Protein AF-0000000077838970 (afdb_homodimer)

Radius of gyration: 33.84 Å; Cα contacts (8 Å, |Δi|>4): 1106; chains: 2; bounding box: 132×100×91 Å

Foldseek 3Di:
DDDDDDDDDDDDDDYDDDDDDDDDDDDDDDDDDDDPVDPCPDPPPPVPCPVPPPVPVLVVVVVVVVVVLVVLVVLLVQCQPPDLVSVLVSLVVLLQVLLADQCLVSCVVVVVSSLVSLQCQLVPNADSSLLSSLLSLLSSLLNPWAFPSLQVSCVVCLVSLLVQLVDPPGHLSNNLSSLLSLLSSCLTHPQADVSLVVNLVSLCVLLVLCLDPPPVSPLQPDDPSSLSSSLSSLLSNLLSLLQAAQVVLVVCCVPPLVRLLSQCPYPDLSSNLSSLLSNLSSLLSQCVLPVPDDDPCLVVSLVSLVCQLPPPPVVDDPVSSVVRNVSSVQSSCCSVPVFHDWDWADAPPDIAIDGGSNSVSNLVSSCVSSPPNSSVCCQAPLNNCVVRVVPQHDPDDPSVQVPDPDHSVRNNCRNVVSCRSRVCSVVVSVPPSVVVD/DDDDDDDDDDDDYDDDDDDDDDDDDDDDDDDDDDDDPDPPPPPPPPPCCVVVPPVPVLVVVVVVVVVVLVVLVVLLVQCQPPDLVSVLVSLVVLLQVLLADQCLQSCVVVVVSSLVSLQCQLVPNADSSLLSSLLSLLSSLLNLWQFPSLQVSCVVCLVSLLVLLPDPPGHLSNNLSSLLSLLSSCLTHPQAVVSLVVNLVSLCVLLVLCLDPPPVSPLQPDDPSSLSSNLSSLLSNLLSVLLAAQVVLVVCCVPPLVRLLSQCPYPDLSSNLSSLLSNLSSLLSQCVLPVPDDDPCLVVSLVSLVCQLVPPPVVDDPVSSVVRNVSSVQSSCCSVPVFHDWDWADAPPDIAIDGGSNSVSNLVSSCVSSPPNSSVCCQAPLNNCVVRVVPQHDPDDPSVQVPDPDHSVNNNVRNVVSCNSSVCSVVRNVPPVVVVD

Structure (mmCIF, N/CA/C/O backbone):
data_AF-0000000077838970-model_v1
#
loop_
_entity.id
_entity.type
_entity.pdbx_description
1 polymer 'Interferon related developmental regulator 2'
#
loop_
_atom_site.group_PDB
_atom_site.id
_atom_site.type_symbol
_atom_site.label_atom_id
_atom_site.label_alt_id
_atom_site.label_comp_id
_atom_site.label_asym_id
_atom_site.label_entity_id
_atom_site.label_seq_id
_atom_site.pdbx_PDB_ins_code
_atom_site.Cartn_x
_atom_site.Cartn_y
_atom_site.Cartn_z
_atom_site.occupancy
_atom_site.B_iso_or_equiv
_atom_site.auth_seq_id
_atom_site.auth_comp_id
_atom_site.auth_asym_id
_atom_site.auth_atom_id
_atom_site.pdbx_PDB_model_num
ATOM 1 N N . MET A 1 1 ? 61.812 -18.062 9.789 1 17.62 1 MET A N 1
ATOM 2 C CA . MET A 1 1 ? 62.719 -16.938 10.016 1 17.62 1 MET A CA 1
ATOM 3 C C . MET A 1 1 ? 62.406 -15.781 9.078 1 17.62 1 MET A C 1
ATOM 5 O O . MET A 1 1 ? 62.219 -14.641 9.523 1 17.62 1 MET A O 1
ATOM 9 N N . PRO A 1 2 ? 63.125 -15.555 7.836 1 15.19 2 PRO A N 1
ATOM 10 C CA . PRO A 1 2 ? 63.844 -14.344 7.469 1 15.19 2 PRO A CA 1
ATOM 11 C C . PRO A 1 2 ? 62.969 -13.273 6.859 1 15.19 2 PRO A C 1
ATOM 13 O O . PRO A 1 2 ? 61.812 -13.562 6.477 1 15.19 2 PRO A O 1
ATOM 16 N N . ARG A 1 3 ? 63.594 -12.359 5.82 1 13.84 3 ARG A N 1
ATOM 17 C CA . ARG A 1 3 ? 64.312 -11.086 5.613 1 13.84 3 ARG A CA 1
ATOM 18 C C . ARG A 1 3 ? 63.531 -10.203 4.633 1 13.84 3 ARG A C 1
ATOM 20 O O . ARG A 1 3 ? 63.531 -8.977 4.762 1 13.84 3 ARG A O 1
ATOM 27 N N . SER A 1 4 ? 63.312 -10.523 3.301 1 14.97 4 SER A N 1
ATOM 28 C CA . SER A 1 4 ? 64.062 -9.711 2.367 1 14.97 4 SER A CA 1
ATOM 29 C C . SER A 1 4 ? 63.438 -8.344 2.154 1 14.97 4 SER A C 1
ATOM 31 O O . SER A 1 4 ? 62.219 -8.266 1.868 1 14.97 4 SER A O 1
ATOM 33 N N . ARG A 1 5 ? 64 -7.125 2.445 1 16.55 5 ARG A N 1
ATOM 34 C CA . ARG A 1 5 ? 64.188 -5.727 2.816 1 16.55 5 ARG A CA 1
ATOM 35 C C . ARG A 1 5 ? 63.781 -4.801 1.679 1 16.55 5 ARG A C 1
ATOM 37 O O . ARG A 1 5 ? 62.969 -3.873 1.88 1 16.55 5 ARG A O 1
ATOM 44 N N . ARG A 1 6 ? 64.875 -4.129 0.902 1 14.97 6 ARG A N 1
ATOM 45 C CA . ARG A 1 6 ? 65.375 -2.777 1.004 1 14.97 6 ARG A CA 1
ATOM 46 C C . ARG A 1 6 ? 64.875 -1.892 -0.119 1 14.97 6 ARG A C 1
ATOM 48 O O . ARG A 1 6 ? 64.562 -0.707 0.092 1 14.97 6 ARG A O 1
ATOM 55 N N . GLY A 1 7 ? 65.062 -2.24 -1.476 1 14.51 7 GLY A N 1
ATOM 56 C CA . GLY A 1 7 ? 65.938 -1.365 -2.25 1 14.51 7 GLY A CA 1
ATOM 57 C C . GLY A 1 7 ? 65.312 -0.044 -2.607 1 14.51 7 GLY A C 1
ATOM 58 O O . GLY A 1 7 ? 64.062 0.081 -2.555 1 14.51 7 GLY A O 1
ATOM 59 N N . ASP A 1 8 ? 65.875 0.835 -3.525 1 14.63 8 ASP A N 1
ATOM 60 C CA . ASP A 1 8 ? 66.688 2.045 -3.773 1 14.63 8 ASP A CA 1
ATOM 61 C C . ASP A 1 8 ? 65.875 3.078 -4.543 1 14.63 8 ASP A C 1
ATOM 63 O O . ASP A 1 8 ? 65.875 4.262 -4.199 1 14.63 8 ASP A O 1
ATOM 67 N N . GLY A 1 9 ? 65.438 2.854 -5.828 1 14.23 9 GLY A N 1
ATOM 68 C CA . GLY A 1 9 ? 66.125 3.719 -6.781 1 14.23 9 GLY A CA 1
ATOM 69 C C . GLY A 1 9 ? 65.562 5.125 -6.824 1 14.23 9 GLY A C 1
ATOM 70 O O . GLY A 1 9 ? 64.438 5.367 -6.316 1 14.23 9 GLY A O 1
ATOM 71 N N . ALA A 1 10 ? 66.062 5.809 -7.82 1 14.46 10 ALA A N 1
ATOM 72 C CA . ALA A 1 10 ? 66.688 7.031 -8.289 1 14.46 10 ALA A CA 1
ATOM 73 C C . ALA A 1 10 ? 65.625 8.109 -8.625 1 14.46 10 ALA A C 1
ATOM 75 O O . ALA A 1 10 ? 64.5 7.805 -8.828 1 14.46 10 ALA A O 1
ATOM 76 N N . ARG A 1 11 ? 66.062 8.836 -9.648 1 14.09 11 ARG A N 1
ATOM 77 C CA . ARG A 1 11 ? 66.562 10.195 -9.797 1 14.09 11 ARG A CA 1
ATOM 78 C C . ARG A 1 11 ? 65.438 11.141 -10.25 1 14.09 11 ARG A C 1
ATOM 80 O O . ARG A 1 11 ? 65.25 12.188 -9.633 1 14.09 11 ARG A O 1
ATOM 87 N N . ARG A 1 12 ? 65.312 11.266 -11.695 1 14.39 12 ARG A N 1
ATOM 88 C CA . ARG A 1 12 ? 65.938 12.414 -12.312 1 14.39 12 ARG A CA 1
ATOM 89 C C . ARG A 1 12 ? 65 13.594 -12.422 1 14.39 12 ARG A C 1
ATOM 91 O O . ARG A 1 12 ? 63.781 13.43 -12.242 1 14.39 12 ARG A O 1
ATOM 98 N N . GLY A 1 13 ? 64.875 14.094 -13.711 1 13.45 13 GLY A N 1
ATOM 99 C CA . GLY A 1 13 ? 65.375 15.336 -14.289 1 13.45 13 GLY A CA 1
ATOM 100 C C . GLY A 1 13 ? 64.312 16.406 -14.391 1 13.45 13 GLY A C 1
ATOM 101 O O . GLY A 1 13 ? 64.5 17.516 -13.891 1 13.45 13 GLY A O 1
ATOM 102 N N . GLY A 1 14 ? 63.5 16.297 -15.461 1 13.62 14 GLY A N 1
ATOM 103 C CA . GLY A 1 14 ? 63.688 17.297 -16.5 1 13.62 14 GLY A CA 1
ATOM 104 C C . GLY A 1 14 ? 62.969 18.609 -16.203 1 13.62 14 GLY A C 1
ATOM 105 O O . GLY A 1 14 ? 62.094 18.656 -15.328 1 13.62 14 GLY A O 1
ATOM 106 N N . ARG A 1 15 ? 62.719 19.188 -17.406 1 15.02 15 ARG A N 1
ATOM 107 C CA . ARG A 1 15 ? 63.094 20.469 -17.984 1 15.02 15 ARG A CA 1
ATOM 108 C C . ARG A 1 15 ? 62.094 21.562 -17.562 1 15.02 15 ARG A C 1
ATOM 110 O O . ARG A 1 15 ? 61.031 21.281 -17.062 1 15.02 15 ARG A O 1
ATOM 117 N N . GLY A 1 16 ? 61.875 22.328 -18.578 1 14.4 16 GLY A N 1
ATOM 118 C CA . GLY A 1 16 ? 62.219 23.688 -18.953 1 14.4 16 GLY A CA 1
ATOM 119 C C . GLY A 1 16 ? 61.156 24.703 -18.594 1 14.4 16 GLY A C 1
ATOM 120 O O . GLY A 1 16 ? 60.062 24.328 -18.219 1 14.4 16 GLY A O 1
ATOM 121 N N . ALA A 1 17 ? 61.156 25.562 -19.547 1 14.02 17 ALA A N 1
ATOM 122 C CA . ALA A 1 17 ? 61.469 27 -19.594 1 14.02 17 ALA A CA 1
ATOM 123 C C . ALA A 1 17 ? 60.188 27.828 -19.406 1 14.02 17 ALA A C 1
ATOM 125 O O . ALA A 1 17 ? 60.125 28.703 -18.547 1 14.02 17 ALA A O 1
ATOM 126 N N . HIS A 1 18 ? 59.562 28.109 -20.625 1 14.56 18 HIS A N 1
ATOM 127 C CA . HIS A 1 18 ? 59.594 29.484 -21.156 1 14.56 18 HIS A CA 1
ATOM 128 C C . HIS A 1 18 ? 58.469 30.312 -20.594 1 14.56 18 HIS A C 1
ATOM 130 O O . HIS A 1 18 ? 57.438 29.766 -20.141 1 14.56 18 HIS A O 1
ATOM 136 N N . ARG A 1 19 ? 58.594 31.531 -21.062 1 13.83 19 ARG A N 1
ATOM 137 C CA . ARG A 1 19 ? 58.594 32.938 -20.672 1 13.83 19 ARG A CA 1
ATOM 138 C C . ARG A 1 19 ? 57.156 33.5 -20.641 1 13.83 19 ARG A C 1
ATOM 140 O O . ARG A 1 19 ? 56.781 34.188 -19.672 1 13.83 19 ARG A O 1
ATOM 147 N N . ILE A 1 20 ? 56.5 33.438 -21.922 1 14.44 20 ILE A N 1
ATOM 148 C CA . ILE A 1 20 ? 56.344 34.719 -22.562 1 14.44 20 ILE A CA 1
ATOM 149 C C . ILE A 1 20 ? 55.25 35.531 -21.828 1 14.44 20 ILE A C 1
ATOM 151 O O . ILE A 1 20 ? 54.344 34.938 -21.219 1 14.44 20 ILE A O 1
ATOM 155 N N . ALA A 1 21 ? 55 36.594 -22.641 1 15.22 21 ALA A N 1
ATOM 156 C CA . ALA A 1 21 ? 54.938 38.031 -22.578 1 15.22 21 ALA A CA 1
ATOM 157 C C . ALA A 1 21 ? 53.625 38.531 -22.016 1 15.22 21 ALA A C 1
ATOM 159 O O . ALA A 1 21 ? 52.656 37.75 -21.906 1 15.22 21 ALA A O 1
ATOM 160 N N . LYS A 1 22 ? 53.188 39.5 -22.859 1 15 22 LYS A N 1
ATOM 161 C CA . LYS A 1 22 ? 53.156 40.938 -22.578 1 15 22 LYS A CA 1
ATOM 162 C C . LYS A 1 22 ? 51.781 41.344 -22.047 1 15 22 LYS A C 1
ATOM 164 O O . LYS A 1 22 ? 51.688 42.031 -21.016 1 15 22 LYS A O 1
ATOM 169 N N . MET A 1 23 ? 50.938 41.625 -23.078 1 14.93 23 MET A N 1
ATOM 170 C CA . MET A 1 23 ? 50.625 43 -23.359 1 14.93 23 MET A CA 1
ATOM 171 C C . MET A 1 23 ? 49.469 43.5 -22.516 1 14.93 23 MET A C 1
ATOM 173 O O . MET A 1 23 ? 48.781 42.719 -21.875 1 14.93 23 MET A O 1
ATOM 177 N N . GLU A 1 24 ? 48.531 43.938 -23.281 1 15.07 24 GLU A N 1
ATOM 178 C CA . GLU A 1 24 ? 48.094 45.312 -23.562 1 15.07 24 GLU A CA 1
ATOM 179 C C . GLU A 1 24 ? 46.938 45.719 -22.656 1 15.07 24 GLU A C 1
ATOM 181 O O . GLU A 1 24 ? 47.062 46.688 -21.875 1 15.07 24 GLU A O 1
ATOM 186 N N . SER A 1 25 ? 45.844 45.812 -23.25 1 15.88 25 SER A N 1
ATOM 187 C CA . SER A 1 25 ? 45.125 47.062 -23.562 1 15.88 25 SER A CA 1
ATOM 188 C C . SER A 1 25 ? 44.156 47.438 -22.453 1 15.88 25 SER A C 1
ATOM 190 O O . SER A 1 25 ? 43.719 46.562 -21.703 1 15.88 25 SER A O 1
ATOM 192 N N . GLN A 1 26 ? 43.844 48.719 -22.5 1 15.16 26 GLN A N 1
ATOM 193 C CA . GLN A 1 26 ? 43.562 49.906 -21.688 1 15.16 26 GLN A CA 1
ATOM 194 C C . GLN A 1 26 ? 42.188 49.812 -21.031 1 15.16 26 GLN A C 1
ATOM 196 O O . GLN A 1 26 ? 42.062 50 -19.812 1 15.16 26 GLN A O 1
ATOM 201 N N . ALA A 1 27 ? 41.312 50.25 -21.891 1 16.23 27 ALA A N 1
ATOM 202 C CA . ALA A 1 27 ? 40.656 51.531 -21.766 1 16.23 27 ALA A CA 1
ATOM 203 C C . ALA A 1 27 ? 39.562 51.469 -20.719 1 16.23 27 ALA A C 1
ATOM 205 O O . ALA A 1 27 ? 39.094 50.406 -20.344 1 16.23 27 ALA A O 1
ATOM 206 N N . SER A 1 28 ? 38.594 52.25 -20.969 1 16.34 28 SER A N 1
ATOM 207 C CA . SER A 1 28 ? 38 53.406 -20.281 1 16.34 28 SER A CA 1
ATOM 208 C C . SER A 1 28 ? 36.844 52.969 -19.391 1 16.34 28 SER A C 1
ATOM 210 O O . SER A 1 28 ? 36.875 53.219 -18.172 1 16.34 28 SER A O 1
ATOM 212 N N . ASP A 1 29 ? 35.812 53.688 -19.656 1 16.33 29 ASP A N 1
ATOM 213 C CA . ASP A 1 29 ? 35.031 54.75 -18.969 1 16.33 29 ASP A CA 1
ATOM 214 C C . ASP A 1 29 ? 33.906 54.125 -18.141 1 16.33 29 ASP A C 1
ATOM 216 O O . ASP A 1 29 ? 33.781 54.406 -16.953 1 16.33 29 ASP A O 1
ATOM 220 N N . ASP A 1 30 ? 32.781 54.156 -18.781 1 17 30 ASP A N 1
ATOM 221 C CA . ASP A 1 30 ? 31.516 54.875 -18.594 1 17 30 ASP A CA 1
ATOM 222 C C . ASP A 1 30 ? 30.516 54.031 -17.797 1 17 30 ASP A C 1
ATOM 224 O O . ASP A 1 30 ? 30.141 52.938 -18.234 1 17 30 ASP A O 1
ATOM 228 N N . ASP A 1 31 ? 30.625 54.125 -16.562 1 16.3 31 ASP A N 1
ATOM 229 C CA . ASP A 1 31 ? 30.078 53.25 -15.547 1 16.3 31 ASP A CA 1
ATOM 230 C C . ASP A 1 31 ? 28.625 52.906 -15.852 1 16.3 31 ASP A C 1
ATOM 232 O O . ASP A 1 31 ? 28.25 51.719 -15.898 1 16.3 31 ASP A O 1
ATOM 236 N N . ALA A 1 32 ? 27.828 53.75 -15.102 1 15.88 32 ALA A N 1
ATOM 237 C CA . ALA A 1 32 ? 26.953 53.312 -14.016 1 15.88 32 ALA A CA 1
ATOM 238 C C . ALA A 1 32 ? 25.609 52.844 -14.547 1 15.88 32 ALA A C 1
ATOM 240 O O . ALA A 1 32 ? 24.797 52.281 -13.805 1 15.88 32 ALA A O 1
ATOM 241 N N . ALA A 1 33 ? 25.109 53.531 -15.641 1 17.48 33 ALA A N 1
ATOM 242 C CA . ALA A 1 33 ? 23.734 54 -15.57 1 17.48 33 ALA A CA 1
ATOM 243 C C . ALA A 1 33 ? 22.75 52.875 -15.367 1 17.48 33 ALA A C 1
ATOM 245 O O . ALA A 1 33 ? 22.953 51.75 -15.875 1 17.48 33 ALA A O 1
ATOM 246 N N . SER A 1 34 ? 21.812 53.031 -14.484 1 17.2 34 SER A N 1
ATOM 247 C CA . SER A 1 34 ? 20.922 52.344 -13.578 1 17.2 34 SER A CA 1
ATOM 248 C C . SER A 1 34 ? 20 51.375 -14.328 1 17.2 34 SER A C 1
ATOM 250 O O . SER A 1 34 ? 19.906 50.188 -13.992 1 17.2 34 SER A O 1
ATOM 252 N N . GLU A 1 35 ? 18.875 51.938 -14.828 1 19.94 35 GLU A N 1
ATOM 253 C CA . GLU A 1 35 ? 17.484 51.688 -14.461 1 19.94 35 GLU A CA 1
ATOM 254 C C . GLU A 1 35 ? 16.875 50.625 -15.367 1 19.94 35 GLU A C 1
ATOM 256 O O . GLU A 1 35 ? 16.469 50.938 -16.5 1 19.94 35 GLU A O 1
ATOM 261 N N . VAL A 1 36 ? 17.312 49.5 -15.438 1 18.88 36 VAL A N 1
ATOM 262 C CA . VAL A 1 36 ? 17.031 48.688 -16.625 1 18.88 36 VAL A CA 1
ATOM 263 C C . VAL A 1 36 ? 15.547 48.312 -16.641 1 18.88 36 VAL A C 1
ATOM 265 O O . VAL A 1 36 ? 15.117 47.438 -15.883 1 18.88 36 VAL A O 1
ATOM 268 N N . LEU A 1 37 ? 14.672 49.188 -16.484 1 18.61 37 LEU A N 1
ATOM 269 C CA . LEU A 1 37 ? 13.305 48.719 -16.266 1 18.61 37 LEU A CA 1
ATOM 270 C C . LEU A 1 37 ? 12.828 47.844 -17.422 1 18.61 37 LEU A C 1
ATOM 272 O O . LEU A 1 37 ? 11.641 47.531 -17.5 1 18.61 37 LEU A O 1
ATOM 276 N N . SER A 1 38 ? 13.664 47.25 -18.125 1 17.42 38 SER A N 1
ATOM 277 C CA . SER A 1 38 ? 13.055 47.031 -19.438 1 17.42 38 SER A CA 1
ATOM 278 C C . SER A 1 38 ? 11.805 46.156 -19.344 1 17.42 38 SER A C 1
ATOM 280 O O . SER A 1 38 ? 11.781 45.188 -18.594 1 17.42 38 SER A O 1
ATOM 282 N N . HIS A 1 39 ? 10.734 46.688 -19.688 1 18.95 39 HIS A N 1
ATOM 283 C CA . HIS A 1 39 ? 9.352 46.281 -19.922 1 18.95 39 HIS A CA 1
ATOM 284 C C . HIS A 1 39 ? 9.273 45.156 -20.938 1 18.95 39 HIS A C 1
ATOM 286 O O . HIS A 1 39 ? 8.188 44.812 -21.422 1 18.95 39 HIS A O 1
ATOM 292 N N . TYR A 1 40 ? 10.188 44.281 -21.016 1 17.38 40 TYR A N 1
ATOM 293 C CA . TYR A 1 40 ? 10.133 43.625 -22.328 1 17.38 40 TYR A CA 1
ATOM 294 C C . TYR A 1 40 ? 8.859 42.781 -22.469 1 17.38 40 TYR A C 1
ATOM 296 O O . TYR A 1 40 ? 8.617 41.875 -21.688 1 17.38 40 TYR A O 1
ATOM 304 N N . SER A 1 41 ? 7.922 43.375 -22.922 1 20 41 SER A N 1
ATOM 305 C CA . SER A 1 41 ? 6.688 42.781 -23.422 1 20 41 SER A CA 1
ATOM 306 C C . SER A 1 41 ? 6.98 41.625 -24.391 1 20 41 SER A C 1
ATOM 308 O O . SER A 1 41 ? 6.094 41.188 -25.109 1 20 41 SER A O 1
ATOM 310 N N . SER A 1 42 ? 8.125 41.094 -24.484 1 18.62 42 SER A N 1
ATOM 311 C CA . SER A 1 42 ? 8.258 40.469 -25.797 1 18.62 42 SER A CA 1
ATOM 312 C C . SER A 1 42 ? 7.258 39.344 -25.984 1 18.62 42 SER A C 1
ATOM 314 O O . SER A 1 42 ? 7 38.562 -25.047 1 18.62 42 SER A O 1
ATOM 316 N N . ALA A 1 43 ? 6.301 39.469 -26.891 1 21.61 43 ALA A N 1
ATOM 317 C CA . ALA A 1 43 ? 5.438 38.656 -27.75 1 21.61 43 ALA A CA 1
ATOM 318 C C . ALA A 1 43 ? 6.191 37.438 -28.297 1 21.61 43 ALA A C 1
ATOM 320 O O . ALA A 1 43 ? 6.848 37.531 -29.328 1 21.61 43 ALA A O 1
ATOM 321 N N . SER A 1 44 ? 7.059 36.969 -27.469 1 21.25 44 SER A N 1
ATOM 322 C CA . SER A 1 44 ? 7.773 35.969 -28.234 1 21.25 44 SER A CA 1
ATOM 323 C C . SER A 1 44 ? 6.805 35 -28.906 1 21.25 44 SER A C 1
ATOM 325 O O . SER A 1 44 ? 5.895 34.469 -28.266 1 21.25 44 SER A O 1
ATOM 327 N N . GLU A 1 45 ? 6.531 35.219 -30.094 1 23.97 45 GLU A N 1
ATOM 328 C CA . GLU A 1 45 ? 5.961 34.375 -31.125 1 23.97 45 GLU A CA 1
ATOM 329 C C . GLU A 1 45 ? 6.562 32.969 -31.078 1 23.97 45 GLU A C 1
ATOM 331 O O . GLU A 1 45 ? 7.656 32.75 -31.578 1 23.97 45 GLU A O 1
ATOM 336 N N . THR A 1 46 ? 6.66 32.531 -29.938 1 23.08 46 THR A N 1
ATOM 337 C CA . THR A 1 46 ? 7.273 31.203 -30.031 1 23.08 46 THR A CA 1
ATOM 338 C C . THR A 1 46 ? 6.609 30.375 -31.125 1 23.08 46 THR A C 1
ATOM 340 O O . THR A 1 46 ? 5.414 30.094 -31.047 1 23.08 46 THR A O 1
ATOM 343 N N . THR A 1 47 ? 6.957 30.703 -32.219 1 27.2 47 THR A N 1
ATOM 344 C CA . THR A 1 47 ? 6.668 29.797 -33.344 1 27.2 47 THR A CA 1
ATOM 345 C C . THR A 1 47 ? 6.793 28.344 -32.906 1 27.2 47 THR A C 1
ATOM 347 O O . THR A 1 47 ? 7.867 27.906 -32.5 1 27.2 47 THR A O 1
ATOM 350 N N . SER A 1 48 ? 5.852 28 -32.188 1 26.23 48 SER A N 1
ATOM 351 C CA . SER A 1 48 ? 5.664 26.578 -31.938 1 26.23 48 SER A CA 1
ATOM 352 C C . SER A 1 48 ? 6.184 25.75 -33.094 1 26.23 48 SER A C 1
ATOM 354 O O . SER A 1 48 ? 5.621 25.781 -34.188 1 26.23 48 SER A O 1
ATOM 356 N N . VAL A 1 49 ? 7.426 25.859 -33.25 1 28.53 49 VAL A N 1
ATOM 357 C CA . VAL A 1 49 ? 7.891 24.922 -34.281 1 28.53 49 VAL A CA 1
ATOM 358 C C . VAL A 1 49 ? 7.254 23.547 -34.031 1 28.53 49 VAL A C 1
ATOM 360 O O . VAL A 1 49 ? 7.508 22.906 -33 1 28.53 49 VAL A O 1
ATOM 363 N N . THR A 1 50 ? 5.977 23.375 -34.125 1 30.73 50 THR A N 1
ATOM 364 C CA . THR A 1 50 ? 5.41 22.062 -34.406 1 30.73 50 THR A CA 1
ATOM 365 C C . THR A 1 50 ? 6.449 21.156 -35.031 1 30.73 50 THR A C 1
ATOM 367 O O . THR A 1 50 ? 6.816 21.344 -36.219 1 30.73 50 THR A O 1
ATOM 370 N N . GLU A 1 51 ? 7.477 21.031 -34.25 1 31.69 51 GLU A N 1
ATOM 371 C CA . GLU A 1 51 ? 8.297 20.031 -34.938 1 31.69 51 GLU A CA 1
ATOM 372 C C . GLU A 1 51 ? 7.43 18.953 -35.594 1 31.69 51 GLU A C 1
ATOM 374 O O . GLU A 1 51 ? 6.641 18.297 -34.938 1 31.69 51 GLU A O 1
ATOM 379 N N . GLU A 1 52 ? 6.941 19.125 -36.594 1 33.19 52 GLU A N 1
ATOM 380 C CA . GLU A 1 52 ? 6.363 18.188 -37.562 1 33.19 52 GLU A CA 1
ATOM 381 C C . GLU A 1 52 ? 6.973 16.797 -37.375 1 33.19 52 GLU A C 1
ATOM 383 O O . GLU A 1 52 ? 8.141 16.578 -37.719 1 33.19 52 GLU A O 1
ATOM 388 N N . VAL A 1 53 ? 6.84 16.188 -36.094 1 39.62 53 VAL A N 1
ATOM 389 C CA . VAL A 1 53 ? 7.117 14.773 -36.281 1 39.62 53 VAL A CA 1
ATOM 390 C C . VAL A 1 53 ? 6.973 14.406 -37.781 1 39.62 53 VAL A C 1
ATOM 392 O O . VAL A 1 53 ? 5.898 14.562 -38.344 1 39.62 53 VAL A O 1
ATOM 395 N N . THR A 1 54 ? 7.879 14.641 -38.375 1 38.72 54 THR A N 1
ATOM 396 C CA . THR A 1 54 ? 7.797 14.438 -39.812 1 38.72 54 THR A CA 1
ATOM 397 C C . THR A 1 54 ? 6.863 13.273 -40.125 1 38.72 54 THR A C 1
ATOM 399 O O . THR A 1 54 ? 6.871 12.25 -39.438 1 38.72 54 THR A O 1
ATOM 402 N N . GLY A 1 55 ? 5.598 13.453 -40.5 1 42.22 55 GLY A N 1
ATOM 403 C CA . GLY A 1 55 ? 4.582 12.57 -41.031 1 42.22 55 GLY A CA 1
ATOM 404 C C . GLY A 1 55 ? 5.098 11.164 -41.312 1 42.22 55 GLY A C 1
ATOM 405 O O . GLY A 1 55 ? 4.312 10.219 -41.406 1 42.22 55 GLY A O 1
ATOM 406 N N . GLY A 1 56 ? 6.207 11.109 -41.375 1 44.94 56 GLY A N 1
ATOM 407 C CA . GLY A 1 56 ? 6.801 9.844 -41.781 1 44.94 56 GLY A CA 1
ATOM 408 C C . GLY A 1 56 ? 7.078 8.922 -40.594 1 44.94 56 GLY A C 1
ATOM 409 O O . GLY A 1 56 ? 6.832 7.715 -40.688 1 44.94 56 GLY A O 1
ATOM 410 N N . GLU A 1 57 ? 7.523 9.469 -39.562 1 52.16 57 GLU A N 1
ATOM 411 C CA . GLU A 1 57 ? 7.91 8.602 -38.438 1 52.16 57 GLU A CA 1
ATOM 412 C C . GLU A 1 57 ? 6.688 8.094 -37.688 1 52.16 57 GLU A C 1
ATOM 414 O O . GLU A 1 57 ? 6.629 6.918 -37.312 1 52.16 57 GLU A O 1
ATOM 419 N N . ALA A 1 58 ? 5.754 8.875 -37.375 1 53.56 58 ALA A N 1
ATOM 420 C CA . ALA A 1 58 ? 4.492 8.438 -36.781 1 53.56 58 ALA A CA 1
ATOM 421 C C . ALA A 1 58 ? 3.781 7.43 -37.688 1 53.56 58 ALA A C 1
ATOM 423 O O . ALA A 1 58 ? 3.184 6.469 -37.188 1 53.56 58 ALA A O 1
ATOM 424 N N . VAL A 1 59 ? 3.848 7.711 -39 1 59.75 59 VAL A N 1
ATOM 425 C CA . VAL A 1 59 ? 3.271 6.801 -39.969 1 59.75 59 VAL A CA 1
ATOM 426 C C . VAL A 1 59 ? 4.016 5.465 -39.938 1 59.75 59 VAL A C 1
ATOM 428 O O . VAL A 1 59 ? 3.4 4.402 -40.031 1 59.75 59 VAL A O 1
ATOM 431 N N . ASP A 1 60 ? 5.234 5.629 -39.594 1 63.94 60 ASP A N 1
ATOM 432 C CA . ASP A 1 60 ? 6.027 4.402 -39.562 1 63.94 60 ASP A CA 1
ATOM 433 C C . ASP A 1 60 ? 5.746 3.588 -38.312 1 63.94 60 ASP A C 1
ATOM 435 O O . ASP A 1 60 ? 5.629 2.363 -38.375 1 63.94 60 ASP A O 1
ATOM 439 N N . GLU A 1 61 ? 5.484 4.367 -37.312 1 70 61 GLU A N 1
ATOM 440 C CA . GLU A 1 61 ? 5.184 3.662 -36.062 1 70 61 GLU A CA 1
ATOM 441 C C . GLU A 1 61 ? 3.795 3.031 -36.125 1 70 61 GLU A C 1
ATOM 443 O O . GLU A 1 61 ? 3.598 1.917 -35.625 1 70 61 GLU A O 1
ATOM 448 N N . GLN A 1 62 ? 2.918 3.719 -36.781 1 71.56 62 GLN A N 1
ATOM 449 C CA . GLN A 1 62 ? 1.57 3.186 -36.938 1 71.56 62 GLN A CA 1
ATOM 450 C C . GLN A 1 62 ? 1.574 1.976 -37.875 1 71.56 62 GLN A C 1
ATOM 452 O O . GLN A 1 62 ? 0.849 1.006 -37.625 1 71.56 62 GLN A O 1
ATOM 457 N N . ALA A 1 63 ? 2.389 2.057 -38.875 1 74.25 63 ALA A N 1
ATOM 458 C CA . ALA A 1 63 ? 2.484 0.945 -39.812 1 74.25 63 ALA A CA 1
ATOM 459 C C . ALA A 1 63 ? 3.098 -0.285 -39.156 1 74.25 63 ALA A C 1
ATOM 461 O O . ALA A 1 63 ? 2.66 -1.412 -39.375 1 74.25 63 ALA A O 1
ATOM 462 N N . GLN A 1 64 ? 3.988 -0.01 -38.469 1 79.69 64 GLN A N 1
ATOM 463 C CA . GLN A 1 64 ? 4.617 -1.117 -37.75 1 79.69 64 GLN A CA 1
ATOM 464 C C . GLN A 1 64 ? 3.652 -1.748 -36.75 1 79.69 64 GLN A C 1
ATOM 466 O O . GLN A 1 64 ? 3.598 -2.973 -36.625 1 79.69 64 GLN A O 1
ATOM 471 N N . GLN A 1 65 ? 2.898 -0.917 -36.125 1 81.12 65 GLN A N 1
ATOM 472 C CA . GLN A 1 65 ? 1.897 -1.41 -35.188 1 81.12 65 GLN A CA 1
ATOM 473 C C . GLN A 1 65 ? 0.828 -2.23 -35.906 1 81.12 65 GLN A C 1
ATOM 475 O O . GLN A 1 65 ? 0.396 -3.27 -35.406 1 81.12 65 GLN A O 1
ATOM 480 N N . GLU A 1 66 ? 0.513 -1.8 -37.125 1 82.5 66 GLU A N 1
ATOM 481 C CA . GLU A 1 66 ? -0.49 -2.514 -37.906 1 82.5 66 GLU A CA 1
ATOM 482 C C . GLU A 1 66 ? 0.033 -3.871 -38.375 1 82.5 66 GLU A C 1
ATOM 484 O O . GLU A 1 66 ? -0.718 -4.848 -38.406 1 82.5 66 GLU A O 1
ATOM 489 N N . GLU A 1 67 ? 1.187 -3.881 -38.688 1 87.19 67 GLU A N 1
ATOM 490 C CA . GLU A 1 67 ? 1.781 -5.145 -39.094 1 87.19 67 GLU A CA 1
ATOM 491 C C . GLU A 1 67 ? 1.829 -6.145 -37.969 1 87.19 67 GLU A C 1
ATOM 493 O O . GLU A 1 67 ? 1.539 -7.328 -38.156 1 87.19 67 GLU A O 1
ATOM 498 N N . VAL A 1 68 ? 2.221 -5.719 -36.875 1 87.5 68 VAL A N 1
ATOM 499 C CA . VAL A 1 68 ? 2.266 -6.559 -35.688 1 87.5 68 VAL A CA 1
ATOM 500 C C . VAL A 1 68 ? 0.863 -7.066 -35.375 1 87.5 68 VAL A C 1
ATOM 502 O O . VAL A 1 68 ? 0.681 -8.242 -35.031 1 87.5 68 VAL A O 1
ATOM 505 N N . GLU A 1 69 ? -0.077 -6.203 -35.562 1 90.19 69 GLU A N 1
ATOM 506 C CA . GLU A 1 69 ? -1.459 -6.578 -35.281 1 90.19 69 GLU A CA 1
ATOM 507 C C . GLU A 1 69 ? -1.963 -7.621 -36.281 1 90.19 69 GLU A C 1
ATOM 509 O O . GLU A 1 69 ? -2.693 -8.539 -35.906 1 90.19 69 GLU A O 1
ATOM 514 N N . ASP A 1 70 ? -1.584 -7.488 -37.469 1 92.62 70 ASP A N 1
ATOM 515 C CA . ASP A 1 70 ? -1.992 -8.453 -38.469 1 92.62 70 ASP A CA 1
ATOM 516 C C . ASP A 1 70 ? -1.399 -9.828 -38.188 1 92.62 70 ASP A C 1
ATOM 518 O O . ASP A 1 70 ? -2.074 -10.852 -38.344 1 92.62 70 ASP A O 1
ATOM 522 N N . LYS A 1 71 ? -0.26 -9.734 -37.875 1 94.31 71 LYS A N 1
ATOM 523 C CA . LYS A 1 71 ? 0.379 -11 -37.531 1 94.31 71 LYS A CA 1
ATOM 524 C C . LYS A 1 71 ? -0.308 -11.648 -36.312 1 94.31 71 LYS A C 1
ATOM 526 O O . LYS A 1 71 ? -0.486 -12.867 -36.281 1 94.31 71 LYS A O 1
ATOM 531 N N . LEU A 1 72 ? -0.665 -10.883 -35.344 1 96.06 72 LEU A N 1
ATOM 532 C CA . LEU A 1 72 ? -1.352 -11.375 -34.156 1 96.06 72 LEU A CA 1
ATOM 533 C C . LEU A 1 72 ? -2.719 -11.945 -34.531 1 96.06 72 LEU A C 1
ATOM 535 O O . LEU A 1 72 ? -3.125 -12.984 -34 1 96.06 72 LEU A O 1
ATOM 539 N N . LYS A 1 73 ? -3.35 -11.289 -35.5 1 95.75 73 LYS A N 1
ATOM 540 C CA . LYS A 1 73 ? -4.629 -11.797 -35.969 1 95.75 73 LYS A CA 1
ATOM 541 C C . LYS A 1 73 ? -4.469 -13.188 -36.594 1 95.75 73 LYS A C 1
ATOM 543 O O . LYS A 1 73 ? -5.285 -14.078 -36.344 1 95.75 73 LYS A O 1
ATOM 548 N N . GLU A 1 74 ? -3.512 -13.273 -37.312 1 95.88 74 GLU A N 1
ATOM 549 C CA . GLU A 1 74 ? -3.234 -14.555 -37.938 1 95.88 74 GLU A CA 1
ATOM 550 C C . GLU A 1 74 ? -2.941 -15.641 -36.906 1 95.88 74 GLU A C 1
ATOM 552 O O . GLU A 1 74 ? -3.395 -16.781 -37.031 1 95.88 74 GLU A O 1
ATOM 557 N N . CYS A 1 75 ? -2.109 -15.305 -36 1 96.62 75 CYS A N 1
ATOM 558 C CA . CYS A 1 75 ? -1.804 -16.25 -34.938 1 96.62 75 CYS A CA 1
ATOM 559 C C . CYS A 1 75 ? -3.072 -16.672 -34.188 1 96.62 75 CYS A C 1
ATOM 561 O O . CYS A 1 75 ? -3.248 -17.844 -33.875 1 96.62 75 CYS A O 1
ATOM 563 N N . ILE A 1 76 ? -3.979 -15.75 -33.906 1 96.94 76 ILE A N 1
ATOM 564 C CA . ILE A 1 76 ? -5.23 -16.047 -33.219 1 96.94 76 ILE A CA 1
ATOM 565 C C . ILE A 1 76 ? -6.066 -17 -34.062 1 96.94 76 ILE A C 1
ATOM 567 O O . ILE A 1 76 ? -6.629 -17.969 -33.531 1 96.94 76 ILE A O 1
ATOM 571 N N . ASP A 1 77 ? -6.074 -16.812 -35.312 1 96 77 ASP A N 1
ATOM 572 C CA . ASP A 1 77 ? -6.801 -17.703 -36.219 1 96 77 ASP A CA 1
ATOM 573 C C . ASP A 1 77 ? -6.172 -19.094 -36.25 1 96 77 ASP A C 1
ATOM 575 O O . ASP A 1 77 ? -6.879 -20.109 -36.281 1 96 77 ASP A O 1
ATOM 579 N N . ASN A 1 78 ? -4.941 -19.047 -36.219 1 96.44 78 ASN A N 1
ATOM 580 C CA . ASN A 1 78 ? -4.211 -20.297 -36.312 1 96.44 78 ASN A CA 1
ATOM 581 C C . ASN A 1 78 ? -4.363 -21.156 -35.062 1 96.44 78 ASN A C 1
ATOM 583 O O . ASN A 1 78 ? -4.062 -22.359 -35.094 1 96.44 78 ASN A O 1
ATOM 587 N N . VAL A 1 79 ? -4.758 -20.609 -33.969 1 96.56 79 VAL A N 1
ATOM 588 C CA . VAL A 1 79 ? -5.008 -21.359 -32.75 1 96.56 79 VAL A CA 1
ATOM 589 C C . VAL A 1 79 ? -6.188 -22.312 -32.969 1 96.56 79 VAL A C 1
ATOM 591 O O . VAL A 1 79 ? -6.348 -23.281 -32.25 1 96.56 79 VAL A O 1
ATOM 594 N N . MET A 1 80 ? -6.961 -22.062 -33.969 1 94.81 80 MET A N 1
ATOM 595 C CA . MET A 1 80 ? -8.125 -22.906 -34.281 1 94.81 80 MET A CA 1
ATOM 596 C C . MET A 1 80 ? -7.836 -23.844 -35.438 1 94.81 80 MET A C 1
ATOM 598 O O . MET A 1 80 ? -8.742 -24.516 -35.938 1 94.81 80 MET A O 1
ATOM 602 N N . ASP A 1 81 ? -6.637 -23.922 -35.844 1 95 81 ASP A N 1
ATOM 603 C CA . ASP A 1 81 ? -6.281 -24.75 -36.969 1 95 81 ASP A CA 1
ATOM 604 C C . ASP A 1 81 ? -6.508 -26.234 -36.656 1 95 81 ASP A C 1
ATOM 606 O O . ASP A 1 81 ? -6.48 -26.641 -35.5 1 95 81 ASP A O 1
ATOM 610 N N . LYS A 1 82 ? -6.566 -27.031 -37.719 1 95.06 82 LYS A N 1
ATOM 611 C CA . LYS A 1 82 ? -6.793 -28.469 -37.562 1 95.06 82 LYS A CA 1
ATOM 612 C C . LYS A 1 82 ? -5.516 -29.172 -37.094 1 95.06 82 LYS A C 1
ATOM 614 O O . LYS A 1 82 ? -5.574 -30.156 -36.375 1 95.06 82 LYS A O 1
ATOM 619 N N . SER A 1 83 ? -4.492 -28.656 -37.5 1 94.44 83 SER A N 1
ATOM 620 C CA . SER A 1 83 ? -3.199 -29.25 -37.188 1 94.44 83 SER A CA 1
ATOM 621 C C . SER A 1 83 ? -2.74 -28.828 -35.781 1 94.44 83 SER A C 1
ATOM 623 O O . SER A 1 83 ? -2.619 -27.641 -35.5 1 94.44 83 SER A O 1
ATOM 625 N N . ALA A 1 84 ? -2.373 -29.828 -34.969 1 94.38 84 ALA A N 1
ATOM 626 C CA . ALA A 1 84 ? -1.912 -29.562 -33.594 1 94.38 84 ALA A CA 1
ATOM 627 C C . ALA A 1 84 ? -0.602 -28.781 -33.625 1 94.38 84 ALA A C 1
ATOM 629 O O . ALA A 1 84 ? -0.385 -27.906 -32.75 1 94.38 84 ALA A O 1
ATOM 630 N N . LYS A 1 85 ? 0.232 -29.094 -34.562 1 95.25 85 LYS A N 1
ATOM 631 C CA . LYS A 1 85 ? 1.519 -28.422 -34.656 1 95.25 85 LYS A CA 1
ATOM 632 C C . LYS A 1 85 ? 1.333 -26.938 -34.969 1 95.25 85 LYS A C 1
ATOM 634 O O . LYS A 1 85 ? 2.012 -26.094 -34.375 1 95.25 85 LYS A O 1
ATOM 639 N N . THR A 1 86 ? 0.424 -26.672 -35.875 1 96.19 86 THR A N 1
ATOM 640 C CA . THR A 1 86 ? 0.134 -25.281 -36.219 1 96.19 86 THR A CA 1
ATOM 641 C C . THR A 1 86 ? -0.435 -24.531 -35 1 96.19 86 THR A C 1
ATOM 643 O O . THR A 1 86 ? -0.065 -23.391 -34.75 1 96.19 86 THR A O 1
ATOM 646 N N . ARG A 1 87 ? -1.366 -25.156 -34.312 1 97.44 87 ARG A N 1
ATOM 647 C CA . ARG A 1 87 ? -1.937 -24.547 -33.125 1 97.44 87 ARG A CA 1
ATOM 648 C C . ARG A 1 87 ? -0.857 -24.266 -32.094 1 97.44 87 ARG A C 1
ATOM 650 O O . ARG A 1 87 ? -0.827 -23.188 -31.5 1 97.44 87 ARG A O 1
ATOM 657 N N . GLN A 1 88 ? 0.074 -25.234 -31.859 1 97.19 88 GLN A N 1
ATOM 658 C CA . GLN A 1 88 ? 1.135 -25.062 -30.875 1 97.19 88 GLN A CA 1
ATOM 659 C C . GLN A 1 88 ? 2.057 -23.906 -31.25 1 97.19 88 GLN A C 1
ATOM 661 O O . GLN A 1 88 ? 2.449 -23.125 -30.391 1 97.19 88 GLN A O 1
ATOM 666 N N . VAL A 1 89 ? 2.387 -23.828 -32.562 1 97.56 89 VAL A N 1
ATOM 667 C CA . VAL A 1 89 ? 3.244 -22.75 -33.031 1 97.56 89 VAL A CA 1
ATOM 668 C C . VAL A 1 89 ? 2.547 -21.406 -32.812 1 97.56 89 VAL A C 1
ATOM 670 O O . VAL A 1 89 ? 3.178 -20.422 -32.406 1 97.56 89 VAL A O 1
ATOM 673 N N . ALA A 1 90 ? 1.223 -21.359 -33.125 1 97.81 90 ALA A N 1
ATOM 674 C CA . ALA A 1 90 ? 0.43 -20.156 -32.938 1 97.81 90 ALA A CA 1
ATOM 675 C C . ALA A 1 90 ? 0.391 -19.75 -31.453 1 97.81 90 ALA A C 1
ATOM 677 O O . ALA A 1 90 ? 0.562 -18.578 -31.125 1 97.81 90 ALA A O 1
ATOM 678 N N . LEU A 1 91 ? 0.216 -20.703 -30.609 1 98.44 91 LEU A N 1
ATOM 679 C CA . LEU A 1 91 ? 0.178 -20.438 -29.172 1 98.44 91 LEU A CA 1
ATOM 680 C C . LEU A 1 91 ? 1.521 -19.922 -28.688 1 98.44 91 LEU A C 1
ATOM 682 O O . LEU A 1 91 ? 1.568 -18.984 -27.875 1 98.44 91 LEU A O 1
ATOM 686 N N . GLU A 1 92 ? 2.572 -20.484 -29.172 1 97.94 92 GLU A N 1
ATOM 687 C CA . GLU A 1 92 ? 3.902 -20.016 -28.797 1 97.94 92 GLU A CA 1
ATOM 688 C C . GLU A 1 92 ? 4.129 -18.578 -29.25 1 97.94 92 GLU A C 1
ATOM 690 O O . GLU A 1 92 ? 4.75 -17.797 -28.531 1 97.94 92 GLU A O 1
ATOM 695 N N . SER A 1 93 ? 3.658 -18.312 -30.391 1 97.62 93 SER A N 1
ATOM 696 C CA . SER A 1 93 ? 3.779 -16.953 -30.906 1 97.62 93 SER A CA 1
ATOM 697 C C . SER A 1 93 ? 2.98 -15.961 -30.062 1 97.62 93 SER A C 1
ATOM 699 O O . SER A 1 93 ? 3.445 -14.859 -29.781 1 97.62 93 SER A O 1
ATOM 701 N N . LEU A 1 94 ? 1.768 -16.359 -29.703 1 98.06 94 LEU A N 1
ATOM 702 C CA . LEU A 1 94 ? 0.941 -15.508 -28.859 1 98.06 94 LEU A CA 1
ATOM 703 C C . LEU A 1 94 ? 1.586 -15.32 -27.484 1 98.06 94 LEU A C 1
ATOM 705 O O . LEU A 1 94 ? 1.559 -14.219 -26.938 1 98.06 94 LEU A O 1
ATOM 709 N N . ARG A 1 95 ? 2.131 -16.422 -26.906 1 98.31 95 ARG A N 1
ATOM 710 C CA . ARG A 1 95 ? 2.832 -16.328 -25.625 1 98.31 95 ARG A CA 1
ATOM 711 C C . ARG A 1 95 ? 3.926 -15.266 -25.688 1 98.31 95 ARG A C 1
ATOM 713 O O . ARG A 1 95 ? 4.02 -14.414 -24.797 1 98.31 95 ARG A O 1
ATOM 720 N N . LEU A 1 96 ? 4.672 -15.273 -26.75 1 97.38 96 LEU A N 1
ATOM 721 C CA . LEU A 1 96 ? 5.781 -14.344 -26.906 1 97.38 96 LEU A CA 1
ATOM 722 C C . LEU A 1 96 ? 5.273 -12.914 -27.062 1 97.38 96 LEU A C 1
ATOM 724 O O . LEU A 1 96 ? 5.793 -11.992 -26.438 1 97.38 96 LEU A O 1
ATOM 728 N N . ALA A 1 97 ? 4.262 -12.75 -27.812 1 97 97 ALA A N 1
ATOM 729 C CA . ALA A 1 97 ? 3.711 -11.422 -28.062 1 97 97 ALA A CA 1
ATOM 730 C C . ALA A 1 97 ? 3.104 -10.828 -26.797 1 97 97 ALA A C 1
ATOM 732 O O . ALA A 1 97 ? 3.383 -9.68 -26.438 1 97 97 ALA A O 1
ATOM 733 N N . PHE A 1 98 ? 2.268 -11.641 -26.109 1 97.88 98 PHE A N 1
ATOM 734 C CA . PHE A 1 98 ? 1.557 -11.172 -24.922 1 97.88 98 PHE A CA 1
ATOM 735 C C . PHE A 1 98 ? 2.531 -10.859 -23.797 1 97.88 98 PHE A C 1
ATOM 737 O O . PHE A 1 98 ? 2.262 -10 -22.953 1 97.88 98 PHE A O 1
ATOM 744 N N . SER A 1 99 ? 3.676 -11.508 -23.703 1 97.69 99 SER A N 1
ATOM 745 C CA . SER A 1 99 ? 4.641 -11.289 -22.641 1 97.69 99 SER A CA 1
ATOM 746 C C . SER A 1 99 ? 5.531 -10.086 -22.938 1 97.69 99 SER A C 1
ATOM 748 O O . SER A 1 99 ? 6.051 -9.445 -22.016 1 97.69 99 SER A O 1
ATOM 750 N N . SER A 1 100 ? 5.633 -9.703 -24.188 1 96.06 100 SER A N 1
ATOM 751 C CA . SER A 1 100 ? 6.633 -8.711 -24.562 1 96.06 100 SER A CA 1
ATOM 752 C C . SER A 1 100 ? 6.008 -7.332 -24.75 1 96.06 100 SER A C 1
ATOM 754 O O . SER A 1 100 ? 6.703 -6.316 -24.688 1 96.06 100 SER A O 1
ATOM 756 N N . LYS A 1 101 ? 4.648 -7.285 -25.016 1 94.19 101 LYS A N 1
ATOM 757 C CA . LYS A 1 101 ? 3.986 -6.02 -25.312 1 94.19 101 LYS A CA 1
ATOM 758 C C . LYS A 1 101 ? 2.684 -5.879 -24.531 1 94.19 101 LYS A C 1
ATOM 760 O O . LYS A 1 101 ? 2.094 -6.879 -24.125 1 94.19 101 LYS A O 1
ATOM 765 N N . THR A 1 102 ? 2.342 -4.641 -24.328 1 93.12 102 THR A N 1
ATOM 766 C CA . THR A 1 102 ? 1.009 -4.355 -23.812 1 93.12 102 THR A CA 1
ATOM 767 C C . THR A 1 102 ? 0.006 -4.203 -24.953 1 93.12 102 THR A C 1
ATOM 769 O O . THR A 1 102 ? 0.089 -3.254 -25.734 1 93.12 102 THR A O 1
ATOM 772 N N . LEU A 1 103 ? -0.974 -5.094 -25.047 1 92.56 103 LEU A N 1
ATOM 773 C CA . LEU A 1 103 ? -1.871 -5.184 -26.188 1 92.56 103 LEU A CA 1
ATOM 774 C C . LEU A 1 103 ? -3.324 -5.027 -25.766 1 92.56 103 LEU A C 1
ATOM 776 O O . LEU A 1 103 ? -4.223 -5.641 -26.344 1 92.56 103 LEU A O 1
ATOM 780 N N . PHE A 1 104 ? -3.506 -4.258 -24.781 1 90.25 104 PHE A N 1
ATOM 781 C CA . PHE A 1 104 ? -4.828 -4.164 -24.172 1 90.25 104 PHE A CA 1
ATOM 782 C C . PHE A 1 104 ? -5.867 -3.732 -25.188 1 90.25 104 PHE A C 1
ATOM 784 O O . PHE A 1 104 ? -6.895 -4.395 -25.359 1 90.25 104 PHE A O 1
ATOM 791 N N . ASP A 1 105 ? -5.676 -2.674 -25.938 1 87.12 105 ASP A N 1
ATOM 792 C CA . ASP A 1 105 ? -6.633 -2.123 -26.891 1 87.12 105 ASP A CA 1
ATOM 793 C C . ASP A 1 105 ? -6.977 -3.141 -27.969 1 87.12 105 ASP A C 1
ATOM 795 O O . ASP A 1 105 ? -8.141 -3.307 -28.328 1 87.12 105 ASP A O 1
ATOM 799 N N . PHE A 1 106 ? -5.945 -3.717 -28.438 1 92.38 106 PHE A N 1
ATOM 800 C CA . PHE A 1 106 ? -6.109 -4.711 -29.5 1 92.38 106 PHE A CA 1
ATOM 801 C C . PHE A 1 106 ? -6.926 -5.898 -29 1 92.38 106 PHE A C 1
ATOM 803 O O . PHE A 1 106 ? -7.848 -6.352 -29.672 1 92.38 106 PHE A O 1
ATOM 810 N N . LEU A 1 107 ? -6.633 -6.328 -27.844 1 94.5 107 LEU A N 1
ATOM 811 C CA . LEU A 1 107 ? -7.234 -7.551 -27.312 1 94.5 107 LEU A CA 1
ATOM 812 C C . LEU A 1 107 ? -8.633 -7.273 -26.766 1 94.5 107 LEU A C 1
ATOM 814 O O . LEU A 1 107 ? -9.453 -8.188 -26.672 1 94.5 107 LEU A O 1
ATOM 818 N N . LEU A 1 108 ? -8.828 -6.07 -26.297 1 91.19 108 LEU A N 1
ATOM 819 C CA . LEU A 1 108 ? -10.141 -5.711 -25.75 1 91.19 108 LEU A CA 1
ATOM 820 C C . LEU A 1 108 ? -11.25 -6.047 -26.734 1 91.19 108 LEU A C 1
ATOM 822 O O . LEU A 1 108 ? -12.281 -6.594 -26.359 1 91.19 108 LEU A O 1
ATOM 826 N N . GLU A 1 109 ? -11 -5.848 -27.969 1 90.62 109 GLU A N 1
ATOM 827 C CA . GLU A 1 109 ? -11.992 -6.074 -29.016 1 90.62 109 GLU A CA 1
ATOM 828 C C . GLU A 1 109 ? -12.062 -7.551 -29.391 1 90.62 109 GLU A C 1
ATOM 830 O O . GLU A 1 109 ? -13.031 -7.992 -30.016 1 90.62 109 GLU A O 1
ATOM 835 N N . ARG A 1 110 ? -11.117 -8.281 -29.016 1 94.38 110 ARG A N 1
ATOM 836 C CA . ARG A 1 110 ? -11.016 -9.656 -29.484 1 94.38 110 ARG A CA 1
ATOM 837 C C . ARG A 1 110 ? -10.977 -10.633 -28.312 1 94.38 110 ARG A C 1
ATOM 839 O O . ARG A 1 110 ? -10.719 -11.828 -28.5 1 94.38 110 ARG A O 1
ATOM 846 N N . ARG A 1 111 ? -11.133 -10.172 -27.156 1 93.19 111 ARG A N 1
ATOM 847 C CA . ARG A 1 111 ? -10.945 -10.961 -25.953 1 93.19 111 ARG A CA 1
ATOM 848 C C . ARG A 1 111 ? -11.836 -12.195 -25.953 1 93.19 111 ARG A C 1
ATOM 850 O O . ARG A 1 111 ? -11.414 -13.273 -25.516 1 93.19 111 ARG A O 1
ATOM 857 N N . LEU A 1 112 ? -13.031 -12.133 -26.531 1 94.81 112 LEU A N 1
ATOM 858 C CA . LEU A 1 112 ? -13.953 -13.258 -26.547 1 94.81 112 LEU A CA 1
ATOM 859 C C . LEU A 1 112 ? -13.469 -14.344 -27.5 1 94.81 112 LEU A C 1
ATOM 861 O O . LEU A 1 112 ? -13.516 -15.531 -27.188 1 94.81 112 LEU A O 1
ATOM 865 N N . THR A 1 113 ? -13.023 -13.836 -28.688 1 96 113 THR A N 1
ATOM 866 C CA . THR A 1 113 ? -12.523 -14.773 -29.688 1 96 113 THR A CA 1
ATOM 867 C C . THR A 1 113 ? -11.305 -15.531 -29.156 1 96 113 THR A C 1
ATOM 869 O O . THR A 1 113 ? -11.227 -16.75 -29.281 1 96 113 THR A O 1
ATOM 872 N N . VAL A 1 114 ? -10.43 -14.797 -28.578 1 97.5 114 VAL A N 1
ATOM 873 C CA . VAL A 1 114 ? -9.219 -15.414 -28.047 1 97.5 114 VAL A CA 1
ATOM 874 C C . VAL A 1 114 ? -9.586 -16.375 -26.922 1 97.5 114 VAL A C 1
ATOM 876 O O . VAL A 1 114 ? -9.07 -17.5 -26.859 1 97.5 114 VAL A O 1
ATOM 879 N N . THR A 1 115 ? -10.477 -15.992 -26.047 1 97.38 115 THR A N 1
ATOM 880 C CA . THR A 1 115 ? -10.906 -16.812 -24.922 1 97.38 115 THR A CA 1
ATOM 881 C C . THR A 1 115 ? -11.539 -18.109 -25.422 1 97.38 115 THR A C 1
ATOM 883 O O . THR A 1 115 ? -11.25 -19.188 -24.906 1 97.38 115 THR A O 1
ATOM 886 N N . ASP A 1 116 ? -12.305 -18 -26.438 1 97.19 116 ASP A N 1
ATOM 887 C CA . ASP A 1 116 ? -12.953 -19.172 -27.016 1 97.19 116 ASP A CA 1
ATOM 888 C C . ASP A 1 116 ? -11.922 -20.125 -27.609 1 97.19 116 ASP A C 1
ATOM 890 O O . ASP A 1 116 ? -12.047 -21.344 -27.469 1 97.19 116 ASP A O 1
ATOM 894 N N . SER A 1 117 ? -11.039 -19.609 -28.359 1 96.81 117 SER A N 1
ATOM 895 C CA . SER A 1 117 ? -9.984 -20.422 -28.969 1 96.81 117 SER A CA 1
ATOM 896 C C . SER A 1 117 ? -9.172 -21.141 -27.891 1 96.81 117 SER A C 1
ATOM 898 O O . SER A 1 117 ? -8.859 -22.328 -28.047 1 96.81 117 SER A O 1
ATOM 900 N N . LEU A 1 118 ? -8.828 -20.422 -26.844 1 97.75 118 LEU A N 1
ATOM 901 C CA . LEU A 1 118 ? -8.07 -21.031 -25.75 1 97.75 118 LEU A CA 1
ATOM 902 C C . LEU A 1 118 ? -8.898 -22.109 -25.047 1 97.75 118 LEU A C 1
ATOM 904 O O . LEU A 1 118 ? -8.367 -23.141 -24.625 1 97.75 118 LEU A O 1
ATOM 908 N N . GLU A 1 119 ? -10.172 -21.828 -24.922 1 97.5 119 GLU A N 1
ATOM 909 C CA . GLU A 1 119 ? -11.07 -22.812 -24.312 1 97.5 119 GLU A CA 1
ATOM 910 C C . GLU A 1 119 ? -11.055 -24.125 -25.094 1 97.5 119 GLU A C 1
ATOM 912 O O . GLU A 1 119 ? -11.008 -25.203 -24.5 1 97.5 119 GLU A O 1
ATOM 917 N N . LYS A 1 120 ? -11.086 -24.031 -26.375 1 96.94 120 LYS A N 1
ATOM 918 C CA . LYS A 1 120 ? -11.062 -25.219 -27.234 1 96.94 120 LYS A CA 1
ATOM 919 C C . LYS A 1 120 ? -9.742 -25.969 -27.094 1 96.94 120 LYS A C 1
ATOM 921 O O . LYS A 1 120 ? -9.734 -27.203 -27.031 1 96.94 120 LYS A O 1
ATOM 926 N N . CYS A 1 121 ? -8.688 -25.266 -27.047 1 97 121 CYS A N 1
ATOM 927 C CA . CYS A 1 121 ? -7.379 -25.891 -26.875 1 97 121 CYS A CA 1
ATOM 928 C C . CYS A 1 121 ? -7.289 -26.594 -25.531 1 97 121 CYS A C 1
ATOM 930 O O . CYS A 1 121 ? -6.691 -27.672 -25.422 1 97 121 CYS A O 1
ATOM 932 N N . LEU A 1 122 ? -7.852 -26.047 -24.531 1 97.19 122 LEU A N 1
ATOM 933 C CA . LEU A 1 122 ? -7.816 -26.641 -23.188 1 97.19 122 LEU A CA 1
ATOM 934 C C . LEU A 1 122 ? -8.734 -27.844 -23.109 1 97.19 122 LEU A C 1
ATOM 936 O O . LEU A 1 122 ? -8.414 -28.828 -22.438 1 97.19 122 LEU A O 1
ATOM 940 N N . LYS A 1 123 ? -9.82 -27.828 -23.781 1 95.75 123 LYS A N 1
ATOM 941 C CA . LYS A 1 123 ? -10.805 -28.891 -23.719 1 95.75 123 LYS A CA 1
ATOM 942 C C . LYS A 1 123 ? -10.367 -30.094 -24.547 1 95.75 123 LYS A C 1
ATOM 944 O O . LYS A 1 123 ? -10.43 -31.234 -24.094 1 95.75 123 LYS A O 1
ATOM 949 N N . LYS A 1 124 ? -9.867 -29.766 -25.812 1 94.75 124 LYS A N 1
ATOM 950 C CA . LYS A 1 124 ? -9.633 -30.828 -26.781 1 94.75 124 LYS A CA 1
ATOM 951 C C . LYS A 1 124 ? -8.148 -31.125 -26.922 1 94.75 124 LYS A C 1
ATOM 953 O O . LYS A 1 124 ? -7.762 -32.188 -27.406 1 94.75 124 LYS A O 1
ATOM 958 N N . GLY A 1 125 ? -7.352 -30.219 -26.531 1 91.44 125 GLY A N 1
ATOM 959 C CA . GLY A 1 125 ? -5.918 -30.406 -26.672 1 91.44 125 GLY A CA 1
ATOM 960 C C . GLY A 1 125 ? -5.348 -31.391 -25.672 1 91.44 125 GLY A C 1
ATOM 961 O O . GLY A 1 125 ? -6.059 -31.859 -24.781 1 91.44 125 GLY A O 1
ATOM 962 N N . LYS A 1 126 ? -4.055 -31.734 -26.016 1 90 126 LYS A N 1
ATOM 963 C CA . LYS A 1 126 ? -3.383 -32.625 -25.094 1 90 126 LYS A CA 1
ATOM 964 C C . LYS A 1 126 ? -1.949 -32.188 -24.828 1 90 126 LYS A C 1
ATOM 966 O O . LYS A 1 126 ? -1.306 -31.594 -25.703 1 90 126 LYS A O 1
ATOM 971 N N . GLY A 1 127 ? -1.5 -32.531 -23.609 1 92.5 127 GLY A N 1
ATOM 972 C CA . GLY A 1 127 ? -0.104 -32.344 -23.234 1 92.5 127 GLY A CA 1
ATOM 973 C C . GLY A 1 127 ? 0.383 -30.922 -23.422 1 92.5 127 GLY A C 1
ATOM 974 O O . GLY A 1 127 ? -0.097 -30 -22.75 1 92.5 127 GLY A O 1
ATOM 975 N N . GLU A 1 128 ? 1.188 -30.75 -24.391 1 95 128 GLU A N 1
ATOM 976 C CA . GLU A 1 128 ? 1.897 -29.5 -24.609 1 95 128 GLU A CA 1
ATOM 977 C C . GLU A 1 128 ? 0.945 -28.406 -25.078 1 95 128 GLU A C 1
ATOM 979 O O . GLU A 1 128 ? 1.107 -27.234 -24.719 1 95 128 GLU A O 1
ATOM 984 N N . GLU A 1 129 ? -0.062 -28.812 -25.859 1 96.44 129 GLU A N 1
ATOM 985 C CA . GLU A 1 129 ? -1.034 -27.828 -26.344 1 96.44 129 GLU A CA 1
ATOM 986 C C . GLU A 1 129 ? -1.828 -27.234 -25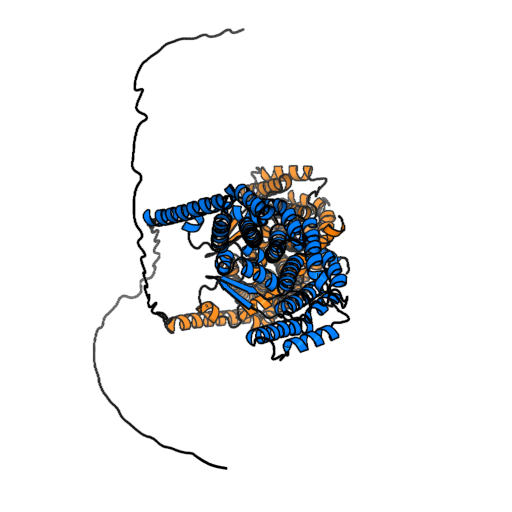.188 1 96.44 129 GLU A C 1
ATOM 988 O O . GLU A 1 129 ? -2.018 -26.016 -25.125 1 96.44 129 GLU A O 1
ATOM 993 N N . GLN A 1 130 ? -2.295 -28.062 -24.297 1 97.12 130 GLN A N 1
ATOM 994 C CA . GLN A 1 130 ? -3.02 -27.594 -23.125 1 97.12 130 GLN A CA 1
ATOM 995 C C . GLN A 1 130 ? -2.131 -26.703 -22.25 1 97.12 130 GLN A C 1
ATOM 997 O O . GLN A 1 130 ? -2.576 -25.672 -21.75 1 97.12 130 GLN A O 1
ATOM 1002 N N . SER A 1 131 ? -0.878 -27.141 -22.078 1 97.94 131 SER A N 1
ATOM 1003 C CA . SER A 1 131 ? 0.078 -26.375 -21.281 1 97.94 131 SER A CA 1
ATOM 1004 C C . SER A 1 131 ? 0.287 -24.984 -21.844 1 97.94 131 SER A C 1
ATOM 1006 O O . SER A 1 131 ? 0.209 -23.984 -21.109 1 97.94 131 SER A O 1
ATOM 1008 N N . LEU A 1 132 ? 0.452 -24.891 -23.125 1 98.25 132 LEU A N 1
ATOM 1009 C CA . LEU A 1 132 ? 0.664 -23.609 -23.797 1 98.25 132 LEU A CA 1
ATOM 1010 C C . LEU A 1 132 ? -0.583 -22.734 -23.703 1 98.25 132 LEU A C 1
ATOM 1012 O O . LEU A 1 132 ? -0.486 -21.516 -23.469 1 98.25 132 LEU A O 1
ATOM 1016 N N . ALA A 1 133 ? -1.724 -23.359 -23.906 1 98.38 133 ALA A N 1
ATOM 1017 C CA . ALA A 1 133 ? -2.982 -22.625 -23.844 1 98.38 133 ALA A CA 1
ATOM 1018 C C . ALA A 1 133 ? -3.178 -22 -22.469 1 98.38 133 ALA A C 1
ATOM 1020 O O . ALA A 1 133 ? -3.607 -20.844 -22.359 1 98.38 133 ALA A O 1
ATOM 1021 N N . ALA A 1 134 ? -2.875 -22.719 -21.406 1 98.56 134 ALA A N 1
ATOM 1022 C CA . ALA A 1 134 ? -2.992 -22.203 -20.047 1 98.56 134 ALA A CA 1
ATOM 1023 C C . ALA A 1 134 ? -2.057 -21.016 -19.828 1 98.56 134 ALA A C 1
ATOM 1025 O O . ALA A 1 134 ? -2.426 -20.031 -19.172 1 98.56 134 ALA A O 1
ATOM 1026 N N . THR A 1 135 ? -0.856 -21.125 -20.375 1 98.56 135 THR A N 1
ATOM 1027 C CA . THR A 1 135 ? 0.116 -20.047 -20.25 1 98.56 135 THR A CA 1
ATOM 1028 C C . THR A 1 135 ? -0.373 -18.797 -20.984 1 98.56 135 THR A C 1
ATOM 1030 O O . THR A 1 135 ? -0.291 -17.688 -20.438 1 98.56 135 THR A O 1
ATOM 1033 N N . VAL A 1 136 ? -0.899 -19 -22.172 1 98.69 136 VAL A N 1
ATOM 1034 C CA . VAL A 1 136 ? -1.404 -17.859 -22.953 1 98.69 136 VAL A CA 1
ATOM 1035 C C . VAL A 1 136 ? -2.615 -17.25 -22.25 1 98.69 136 VAL A C 1
ATOM 1037 O O . VAL A 1 136 ? -2.807 -16.031 -22.281 1 98.69 136 VAL A O 1
ATOM 1040 N N . LEU A 1 137 ? -3.426 -18.078 -21.641 1 98.31 137 LEU A N 1
ATOM 1041 C CA . LEU A 1 137 ? -4.562 -17.594 -20.859 1 98.31 137 LEU A CA 1
ATOM 1042 C C . LEU A 1 137 ? -4.102 -16.672 -19.734 1 98.31 137 LEU A C 1
ATOM 1044 O O . LEU A 1 137 ? -4.695 -15.617 -19.516 1 98.31 137 LEU A O 1
ATOM 1048 N N . THR A 1 138 ? -3.07 -17.094 -18.984 1 98.56 138 THR A N 1
ATOM 1049 C CA . THR A 1 138 ? -2.5 -16.266 -17.922 1 98.56 138 THR A CA 1
ATOM 1050 C C . THR A 1 138 ? -2.092 -14.891 -18.469 1 98.56 138 THR A C 1
ATOM 1052 O O . THR A 1 138 ? -2.404 -13.859 -17.859 1 98.56 138 THR A O 1
ATOM 1055 N N . LEU A 1 139 ? -1.502 -14.891 -19.625 1 98.56 139 LEU A N 1
ATOM 1056 C CA . LEU A 1 139 ? -1.021 -13.656 -20.234 1 98.56 139 LEU A CA 1
ATOM 1057 C C . LEU A 1 139 ? -2.186 -12.797 -20.719 1 98.56 139 LEU A C 1
ATOM 1059 O O . LEU A 1 139 ? -2.131 -11.57 -20.656 1 98.56 139 LEU A O 1
ATOM 1063 N N . LEU A 1 140 ? -3.219 -13.484 -21.203 1 98.12 140 LEU A N 1
ATOM 1064 C CA . LEU A 1 140 ? -4.414 -12.75 -21.609 1 98.12 140 LEU A CA 1
ATOM 1065 C C . LEU A 1 140 ? -5.051 -12.055 -20.406 1 98.12 140 LEU A C 1
ATOM 1067 O O . LEU A 1 140 ? -5.441 -10.891 -20.5 1 98.12 140 LEU A O 1
ATOM 1071 N N . CYS A 1 141 ? -5.133 -12.766 -19.344 1 96.81 141 CYS A N 1
ATOM 1072 C CA . CYS A 1 141 ? -5.676 -12.188 -18.109 1 96.81 141 CYS A CA 1
ATOM 1073 C C . CYS A 1 141 ? -4.848 -10.992 -17.656 1 96.81 141 CYS A C 1
ATOM 1075 O O . CYS A 1 141 ? -5.402 -9.984 -17.219 1 96.81 141 CYS A O 1
ATOM 1077 N N . LEU A 1 142 ? -3.57 -11.102 -17.75 1 96.88 142 LEU A N 1
ATOM 1078 C CA . LEU A 1 142 ? -2.656 -10.023 -17.391 1 96.88 142 LEU A CA 1
ATOM 1079 C C . LEU A 1 142 ? -2.889 -8.797 -18.25 1 96.88 142 LEU A C 1
ATOM 1081 O O . LEU A 1 142 ? -2.803 -7.664 -17.781 1 96.88 142 LEU A O 1
ATOM 1085 N N . GLN A 1 143 ? -3.227 -9.031 -19.562 1 95.75 143 GLN A N 1
ATOM 1086 C CA . GLN A 1 143 ? -3.518 -7.953 -20.5 1 95.75 143 GLN A CA 1
ATOM 1087 C C . GLN A 1 143 ? -4.848 -7.281 -20.156 1 95.75 143 GLN A C 1
ATOM 1089 O O . GLN A 1 143 ? -4.965 -6.055 -20.234 1 95.75 143 GLN A O 1
ATOM 1094 N N . MET A 1 144 ? -5.824 -8.047 -19.75 1 92.88 144 MET A N 1
ATOM 1095 C CA . MET A 1 144 ? -7.164 -7.527 -19.484 1 92.88 144 MET A CA 1
ATOM 1096 C C . MET A 1 144 ? -7.223 -6.812 -18.141 1 92.88 144 MET A C 1
ATOM 1098 O O . MET A 1 144 ? -7.953 -5.832 -17.984 1 92.88 144 MET A O 1
ATOM 1102 N N . GLY A 1 145 ? -6.426 -7.328 -17.203 1 92.44 145 GLY A N 1
ATOM 1103 C CA . GLY A 1 145 ? -6.359 -6.672 -15.914 1 92.44 145 GLY A CA 1
ATOM 1104 C C . GLY A 1 145 ? -7.469 -7.098 -14.969 1 92.44 145 GLY A C 1
ATOM 1105 O O . GLY A 1 145 ? -8.078 -8.156 -15.156 1 92.44 145 GLY A O 1
ATOM 1106 N N . SER A 1 146 ? -7.688 -6.312 -13.945 1 90.5 146 SER A N 1
ATOM 1107 C CA . SER A 1 146 ? -8.586 -6.668 -12.852 1 90.5 146 SER A CA 1
ATOM 1108 C C . SER A 1 146 ? -9.984 -6.105 -13.078 1 90.5 146 SER A C 1
ATOM 1110 O O . SER A 1 146 ? -10.867 -6.25 -12.227 1 90.5 146 SER A O 1
ATOM 1112 N N . GLY A 1 147 ? -10.273 -5.531 -14.188 1 86.31 147 GLY A N 1
ATOM 1113 C CA . GLY A 1 147 ? -11.578 -4.984 -14.516 1 86.31 147 GLY A CA 1
ATOM 1114 C C . GLY A 1 147 ? -12.586 -6.043 -14.922 1 86.31 147 GLY A C 1
ATOM 1115 O O . GLY A 1 147 ? -12.32 -7.238 -14.797 1 86.31 147 GLY A O 1
ATOM 1116 N N . PRO A 1 148 ? -13.727 -5.59 -15.352 1 87.94 148 PRO A N 1
ATOM 1117 C CA . PRO A 1 148 ? -14.781 -6.531 -15.758 1 87.94 148 PRO A CA 1
ATOM 1118 C C . PRO A 1 148 ? -14.328 -7.484 -16.859 1 87.94 148 PRO A C 1
ATOM 1120 O O . PRO A 1 148 ? -14.742 -8.648 -16.875 1 87.94 148 PRO A O 1
ATOM 1123 N N . GLU A 1 149 ? -13.461 -7.027 -17.75 1 90.31 149 GLU A N 1
ATOM 1124 C CA . GLU A 1 149 ? -12.977 -7.859 -18.844 1 90.31 149 GLU A CA 1
ATOM 1125 C C . GLU A 1 149 ? -12.125 -9.016 -18.328 1 90.31 149 GLU A C 1
ATOM 1127 O O . GLU A 1 149 ? -12.281 -10.156 -18.781 1 90.31 149 GLU A O 1
ATOM 1132 N N . GLY A 1 150 ? -11.234 -8.672 -17.453 1 91.88 150 GLY A N 1
ATOM 1133 C CA . GLY A 1 150 ? -10.438 -9.727 -16.859 1 91.88 150 GLY A CA 1
ATOM 1134 C C . GLY A 1 150 ? -11.25 -10.703 -16.031 1 91.88 150 GLY A C 1
ATOM 1135 O O . GLY A 1 150 ? -11.016 -11.906 -16.078 1 91.88 150 GLY A O 1
ATOM 1136 N N . GLU A 1 151 ? -12.242 -10.234 -15.344 1 92.69 151 GLU A N 1
ATOM 1137 C CA . GLU A 1 151 ? -13.133 -11.062 -14.539 1 92.69 151 GLU A CA 1
ATOM 1138 C C . GLU A 1 151 ? -13.906 -12.047 -15.414 1 92.69 151 GLU A C 1
ATOM 1140 O O . GLU A 1 151 ? -14.086 -13.203 -15.047 1 92.69 151 GLU A O 1
ATOM 1145 N N . GLU A 1 152 ? -14.289 -11.539 -16.531 1 93.69 152 GLU A N 1
ATOM 1146 C CA . GLU A 1 152 ? -15.047 -12.375 -17.453 1 93.69 152 GLU A CA 1
ATOM 1147 C C . GLU A 1 152 ? -14.188 -13.508 -18.016 1 93.69 152 GLU A C 1
ATOM 1149 O O . GLU A 1 152 ? -14.633 -14.648 -18.094 1 93.69 152 GLU A O 1
ATOM 1154 N N . VAL A 1 153 ? -13.016 -13.148 -18.391 1 95.31 153 VAL A N 1
ATOM 1155 C CA . VAL A 1 153 ? -12.094 -14.148 -18.906 1 95.31 153 VAL A CA 1
ATOM 1156 C C . VAL A 1 153 ? -11.867 -15.234 -17.859 1 95.31 153 VAL A C 1
ATOM 1158 O O . VAL A 1 153 ? -11.969 -16.422 -18.172 1 95.31 153 VAL A O 1
ATOM 1161 N N . PHE A 1 154 ? -11.594 -14.875 -16.625 1 95.88 154 PHE A N 1
ATOM 1162 C CA . PHE A 1 154 ? -11.305 -15.836 -15.57 1 95.88 154 PHE A CA 1
ATOM 1163 C C . PHE A 1 154 ? -12.539 -16.656 -15.234 1 95.88 154 PHE A C 1
ATOM 1165 O O . PHE A 1 154 ? -12.461 -17.875 -15.086 1 95.88 154 PHE A O 1
ATOM 1172 N N . ARG A 1 155 ? -13.641 -16.016 -15.148 1 94.62 155 ARG A N 1
ATOM 1173 C CA . ARG A 1 155 ? -14.883 -16.719 -14.836 1 94.62 155 ARG A CA 1
ATOM 1174 C C . ARG A 1 155 ? -15.18 -17.797 -15.867 1 94.62 155 ARG A C 1
ATOM 1176 O O . ARG A 1 155 ? -15.625 -18.891 -15.516 1 94.62 155 ARG A O 1
ATOM 1183 N N . SER A 1 156 ? -14.922 -17.531 -17.094 1 95.31 156 SER A N 1
ATOM 1184 C CA . SER A 1 156 ? -15.227 -18.453 -18.188 1 95.31 156 SER A CA 1
ATOM 1185 C C . SER A 1 156 ? -14.312 -19.656 -18.172 1 95.31 156 SER A C 1
ATOM 1187 O O . SER A 1 156 ? -14.734 -20.766 -18.5 1 95.31 156 SER A O 1
ATOM 1189 N N . LEU A 1 157 ? -13.109 -19.484 -17.734 1 96.06 157 LEU A N 1
ATOM 1190 C CA . LEU A 1 157 ? -12.156 -20.562 -17.969 1 96.06 157 LEU A CA 1
ATOM 1191 C C . LEU A 1 157 ? -11.742 -21.219 -16.656 1 96.06 157 LEU A C 1
ATOM 1193 O O . LEU A 1 157 ? -11.109 -22.266 -16.656 1 96.06 157 LEU A O 1
ATOM 1197 N N . LYS A 1 158 ? -12.102 -20.641 -15.516 1 97 158 LYS A N 1
ATOM 1198 C CA . LYS A 1 158 ? -11.766 -21.172 -14.203 1 97 158 LYS A CA 1
ATOM 1199 C C . LYS A 1 158 ? -12.227 -22.625 -14.07 1 97 158 LYS A C 1
ATOM 1201 O O . LYS A 1 158 ? -11.453 -23.5 -13.664 1 97 158 LYS A O 1
ATOM 1206 N N . PRO A 1 159 ? -13.445 -22.953 -14.523 1 97.5 159 PRO A N 1
ATOM 1207 C CA . PRO A 1 159 ? -13.883 -24.344 -14.367 1 97.5 159 PRO A CA 1
ATOM 1208 C C . PRO A 1 159 ? -13.023 -25.328 -15.156 1 97.5 159 PRO A C 1
ATOM 1210 O O . PRO A 1 159 ? -12.727 -26.422 -14.664 1 97.5 159 PRO A O 1
ATOM 1213 N N . LEU A 1 160 ? -12.664 -24.953 -16.344 1 97.5 160 LEU A N 1
ATOM 1214 C CA . LEU A 1 160 ? -11.844 -25.828 -17.172 1 97.5 160 LEU A CA 1
ATOM 1215 C C . LEU A 1 160 ? -10.453 -26.016 -16.562 1 97.5 160 LEU A C 1
ATOM 1217 O O . LEU A 1 160 ? -9.922 -27.125 -16.562 1 97.5 160 LEU A O 1
ATOM 1221 N N . LEU A 1 161 ? -9.836 -24.922 -16.094 1 98.19 161 LEU A N 1
ATOM 1222 C CA . LEU A 1 161 ? -8.547 -25.016 -15.422 1 98.19 161 LEU A CA 1
ATOM 1223 C C . LEU A 1 161 ? -8.625 -25.969 -14.234 1 98.19 161 LEU A C 1
ATOM 1225 O O . LEU A 1 161 ? -7.758 -26.828 -14.062 1 98.19 161 LEU A O 1
ATOM 1229 N N . THR A 1 162 ? -9.695 -25.875 -13.469 1 98.06 162 THR A N 1
ATOM 1230 C CA . THR A 1 162 ? -9.883 -26.703 -12.281 1 98.06 162 THR A CA 1
ATOM 1231 C C . THR A 1 162 ? -10.07 -28.156 -12.672 1 98.06 162 THR A C 1
ATOM 1233 O O . THR A 1 162 ? -9.5 -29.062 -12.039 1 98.06 162 THR A O 1
ATOM 1236 N N . THR A 1 163 ? -10.797 -28.375 -13.758 1 98.06 163 THR A N 1
ATOM 1237 C CA . THR A 1 163 ? -11.062 -29.734 -14.227 1 98.06 163 THR A CA 1
ATOM 1238 C C . THR A 1 163 ? -9.766 -30.406 -14.664 1 98.06 163 THR A C 1
ATOM 1240 O O . THR A 1 163 ? -9.484 -31.531 -14.25 1 98.06 163 THR A O 1
ATOM 1243 N N . ILE A 1 164 ? -8.984 -29.75 -15.43 1 97.81 164 ILE A N 1
ATOM 1244 C CA . ILE A 1 164 ? -7.73 -30.328 -15.914 1 97.81 164 ILE A CA 1
ATOM 1245 C C . ILE A 1 164 ? -6.781 -30.547 -14.742 1 97.81 164 ILE A C 1
ATOM 1247 O O . ILE A 1 164 ? -6.125 -31.594 -14.656 1 97.81 164 ILE A O 1
ATOM 1251 N N . LEU A 1 165 ? -6.719 -29.625 -13.875 1 97.62 165 LEU A N 1
ATOM 1252 C CA . LEU A 1 165 ? -5.801 -29.656 -12.734 1 97.62 165 LEU A CA 1
ATOM 1253 C C . LEU A 1 165 ? -6.133 -30.828 -11.82 1 97.62 165 LEU A C 1
ATOM 1255 O O . LEU A 1 165 ? -5.227 -31.484 -11.297 1 97.62 165 LEU A O 1
ATOM 1259 N N . THR A 1 166 ? -7.379 -31.125 -11.664 1 96.75 166 THR A N 1
ATOM 1260 C CA . THR A 1 166 ? -7.789 -32.125 -10.695 1 96.75 166 THR A CA 1
ATOM 1261 C C . THR A 1 166 ? -7.91 -33.5 -11.359 1 96.75 166 THR A C 1
ATOM 1263 O O . THR A 1 166 ? -8.078 -34.531 -10.672 1 96.75 166 THR A O 1
ATOM 1266 N N . ASP A 1 167 ? -7.797 -33.531 -12.711 1 95.81 167 ASP A N 1
ATOM 1267 C CA . ASP A 1 167 ? -7.84 -34.812 -13.445 1 95.81 167 ASP A CA 1
ATOM 1268 C C . ASP A 1 167 ? -6.48 -35.5 -13.422 1 95.81 167 ASP A C 1
ATOM 1270 O O . ASP A 1 167 ? -5.562 -35.094 -14.141 1 95.81 167 ASP A O 1
ATOM 1274 N N . SER A 1 168 ? -6.371 -36.594 -12.734 1 91.44 168 SER A N 1
ATOM 1275 C CA . SER A 1 168 ? -5.105 -37.312 -12.578 1 91.44 168 SER A CA 1
ATOM 1276 C C . SER A 1 168 ? -4.68 -37.969 -13.891 1 91.44 168 SER A C 1
ATOM 1278 O O . SER A 1 168 ? -3.514 -38.312 -14.055 1 91.44 168 SER A O 1
ATOM 1280 N N . SER A 1 169 ? -5.617 -38.031 -14.82 1 93.75 169 SER A N 1
ATOM 1281 C CA . SER A 1 169 ? -5.301 -38.656 -16.094 1 93.75 169 SER A CA 1
ATOM 1282 C C . SER A 1 169 ? -4.766 -37.656 -17.094 1 93.75 169 SER A C 1
ATOM 1284 O O . SER A 1 169 ? -4.211 -38 -18.125 1 93.75 169 SER A O 1
ATOM 1286 N N . ALA A 1 170 ? -4.855 -36.438 -16.781 1 94.56 170 ALA A N 1
ATOM 1287 C CA . ALA A 1 170 ? -4.344 -35.406 -17.672 1 94.56 170 ALA A CA 1
ATOM 1288 C C . ALA A 1 170 ? -2.82 -35.344 -17.625 1 94.56 170 ALA A C 1
ATOM 1290 O O . ALA A 1 170 ? -2.199 -35.812 -16.672 1 94.56 170 ALA A O 1
ATOM 1291 N N . SER A 1 171 ? -2.281 -34.906 -18.719 1 95.94 171 SER A N 1
ATOM 1292 C CA . SER A 1 171 ? -0.831 -34.781 -18.812 1 95.94 171 SER A CA 1
ATOM 1293 C C . SER A 1 171 ? -0.285 -33.906 -17.672 1 95.94 171 SER A C 1
ATOM 1295 O O . SER A 1 171 ? -0.889 -32.906 -17.297 1 95.94 171 SER A O 1
ATOM 1297 N N . GLN A 1 172 ? 0.814 -34.312 -17.109 1 95 172 GLN A N 1
ATOM 1298 C CA . GLN A 1 172 ? 1.424 -33.594 -15.992 1 95 172 GLN A CA 1
ATOM 1299 C C . GLN A 1 172 ? 1.795 -32.156 -16.391 1 95 172 GLN A C 1
ATOM 1301 O O . GLN A 1 172 ? 1.642 -31.234 -15.602 1 95 172 GLN A O 1
ATOM 1306 N N . VAL A 1 173 ? 2.328 -32.031 -17.641 1 96.5 173 VAL A N 1
ATOM 1307 C CA . VAL A 1 173 ? 2.756 -30.703 -18.094 1 96.5 173 VAL A CA 1
ATOM 1308 C C . VAL A 1 173 ? 1.548 -29.781 -18.203 1 96.5 173 VAL A C 1
ATOM 1310 O O . VAL A 1 173 ? 1.641 -28.594 -17.891 1 96.5 173 VAL A O 1
ATOM 1313 N N . ALA A 1 174 ? 0.41 -30.312 -18.609 1 97.62 174 ALA A N 1
ATOM 1314 C CA . ALA A 1 174 ? -0.822 -29.531 -18.672 1 97.62 174 ALA A CA 1
ATOM 1315 C C . ALA A 1 174 ? -1.292 -29.125 -17.281 1 97.62 174 ALA A C 1
ATOM 1317 O O . ALA A 1 174 ? -1.68 -27.984 -17.047 1 97.62 174 ALA A O 1
ATOM 1318 N N . ARG A 1 175 ? -1.276 -30.031 -16.344 1 98 175 ARG A N 1
ATOM 1319 C CA . ARG A 1 175 ? -1.695 -29.766 -14.977 1 98 175 ARG A CA 1
ATOM 1320 C C . ARG A 1 175 ? -0.81 -28.703 -14.328 1 98 175 ARG A C 1
ATOM 1322 O O . ARG A 1 175 ? -1.296 -27.859 -13.586 1 98 175 ARG A O 1
ATOM 1329 N N . GLN A 1 176 ? 0.489 -28.781 -14.641 1 98 176 GLN A N 1
ATOM 1330 C CA . GLN A 1 176 ? 1.438 -27.812 -14.109 1 98 176 GLN A CA 1
ATOM 1331 C C . GLN A 1 176 ? 1.082 -26.391 -14.562 1 98 176 GLN A C 1
ATOM 1333 O O . GLN A 1 176 ? 0.98 -25.484 -13.742 1 98 176 GLN A O 1
ATOM 1338 N N . SER A 1 177 ? 0.828 -26.188 -15.859 1 98.5 177 SER A N 1
ATOM 1339 C CA . SER A 1 177 ? 0.489 -24.891 -16.406 1 98.5 177 SER A CA 1
ATOM 1340 C C . SER A 1 177 ? -0.873 -24.406 -15.906 1 98.5 177 SER A C 1
ATOM 1342 O O . SER A 1 177 ? -1.078 -23.219 -15.672 1 98.5 177 SER A O 1
ATOM 1344 N N . CYS A 1 178 ? -1.784 -25.359 -15.711 1 98.62 178 CYS A N 1
ATOM 1345 C CA . CYS A 1 178 ? -3.113 -25.016 -15.227 1 98.62 178 CYS A CA 1
ATOM 1346 C C . CYS A 1 178 ? -3.062 -24.562 -13.773 1 98.62 178 CYS A C 1
ATOM 1348 O O . CYS A 1 178 ? -3.82 -23.688 -13.359 1 98.62 178 CYS A O 1
ATOM 1350 N N . ALA A 1 179 ? -2.16 -25.156 -12.938 1 98.69 179 ALA A N 1
ATOM 1351 C CA . ALA A 1 179 ? -1.98 -24.719 -11.555 1 98.69 179 ALA A CA 1
ATOM 1352 C C . ALA A 1 179 ? -1.518 -23.266 -11.5 1 98.69 179 ALA A C 1
ATOM 1354 O O . ALA A 1 179 ? -2.053 -22.469 -10.727 1 98.69 179 ALA A O 1
ATOM 1355 N N . THR A 1 180 ? -0.551 -22.938 -12.375 1 98.75 180 THR A N 1
ATOM 1356 C CA . THR A 1 180 ? -0.023 -21.578 -12.43 1 98.75 180 THR A CA 1
ATOM 1357 C C . THR A 1 180 ? -1.082 -20.594 -12.938 1 98.75 180 THR A C 1
ATOM 1359 O O . THR A 1 180 ? -1.273 -19.531 -12.367 1 98.75 180 THR A O 1
ATOM 1362 N N . ALA A 1 181 ? -1.795 -21.062 -13.914 1 98.81 181 ALA A N 1
ATOM 1363 C CA . ALA A 1 181 ? -2.824 -20.203 -14.508 1 98.81 181 ALA A CA 1
ATOM 1364 C C . ALA A 1 181 ? -3.939 -19.922 -13.5 1 98.81 181 ALA A C 1
ATOM 1366 O O . ALA A 1 181 ? -4.418 -18.781 -13.398 1 98.81 181 ALA A O 1
ATOM 1367 N N . LEU A 1 182 ? -4.344 -20.938 -12.805 1 98.62 182 LEU A N 1
ATOM 1368 C CA . LEU A 1 182 ? -5.414 -20.781 -11.828 1 98.62 182 LEU A CA 1
ATOM 1369 C C . LEU A 1 182 ? -5.027 -19.766 -10.766 1 98.62 182 LEU A C 1
ATOM 1371 O O . LEU A 1 182 ? -5.809 -18.859 -10.445 1 98.62 182 LEU A O 1
ATOM 1375 N N . GLY A 1 183 ? -3.818 -19.906 -10.25 1 98.44 183 GLY A N 1
ATOM 1376 C CA . GLY A 1 183 ? -3.348 -18.969 -9.242 1 98.44 183 GLY A CA 1
ATOM 1377 C C . GLY A 1 183 ? -3.215 -17.547 -9.766 1 98.44 183 GLY A C 1
ATOM 1378 O O . GLY A 1 183 ? -3.697 -16.594 -9.141 1 98.44 183 GLY A O 1
ATOM 1379 N N . MET A 1 184 ? -2.594 -17.375 -10.922 1 98.44 184 MET A N 1
ATOM 1380 C CA . MET A 1 184 ? -2.324 -16.062 -11.508 1 98.44 184 MET A CA 1
ATOM 1381 C C . MET A 1 184 ? -3.623 -15.367 -11.891 1 98.44 184 MET A C 1
ATOM 1383 O O . MET A 1 184 ? -3.82 -14.195 -11.555 1 98.44 184 MET A O 1
ATOM 1387 N N . CYS A 1 185 ? -4.504 -16.094 -12.562 1 97.81 185 CYS A N 1
ATOM 1388 C CA . CYS A 1 185 ? -5.75 -15.484 -13.008 1 97.81 185 CYS A CA 1
ATOM 1389 C C . CYS A 1 185 ? -6.645 -15.141 -11.828 1 97.81 185 CYS A C 1
ATOM 1391 O O . CYS A 1 185 ? -7.305 -14.102 -11.828 1 97.81 185 CYS A O 1
ATOM 1393 N N . CYS A 1 186 ? -6.637 -15.977 -10.812 1 97 186 CYS A N 1
ATOM 1394 C CA . CYS A 1 186 ? -7.402 -15.672 -9.609 1 97 186 CYS A CA 1
ATOM 1395 C C . CYS A 1 186 ? -6.859 -14.422 -8.922 1 97 186 CYS A C 1
ATOM 1397 O O . CYS A 1 186 ? -7.629 -13.555 -8.508 1 97 186 CYS A O 1
ATOM 1399 N N . TYR A 1 187 ? -5.547 -14.336 -8.805 1 96.94 187 TYR A N 1
ATOM 1400 C CA . TYR A 1 187 ? -4.902 -13.18 -8.195 1 96.94 187 TYR A CA 1
ATOM 1401 C C . TYR A 1 187 ? -5.277 -11.898 -8.922 1 96.94 187 TYR A C 1
ATOM 1403 O O . TYR A 1 187 ? -5.523 -10.867 -8.297 1 96.94 187 TYR A O 1
ATOM 1411 N N . ILE A 1 188 ? -5.359 -11.961 -10.25 1 95.12 188 ILE A N 1
ATOM 1412 C CA . ILE A 1 188 ? -5.555 -10.789 -11.094 1 95.12 188 ILE A CA 1
ATOM 1413 C C . ILE A 1 188 ? -7.035 -10.414 -11.125 1 95.12 188 ILE A C 1
ATOM 1415 O O . ILE A 1 188 ? -7.387 -9.242 -10.992 1 95.12 188 ILE A O 1
ATOM 1419 N N . ALA A 1 189 ? -7.91 -11.477 -11.227 1 92.56 189 ALA A N 1
ATOM 1420 C CA . ALA A 1 189 ? -9.227 -11.125 -11.758 1 92.56 189 ALA A CA 1
ATOM 1421 C C . ALA A 1 189 ? -10.336 -11.742 -10.922 1 92.56 189 ALA A C 1
ATOM 1423 O O . ALA A 1 189 ? -11.508 -11.68 -11.289 1 92.56 189 ALA A O 1
ATOM 1424 N N . ALA A 1 190 ? -10.039 -12.383 -9.797 1 90.25 190 ALA A N 1
ATOM 1425 C CA . ALA A 1 190 ? -11.125 -12.938 -9 1 90.25 190 ALA A CA 1
ATOM 1426 C C . ALA A 1 190 ? -12.109 -11.844 -8.57 1 90.25 190 ALA A C 1
ATOM 1428 O O . ALA A 1 190 ? -11.695 -10.797 -8.078 1 90.25 190 ALA A O 1
ATOM 1429 N N . ALA A 1 191 ? -13.32 -12.086 -8.75 1 79.44 191 ALA A N 1
ATOM 1430 C CA . ALA A 1 191 ? -14.352 -11.078 -8.516 1 79.44 191 ALA A CA 1
ATOM 1431 C C . ALA A 1 191 ? -14.789 -11.078 -7.055 1 79.44 191 ALA A C 1
ATOM 1433 O O . ALA A 1 191 ? -15.273 -10.062 -6.551 1 79.44 191 ALA A O 1
ATOM 1434 N N . ASP A 1 192 ? -14.703 -12.227 -6.426 1 81.31 192 ASP A N 1
ATOM 1435 C CA . ASP A 1 192 ? -15.203 -12.305 -5.055 1 81.31 192 ASP A CA 1
ATOM 1436 C C . ASP A 1 192 ? -14.375 -13.273 -4.223 1 81.31 192 ASP A C 1
ATOM 1438 O O . ASP A 1 192 ? -13.461 -13.93 -4.742 1 81.31 192 ASP A O 1
ATOM 1442 N N . MET A 1 193 ? -14.727 -13.32 -3.098 1 84.88 193 MET A N 1
ATOM 1443 C CA . MET A 1 193 ? -13.992 -14.125 -2.123 1 84.88 193 MET A CA 1
ATOM 1444 C C . MET A 1 193 ? -14.219 -15.609 -2.365 1 84.88 193 MET A C 1
ATOM 1446 O O . MET A 1 193 ? -13.344 -16.438 -2.08 1 84.88 193 MET A O 1
ATOM 1450 N N . GLU A 1 194 ? -15.305 -15.914 -2.871 1 89.88 194 GLU A N 1
ATOM 1451 C CA . GLU A 1 194 ? -15.625 -17.312 -3.129 1 89.88 194 GLU A CA 1
ATOM 1452 C C . GLU A 1 194 ? -14.688 -17.906 -4.168 1 89.88 194 GLU A C 1
ATOM 1454 O O . GLU A 1 194 ? -14.25 -19.062 -4.035 1 89.88 194 GLU A O 1
ATOM 1459 N N . ASP A 1 195 ? -14.438 -17.094 -5.148 1 91.69 195 ASP A N 1
ATOM 1460 C CA . ASP A 1 195 ? -13.477 -17.531 -6.156 1 91.69 195 ASP A CA 1
ATOM 1461 C C . ASP A 1 195 ? -12.102 -17.766 -5.539 1 91.69 195 ASP A C 1
ATOM 1463 O O . ASP A 1 195 ? -11.453 -18.766 -5.832 1 91.69 195 ASP A O 1
ATOM 1467 N N . LEU A 1 196 ? -11.703 -16.891 -4.715 1 93 196 LEU A N 1
ATOM 1468 C CA . LEU A 1 196 ? -10.406 -17 -4.059 1 93 196 LEU A CA 1
ATOM 1469 C C . LEU A 1 196 ? -10.328 -18.266 -3.207 1 93 196 LEU A C 1
ATOM 1471 O O . LEU A 1 196 ? -9.391 -19.047 -3.336 1 93 196 LEU A O 1
ATOM 1475 N N . VAL A 1 197 ? -11.344 -18.516 -2.42 1 94.44 197 VAL A N 1
ATOM 1476 C CA . VAL A 1 197 ? -11.359 -19.641 -1.495 1 94.44 197 VAL A CA 1
ATOM 1477 C C . VAL A 1 197 ? -11.406 -20.953 -2.279 1 94.44 197 VAL A C 1
ATOM 1479 O O . VAL A 1 197 ? -10.719 -21.922 -1.935 1 94.44 197 VAL A O 1
ATOM 1482 N N . SER A 1 198 ? -12.18 -20.969 -3.328 1 96.12 198 SER A N 1
ATOM 1483 C CA . SER A 1 198 ? -12.281 -22.172 -4.148 1 96.12 198 SER A CA 1
ATOM 1484 C C . SER A 1 198 ? -10.961 -22.5 -4.824 1 96.12 198 SER A C 1
ATOM 1486 O O . SER A 1 198 ? -10.562 -23.656 -4.898 1 96.12 198 SER A O 1
ATOM 1488 N N . CYS A 1 199 ? -10.305 -21.484 -5.348 1 97.5 199 CYS A N 1
ATOM 1489 C CA . CYS A 1 199 ? -9.008 -21.688 -5.98 1 97.5 199 CYS A CA 1
ATOM 1490 C C . CYS A 1 199 ? -7.973 -22.156 -4.961 1 97.5 199 CYS A C 1
ATOM 1492 O O . CYS A 1 199 ? -7.18 -23.062 -5.246 1 97.5 199 CYS A O 1
ATOM 1494 N N . LEU A 1 200 ? -7.977 -21.562 -3.77 1 97.12 200 LEU A N 1
ATOM 1495 C CA . LEU A 1 200 ? -7.074 -21.984 -2.703 1 97.12 200 LEU A CA 1
ATOM 1496 C C . LEU A 1 200 ? -7.285 -23.453 -2.361 1 97.12 200 LEU A C 1
ATOM 1498 O O . LEU A 1 200 ? -6.324 -24.219 -2.266 1 97.12 200 LEU A O 1
ATOM 1502 N N . ALA A 1 201 ? -8.508 -23.781 -2.244 1 96.69 201 ALA A N 1
ATOM 1503 C CA . ALA A 1 201 ? -8.836 -25.172 -1.893 1 96.69 201 ALA A CA 1
ATOM 1504 C C . ALA A 1 201 ? -8.375 -26.141 -2.98 1 96.69 201 ALA A C 1
ATOM 1506 O O . ALA A 1 201 ? -7.848 -27.203 -2.684 1 96.69 201 ALA A O 1
ATOM 1507 N N . CYS A 1 202 ? -8.609 -25.781 -4.191 1 97.56 202 CYS A N 1
ATOM 1508 C CA . CYS A 1 202 ? -8.195 -26.609 -5.32 1 97.56 202 CYS A CA 1
ATOM 1509 C C . CYS A 1 202 ? -6.688 -26.812 -5.324 1 97.56 202 CYS A C 1
ATOM 1511 O O . CYS A 1 202 ? -6.215 -27.938 -5.453 1 97.56 202 CYS A O 1
ATOM 1513 N N . LEU A 1 203 ? -5.926 -25.734 -5.18 1 98.06 203 LEU A N 1
ATOM 1514 C CA . LEU A 1 203 ? -4.469 -25.812 -5.176 1 98.06 203 LEU A CA 1
ATOM 1515 C C . LEU A 1 203 ? -3.967 -26.609 -3.975 1 98.06 203 LEU A C 1
ATOM 1517 O O . LEU A 1 203 ? -3.035 -27.406 -4.098 1 98.06 203 LEU A O 1
ATOM 1521 N N . GLU A 1 204 ? -4.613 -26.438 -2.85 1 96.12 204 GLU A N 1
ATOM 1522 C CA . GLU A 1 204 ? -4.273 -27.188 -1.646 1 96.12 204 GLU A CA 1
ATOM 1523 C C . GLU A 1 204 ? -4.453 -28.688 -1.867 1 96.12 204 GLU A C 1
ATOM 1525 O O . GLU A 1 204 ? -3.66 -29.5 -1.371 1 96.12 204 GLU A O 1
ATOM 1530 N N . GLY A 1 205 ? -5.492 -28.969 -2.547 1 94.62 205 GLY A N 1
ATOM 1531 C CA . GLY A 1 205 ? -5.754 -30.375 -2.84 1 94.62 205 GLY A CA 1
ATOM 1532 C C . GLY A 1 205 ? -4.668 -31.016 -3.682 1 94.62 205 GLY A C 1
ATOM 1533 O O . GLY A 1 205 ? -4.449 -32.219 -3.6 1 94.62 205 GLY A O 1
ATOM 1534 N N . ILE A 1 206 ? -4.008 -30.266 -4.438 1 95.69 206 ILE A N 1
ATOM 1535 C CA . ILE A 1 206 ? -2.969 -30.781 -5.328 1 95.69 206 ILE A CA 1
ATOM 1536 C C . ILE A 1 206 ? -1.681 -31.016 -4.539 1 95.69 206 ILE A C 1
ATOM 1538 O O . ILE A 1 206 ? -1.164 -32.125 -4.492 1 95.69 206 ILE A O 1
ATOM 1542 N N . PHE A 1 207 ? -1.16 -30.016 -3.803 1 93.19 207 PHE A N 1
ATOM 1543 C CA . PHE A 1 207 ? 0.131 -30.172 -3.146 1 93.19 207 PHE A CA 1
ATOM 1544 C C . PHE A 1 207 ? -0.033 -30.875 -1.801 1 93.19 207 PHE A C 1
ATOM 1546 O O . PHE A 1 207 ? 0.946 -31.344 -1.215 1 93.19 207 PHE A O 1
ATOM 1553 N N . GLY A 1 208 ? -1.287 -30.875 -1.251 1 88.44 208 GLY A N 1
ATOM 1554 C CA . GLY A 1 208 ? -1.53 -31.531 0.022 1 88.44 208 GLY A CA 1
ATOM 1555 C C . GLY A 1 208 ? -1.136 -33 0.019 1 88.44 208 GLY A C 1
ATOM 1556 O O . GLY A 1 208 ? -0.811 -33.562 1.066 1 88.44 208 GLY A O 1
ATOM 1557 N N . SER A 1 209 ? -1.257 -33.562 -1.086 1 79.94 209 SER A N 1
ATOM 1558 C CA . SER A 1 209 ? -0.884 -34.969 -1.197 1 79.94 209 SER A CA 1
ATOM 1559 C C . SER A 1 209 ? 0.604 -35.156 -0.933 1 79.94 209 SER A C 1
ATOM 1561 O O . SER A 1 209 ? 1.039 -36.25 -0.603 1 79.94 209 SER A O 1
ATOM 1563 N N . SER A 1 210 ? 1.325 -34.125 -1.122 1 76.69 210 SER A N 1
ATOM 1564 C CA . SER A 1 210 ? 2.762 -34.188 -0.874 1 76.69 210 SER A CA 1
ATOM 1565 C C . SER A 1 210 ? 3.068 -34.125 0.619 1 76.69 210 SER A C 1
ATOM 1567 O O . SER A 1 210 ? 4.172 -34.5 1.045 1 76.69 210 SER A O 1
ATOM 1569 N N . CYS A 1 211 ? 2.125 -33.625 1.404 1 69.5 211 CYS A N 1
ATOM 1570 C CA . CYS A 1 211 ? 2.33 -33.438 2.836 1 69.5 211 CYS A CA 1
ATOM 1571 C C . CYS A 1 211 ? 1.903 -34.688 3.617 1 69.5 211 CYS A C 1
ATOM 1573 O O . CYS A 1 211 ? 1.978 -34.719 4.848 1 69.5 211 CYS A O 1
ATOM 1575 N N . SER A 1 212 ? 1.218 -35.656 2.967 1 63.44 212 SER A N 1
ATOM 1576 C CA . SER A 1 212 ? 0.704 -36.812 3.713 1 63.44 212 SER A CA 1
ATOM 1577 C C . SER A 1 212 ? 1.839 -37.656 4.285 1 63.44 212 SER A C 1
ATOM 1579 O O . SER A 1 212 ? 2.896 -37.781 3.664 1 63.44 212 SER A O 1
ATOM 1581 N N . THR A 1 213 ? 1.739 -37.719 5.555 1 57.34 213 THR A N 1
ATOM 1582 C CA . THR A 1 213 ? 2.645 -38.531 6.375 1 57.34 213 THR A CA 1
ATOM 1583 C C . THR A 1 213 ? 2.576 -40 5.988 1 57.34 213 THR A C 1
ATOM 1585 O O . THR A 1 213 ? 3.281 -40.812 6.562 1 57.34 213 THR A O 1
ATOM 1588 N N . ASP A 1 214 ? 1.479 -40.344 5.223 1 52.78 214 ASP A N 1
ATOM 1589 C CA . ASP A 1 214 ? 1.419 -41.781 4.953 1 52.78 214 ASP A CA 1
ATOM 1590 C C . ASP A 1 214 ? 2.672 -42.25 4.223 1 52.78 214 ASP A C 1
ATOM 1592 O O . ASP A 1 214 ? 3.039 -41.688 3.184 1 52.78 214 ASP A O 1
ATOM 1596 N N . ALA A 1 215 ? 3.428 -42.875 4.926 1 49.38 215 ALA A N 1
ATOM 1597 C CA . ALA A 1 215 ? 4.711 -43.469 4.586 1 49.38 215 ALA A CA 1
ATOM 1598 C C . ALA A 1 215 ? 4.719 -43.969 3.143 1 49.38 215 ALA A C 1
ATOM 1600 O O . ALA A 1 215 ? 5.77 -43.969 2.492 1 49.38 215 ALA A O 1
ATOM 1601 N N . SER A 1 216 ? 3.709 -44.469 2.785 1 46.91 216 SER A N 1
ATOM 1602 C CA . SER A 1 216 ? 3.703 -45.062 1.45 1 46.91 216 SER A CA 1
ATOM 1603 C C . SER A 1 216 ? 3.707 -44 0.369 1 46.91 216 SER A C 1
ATOM 1605 O O . SER A 1 216 ? 4.016 -44.281 -0.791 1 46.91 216 SER A O 1
ATOM 1607 N N . LEU A 1 217 ? 3.244 -42.781 0.708 1 50.16 217 LEU A N 1
ATOM 1608 C CA . LEU A 1 217 ? 3.184 -41.719 -0.295 1 50.16 217 LEU A CA 1
ATOM 1609 C C . LEU A 1 217 ? 4.312 -40.719 -0.095 1 50.16 217 LEU A C 1
ATOM 1611 O O . LEU A 1 217 ? 4.215 -39.594 -0.536 1 50.16 217 LEU A O 1
ATOM 1615 N N . VAL A 1 218 ? 5.258 -41.031 0.656 1 49.88 218 VAL A N 1
ATOM 1616 C CA . VAL A 1 218 ? 6.371 -40.125 0.935 1 49.88 218 VAL A CA 1
ATOM 1617 C C . VAL A 1 218 ? 6.75 -39.375 -0.334 1 49.88 218 VAL A C 1
ATOM 1619 O O . VAL A 1 218 ? 6.855 -39.969 -1.411 1 49.88 218 VAL A O 1
ATOM 1622 N N . PRO A 1 219 ? 6.719 -38.094 -0.284 1 51.59 219 PRO A N 1
ATOM 1623 C CA . PRO A 1 219 ? 7.059 -37.188 -1.379 1 51.59 219 PRO A CA 1
ATOM 1624 C C . PRO A 1 219 ? 8.258 -37.656 -2.197 1 51.59 219 PRO A C 1
ATOM 1626 O O . PRO A 1 219 ? 8.359 -37.344 -3.387 1 51.59 219 PRO A O 1
ATOM 1629 N N . SER A 1 220 ? 9.164 -38.5 -1.473 1 49.94 220 SER A N 1
ATOM 1630 C CA . SER A 1 220 ? 10.383 -38.938 -2.139 1 49.94 220 SER A CA 1
ATOM 1631 C C . SER A 1 220 ? 10.07 -39.812 -3.357 1 49.94 220 SER A C 1
ATOM 1633 O O . SER A 1 220 ? 10.906 -39.969 -4.25 1 49.94 220 SER A O 1
ATOM 1635 N N . HIS A 1 221 ? 8.781 -40.281 -3.379 1 58.12 221 HIS A N 1
ATOM 1636 C CA . HIS A 1 221 ? 8.594 -41.281 -4.434 1 58.12 221 HIS A CA 1
ATOM 1637 C C . HIS A 1 221 ? 7.77 -40.688 -5.586 1 58.12 221 HIS A C 1
ATOM 1639 O O . HIS A 1 221 ? 7.438 -41.406 -6.531 1 58.12 221 HIS A O 1
ATOM 1645 N N . HIS A 1 222 ? 7.66 -39.375 -5.391 1 66.62 222 HIS A N 1
ATOM 1646 C CA . HIS A 1 222 ? 6.871 -38.812 -6.48 1 66.62 222 HIS A CA 1
ATOM 1647 C C . HIS A 1 222 ? 7.746 -38.5 -7.691 1 66.62 222 HIS A C 1
ATOM 1649 O O . HIS A 1 222 ? 8.922 -38.156 -7.543 1 66.62 222 HIS A O 1
ATOM 1655 N N . SER A 1 223 ? 7.25 -38.812 -8.836 1 83.88 223 SER A N 1
ATOM 1656 C CA . SER A 1 223 ? 7.914 -38.5 -10.094 1 83.88 223 SER A CA 1
ATOM 1657 C C . SER A 1 223 ? 8.289 -37 -10.156 1 83.88 223 SER A C 1
ATOM 1659 O O . SER A 1 223 ? 7.637 -36.188 -9.531 1 83.88 223 SER A O 1
ATOM 1661 N N . PRO A 1 224 ? 9.391 -36.781 -10.703 1 87.06 224 PRO A N 1
ATOM 1662 C CA . PRO A 1 224 ? 9.836 -35.375 -10.852 1 87.06 224 PRO A CA 1
ATOM 1663 C C . PRO A 1 224 ? 8.766 -34.469 -11.438 1 87.06 224 PRO A C 1
ATOM 1665 O O . PRO A 1 224 ? 8.656 -33.312 -11.047 1 87.06 224 PRO A O 1
ATOM 1668 N N . LEU A 1 225 ? 7.965 -35.031 -12.266 1 90 225 LEU A N 1
ATOM 1669 C CA . LEU A 1 225 ? 6.902 -34.25 -12.883 1 90 225 LEU A CA 1
ATOM 1670 C C . LEU A 1 225 ? 5.82 -33.906 -11.859 1 90 225 LEU A C 1
ATOM 1672 O O . LEU A 1 225 ? 5.277 -32.812 -11.867 1 90 225 LEU A O 1
ATOM 1676 N N . LEU A 1 226 ? 5.543 -34.812 -11.062 1 91.88 226 LEU A N 1
ATOM 1677 C CA . LEU A 1 226 ? 4.551 -34.594 -10.016 1 91.88 226 LEU A CA 1
ATOM 1678 C C . LEU A 1 226 ? 5.059 -33.562 -9 1 91.88 226 LEU A C 1
ATOM 1680 O O . LEU A 1 226 ? 4.289 -32.75 -8.516 1 91.88 226 LEU A O 1
ATOM 1684 N N . GLN A 1 227 ? 6.293 -33.625 -8.688 1 92.31 227 GLN A N 1
ATOM 1685 C CA . GLN A 1 227 ? 6.879 -32.688 -7.75 1 92.31 227 GLN A CA 1
ATOM 1686 C C . GLN A 1 227 ? 6.828 -31.25 -8.312 1 92.31 227 GLN A C 1
ATOM 1688 O O . GLN A 1 227 ? 6.602 -30.297 -7.57 1 92.31 227 GLN A O 1
ATOM 1693 N N . THR A 1 228 ? 7.094 -31.156 -9.633 1 94.69 228 THR A N 1
ATOM 1694 C CA . THR A 1 228 ? 6.984 -29.859 -10.281 1 94.69 228 THR A CA 1
ATOM 1695 C C . THR A 1 228 ? 5.555 -29.328 -10.195 1 94.69 228 THR A C 1
ATOM 1697 O O . THR A 1 228 ? 5.344 -28.125 -10.008 1 94.69 228 THR A O 1
ATOM 1700 N N . LEU A 1 229 ? 4.602 -30.25 -10.336 1 96.56 229 LEU A N 1
ATOM 1701 C CA . LEU A 1 229 ? 3.201 -29.875 -10.18 1 96.56 229 LEU A CA 1
ATOM 1702 C C . LEU A 1 229 ? 2.93 -29.359 -8.773 1 96.56 229 LEU A C 1
ATOM 1704 O O . LEU A 1 229 ? 2.27 -28.328 -8.602 1 96.56 229 LEU A O 1
ATOM 1708 N N . HIS A 1 230 ? 3.422 -30.031 -7.766 1 95.75 230 HIS A N 1
ATOM 1709 C CA . HIS A 1 230 ? 3.271 -29.594 -6.387 1 95.75 230 HIS A CA 1
ATOM 1710 C C . HIS A 1 230 ? 3.889 -28.203 -6.188 1 95.75 230 HIS A C 1
ATOM 1712 O O . HIS A 1 230 ? 3.326 -27.375 -5.484 1 95.75 230 HIS A O 1
ATOM 1718 N N . CYS A 1 231 ? 5.035 -28.016 -6.871 1 96.25 231 CYS A N 1
ATOM 1719 C CA . CYS A 1 231 ? 5.703 -26.719 -6.797 1 96.25 231 CYS A CA 1
ATOM 1720 C C . CYS A 1 231 ? 4.828 -25.625 -7.387 1 96.25 231 CYS A C 1
ATOM 1722 O O . CYS A 1 231 ? 4.645 -24.562 -6.77 1 96.25 231 CYS A O 1
ATOM 1724 N N . ASN A 1 232 ? 4.293 -25.844 -8.508 1 97.94 232 ASN A N 1
ATOM 1725 C CA . ASN A 1 232 ? 3.436 -24.859 -9.164 1 97.94 232 ASN A CA 1
ATOM 1726 C C . ASN A 1 232 ? 2.205 -24.531 -8.32 1 97.94 232 ASN A C 1
ATOM 1728 O O . ASN A 1 232 ? 1.831 -23.359 -8.188 1 97.94 232 ASN A O 1
ATOM 1732 N N . ALA A 1 233 ? 1.599 -25.578 -7.789 1 98.31 233 ALA A N 1
ATOM 1733 C CA . ALA A 1 233 ? 0.399 -25.391 -6.977 1 98.31 233 ALA A CA 1
ATOM 1734 C C . ALA A 1 233 ? 0.707 -24.594 -5.715 1 98.31 233 ALA A C 1
ATOM 1736 O O . ALA A 1 233 ? -0.044 -23.688 -5.352 1 98.31 233 ALA A O 1
ATOM 1737 N N . LEU A 1 234 ? 1.805 -24.906 -5.113 1 98.12 234 LEU A N 1
ATOM 1738 C CA . LEU A 1 234 ? 2.189 -24.219 -3.887 1 98.12 234 LEU A CA 1
ATOM 1739 C C . LEU A 1 234 ? 2.527 -22.75 -4.168 1 98.12 234 LEU A C 1
ATOM 1741 O O . LEU A 1 234 ? 2.166 -21.875 -3.393 1 98.12 234 LEU A O 1
ATOM 1745 N N . GLN A 1 235 ? 3.17 -22.531 -5.25 1 98.56 235 GLN A N 1
ATOM 1746 C CA . GLN A 1 235 ? 3.504 -21.172 -5.645 1 98.56 235 GLN A CA 1
ATOM 1747 C C . GLN A 1 235 ? 2.244 -20.359 -5.906 1 98.56 235 GLN A C 1
ATOM 1749 O O . GLN A 1 235 ? 2.145 -19.203 -5.477 1 98.56 235 GLN A O 1
ATOM 1754 N N . SER A 1 236 ? 1.357 -20.922 -6.582 1 98.75 236 SER A N 1
ATOM 1755 C CA . SER A 1 236 ? 0.093 -20.25 -6.863 1 98.75 236 SER A CA 1
ATOM 1756 C C . SER A 1 236 ? -0.703 -20.016 -5.586 1 98.75 236 SER A C 1
ATOM 1758 O O . SER A 1 236 ? -1.295 -18.938 -5.406 1 98.75 236 SER A O 1
ATOM 1760 N N . TRP A 1 237 ? -0.695 -21.031 -4.766 1 98.31 237 TRP A N 1
ATOM 1761 C CA . TRP A 1 237 ? -1.359 -20.938 -3.469 1 98.31 237 TRP A CA 1
ATOM 1762 C C . TRP A 1 237 ? -0.76 -19.797 -2.639 1 98.31 237 TRP A C 1
ATOM 1764 O O . TRP A 1 237 ? -1.489 -18.969 -2.092 1 98.31 237 TRP A O 1
ATOM 1774 N N . SER A 1 238 ? 0.539 -19.734 -2.578 1 98.38 238 SER A N 1
ATOM 1775 C CA . SER A 1 238 ? 1.235 -18.688 -1.831 1 98.38 238 SER A CA 1
ATOM 1776 C C . SER A 1 238 ? 0.93 -17.312 -2.396 1 98.38 238 SER A C 1
ATOM 1778 O O . SER A 1 238 ? 0.796 -16.344 -1.646 1 98.38 238 SER A O 1
ATOM 1780 N N . LEU A 1 239 ? 0.844 -17.188 -3.68 1 97.94 239 LEU A N 1
ATOM 1781 C CA . LEU A 1 239 ? 0.495 -15.914 -4.309 1 97.94 239 LEU A CA 1
ATOM 1782 C C . LEU A 1 239 ? -0.873 -15.43 -3.84 1 97.94 239 LEU A C 1
ATOM 1784 O O . LEU A 1 239 ? -1.034 -14.258 -3.48 1 97.94 239 LEU A O 1
ATOM 1788 N N . LEU A 1 240 ? -1.827 -16.359 -3.777 1 97.06 240 LEU A N 1
ATOM 1789 C CA . LEU A 1 240 ? -3.188 -15.992 -3.4 1 97.06 240 LEU A CA 1
ATOM 1790 C C . LEU A 1 240 ? -3.258 -15.594 -1.929 1 97.06 240 LEU A C 1
ATOM 1792 O O . LEU A 1 240 ? -4.094 -14.781 -1.539 1 97.06 240 LEU A O 1
ATOM 1796 N N . LEU A 1 241 ? -2.32 -16.109 -1.1 1 96.06 241 LEU A N 1
ATOM 1797 C CA . LEU A 1 241 ? -2.289 -15.75 0.313 1 96.06 241 LEU A CA 1
ATOM 1798 C C . LEU A 1 241 ? -2.021 -14.258 0.487 1 96.06 241 LEU A C 1
ATOM 1800 O O . LEU A 1 241 ? -2.459 -13.656 1.47 1 96.06 241 LEU A O 1
ATOM 1804 N N . THR A 1 242 ? -1.321 -13.68 -0.476 1 94.5 242 THR A N 1
ATOM 1805 C CA . THR A 1 242 ? -0.917 -12.281 -0.352 1 94.5 242 THR A CA 1
ATOM 1806 C C . THR A 1 242 ? -2.131 -11.359 -0.418 1 94.5 242 THR A C 1
ATOM 1808 O O . THR A 1 242 ? -2.051 -10.188 -0.032 1 94.5 242 THR A O 1
ATOM 1811 N N . ILE A 1 243 ? -3.254 -11.852 -0.893 1 90.56 243 ILE A N 1
ATOM 1812 C CA . ILE A 1 243 ? -4.438 -11.008 -1.003 1 90.56 243 ILE A CA 1
ATOM 1813 C C . ILE A 1 243 ? -5.562 -11.578 -0.145 1 90.56 243 ILE A C 1
ATOM 1815 O O . ILE A 1 243 ? -6.715 -11.148 -0.26 1 90.56 243 ILE A O 1
ATOM 1819 N N . CYS A 1 244 ? -5.281 -12.617 0.629 1 88.94 244 CYS A N 1
ATOM 1820 C CA . CYS A 1 244 ? -6.281 -13.281 1.457 1 88.94 244 CYS A CA 1
ATOM 1821 C C . CYS A 1 244 ? -6.598 -12.461 2.699 1 88.94 244 CYS A C 1
ATOM 1823 O O . CYS A 1 244 ? -5.695 -11.898 3.326 1 88.94 244 CYS A O 1
ATOM 1825 N N . PRO A 1 245 ? -7.82 -12.414 3.119 1 85.69 245 PRO A N 1
ATOM 1826 C CA . PRO A 1 245 ? -8.188 -11.719 4.355 1 85.69 245 PRO A CA 1
ATOM 1827 C C . PRO A 1 245 ? -7.645 -12.414 5.605 1 85.69 245 PRO A C 1
ATOM 1829 O O . PRO A 1 245 ? -7.309 -13.602 5.559 1 85.69 245 PRO A O 1
ATOM 1832 N N . SER A 1 246 ? -7.629 -11.711 6.641 1 85.31 246 SER A N 1
ATOM 1833 C CA . SER A 1 246 ? -7.043 -12.18 7.891 1 85.31 246 SER A CA 1
ATOM 1834 C C . SER A 1 246 ? -7.777 -13.406 8.422 1 85.31 246 SER A C 1
ATOM 1836 O O . SER A 1 246 ? -7.16 -14.312 8.984 1 85.31 246 SER A O 1
ATOM 1838 N N . THR A 1 247 ? -9.031 -13.367 8.312 1 87.38 247 THR A N 1
ATOM 1839 C CA . THR A 1 247 ? -9.82 -14.484 8.812 1 87.38 247 THR A CA 1
ATOM 1840 C C . THR A 1 247 ? -9.43 -15.781 8.125 1 87.38 247 THR A C 1
ATOM 1842 O O . THR A 1 247 ? -9.336 -16.828 8.766 1 87.38 247 THR A O 1
ATOM 1845 N N . GLN A 1 248 ? -9.234 -15.727 6.852 1 90.19 248 GLN A N 1
ATOM 1846 C CA . GLN A 1 248 ? -8.836 -16.906 6.09 1 90.19 248 GLN A CA 1
ATOM 1847 C C . GLN A 1 248 ? -7.395 -17.297 6.402 1 90.19 248 GLN A C 1
ATOM 1849 O O . GLN A 1 248 ? -7.062 -18.484 6.441 1 90.19 248 GLN A O 1
ATOM 1854 N N . ILE A 1 249 ? -6.551 -16.266 6.656 1 92.44 249 ILE A N 1
ATOM 1855 C CA . ILE A 1 249 ? -5.148 -16.531 6.965 1 92.44 249 ILE A CA 1
ATOM 1856 C C . ILE A 1 249 ? -5.047 -17.297 8.281 1 92.44 249 ILE A C 1
ATOM 1858 O O . ILE A 1 249 ? -4.23 -18.203 8.414 1 92.44 249 ILE A O 1
ATOM 1862 N N . LYS A 1 250 ? -5.84 -16.953 9.234 1 91.94 250 LYS A N 1
ATOM 1863 C CA . LYS A 1 250 ? -5.82 -17.641 10.516 1 91.94 250 LYS A CA 1
ATOM 1864 C C . LYS A 1 250 ? -6.133 -19.125 10.344 1 91.94 250 LYS A C 1
ATOM 1866 O O . LYS A 1 250 ? -5.453 -19.984 10.914 1 91.94 250 LYS A O 1
ATOM 1871 N N . LYS A 1 251 ? -7.121 -19.391 9.523 1 93.56 251 LYS A N 1
ATOM 1872 C CA . LYS A 1 251 ? -7.473 -20.781 9.242 1 93.56 251 LYS A CA 1
ATOM 1873 C C . LYS A 1 251 ? -6.324 -21.516 8.555 1 93.56 251 LYS A C 1
ATOM 1875 O O . LYS A 1 251 ? -6.031 -22.656 8.875 1 93.56 251 LYS A O 1
ATOM 1880 N N . ILE A 1 252 ? -5.746 -20.828 7.684 1 94.12 252 ILE A N 1
ATOM 1881 C CA . ILE A 1 252 ? -4.648 -21.406 6.914 1 94.12 252 ILE A CA 1
ATOM 1882 C C . ILE A 1 252 ? -3.465 -21.688 7.836 1 94.12 252 ILE A C 1
ATOM 1884 O O . ILE A 1 252 ? -2.822 -22.734 7.734 1 94.12 252 ILE A O 1
ATOM 1888 N N . LEU A 1 253 ? -3.174 -20.75 8.719 1 94.06 253 LEU A N 1
ATOM 1889 C CA . LEU A 1 253 ? -2.084 -20.922 9.672 1 94.06 253 LEU A CA 1
ATOM 1890 C C . LEU A 1 253 ? -2.314 -22.156 10.539 1 94.06 253 LEU A C 1
ATOM 1892 O O . LEU A 1 253 ? -1.41 -22.984 10.711 1 94.06 253 LEU A O 1
ATOM 1896 N N . ASP A 1 254 ? -3.484 -22.375 10.953 1 92.69 254 ASP A N 1
ATOM 1897 C CA . ASP A 1 254 ? -3.816 -23.5 11.828 1 92.69 254 ASP A CA 1
ATOM 1898 C C . ASP A 1 254 ? -3.748 -24.828 11.078 1 92.69 254 ASP A C 1
ATOM 1900 O O . ASP A 1 254 ? -3.285 -25.828 11.617 1 92.69 254 ASP A O 1
ATOM 1904 N N . ASN A 1 255 ? -4.07 -24.781 9.852 1 91.94 255 ASN A N 1
ATOM 1905 C CA . ASN A 1 255 ? -4.23 -26.031 9.109 1 91.94 255 ASN A CA 1
ATOM 1906 C C . ASN A 1 255 ? -2.957 -26.406 8.359 1 91.94 255 ASN A C 1
ATOM 1908 O O . ASN A 1 255 ? -2.688 -27.594 8.141 1 91.94 255 ASN A O 1
ATOM 1912 N N . HIS A 1 256 ? -2.174 -25.406 7.961 1 92.62 256 HIS A N 1
ATOM 1913 C CA . HIS A 1 256 ? -1.134 -25.719 6.988 1 92.62 256 HIS A CA 1
ATOM 1914 C C . HIS A 1 256 ? 0.256 -25.469 7.562 1 92.62 256 HIS A C 1
ATOM 1916 O O . HIS A 1 256 ? 1.23 -26.094 7.145 1 92.62 256 HIS A O 1
ATOM 1922 N N . LEU A 1 257 ? 0.447 -24.562 8.539 1 91.31 257 LEU A N 1
ATOM 1923 C CA . LEU A 1 257 ? 1.767 -24.234 9.07 1 91.31 257 LEU A CA 1
ATOM 1924 C C . LEU A 1 257 ? 2.424 -25.453 9.688 1 91.31 257 LEU A C 1
ATOM 1926 O O . LEU A 1 257 ? 3.627 -25.672 9.531 1 91.31 257 LEU A O 1
ATOM 1930 N N . PRO A 1 258 ? 1.576 -26.422 10.25 1 91.88 258 PRO A N 1
ATOM 1931 C CA . PRO A 1 258 ? 2.209 -27.625 10.805 1 91.88 258 PRO A CA 1
ATOM 1932 C C . PRO A 1 258 ? 2.6 -28.625 9.727 1 91.88 258 PRO A C 1
ATOM 1934 O O . PRO A 1 258 ? 3.455 -29.484 9.969 1 91.88 258 PRO A O 1
ATOM 1937 N N . LYS A 1 259 ? 2.1 -28.5 8.602 1 91.88 259 LYS A N 1
ATOM 1938 C CA . LYS A 1 259 ? 2.289 -29.5 7.562 1 91.88 259 LYS A CA 1
ATOM 1939 C C . LYS A 1 259 ? 3.34 -29.062 6.551 1 91.88 259 LYS A C 1
ATOM 1941 O O . LYS A 1 259 ? 4.031 -29.891 5.961 1 91.88 259 LYS A O 1
ATOM 1946 N N . LEU A 1 260 ? 3.439 -27.828 6.316 1 94.12 260 LEU A N 1
ATOM 1947 C CA . LEU A 1 260 ? 4.312 -27.281 5.281 1 94.12 260 LEU A CA 1
ATOM 1948 C C . LEU A 1 260 ? 5.762 -27.672 5.535 1 94.12 260 LEU A C 1
ATOM 1950 O O . LEU A 1 260 ? 6.504 -27.969 4.598 1 94.12 260 LEU A O 1
ATOM 1954 N N . PRO A 1 261 ? 6.23 -27.766 6.836 1 93 261 PRO A N 1
ATOM 1955 C CA . PRO A 1 261 ? 7.625 -28.125 7.098 1 93 261 PRO A CA 1
ATOM 1956 C C . PRO A 1 261 ? 7.965 -29.531 6.625 1 93 261 PRO A C 1
ATOM 1958 O O . PRO A 1 261 ? 9.141 -29.859 6.43 1 93 261 PRO A O 1
ATOM 1961 N N . LEU A 1 262 ? 6.934 -30.344 6.375 1 91.69 262 LEU A N 1
ATOM 1962 C CA . LEU A 1 262 ? 7.16 -31.688 5.852 1 91.69 262 LEU A CA 1
ATOM 1963 C C . LEU A 1 262 ? 7.719 -31.625 4.434 1 91.69 262 LEU A C 1
ATOM 1965 O O . LEU A 1 262 ? 8.484 -32.5 4.027 1 91.69 262 LEU A O 1
ATOM 1969 N N . MET A 1 263 ? 7.426 -30.609 3.781 1 92.88 263 MET A N 1
ATOM 1970 C CA . MET A 1 263 ? 7.863 -30.453 2.396 1 92.88 263 MET A CA 1
ATOM 1971 C C . MET A 1 263 ? 9.32 -30.016 2.334 1 92.88 263 MET A C 1
ATOM 1973 O O . MET A 1 263 ? 9.953 -30.094 1.277 1 92.88 263 MET A O 1
ATOM 1977 N N . LEU A 1 264 ? 9.883 -29.594 3.43 1 92.88 264 LEU A N 1
ATOM 1978 C CA . LEU A 1 264 ? 11.281 -29.188 3.494 1 92.88 264 LEU A CA 1
ATOM 1979 C C . LEU A 1 264 ? 12.219 -30.391 3.383 1 92.88 264 LEU A C 1
ATOM 1981 O O . LEU A 1 264 ? 13.414 -30.219 3.139 1 92.88 264 LEU A O 1
ATOM 1985 N N . SER A 1 265 ? 11.625 -31.594 3.49 1 89.56 265 SER A N 1
ATOM 1986 C CA . SER A 1 265 ? 12.43 -32.812 3.42 1 89.56 265 SER A CA 1
ATOM 1987 C C . SER A 1 265 ? 12.32 -33.469 2.049 1 89.56 265 SER A C 1
ATOM 1989 O O . SER A 1 265 ? 12.828 -34.562 1.846 1 89.56 265 SER A O 1
ATOM 1991 N N . SER A 1 266 ? 11.719 -32.781 1.187 1 88.06 266 SER A N 1
ATOM 1992 C CA . SER A 1 266 ? 11.57 -33.312 -0.165 1 88.06 266 SER A CA 1
ATOM 1993 C C . SER A 1 266 ? 12.922 -33.406 -0.863 1 88.06 266 SER A C 1
ATOM 1995 O O . SER A 1 266 ? 13.852 -32.688 -0.544 1 88.06 266 SER A O 1
ATOM 1997 N N . ASP A 1 267 ? 12.992 -34.312 -1.825 1 85.88 267 ASP A N 1
ATOM 1998 C CA . ASP A 1 267 ? 14.219 -34.5 -2.598 1 85.88 267 ASP A CA 1
ATOM 1999 C C . ASP A 1 267 ? 14.32 -33.438 -3.697 1 85.88 267 ASP A C 1
ATOM 2001 O O . ASP A 1 267 ? 15.391 -33.219 -4.27 1 85.88 267 ASP A O 1
ATOM 2005 N N . ASN A 1 268 ? 13.258 -32.875 -3.977 1 88.69 268 ASN A N 1
ATOM 2006 C CA . ASN A 1 268 ? 13.242 -31.812 -4.984 1 88.69 268 ASN A CA 1
ATOM 2007 C C . ASN A 1 268 ? 13.617 -30.453 -4.387 1 88.69 268 ASN A C 1
ATOM 2009 O O . ASN A 1 268 ? 12.898 -29.922 -3.535 1 88.69 268 ASN A O 1
ATOM 2013 N N . VAL A 1 269 ? 14.75 -29.922 -4.844 1 91.19 269 VAL A N 1
ATOM 2014 C CA . VAL A 1 269 ? 15.289 -28.672 -4.297 1 91.19 269 VAL A CA 1
ATOM 2015 C C . VAL A 1 269 ? 14.289 -27.547 -4.496 1 91.19 269 VAL A C 1
ATOM 2017 O O . VAL A 1 269 ? 14.102 -26.703 -3.611 1 91.19 269 VAL A O 1
ATOM 2020 N N . ASN A 1 270 ? 13.594 -27.469 -5.645 1 93.81 270 ASN A N 1
ATOM 2021 C CA . ASN A 1 270 ? 12.641 -26.406 -5.922 1 93.81 270 ASN A CA 1
ATOM 2022 C C . ASN A 1 270 ? 11.453 -26.438 -4.965 1 93.81 270 ASN A C 1
ATOM 2024 O O . ASN A 1 270 ? 10.977 -25.391 -4.516 1 93.81 270 ASN A O 1
ATOM 2028 N N . LEU A 1 271 ? 11.008 -27.625 -4.668 1 93.88 271 LEU A N 1
ATOM 2029 C CA . LEU A 1 271 ? 9.883 -27.766 -3.746 1 93.88 271 LEU A CA 1
ATOM 2030 C C . LEU A 1 271 ? 10.281 -27.328 -2.34 1 93.88 271 LEU A C 1
ATOM 2032 O O . LEU A 1 271 ? 9.508 -26.656 -1.653 1 93.88 271 LEU A O 1
ATOM 2036 N N . ARG A 1 272 ? 11.469 -27.688 -1.916 1 94.81 272 ARG A N 1
ATOM 2037 C CA . ARG A 1 272 ? 11.953 -27.219 -0.621 1 94.81 272 ARG A CA 1
ATOM 2038 C C . ARG A 1 272 ? 12.008 -25.688 -0.572 1 94.81 272 ARG A C 1
ATOM 2040 O O . ARG A 1 272 ? 11.555 -25.078 0.396 1 94.81 272 ARG A O 1
ATOM 2047 N N . ILE A 1 273 ? 12.5 -25.109 -1.62 1 96.62 273 ILE A N 1
ATOM 2048 C CA . ILE A 1 273 ? 12.672 -23.672 -1.685 1 96.62 273 ILE A CA 1
ATOM 2049 C C . ILE A 1 273 ? 11.312 -22.984 -1.618 1 96.62 273 ILE A C 1
ATOM 2051 O O . ILE A 1 273 ? 11.102 -22.078 -0.807 1 96.62 273 ILE A O 1
ATOM 2055 N N . VAL A 1 274 ? 10.398 -23.438 -2.424 1 97.5 274 VAL A N 1
ATOM 2056 C CA . VAL A 1 274 ? 9.07 -22.844 -2.461 1 97.5 274 VAL A CA 1
ATOM 2057 C C . VAL A 1 274 ? 8.391 -23.016 -1.107 1 97.5 274 VAL A C 1
ATOM 2059 O O . VAL A 1 274 ? 7.711 -22.109 -0.621 1 97.5 274 VAL A O 1
ATOM 2062 N N . ALA A 1 275 ? 8.531 -24.203 -0.529 1 96.69 275 ALA A N 1
ATOM 2063 C CA . ALA A 1 275 ? 7.973 -24.453 0.796 1 96.69 275 ALA A CA 1
ATOM 2064 C C . ALA A 1 275 ? 8.547 -23.469 1.822 1 96.69 275 ALA A C 1
ATOM 2066 O O . ALA A 1 275 ? 7.801 -22.891 2.609 1 96.69 275 ALA A O 1
ATOM 2067 N N . GLY A 1 276 ? 9.898 -23.312 1.829 1 97.88 276 GLY A N 1
ATOM 2068 C CA . GLY A 1 276 ? 10.531 -22.359 2.734 1 97.88 276 GLY A CA 1
ATOM 2069 C C . GLY A 1 276 ? 10.039 -20.938 2.559 1 97.88 276 GLY A C 1
ATOM 2070 O O . GLY A 1 276 ? 9.719 -20.266 3.537 1 97.88 276 GLY A O 1
ATOM 2071 N N . GLU A 1 277 ? 9.969 -20.516 1.271 1 98.06 277 GLU A N 1
ATOM 2072 C CA . GLU A 1 277 ? 9.477 -19.188 0.977 1 98.06 277 GLU A CA 1
ATOM 2073 C C . GLU A 1 277 ? 8.023 -19.016 1.421 1 98.06 277 GLU A C 1
ATOM 2075 O O . GLU A 1 277 ? 7.637 -17.953 1.909 1 98.06 277 GLU A O 1
ATOM 2080 N N . THR A 1 278 ? 7.242 -20.031 1.272 1 98.25 278 THR A N 1
ATOM 2081 C CA . THR A 1 278 ? 5.84 -19.984 1.675 1 98.25 278 THR A CA 1
ATOM 2082 C C . THR A 1 278 ? 5.715 -19.891 3.191 1 98.25 278 THR A C 1
ATOM 2084 O O . THR A 1 278 ? 4.867 -19.156 3.701 1 98.25 278 THR A O 1
ATOM 2087 N N . ILE A 1 279 ? 6.512 -20.625 3.871 1 97.75 279 ILE A N 1
ATOM 2088 C CA . ILE A 1 279 ? 6.512 -20.547 5.328 1 97.75 279 ILE A CA 1
ATOM 2089 C C . ILE A 1 279 ? 6.859 -19.125 5.766 1 97.75 279 ILE A C 1
ATOM 2091 O O . ILE A 1 279 ? 6.199 -18.562 6.645 1 97.75 279 ILE A O 1
ATOM 2095 N N . ALA A 1 280 ? 7.93 -18.547 5.168 1 97.88 280 ALA A N 1
ATOM 2096 C CA . ALA A 1 280 ? 8.297 -17.172 5.488 1 97.88 280 ALA A CA 1
ATOM 2097 C C . ALA A 1 280 ? 7.129 -16.219 5.23 1 97.88 280 ALA A C 1
ATOM 2099 O O . ALA A 1 280 ? 6.859 -15.328 6.035 1 97.88 280 ALA A O 1
ATOM 2100 N N . LEU A 1 281 ? 6.449 -16.406 4.133 1 97.69 281 LEU A N 1
ATOM 2101 C CA . LEU A 1 281 ? 5.285 -15.594 3.803 1 97.69 281 LEU A CA 1
ATOM 2102 C C . LEU A 1 281 ? 4.207 -15.727 4.871 1 97.69 281 LEU A C 1
ATOM 2104 O O . LEU A 1 281 ? 3.627 -14.727 5.305 1 97.69 281 LEU A O 1
ATOM 2108 N N . LEU A 1 282 ? 3.934 -16.938 5.32 1 97.25 282 LEU A N 1
ATOM 2109 C CA . LEU A 1 282 ? 2.918 -17.156 6.344 1 97.25 282 LEU A CA 1
ATOM 2110 C C . LEU A 1 282 ? 3.301 -16.469 7.648 1 97.25 282 LEU A C 1
ATOM 2112 O O . LEU A 1 282 ? 2.449 -15.883 8.32 1 97.25 282 LEU A O 1
ATOM 2116 N N . PHE A 1 283 ? 4.605 -16.516 7.992 1 96.31 283 PHE A N 1
ATOM 2117 C CA . PHE A 1 283 ? 5.074 -15.828 9.188 1 96.31 283 PHE A CA 1
ATOM 2118 C C . PHE A 1 283 ? 4.879 -14.32 9.047 1 96.31 283 PHE A C 1
ATOM 2120 O O . PHE A 1 283 ? 4.477 -13.648 10.008 1 96.31 283 PHE A O 1
ATOM 2127 N N . GLU A 1 284 ? 5.168 -13.883 7.848 1 95.62 284 GLU A N 1
ATOM 2128 C CA . GLU A 1 284 ? 4.98 -12.453 7.598 1 95.62 284 GLU A CA 1
ATOM 2129 C C . GLU A 1 284 ? 3.518 -12.055 7.762 1 95.62 284 GLU A C 1
ATOM 2131 O O . GLU A 1 284 ? 3.209 -11.078 8.453 1 95.62 284 GLU A O 1
ATOM 2136 N N . LEU A 1 285 ? 2.654 -12.75 7.18 1 94.25 285 LEU A N 1
ATOM 2137 C CA . LEU A 1 285 ? 1.228 -12.461 7.254 1 94.25 285 LEU A CA 1
ATOM 2138 C C . LEU A 1 285 ? 0.723 -12.586 8.688 1 94.25 285 LEU A C 1
ATOM 2140 O O . LEU A 1 285 ? -0.101 -11.789 9.133 1 94.25 285 LEU A O 1
ATOM 2144 N N . ALA A 1 286 ? 1.194 -13.609 9.398 1 93.62 286 ALA A N 1
ATOM 2145 C CA . ALA A 1 286 ? 0.807 -13.805 10.797 1 93.62 286 ALA A CA 1
ATOM 2146 C C . ALA A 1 286 ? 1.259 -12.633 11.656 1 93.62 286 ALA A C 1
ATOM 2148 O O . ALA A 1 286 ? 0.49 -12.133 12.484 1 93.62 286 ALA A O 1
ATOM 2149 N N . ARG A 1 287 ? 2.467 -12.156 11.469 1 91.19 287 ARG A N 1
ATOM 2150 C CA . ARG A 1 287 ? 3.023 -11.062 12.25 1 91.19 287 ARG A CA 1
ATOM 2151 C C . ARG A 1 287 ? 2.336 -9.742 11.906 1 91.19 287 ARG A C 1
ATOM 2153 O O . ARG A 1 287 ? 2.217 -8.859 12.766 1 91.19 287 ARG A O 1
ATOM 2160 N N . ASP A 1 288 ? 1.975 -9.664 10.672 1 85 288 ASP A N 1
ATOM 2161 C CA . ASP A 1 288 ? 1.219 -8.484 10.273 1 85 288 ASP A CA 1
ATOM 2162 C C . ASP A 1 288 ? -0.112 -8.406 11.016 1 85 288 ASP A C 1
ATOM 2164 O O . ASP A 1 288 ? -0.592 -7.312 11.32 1 85 288 ASP A O 1
ATOM 2168 N N . MET A 1 289 ? -0.726 -9.469 11.242 1 84.38 289 MET A N 1
ATOM 2169 C CA . MET A 1 289 ? -2.004 -9.523 11.945 1 84.38 289 MET A CA 1
ATOM 2170 C C . MET A 1 289 ? -1.801 -9.398 13.453 1 84.38 289 MET A C 1
ATOM 2172 O O . MET A 1 289 ? -2.553 -8.688 14.125 1 84.38 289 MET A O 1
ATOM 2176 N N . GLU A 1 290 ? -0.898 -10.156 13.93 1 86.38 290 GLU A N 1
ATOM 2177 C CA . GLU A 1 290 ? -0.556 -10.164 15.352 1 86.38 290 GLU A CA 1
ATOM 2178 C C . GLU A 1 290 ? 0.947 -10 15.555 1 86.38 290 GLU A C 1
ATOM 2180 O O . GLU A 1 290 ? 1.705 -10.961 15.43 1 86.38 290 GLU A O 1
ATOM 2185 N N . GLU A 1 291 ? 1.394 -8.852 15.93 1 80 291 GLU A N 1
ATOM 2186 C CA . GLU A 1 291 ? 2.809 -8.516 16.078 1 80 291 GLU A CA 1
ATOM 2187 C C . GLU A 1 291 ? 3.525 -9.539 16.953 1 80 291 GLU A C 1
ATOM 2189 O O . GLU A 1 291 ? 4.695 -9.852 16.734 1 80 291 GLU A O 1
ATOM 2194 N N . ASP A 1 292 ? 2.809 -10.062 17.906 1 85.62 292 ASP A N 1
ATOM 2195 C CA . ASP A 1 292 ? 3.43 -11.016 18.812 1 85.62 292 ASP A CA 1
ATOM 2196 C C . ASP A 1 292 ? 3.086 -12.453 18.422 1 85.62 292 ASP A C 1
ATOM 2198 O O . ASP A 1 292 ? 3.01 -13.336 19.281 1 85.62 292 ASP A O 1
ATOM 2202 N N . PHE A 1 293 ? 2.949 -12.656 17.172 1 90.06 293 PHE A N 1
ATOM 2203 C CA . PHE A 1 293 ? 2.646 -14 16.688 1 90.06 293 PHE A CA 1
ATOM 2204 C C . PHE A 1 293 ? 3.727 -14.984 17.125 1 90.06 293 PHE A C 1
ATOM 2206 O O . PHE A 1 293 ? 4.918 -14.719 16.969 1 90.06 293 PHE A O 1
ATOM 2213 N N . PHE A 1 294 ? 3.082 -16.109 17.719 1 89.19 294 PHE A N 1
ATOM 2214 C CA . PHE A 1 294 ? 3.98 -17.172 18.156 1 89.19 294 PHE A CA 1
ATOM 2215 C C . PHE A 1 294 ? 3.541 -18.516 17.625 1 89.19 294 PHE A C 1
ATOM 2217 O O . PHE A 1 294 ? 2.375 -18.906 17.75 1 89.19 294 PHE A O 1
ATOM 2224 N N . TYR A 1 295 ? 4.516 -19.172 16.969 1 91.44 295 TYR A N 1
ATOM 2225 C CA . TYR A 1 295 ? 4.312 -20.531 16.516 1 91.44 295 TYR A CA 1
ATOM 2226 C C . TYR A 1 295 ? 5.047 -21.531 17.406 1 91.44 295 TYR A C 1
ATOM 2228 O O . TYR A 1 295 ? 6.258 -21.406 17.609 1 91.44 295 TYR A O 1
ATOM 2236 N N . GLU A 1 296 ? 4.398 -22.5 17.984 1 90.19 296 GLU A N 1
ATOM 2237 C CA . GLU A 1 296 ? 4.895 -23.406 19.031 1 90.19 296 GLU A CA 1
ATOM 2238 C C . GLU A 1 296 ? 6.113 -24.172 18.531 1 90.19 296 GLU A C 1
ATOM 2240 O O . GLU A 1 296 ? 7.031 -24.453 19.312 1 90.19 296 GLU A O 1
ATOM 2245 N N . ASP A 1 297 ? 6.055 -24.5 17.25 1 91.5 297 ASP A N 1
ATOM 2246 C CA . ASP A 1 297 ? 7.133 -25.344 16.734 1 91.5 297 ASP A CA 1
ATOM 2247 C C . ASP A 1 297 ? 8.188 -24.5 16.016 1 91.5 297 ASP A C 1
ATOM 2249 O O . ASP A 1 297 ? 8.828 -24.984 15.078 1 91.5 297 ASP A O 1
ATOM 2253 N N . THR A 1 298 ? 8.289 -23.266 16.391 1 92.56 298 THR A N 1
ATOM 2254 C CA . THR A 1 298 ? 9.227 -22.344 15.734 1 92.56 298 THR A CA 1
ATOM 2255 C C . THR A 1 298 ? 10.664 -22.844 15.891 1 92.56 298 THR A C 1
ATOM 2257 O O . THR A 1 298 ? 11.453 -22.766 14.953 1 92.56 298 THR A O 1
ATOM 2260 N N . ASP A 1 299 ? 10.922 -23.469 17.047 1 93.38 299 ASP A N 1
ATOM 2261 C CA . ASP A 1 299 ? 12.281 -23.953 17.297 1 93.38 299 ASP A CA 1
ATOM 2262 C C . ASP A 1 299 ? 12.625 -25.125 16.375 1 93.38 299 ASP A C 1
ATOM 2264 O O . ASP A 1 299 ? 13.719 -25.172 15.812 1 93.38 299 ASP A O 1
ATOM 2268 N N . LEU A 1 300 ? 11.781 -25.953 16.281 1 94 300 LEU A N 1
ATOM 2269 C CA . LEU A 1 300 ? 11.977 -27.094 15.398 1 94 300 LEU A CA 1
ATOM 2270 C C . LEU A 1 300 ? 12.086 -26.641 13.945 1 94 300 LEU A C 1
ATOM 2272 O O . LEU A 1 300 ? 12.914 -27.156 13.188 1 94 300 LEU A O 1
ATOM 2276 N N . LEU A 1 301 ? 11.25 -25.812 13.609 1 96.06 301 LEU A N 1
ATOM 2277 C CA . LEU A 1 301 ? 11.273 -25.25 12.266 1 96.06 301 LEU A CA 1
ATOM 2278 C C . LEU A 1 301 ? 12.617 -24.594 11.977 1 96.06 301 LEU A C 1
ATOM 2280 O O . LEU A 1 301 ? 13.227 -24.844 10.938 1 96.06 301 LEU A O 1
ATOM 2284 N N . CYS A 1 302 ? 13.164 -23.781 12.93 1 94.81 302 CYS A N 1
ATOM 2285 C CA . CYS A 1 302 ? 14.422 -23.062 12.75 1 94.81 302 CYS A CA 1
ATOM 2286 C C . CYS A 1 302 ? 15.586 -24.047 12.625 1 94.81 302 CYS A C 1
ATOM 2288 O O . CYS A 1 302 ? 16.531 -23.797 11.867 1 94.81 302 CYS A O 1
ATOM 2290 N N . THR A 1 303 ? 15.461 -25.188 13.305 1 94.81 303 THR A N 1
ATOM 2291 C CA . THR A 1 303 ? 16.5 -26.219 13.203 1 94.81 303 THR A CA 1
ATOM 2292 C C . THR A 1 303 ? 16.531 -26.812 11.797 1 94.81 303 THR A C 1
ATOM 2294 O O . THR A 1 303 ? 17.594 -27 11.227 1 94.81 303 THR A O 1
ATOM 2297 N N . LYS A 1 304 ? 15.398 -27.031 11.312 1 94.5 304 LYS A N 1
ATOM 2298 C CA . LYS A 1 304 ? 15.297 -27.562 9.961 1 94.5 304 LYS A CA 1
ATOM 2299 C C . LYS A 1 304 ? 15.797 -26.562 8.922 1 94.5 304 LYS A C 1
ATOM 2301 O O . LYS A 1 304 ? 16.516 -26.922 7.992 1 94.5 304 LYS A O 1
ATOM 2306 N N . LEU A 1 305 ? 15.422 -25.375 9.07 1 96.44 305 LEU A N 1
ATOM 2307 C CA . LEU A 1 305 ? 15.82 -24.328 8.141 1 96.44 305 LEU A CA 1
ATOM 2308 C C . LEU A 1 305 ? 17.328 -24.094 8.195 1 96.44 305 LEU A C 1
ATOM 2310 O O . LEU A 1 305 ? 17.969 -23.875 7.164 1 96.44 305 LEU A O 1
ATOM 2314 N N . LYS A 1 306 ? 17.875 -24.172 9.414 1 94.88 306 LYS A N 1
ATOM 2315 C CA . LYS A 1 306 ? 19.328 -24.016 9.586 1 94.88 306 LYS A CA 1
ATOM 2316 C C . LYS A 1 306 ? 20.078 -25.141 8.867 1 94.88 306 LYS A C 1
ATOM 2318 O O . LYS A 1 306 ? 21.125 -24.891 8.258 1 94.88 306 LYS A O 1
ATOM 2323 N N . ALA A 1 307 ? 19.547 -26.234 8.953 1 93.88 307 ALA A N 1
ATOM 2324 C CA . ALA A 1 307 ? 20.156 -27.375 8.266 1 93.88 307 ALA A CA 1
ATOM 2325 C C . ALA A 1 307 ? 20.141 -27.172 6.75 1 93.88 307 ALA A C 1
ATOM 2327 O O . 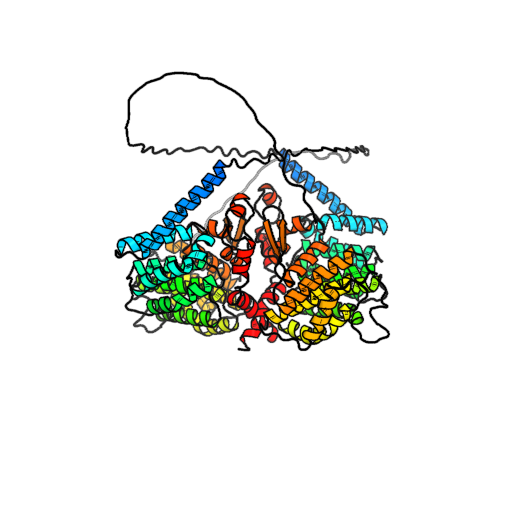ALA A 1 307 ? 21.125 -27.5 6.066 1 93.88 307 ALA A O 1
ATOM 2328 N N . LEU A 1 308 ? 19.094 -26.703 6.258 1 94.12 308 LEU A N 1
ATOM 2329 C CA . LEU A 1 308 ? 18.969 -26.469 4.824 1 94.12 308 LEU A CA 1
ATOM 2330 C C . LEU A 1 308 ? 19.828 -25.281 4.391 1 94.12 308 LEU A C 1
ATOM 2332 O O . LEU A 1 308 ? 20.312 -25.25 3.258 1 94.12 308 LEU A O 1
ATOM 2336 N N . ALA A 1 309 ? 20.047 -24.281 5.25 1 92.38 309 ALA A N 1
ATOM 2337 C CA . ALA A 1 309 ? 20.859 -23.094 4.965 1 92.38 309 ALA A CA 1
ATOM 2338 C C . ALA A 1 309 ? 22.344 -23.438 4.949 1 92.38 309 ALA A C 1
ATOM 2340 O O . ALA A 1 309 ? 23.156 -22.656 4.457 1 92.38 309 ALA A O 1
ATOM 2341 N N . THR A 1 310 ? 22.609 -24.609 5.508 1 89.31 310 THR A N 1
ATOM 2342 C CA . THR A 1 310 ? 24.016 -25.016 5.602 1 89.31 310 THR A CA 1
ATOM 2343 C C . THR A 1 310 ? 24.25 -26.328 4.875 1 89.31 310 THR A C 1
ATOM 2345 O O . THR A 1 310 ? 25.375 -26.844 4.867 1 89.31 310 THR A O 1
ATOM 2348 N N . ASP A 1 311 ? 23.203 -26.828 4.262 1 81.25 311 ASP A N 1
ATOM 2349 C CA . ASP A 1 311 ? 23.266 -28.141 3.645 1 81.25 311 ASP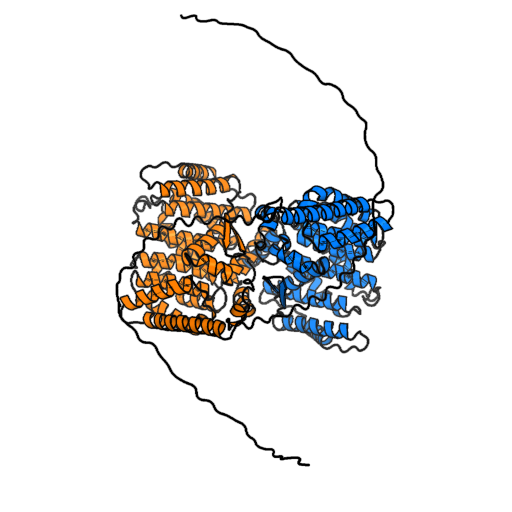 A CA 1
ATOM 2350 C C . ASP A 1 311 ? 24.391 -28.234 2.625 1 81.25 311 ASP A C 1
ATOM 2352 O O . ASP A 1 311 ? 24.5 -27.375 1.74 1 81.25 311 ASP A O 1
ATOM 2356 N N . SER A 1 312 ? 25.203 -29.203 2.896 1 72.94 312 SER A N 1
ATOM 2357 C CA . SER A 1 312 ? 26.359 -29.453 2.047 1 72.94 312 SER A CA 1
ATOM 2358 C C . SER A 1 312 ? 26.234 -30.797 1.33 1 72.94 312 SER A C 1
ATOM 2360 O O . SER A 1 312 ? 27.25 -31.438 1.037 1 72.94 312 SER A O 1
ATOM 2362 N N . ASN A 1 313 ? 25 -31.078 1.087 1 69.62 313 ASN A N 1
ATOM 2363 C CA . ASN A 1 313 ? 24.828 -32.375 0.411 1 69.62 313 ASN A CA 1
ATOM 2364 C C . ASN A 1 313 ? 25.5 -32.375 -0.962 1 69.62 313 ASN A C 1
ATOM 2366 O O . ASN A 1 313 ? 25.078 -31.641 -1.86 1 69.62 313 ASN A O 1
ATOM 2370 N N . LYS A 1 314 ? 26.453 -33.188 -1.155 1 69.12 314 LYS A N 1
ATOM 2371 C CA . LYS A 1 314 ? 27.328 -33.25 -2.334 1 69.12 314 LYS A CA 1
ATOM 2372 C C . LYS A 1 314 ? 26.594 -33.875 -3.523 1 69.12 314 LYS A C 1
ATOM 2374 O O . LYS A 1 314 ? 27.031 -33.719 -4.668 1 69.12 314 LYS A O 1
ATOM 2379 N N . TYR A 1 315 ? 25.484 -34.375 -3.26 1 72.06 315 TYR A N 1
ATOM 2380 C CA . TYR A 1 315 ? 24.828 -35.062 -4.359 1 72.06 315 TYR A CA 1
ATOM 2381 C C . TYR A 1 315 ? 23.984 -34.094 -5.184 1 72.06 315 TYR A C 1
ATOM 2383 O O . TYR A 1 315 ? 23.562 -34.438 -6.297 1 72.06 315 TYR A O 1
ATOM 2391 N N . ARG A 1 316 ? 23.891 -33.031 -4.812 1 76.19 316 ARG A N 1
ATOM 2392 C CA . ARG A 1 316 ? 23.078 -32.031 -5.516 1 76.19 316 ARG A CA 1
ATOM 2393 C C . ARG A 1 316 ? 23.969 -31.062 -6.309 1 76.19 316 ARG A C 1
ATOM 2395 O O . ARG A 1 316 ? 25.141 -30.891 -5.984 1 76.19 316 ARG A O 1
ATOM 2402 N N . ALA A 1 317 ? 23.406 -30.547 -7.414 1 82.31 317 ALA A N 1
ATOM 2403 C CA . ALA A 1 317 ? 24.156 -29.578 -8.227 1 82.31 317 ALA A CA 1
ATOM 2404 C C . ALA A 1 317 ? 24.594 -28.375 -7.398 1 82.31 317 ALA A C 1
ATOM 2406 O O . ALA A 1 317 ? 23.844 -27.922 -6.527 1 82.31 317 ALA A O 1
ATOM 2407 N N . LYS A 1 318 ? 25.781 -28.031 -7.613 1 81.62 318 LYS A N 1
ATOM 2408 C CA . LYS A 1 318 ? 26.406 -26.938 -6.883 1 81.62 318 LYS A CA 1
ATOM 2409 C C . LYS A 1 318 ? 25.531 -25.688 -6.938 1 81.62 318 LYS A C 1
ATOM 2411 O O . LYS A 1 318 ? 25.359 -25 -5.93 1 81.62 318 LYS A O 1
ATOM 2416 N N . THR A 1 319 ? 25.047 -25.375 -8.078 1 84.12 319 THR A N 1
ATOM 2417 C CA . THR A 1 319 ? 24.234 -24.172 -8.266 1 84.12 319 THR A CA 1
ATOM 2418 C C . THR A 1 319 ? 22.953 -24.25 -7.426 1 84.12 319 THR A C 1
ATOM 2420 O O . THR A 1 319 ? 22.547 -23.266 -6.82 1 84.12 319 THR A O 1
ATOM 2423 N N . ASP A 1 320 ? 22.359 -25.375 -7.352 1 84.81 320 ASP A N 1
ATOM 2424 C CA . ASP A 1 320 ? 21.141 -25.594 -6.578 1 84.81 320 ASP A CA 1
ATOM 2425 C C . ASP A 1 320 ? 21.406 -25.453 -5.078 1 84.81 320 ASP A C 1
ATOM 2427 O O . ASP A 1 320 ? 20.594 -24.891 -4.344 1 84.81 320 ASP A O 1
ATOM 2431 N N . ARG A 1 321 ? 22.547 -25.984 -4.75 1 86.19 321 ARG A N 1
ATOM 2432 C CA . ARG A 1 321 ? 22.922 -25.906 -3.34 1 86.19 321 ARG A CA 1
ATOM 2433 C C . ARG A 1 321 ? 23.141 -24.469 -2.9 1 86.19 321 ARG A C 1
ATOM 2435 O O . ARG A 1 321 ? 22.688 -24.062 -1.825 1 86.19 321 ARG A O 1
ATOM 2442 N N . ARG A 1 322 ? 23.781 -23.75 -3.734 1 87.5 322 ARG A N 1
ATOM 2443 C CA . ARG A 1 322 ? 24.047 -22.344 -3.42 1 87.5 322 ARG A CA 1
ATOM 2444 C C . ARG A 1 322 ? 22.75 -21.547 -3.33 1 87.5 322 ARG A C 1
ATOM 2446 O O . ARG A 1 322 ? 22.578 -20.734 -2.416 1 87.5 322 ARG A O 1
ATOM 2453 N N . LYS A 1 323 ? 21.906 -21.781 -4.27 1 89.44 323 LYS A N 1
ATOM 2454 C CA . LYS A 1 323 ? 20.609 -21.109 -4.277 1 89.44 323 LYS A CA 1
ATOM 2455 C C . LYS A 1 323 ? 19.797 -21.469 -3.037 1 89.44 323 LYS A C 1
ATOM 2457 O O . LYS A 1 323 ? 19.219 -20.578 -2.393 1 89.44 323 LYS A O 1
ATOM 2462 N N . GLN A 1 324 ? 19.781 -22.734 -2.764 1 90.25 324 GLN A N 1
ATOM 2463 C CA . GLN A 1 324 ? 19.062 -23.203 -1.588 1 90.25 324 GLN A CA 1
ATOM 2464 C C . GLN A 1 324 ? 19.609 -22.562 -0.315 1 90.25 324 GLN A C 1
ATOM 2466 O O . GLN A 1 324 ? 18.859 -22.016 0.488 1 90.25 324 GLN A O 1
ATOM 2471 N N . ARG A 1 325 ? 20.891 -22.641 -0.144 1 92.19 325 ARG A N 1
ATOM 2472 C CA . ARG A 1 325 ? 21.5 -22.078 1.057 1 92.19 325 ARG A CA 1
ATOM 2473 C C . ARG A 1 325 ? 21.172 -20.594 1.196 1 92.19 325 ARG A C 1
ATOM 2475 O O . ARG A 1 325 ? 20.812 -20.141 2.281 1 92.19 325 ARG A O 1
ATOM 2482 N N . SER A 1 326 ? 21.297 -19.859 0.1 1 93.38 326 SER A N 1
ATOM 2483 C CA . SER A 1 326 ? 21.047 -18.422 0.118 1 93.38 326 SER A CA 1
ATOM 2484 C C . SER A 1 326 ? 19.609 -18.125 0.511 1 93.38 326 SER A C 1
ATOM 2486 O O . SER A 1 326 ? 19.359 -17.297 1.391 1 93.38 326 SER A O 1
ATOM 2488 N N . ILE A 1 327 ? 18.656 -18.797 -0.063 1 95.12 327 ILE A N 1
ATOM 2489 C CA . ILE A 1 327 ? 17.234 -18.547 0.176 1 95.12 327 ILE A CA 1
ATOM 2490 C C . ILE A 1 327 ? 16.875 -18.922 1.613 1 95.12 327 ILE A C 1
ATOM 2492 O O . ILE A 1 327 ? 16.188 -18.172 2.301 1 95.12 327 ILE A O 1
ATOM 2496 N N . PHE A 1 328 ? 17.391 -20.094 2.105 1 95.88 328 PHE A N 1
ATOM 2497 C CA . PHE A 1 328 ? 17.031 -20.531 3.445 1 95.88 328 PHE A CA 1
ATOM 2498 C C . PHE A 1 328 ? 17.734 -19.703 4.504 1 95.88 328 PHE A C 1
ATOM 2500 O O . PHE A 1 328 ? 17.234 -19.547 5.621 1 95.88 328 PHE A O 1
ATOM 2507 N N . ARG A 1 329 ? 18.891 -19.156 4.137 1 95.81 329 ARG A N 1
ATOM 2508 C CA . ARG A 1 329 ? 19.484 -18.156 5.023 1 95.81 329 ARG A CA 1
ATOM 2509 C C . ARG A 1 329 ? 18.562 -16.953 5.195 1 95.81 329 ARG A C 1
ATOM 2511 O O . ARG A 1 329 ? 18.375 -16.469 6.312 1 95.81 329 ARG A O 1
ATOM 2518 N N . ASP A 1 330 ? 18.047 -16.484 4.082 1 96.06 330 ASP A N 1
ATOM 2519 C CA . ASP A 1 330 ? 17.125 -15.359 4.125 1 96.06 330 ASP A CA 1
ATOM 2520 C C . ASP A 1 330 ? 15.852 -15.719 4.895 1 96.06 330 ASP A C 1
ATOM 2522 O O . ASP A 1 330 ? 15.359 -14.922 5.695 1 96.06 330 ASP A O 1
ATOM 2526 N N . VAL A 1 331 ? 15.281 -16.891 4.676 1 97.5 331 VAL A N 1
ATOM 2527 C CA . VAL A 1 331 ? 14.062 -17.344 5.348 1 97.5 331 VAL A CA 1
ATOM 2528 C C . VAL A 1 331 ? 14.312 -17.438 6.855 1 97.5 331 VAL A C 1
ATOM 2530 O O . VAL A 1 331 ? 13.523 -16.922 7.652 1 97.5 331 VAL A O 1
ATOM 2533 N N . LEU A 1 332 ? 15.453 -18.094 7.211 1 96.06 332 LEU A N 1
ATOM 2534 C CA . LEU A 1 332 ? 15.805 -18.25 8.617 1 96.06 332 LEU A CA 1
ATOM 2535 C C . LEU A 1 332 ? 16 -16.891 9.273 1 96.06 332 LEU A C 1
ATOM 2537 O O . LEU A 1 332 ? 15.484 -16.641 10.367 1 96.06 332 LEU A O 1
ATOM 2541 N N . HIS A 1 333 ? 16.688 -16 8.617 1 96.06 333 HIS A N 1
ATOM 2542 C CA . HIS A 1 333 ? 16.922 -14.672 9.141 1 96.06 333 HIS A CA 1
ATOM 2543 C C . HIS A 1 333 ? 15.625 -13.922 9.391 1 96.06 333 HIS A C 1
ATOM 2545 O O . HIS A 1 333 ? 15.477 -13.242 10.406 1 96.06 333 HIS A O 1
ATOM 2551 N N . PHE A 1 334 ? 14.695 -14.062 8.578 1 96 334 PHE A N 1
ATOM 2552 C CA . PHE A 1 334 ? 13.414 -13.383 8.727 1 96 334 PHE A CA 1
ATOM 2553 C C . PHE A 1 334 ? 12.633 -13.961 9.898 1 96 334 PHE A C 1
ATOM 2555 O O . PHE A 1 334 ? 12.055 -13.219 10.695 1 96 334 PHE A O 1
ATOM 2562 N N . ILE A 1 335 ? 12.57 -15.273 9.914 1 94.56 335 ILE A N 1
ATOM 2563 C CA . ILE A 1 335 ? 11.781 -15.922 10.953 1 94.56 335 ILE A CA 1
ATOM 2564 C C . ILE A 1 335 ? 12.367 -15.594 12.328 1 94.56 335 ILE A C 1
ATOM 2566 O O . ILE A 1 335 ? 11.633 -15.344 13.281 1 94.56 335 ILE A O 1
ATOM 2570 N N . GLU A 1 336 ? 13.672 -15.445 12.375 1 93.12 336 GLU A N 1
ATOM 2571 C CA . GLU A 1 336 ? 14.336 -15.203 13.656 1 93.12 336 GLU A CA 1
ATOM 2572 C C . GLU A 1 336 ? 14.336 -13.719 14.008 1 93.12 336 GLU A C 1
ATOM 2574 O O . GLU A 1 336 ? 14.133 -13.344 15.164 1 93.12 336 GLU A O 1
ATOM 2579 N N . ASN A 1 337 ? 14.516 -12.883 12.945 1 90.62 337 ASN A N 1
ATOM 2580 C CA . ASN A 1 337 ? 14.773 -11.484 13.258 1 90.62 337 ASN A CA 1
ATOM 2581 C C . ASN A 1 337 ? 13.656 -10.578 12.727 1 90.62 337 ASN A C 1
ATOM 2583 O O . ASN A 1 337 ? 13.586 -9.406 13.086 1 90.62 337 ASN A O 1
ATOM 2587 N N . GLY A 1 338 ? 12.914 -11.062 11.875 1 89.81 338 GLY A N 1
ATOM 2588 C CA . GLY A 1 338 ? 11.828 -10.266 11.328 1 89.81 338 GLY A CA 1
ATOM 2589 C C . GLY A 1 338 ? 12.266 -9.352 10.203 1 89.81 338 GLY A C 1
ATOM 2590 O O . GLY A 1 338 ? 11.516 -8.469 9.781 1 89.81 338 GLY A O 1
ATOM 2591 N N . GLU A 1 339 ? 13.461 -9.609 9.703 1 87.62 339 GLU A N 1
ATOM 2592 C CA . GLU A 1 339 ? 13.992 -8.727 8.664 1 87.62 339 GLU A CA 1
ATOM 2593 C C . GLU A 1 339 ? 14.055 -9.438 7.316 1 87.62 339 GLU A C 1
ATOM 2595 O O . GLU A 1 339 ? 14.508 -10.578 7.227 1 87.62 339 GLU A O 1
ATOM 2600 N N . CYS A 1 340 ? 13.555 -8.789 6.344 1 87.12 340 CYS A N 1
ATOM 2601 C CA . CYS A 1 340 ? 13.555 -9.336 4.988 1 87.12 340 CYS A CA 1
ATOM 2602 C C . CYS A 1 340 ? 14.68 -8.719 4.16 1 87.12 340 CYS A C 1
ATOM 2604 O O . CYS A 1 340 ? 14.984 -7.531 4.309 1 87.12 340 CYS A O 1
ATOM 2606 N N . HIS A 1 341 ? 15.25 -9.523 3.342 1 86.06 341 HIS A N 1
ATOM 2607 C CA . HIS A 1 341 ? 16.234 -9.031 2.387 1 86.06 341 HIS A CA 1
ATOM 2608 C C . HIS A 1 341 ? 15.594 -8.102 1.36 1 86.06 341 HIS A C 1
ATOM 2610 O O . HIS A 1 341 ? 14.516 -8.398 0.839 1 86.06 341 HIS A O 1
ATOM 2616 N N . GLU A 1 342 ? 16.312 -7.098 1.208 1 84.5 342 GLU A N 1
ATOM 2617 C CA . GLU A 1 342 ? 15.758 -6.109 0.29 1 84.5 342 GLU A CA 1
ATOM 2618 C C . GLU A 1 342 ? 16.391 -6.223 -1.093 1 84.5 342 GLU A C 1
ATOM 2620 O O . GLU A 1 342 ? 17.594 -6.461 -1.211 1 84.5 342 GLU A O 1
ATOM 2625 N N . GLU A 1 343 ? 15.539 -6.184 -2.092 1 90.06 343 GLU A N 1
ATOM 2626 C CA . GLU A 1 343 ? 15.969 -6.188 -3.488 1 90.06 343 GLU A CA 1
ATOM 2627 C C . GLU A 1 343 ? 15.398 -4.992 -4.242 1 90.06 343 GLU A C 1
ATOM 2629 O O . GLU A 1 343 ? 14.242 -4.613 -4.043 1 90.06 343 GLU A O 1
ATOM 2634 N N . THR A 1 344 ? 16.281 -4.246 -4.996 1 91.31 344 THR A N 1
ATOM 2635 C CA . THR A 1 344 ? 15.836 -3.145 -5.844 1 91.31 344 THR A CA 1
ATOM 2636 C C . THR A 1 344 ? 15.789 -3.574 -7.309 1 91.31 344 THR A C 1
ATOM 2638 O O . THR A 1 344 ? 16.781 -4.07 -7.848 1 91.31 344 THR A O 1
ATOM 2641 N N . ILE A 1 345 ? 14.672 -3.51 -7.938 1 94.81 345 ILE A N 1
ATOM 2642 C CA . ILE A 1 345 ? 14.484 -3.832 -9.352 1 94.81 345 ILE A CA 1
ATOM 2643 C C . ILE A 1 345 ? 14.43 -2.545 -10.164 1 94.81 345 ILE A C 1
ATOM 2645 O O . ILE A 1 345 ? 13.562 -1.695 -9.945 1 94.81 345 ILE A O 1
ATOM 2649 N N . LYS A 1 346 ? 15.289 -2.354 -11.086 1 93.31 346 LYS A N 1
ATOM 2650 C CA . LYS A 1 346 ? 15.328 -1.168 -11.938 1 93.31 346 LYS A CA 1
ATOM 2651 C C . LYS A 1 346 ? 14.719 -1.452 -13.305 1 93.31 346 LYS A C 1
ATOM 2653 O O . LYS A 1 346 ? 14.945 -2.521 -13.883 1 93.31 346 LYS A O 1
ATOM 2658 N N . PHE A 1 347 ? 14.016 -0.589 -13.844 1 94.12 347 PHE A N 1
ATOM 2659 C CA . PHE A 1 347 ? 13.422 -0.671 -15.172 1 94.12 347 PHE A CA 1
ATOM 2660 C C . PHE A 1 347 ? 13.195 0.721 -15.75 1 94.12 347 PHE A C 1
ATOM 2662 O O . PHE A 1 347 ? 12.359 1.477 -15.258 1 94.12 347 PHE A O 1
ATOM 2669 N N . GLY A 1 348 ? 13.953 1.123 -16.75 1 90.62 348 GLY A N 1
ATOM 2670 C CA . GLY A 1 348 ? 13.914 2.473 -17.281 1 90.62 348 GLY A CA 1
ATOM 2671 C C . GLY A 1 348 ? 14.422 3.52 -16.312 1 90.62 348 GLY A C 1
ATOM 2672 O O . GLY A 1 348 ? 15.523 3.395 -15.781 1 90.62 348 GLY A O 1
ATOM 2673 N N . LEU A 1 349 ? 13.555 4.535 -16.109 1 91.06 349 LEU A N 1
ATOM 2674 C CA . LEU A 1 349 ? 13.883 5.617 -15.188 1 91.06 349 LEU A CA 1
ATOM 2675 C C . LEU A 1 349 ? 13.344 5.332 -13.789 1 91.06 349 LEU A C 1
ATOM 2677 O O . LEU A 1 349 ? 13.461 6.164 -12.891 1 91.06 349 LEU A O 1
ATOM 2681 N N . GLU A 1 350 ? 12.766 4.137 -13.68 1 93.81 350 GLU A N 1
ATOM 2682 C CA . GLU A 1 350 ? 12.062 3.836 -12.445 1 93.81 350 GLU A CA 1
ATOM 2683 C C . GLU A 1 350 ? 12.688 2.646 -11.719 1 93.81 350 GLU A C 1
ATOM 2685 O O . GLU A 1 350 ? 13.5 1.923 -12.305 1 93.81 350 GLU A O 1
ATOM 2690 N N . CYS A 1 351 ? 12.383 2.518 -10.484 1 92.06 351 CYS A N 1
ATOM 2691 C CA . CYS A 1 351 ? 12.766 1.344 -9.711 1 92.06 351 CYS A CA 1
ATOM 2692 C C . CYS A 1 351 ? 11.672 0.951 -8.727 1 92.06 351 CYS A C 1
ATOM 2694 O O . CYS A 1 351 ? 10.734 1.715 -8.5 1 92.06 351 CYS A O 1
ATOM 2696 N N . MET A 1 352 ? 11.695 -0.214 -8.258 1 92.56 352 MET A N 1
ATOM 2697 C CA . MET A 1 352 ? 10.789 -0.702 -7.219 1 92.56 352 MET A CA 1
ATOM 2698 C C . MET A 1 352 ? 11.555 -1.496 -6.16 1 92.56 352 MET A C 1
ATOM 2700 O O . MET A 1 352 ? 12.547 -2.158 -6.473 1 92.56 352 MET A O 1
ATOM 2704 N N . TYR A 1 353 ? 11.078 -1.399 -4.988 1 89.69 353 TYR A N 1
ATOM 2705 C CA . TYR A 1 353 ? 11.68 -2.121 -3.875 1 89.69 353 TYR A CA 1
ATOM 2706 C C . TYR A 1 353 ? 10.906 -3.395 -3.562 1 89.69 353 TYR A C 1
ATOM 2708 O O . TYR A 1 353 ? 9.672 -3.373 -3.479 1 89.69 353 TYR A O 1
ATOM 2716 N N . VAL A 1 354 ? 11.586 -4.5 -3.512 1 92.38 354 VAL A N 1
ATOM 2717 C CA . VAL A 1 354 ? 11.039 -5.762 -3.023 1 92.38 354 VAL A CA 1
ATOM 2718 C C . VAL A 1 354 ? 11.555 -6.039 -1.613 1 92.38 354 VAL A C 1
ATOM 2720 O O . VAL A 1 354 ? 12.656 -6.562 -1.442 1 92.38 354 VAL A O 1
ATOM 2723 N N . ASP A 1 355 ? 10.727 -5.629 -0.619 1 88.56 355 ASP A N 1
ATOM 2724 C CA . ASP A 1 355 ? 11.219 -5.59 0.752 1 88.56 355 ASP A CA 1
ATOM 2725 C C . ASP A 1 355 ? 10.375 -6.473 1.668 1 88.56 355 ASP A C 1
ATOM 2727 O O . ASP A 1 355 ? 10.461 -6.367 2.893 1 88.56 355 ASP A O 1
ATOM 2731 N N . SER A 1 356 ? 9.531 -7.285 1.121 1 92.38 356 SER A N 1
ATOM 2732 C CA . SER A 1 356 ? 8.727 -8.234 1.89 1 92.38 356 SER A CA 1
ATOM 2733 C C . SER A 1 356 ? 8.555 -9.547 1.139 1 92.38 356 SER A C 1
ATOM 2735 O O . SER A 1 356 ? 8.789 -9.609 -0.07 1 92.38 356 SER A O 1
ATOM 2737 N N . TRP A 1 357 ? 8.219 -10.57 1.867 1 96.12 357 TRP A N 1
ATOM 2738 C CA . TRP A 1 357 ? 8.023 -11.867 1.226 1 96.12 357 TRP A CA 1
ATOM 2739 C C . TRP A 1 357 ? 6.789 -11.852 0.331 1 96.12 357 TRP A C 1
ATOM 2741 O O . TRP A 1 357 ? 6.766 -12.5 -0.718 1 96.12 357 TRP A O 1
ATOM 2751 N N . ALA A 1 358 ? 5.715 -11.172 0.778 1 95.62 358 ALA A N 1
ATOM 2752 C CA . ALA A 1 358 ? 4.512 -11.039 -0.039 1 95.62 358 ALA A CA 1
ATOM 2753 C C . ALA A 1 358 ? 4.828 -10.359 -1.369 1 95.62 358 ALA A C 1
ATOM 2755 O O . ALA A 1 358 ? 4.414 -10.836 -2.43 1 95.62 358 ALA A O 1
ATOM 2756 N N . ARG A 1 359 ? 5.598 -9.211 -1.328 1 94.38 359 ARG A N 1
ATOM 2757 C CA . ARG A 1 359 ? 5.98 -8.484 -2.533 1 94.38 359 ARG A CA 1
ATOM 2758 C C . ARG A 1 359 ? 6.91 -9.312 -3.406 1 94.38 359 ARG A C 1
ATOM 2760 O O . ARG A 1 359 ? 6.832 -9.258 -4.637 1 94.38 359 ARG A O 1
ATOM 2767 N N . ARG A 1 360 ? 7.77 -10.094 -2.752 1 96.19 360 ARG A N 1
ATOM 2768 C CA . ARG A 1 360 ? 8.688 -10.969 -3.477 1 96.19 360 ARG A CA 1
ATOM 2769 C C . ARG A 1 360 ? 7.926 -12.055 -4.23 1 96.19 360 ARG A C 1
ATOM 2771 O O . ARG A 1 360 ? 8.195 -12.305 -5.41 1 96.19 360 ARG A O 1
ATOM 2778 N N . ARG A 1 361 ? 7.008 -12.656 -3.555 1 97.69 361 ARG A N 1
ATOM 2779 C CA . ARG A 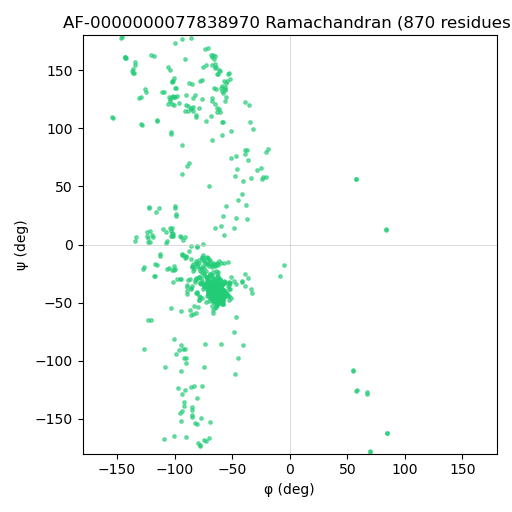1 361 ? 6.219 -13.695 -4.203 1 97.69 361 ARG A CA 1
ATOM 2780 C C . ARG A 1 361 ? 5.426 -13.141 -5.375 1 97.69 361 ARG A C 1
ATOM 2782 O O . ARG A 1 361 ? 5.367 -13.75 -6.445 1 97.69 361 ARG A O 1
ATOM 2789 N N . THR A 1 362 ? 4.801 -11.984 -5.152 1 97.62 362 THR A N 1
ATOM 2790 C CA . THR A 1 362 ? 4.012 -11.352 -6.203 1 97.62 362 THR A CA 1
ATOM 2791 C C . THR A 1 362 ? 4.887 -11.016 -7.406 1 97.62 362 THR A C 1
ATOM 2793 O O . THR A 1 362 ? 4.555 -11.359 -8.539 1 97.62 362 THR A O 1
ATOM 2796 N N . TYR A 1 363 ? 6.047 -10.391 -7.141 1 97.81 363 TYR A N 1
ATOM 2797 C CA . TYR A 1 363 ? 6.941 -10.016 -8.227 1 97.81 363 TYR A CA 1
ATOM 2798 C C . TYR A 1 363 ? 7.422 -11.25 -8.992 1 97.81 363 TYR A C 1
ATOM 2800 O O . TYR A 1 363 ? 7.422 -11.266 -10.219 1 97.81 363 TYR A O 1
ATOM 2808 N N . ASN A 1 364 ? 7.836 -12.266 -8.227 1 97.75 364 ASN A N 1
ATOM 2809 C CA . ASN A 1 364 ? 8.344 -13.477 -8.867 1 97.75 364 ASN A CA 1
ATOM 2810 C C . ASN A 1 364 ? 7.281 -14.148 -9.727 1 97.75 364 ASN A C 1
ATOM 2812 O O . ASN A 1 364 ? 7.586 -14.703 -10.781 1 97.75 364 ASN A O 1
ATOM 2816 N N . ALA A 1 365 ? 6.055 -14.18 -9.281 1 98.38 365 ALA A N 1
ATOM 2817 C CA . ALA A 1 365 ? 4.973 -14.773 -10.062 1 98.38 365 ALA A CA 1
ATOM 2818 C C . ALA A 1 365 ? 4.852 -14.094 -11.422 1 98.38 365 ALA A C 1
ATOM 2820 O O . ALA A 1 365 ? 4.762 -14.766 -12.453 1 98.38 365 ALA A O 1
ATOM 2821 N N . PHE A 1 366 ? 4.91 -12.719 -11.477 1 98.25 366 PHE A N 1
ATOM 2822 C CA . PHE A 1 366 ? 4.773 -11.984 -12.727 1 98.25 366 PHE A CA 1
ATOM 2823 C C . PHE A 1 366 ? 6.039 -12.109 -13.57 1 98.25 366 PHE A C 1
ATOM 2825 O O . PHE A 1 366 ? 5.969 -12.164 -14.805 1 98.25 366 PHE A O 1
ATOM 2832 N N . LYS A 1 367 ? 7.145 -12.141 -12.875 1 97.81 367 LYS A N 1
ATOM 2833 C CA . LYS A 1 367 ? 8.406 -12.344 -13.586 1 97.81 367 LYS A CA 1
ATOM 2834 C C . LYS A 1 367 ? 8.43 -13.688 -14.297 1 97.81 367 LYS A C 1
ATOM 2836 O O . LYS A 1 367 ? 8.883 -13.789 -15.438 1 97.81 367 LYS A O 1
ATOM 2841 N N . GLU A 1 368 ? 7.941 -14.688 -13.617 1 97.38 368 GLU A N 1
ATOM 2842 C CA . GLU A 1 368 ? 7.891 -16.016 -14.211 1 97.38 368 GLU A CA 1
ATOM 2843 C C . GLU A 1 368 ? 6.93 -16.062 -15.391 1 97.38 368 GLU A C 1
ATOM 2845 O O . GLU A 1 368 ? 7.203 -16.719 -16.391 1 97.38 368 GLU A O 1
ATOM 2850 N N . ALA A 1 369 ? 5.871 -15.453 -15.297 1 97.81 369 ALA A N 1
ATOM 2851 C CA . ALA A 1 369 ? 4.863 -15.453 -16.344 1 97.81 369 ALA A CA 1
ATOM 2852 C C . ALA A 1 369 ? 5.324 -14.633 -17.547 1 97.81 369 ALA A C 1
ATOM 2854 O O . ALA A 1 369 ? 5.109 -15.031 -18.703 1 97.81 369 ALA A O 1
ATOM 2855 N N . LEU A 1 370 ? 6.055 -13.516 -17.312 1 98.19 370 LEU A N 1
ATOM 2856 C CA . LEU A 1 370 ? 6.352 -12.555 -18.375 1 98.19 370 LEU A CA 1
ATOM 2857 C C . LEU A 1 370 ? 7.766 -12.742 -18.906 1 98.19 370 LEU A C 1
ATOM 2859 O O . LEU A 1 370 ? 8.094 -12.273 -20 1 98.19 370 LEU A O 1
ATOM 2863 N N . GLY A 1 371 ? 8.609 -13.414 -18.125 1 96.44 371 GLY A N 1
ATOM 2864 C CA . GLY A 1 371 ? 9.992 -13.57 -18.547 1 96.44 371 GLY A CA 1
ATOM 2865 C C . GLY A 1 371 ? 10.695 -12.25 -18.781 1 96.44 371 GLY A C 1
ATOM 2866 O O . GLY A 1 371 ? 10.672 -11.359 -17.922 1 96.44 371 GLY A O 1
ATOM 2867 N N . SER A 1 372 ? 11.258 -12.078 -19.938 1 94.44 372 SER A N 1
ATOM 2868 C CA . SER A 1 372 ? 12.039 -10.891 -20.281 1 94.44 372 SER A CA 1
ATOM 2869 C C . SER A 1 372 ? 11.133 -9.672 -20.438 1 94.44 372 SER A C 1
ATOM 2871 O O . SER A 1 372 ? 11.609 -8.531 -20.406 1 94.44 372 SER A O 1
ATOM 2873 N N . GLY A 1 373 ? 9.867 -9.953 -20.594 1 97.19 373 GLY A N 1
ATOM 2874 C CA . GLY A 1 373 ? 8.938 -8.852 -20.797 1 97.19 373 GLY A CA 1
ATOM 2875 C C . GLY A 1 373 ? 8.547 -8.148 -19.5 1 97.19 373 GLY A C 1
ATOM 2876 O O . GLY A 1 373 ? 7.836 -7.145 -19.531 1 97.19 373 GLY A O 1
ATOM 2877 N N . VAL A 1 374 ? 9 -8.57 -18.375 1 97.62 374 VAL A N 1
ATOM 2878 C CA . VAL A 1 374 ? 8.555 -8.07 -17.078 1 97.62 374 VAL A CA 1
ATOM 2879 C C . VAL A 1 374 ? 8.898 -6.582 -16.953 1 97.62 374 VAL A C 1
ATOM 2881 O O . VAL A 1 374 ? 8.117 -5.801 -16.422 1 97.62 374 VAL A O 1
ATOM 2884 N N . ARG A 1 375 ? 10.031 -6.129 -17.453 1 96 375 ARG A N 1
ATOM 2885 C CA . ARG A 1 375 ? 10.438 -4.73 -17.344 1 96 375 ARG A CA 1
ATOM 2886 C C . ARG A 1 375 ? 9.508 -3.834 -18.172 1 96 375 ARG A C 1
ATOM 2888 O O . ARG A 1 375 ? 9.102 -2.768 -17.703 1 96 375 ARG A O 1
ATOM 2895 N N . HIS A 1 376 ? 9.172 -4.352 -19.344 1 95.94 376 HIS A N 1
ATOM 2896 C CA . HIS A 1 376 ? 8.25 -3.6 -20.188 1 95.94 376 HIS A CA 1
ATOM 2897 C C . HIS A 1 376 ? 6.883 -3.461 -19.531 1 95.94 376 HIS A C 1
ATOM 2899 O O . HIS A 1 376 ? 6.297 -2.375 -19.531 1 95.94 376 HIS A O 1
ATOM 2905 N N . HIS A 1 377 ? 6.441 -4.492 -18.984 1 97.12 377 HIS A N 1
ATOM 2906 C CA . HIS A 1 377 ? 5.117 -4.484 -18.375 1 97.12 377 HIS A CA 1
ATOM 2907 C C . HIS A 1 377 ? 5.117 -3.672 -17.078 1 97.12 377 HIS A C 1
ATOM 2909 O O . HIS A 1 377 ? 4.121 -3.025 -16.75 1 97.12 377 HIS A O 1
ATOM 2915 N N . LEU A 1 378 ? 6.184 -3.668 -16.297 1 96.88 378 LEU A N 1
ATOM 2916 C CA . LEU A 1 378 ? 6.289 -2.811 -15.125 1 96.88 378 LEU A CA 1
ATOM 2917 C C . LEU A 1 378 ? 6.199 -1.339 -15.516 1 96.88 378 LEU A C 1
ATOM 2919 O O . LEU A 1 378 ? 5.688 -0.521 -14.75 1 96.88 378 LEU A O 1
ATOM 2923 N N . GLN A 1 379 ? 6.652 -0.985 -16.703 1 94.69 379 GLN A N 1
ATOM 2924 C CA . GLN A 1 379 ? 6.68 0.402 -17.172 1 94.69 379 GLN A CA 1
ATOM 2925 C C . GLN A 1 379 ? 5.32 0.825 -17.719 1 94.69 379 GLN A C 1
ATOM 2927 O O . GLN A 1 379 ? 4.922 1.982 -17.578 1 94.69 379 GLN A O 1
ATOM 2932 N N . ASN A 1 380 ? 4.617 -0.167 -18.297 1 92.62 380 ASN A N 1
ATOM 2933 C CA . ASN A 1 380 ? 3.539 0.303 -19.156 1 92.62 380 ASN A CA 1
ATOM 2934 C C . ASN A 1 380 ? 2.201 -0.33 -18.781 1 92.62 380 ASN A C 1
ATOM 2936 O O . ASN A 1 380 ? 1.145 0.143 -19.203 1 92.62 380 ASN A O 1
ATOM 2940 N N . ASN A 1 381 ? 2.207 -1.424 -18.078 1 93.38 381 ASN A N 1
ATOM 2941 C CA . ASN A 1 381 ? 0.989 -2.164 -17.766 1 93.38 381 ASN A CA 1
ATOM 2942 C C . ASN A 1 381 ? 0.299 -1.612 -16.516 1 93.38 381 ASN A C 1
ATOM 2944 O O . ASN A 1 381 ? 0.848 -1.677 -15.422 1 93.38 381 ASN A O 1
ATOM 2948 N N . GLU A 1 382 ? -0.898 -1.118 -16.656 1 90.94 382 GLU A N 1
ATOM 2949 C CA . GLU A 1 382 ? -1.625 -0.446 -15.586 1 90.94 382 GLU A CA 1
ATOM 2950 C C . GLU A 1 382 ? -1.863 -1.387 -14.406 1 90.94 382 GLU A C 1
ATOM 2952 O O . GLU A 1 382 ? -1.792 -0.97 -13.25 1 90.94 382 GLU A O 1
ATOM 2957 N N . LEU A 1 383 ? -2.086 -2.609 -14.688 1 93 383 LEU A N 1
ATOM 2958 C CA . LEU A 1 383 ? -2.342 -3.584 -13.633 1 93 383 LEU A CA 1
ATOM 2959 C C . LEU A 1 383 ? -1.114 -3.762 -12.742 1 93 383 LEU A C 1
ATOM 2961 O O . LEU A 1 383 ? -1.207 -3.656 -11.516 1 93 383 LEU A O 1
ATOM 2965 N N . LEU A 1 384 ? -0.001 -4.086 -13.383 1 95.56 384 LEU A N 1
ATOM 2966 C CA . LEU A 1 384 ? 1.229 -4.297 -12.625 1 95.56 384 LEU A CA 1
ATOM 2967 C C . LEU A 1 384 ? 1.596 -3.049 -11.828 1 95.56 384 LEU A C 1
ATOM 2969 O O . LEU A 1 384 ? 2.045 -3.148 -10.688 1 95.56 384 LEU A O 1
ATOM 2973 N N . ARG A 1 385 ? 1.434 -1.892 -12.469 1 94.69 385 ARG A N 1
ATOM 2974 C CA . ARG A 1 385 ? 1.782 -0.64 -11.805 1 94.69 385 ARG A CA 1
ATOM 2975 C C . ARG A 1 385 ? 0.882 -0.39 -10.602 1 94.69 385 ARG A C 1
ATOM 2977 O O . ARG A 1 385 ? 1.325 0.165 -9.594 1 94.69 385 ARG A O 1
ATOM 2984 N N . GLU A 1 386 ? -0.34 -0.758 -10.719 1 91.62 386 GLU A N 1
ATOM 2985 C CA . GLU A 1 386 ? -1.234 -0.661 -9.57 1 91.62 386 GLU A CA 1
ATOM 2986 C C . GLU A 1 386 ? -0.817 -1.626 -8.461 1 91.62 386 GLU A C 1
ATOM 2988 O O . GLU A 1 386 ? -0.753 -1.247 -7.293 1 91.62 386 GLU A O 1
ATOM 2993 N N . ILE A 1 387 ? -0.504 -2.867 -8.797 1 92.94 387 ILE A N 1
ATOM 2994 C CA . ILE A 1 387 ? -0.15 -3.916 -7.844 1 92.94 387 ILE A CA 1
ATOM 2995 C C . ILE A 1 387 ? 1.104 -3.51 -7.07 1 92.94 387 ILE A C 1
ATOM 2997 O O . ILE A 1 387 ? 1.193 -3.73 -5.863 1 92.94 387 ILE A O 1
ATOM 3001 N N . PHE A 1 388 ? 2.02 -2.91 -7.75 1 94 388 PHE A N 1
ATOM 3002 C CA . PHE A 1 388 ? 3.297 -2.588 -7.125 1 94 388 PHE A CA 1
ATOM 3003 C C . PHE A 1 388 ? 3.352 -1.116 -6.734 1 94 388 PHE A C 1
ATOM 3005 O O . PHE A 1 388 ? 4.414 -0.604 -6.371 1 94 388 PHE A O 1
ATOM 3012 N N . GLU A 1 389 ? 2.221 -0.384 -6.867 1 91.19 389 GLU A N 1
ATOM 3013 C CA . GLU A 1 389 ? 2.076 1.002 -6.434 1 91.19 389 GLU A CA 1
ATOM 3014 C C . GLU A 1 389 ? 3.115 1.9 -7.098 1 91.19 389 GLU A C 1
ATOM 3016 O O . GLU A 1 389 ? 3.832 2.639 -6.422 1 91.19 389 GLU A O 1
ATOM 3021 N N . LEU A 1 390 ? 3.109 1.882 -8.422 1 93.94 390 LEU A N 1
ATOM 3022 C CA . LEU A 1 390 ? 4.094 2.625 -9.203 1 93.94 390 LEU A CA 1
ATOM 3023 C C . LEU A 1 390 ? 3.457 3.844 -9.859 1 93.94 390 LEU A C 1
ATOM 3025 O O . LEU A 1 390 ? 4.125 4.582 -10.586 1 93.94 390 LEU A O 1
ATOM 3029 N N . GLY A 1 391 ? 2.125 4.082 -9.617 1 91.38 391 GLY A N 1
ATOM 3030 C CA . GLY A 1 391 ? 1.426 5.176 -10.273 1 91.38 391 GLY A CA 1
ATOM 3031 C C . GLY A 1 391 ? 1.216 4.945 -11.758 1 91.38 391 GLY A C 1
ATOM 3032 O O . GLY A 1 391 ? 1.54 3.877 -12.273 1 91.38 391 GLY A O 1
ATOM 3033 N N . PRO A 1 392 ? 0.615 5.93 -12.414 1 91.19 392 PRO A N 1
ATOM 3034 C CA . PRO A 1 392 ? 0.396 5.801 -13.859 1 91.19 392 PRO A CA 1
ATOM 3035 C C . PRO A 1 392 ? 1.701 5.73 -14.648 1 91.19 392 PRO A C 1
ATOM 3037 O O . PRO A 1 392 ? 2.742 6.191 -14.172 1 91.19 392 PRO A O 1
ATOM 3040 N N . PRO A 1 393 ? 1.642 5.059 -15.828 1 91.44 393 PRO A N 1
ATOM 3041 C CA . PRO A 1 393 ? 2.838 5.023 -16.672 1 91.44 393 PRO A CA 1
ATOM 3042 C C . PRO A 1 393 ? 3.396 6.418 -16.953 1 91.44 393 PRO A C 1
ATOM 3044 O O . PRO A 1 393 ? 2.635 7.379 -17.078 1 91.44 393 PRO A O 1
ATOM 3047 N N . LEU A 1 394 ? 4.699 6.5 -17.094 1 90.81 394 LEU A N 1
ATOM 3048 C CA . LEU A 1 394 ? 5.371 7.773 -17.328 1 90.81 394 LEU A CA 1
ATOM 3049 C C . LEU A 1 394 ? 4.934 8.383 -18.656 1 90.81 394 LEU A C 1
ATOM 3051 O O . LEU A 1 394 ? 4.637 7.652 -19.609 1 90.81 394 LEU A O 1
ATOM 3055 N N . VAL A 1 395 ? 4.887 9.672 -18.656 1 81.44 395 VAL A N 1
ATOM 3056 C CA . VAL A 1 395 ? 4.523 10.422 -19.859 1 81.44 395 VAL A CA 1
ATOM 3057 C C . VAL A 1 395 ? 5.766 10.688 -20.703 1 81.44 395 VAL A C 1
ATOM 3059 O O . VAL A 1 395 ? 6.379 11.75 -20.594 1 81.44 395 VAL A O 1
ATOM 3062 N N . LEU A 1 396 ? 6.32 9.742 -21.297 1 74.44 396 LEU A N 1
ATOM 3063 C CA . LEU A 1 396 ? 7.57 9.898 -22.031 1 74.44 396 LEU A CA 1
ATOM 3064 C C . LEU A 1 396 ? 7.309 10.398 -23.438 1 74.44 396 LEU A C 1
ATOM 3066 O O . LEU A 1 396 ? 8.039 11.25 -23.953 1 74.44 396 LEU A O 1
ATOM 3070 N N . ASP A 1 397 ? 6.578 9.633 -24.141 1 64.12 397 ASP A N 1
ATOM 3071 C CA . ASP A 1 397 ? 6.414 9.969 -25.547 1 64.12 397 ASP A CA 1
ATOM 3072 C C . ASP A 1 397 ? 4.965 10.336 -25.859 1 64.12 397 ASP A C 1
ATOM 3074 O O . ASP A 1 397 ? 4.051 9.555 -25.594 1 64.12 397 ASP A O 1
ATOM 3078 N N . ALA A 1 398 ? 4.875 11.625 -26.062 1 58.06 398 ALA A N 1
ATOM 3079 C CA . ALA A 1 398 ? 3.576 12.125 -26.516 1 58.06 398 ALA A CA 1
ATOM 3080 C C . ALA A 1 398 ? 2.967 11.211 -27.562 1 58.06 398 ALA A C 1
ATOM 3082 O O . ALA A 1 398 ? 1.75 11.016 -27.609 1 58.06 398 ALA A O 1
ATOM 3083 N N . ALA A 1 399 ? 3.85 10.602 -28.328 1 53.78 399 ALA A N 1
ATOM 3084 C CA . ALA A 1 399 ? 3.354 9.75 -29.422 1 53.78 399 ALA A CA 1
ATOM 3085 C C . ALA A 1 399 ? 2.695 8.492 -28.859 1 53.78 399 ALA A C 1
ATOM 3087 O O . ALA A 1 399 ? 1.673 8.039 -29.391 1 53.78 399 ALA A O 1
ATOM 3088 N N . ALA A 1 400 ? 3.303 8.055 -27.812 1 56.72 400 ALA A N 1
ATOM 3089 C CA . ALA A 1 400 ? 2.75 6.836 -27.219 1 56.72 400 ALA A CA 1
ATOM 3090 C C . ALA A 1 400 ? 1.379 7.094 -26.609 1 56.72 400 ALA A C 1
ATOM 3092 O O . ALA A 1 400 ? 0.485 6.25 -26.688 1 56.72 400 ALA A O 1
ATOM 3093 N N . ILE A 1 401 ? 1.188 8.266 -26.078 1 58.53 401 ILE A N 1
ATOM 3094 C CA . ILE A 1 401 ? -0.082 8.664 -25.469 1 58.53 401 ILE A CA 1
ATOM 3095 C C . ILE A 1 401 ? -1.152 8.766 -26.562 1 58.53 401 ILE A C 1
ATOM 3097 O O . ILE A 1 401 ? -2.293 8.352 -26.359 1 58.53 401 ILE A O 1
ATOM 3101 N N . LYS A 1 402 ? -0.624 9.156 -27.703 1 57.06 402 LYS A N 1
ATOM 3102 C CA . LYS A 1 402 ? -1.575 9.359 -28.797 1 57.06 402 LYS A CA 1
ATOM 3103 C C . LYS A 1 402 ? -1.982 8.031 -29.422 1 57.06 402 LYS A C 1
ATOM 3105 O O . LYS A 1 402 ? -3.088 7.902 -29.953 1 57.06 402 LYS A O 1
ATOM 3110 N N . ALA A 1 403 ? -1.135 7.113 -29.344 1 53.47 403 ALA A N 1
ATOM 3111 C CA . ALA A 1 403 ? -1.389 5.852 -30.031 1 53.47 403 ALA A CA 1
ATOM 3112 C C . ALA A 1 403 ? -2.414 5.012 -29.266 1 53.47 403 ALA A C 1
ATOM 3114 O O . ALA A 1 403 ? -3.02 4.098 -29.844 1 53.47 403 ALA A O 1
ATOM 3115 N N . SER A 1 404 ? -2.695 5.453 -28.078 1 61.34 404 SER A N 1
ATOM 3116 C CA . SER A 1 404 ? -3.643 4.648 -27.312 1 61.34 404 SER A CA 1
ATOM 3117 C C . SER A 1 404 ? -5.078 5.098 -27.562 1 61.34 404 SER A C 1
ATOM 3119 O O . SER A 1 404 ? -5.371 6.297 -27.547 1 61.34 404 SER A O 1
ATOM 3121 N N . LYS A 1 405 ? -5.898 4.188 -28.078 1 63.66 405 LYS A N 1
ATOM 3122 C CA . LYS A 1 405 ? -7.312 4.449 -28.312 1 63.66 405 LYS A CA 1
ATOM 3123 C C . LYS A 1 405 ? -8.031 4.781 -27.016 1 63.66 405 LYS A C 1
ATOM 3125 O O . LYS A 1 405 ? -8.945 5.613 -26.984 1 63.66 405 LYS A O 1
ATOM 3130 N N . ILE A 1 406 ? -7.621 4.098 -25.984 1 68.62 406 ILE A N 1
ATOM 3131 C CA . ILE A 1 406 ? -8.188 4.324 -24.656 1 68.62 406 ILE A CA 1
ATOM 3132 C C . ILE A 1 406 ? -7.234 5.188 -23.828 1 68.62 406 ILE A C 1
ATOM 3134 O O . ILE A 1 406 ? -6.027 4.934 -23.797 1 68.62 406 ILE A O 1
ATOM 3138 N N . SER A 1 407 ? -7.949 6.238 -23.328 1 70.62 407 SER A N 1
ATOM 3139 C CA . SER A 1 407 ? -7.109 7.145 -22.562 1 70.62 407 SER A CA 1
ATOM 3140 C C . SER A 1 407 ? -6.48 6.434 -21.359 1 70.62 407 SER A C 1
ATOM 3142 O O . SER A 1 407 ? -7.012 5.43 -20.891 1 70.62 407 SER A O 1
ATOM 3144 N N . ARG A 1 408 ? -5.363 6.945 -21.062 1 77.5 408 ARG A N 1
ATOM 3145 C CA . ARG A 1 408 ? -4.652 6.41 -19.906 1 77.5 408 ARG A CA 1
ATOM 3146 C C . ARG A 1 408 ? -5.535 6.414 -18.672 1 77.5 408 ARG A C 1
ATOM 3148 O O . ARG A 1 408 ? -5.512 5.469 -17.875 1 77.5 408 ARG A O 1
ATOM 3155 N N . PHE A 1 409 ? -6.277 7.383 -18.641 1 73.69 409 PHE A N 1
ATOM 3156 C CA . PHE A 1 409 ? -7.16 7.512 -17.484 1 73.69 409 PHE A CA 1
ATOM 3157 C C . PHE A 1 409 ? -8.266 6.465 -17.531 1 73.69 409 PHE A C 1
ATOM 3159 O O . PHE A 1 409 ? -8.641 5.898 -16.5 1 73.69 409 PHE A O 1
ATOM 3166 N N . GLU A 1 410 ? -8.75 6.238 -18.609 1 73.12 410 GLU A N 1
ATOM 3167 C CA . GLU A 1 410 ? -9.789 5.223 -18.766 1 73.12 410 GLU A CA 1
ATOM 3168 C C . GLU A 1 410 ? -9.25 3.834 -18.422 1 73.12 410 GLU A C 1
ATOM 3170 O O . GLU A 1 410 ? -9.945 3.031 -17.797 1 73.12 410 GLU A O 1
ATOM 3175 N N . LYS A 1 411 ? -8.125 3.643 -18.844 1 74.69 411 LYS A N 1
ATOM 3176 C CA . LYS A 1 411 ? -7.496 2.365 -18.516 1 74.69 411 LYS A CA 1
ATOM 3177 C C . LYS A 1 411 ? -7.348 2.197 -17.016 1 74.69 411 LYS A C 1
ATOM 3179 O O . LYS A 1 411 ? -7.57 1.107 -16.484 1 74.69 411 LYS A O 1
ATOM 3184 N N . HIS A 1 412 ? -6.953 3.287 -16.406 1 74.25 412 HIS A N 1
ATOM 3185 C CA . HIS A 1 412 ? -6.848 3.301 -14.945 1 74.25 412 HIS A CA 1
ATOM 3186 C C . HIS A 1 412 ? -8.195 3.002 -14.289 1 74.25 412 HIS A C 1
ATOM 3188 O O . HIS A 1 412 ? -8.266 2.203 -13.359 1 74.25 412 HIS A O 1
ATOM 3194 N N . LEU A 1 413 ? -9.172 3.58 -14.875 1 73.31 413 LEU A N 1
ATOM 3195 C CA . LEU A 1 413 ? -10.508 3.395 -14.328 1 73.31 413 LEU A CA 1
ATOM 3196 C C . LEU A 1 413 ? -10.945 1.939 -14.445 1 73.31 413 LEU A C 1
ATOM 3198 O O . LEU A 1 413 ? -11.586 1.402 -13.539 1 73.31 413 LEU A O 1
ATOM 3202 N N . TYR A 1 414 ? -10.508 1.423 -15.539 1 67.69 414 TYR A N 1
ATOM 3203 C CA . TYR A 1 414 ? -10.852 0.027 -15.789 1 67.69 414 TYR A CA 1
ATOM 3204 C C . TYR A 1 414 ? -10.227 -0.883 -14.742 1 67.69 414 TYR A C 1
ATOM 3206 O O . TYR A 1 414 ? -10.836 -1.864 -14.312 1 67.69 414 TYR A O 1
ATOM 3214 N N . ASN A 1 415 ? -9.102 -0.481 -14.375 1 66.75 415 ASN A N 1
ATOM 3215 C CA . ASN A 1 415 ? -8.359 -1.344 -13.469 1 66.75 415 ASN A CA 1
ATOM 3216 C C . ASN A 1 415 ? -8.68 -1.03 -12.008 1 66.75 415 ASN A C 1
ATOM 3218 O O . ASN A 1 415 ? -8.523 -1.886 -11.133 1 66.75 415 ASN A O 1
ATOM 3222 N N . SER A 1 416 ? -8.938 0.364 -11.711 1 60.69 416 SER A N 1
ATOM 3223 C CA . SER A 1 416 ? -9.188 0.786 -10.336 1 60.69 416 SER A CA 1
ATOM 3224 C C . SER A 1 416 ? -10.516 0.248 -9.82 1 60.69 416 SER A C 1
ATOM 3226 O O . SER A 1 416 ? -10.656 -0.049 -8.633 1 60.69 416 SER A O 1
ATOM 3228 N N . ALA A 1 417 ? -11.562 0.405 -10.812 1 49.53 417 ALA A N 1
ATOM 3229 C CA . ALA A 1 417 ? -12.906 0.031 -10.383 1 49.53 417 ALA A CA 1
ATOM 3230 C C . ALA A 1 417 ? -12.914 -1.364 -9.766 1 49.53 417 ALA A C 1
ATOM 3232 O O . ALA A 1 417 ? -13.852 -1.729 -9.055 1 49.53 417 ALA A O 1
ATOM 3233 N N . ALA A 1 418 ? -11.984 -2.131 -10.219 1 43.97 418 ALA A N 1
ATOM 3234 C CA . ALA A 1 418 ? -12.125 -3.525 -9.805 1 43.97 418 ALA A CA 1
ATOM 3235 C C . ALA A 1 418 ? -11.711 -3.707 -8.352 1 43.97 418 ALA A C 1
ATOM 3237 O O . ALA A 1 418 ? -10.742 -4.41 -8.055 1 43.97 418 ALA A O 1
ATOM 3238 N N . PHE A 1 419 ? -11.32 -2.676 -7.695 1 44.22 419 PHE A N 1
ATOM 3239 C CA . PHE A 1 419 ? -11.031 -2.98 -6.301 1 44.22 419 PHE A CA 1
ATOM 3240 C C . PHE A 1 419 ? -12.016 -4 -5.754 1 44.22 419 PHE A C 1
ATOM 3242 O O . PHE A 1 419 ? -12.852 -3.672 -4.902 1 44.22 419 PHE A O 1
ATOM 3249 N N . LYS A 1 420 ? -12.547 -4.668 -6.672 1 44.06 420 LYS A N 1
ATOM 3250 C CA . LYS A 1 420 ? -13.422 -5.711 -6.148 1 44.06 420 LYS A CA 1
ATOM 3251 C C . LYS A 1 420 ? -12.734 -6.492 -5.031 1 44.06 420 LYS A C 1
ATOM 3253 O O . LYS A 1 420 ? -12.484 -5.957 -3.951 1 44.06 420 LYS A O 1
ATOM 3258 N N . ALA A 1 421 ? -12.43 -7.613 -5.215 1 40.41 421 ALA A N 1
ATOM 3259 C CA . ALA A 1 421 ? -11.992 -8.594 -4.223 1 40.41 421 ALA A CA 1
ATOM 3260 C C . ALA A 1 421 ? -10.617 -8.227 -3.662 1 40.41 421 ALA A C 1
ATOM 3262 O O . ALA A 1 421 ? -10.383 -8.352 -2.459 1 40.41 421 ALA A O 1
ATOM 3263 N N . ARG A 1 422 ? -9.727 -7.816 -4.488 1 40.03 422 ARG A N 1
ATOM 3264 C CA . ARG A 1 422 ? -8.375 -7.535 -4.023 1 40.03 422 ARG A CA 1
ATOM 3265 C C . ARG A 1 422 ? -8.359 -6.324 -3.094 1 40.03 422 ARG A C 1
ATOM 3267 O O . ARG A 1 422 ? -7.668 -6.328 -2.072 1 40.03 422 ARG A O 1
ATOM 3274 N N . THR A 1 423 ? -8.984 -5.203 -3.674 1 46.41 423 THR A N 1
ATOM 3275 C CA . THR A 1 423 ? -9 -3.988 -2.861 1 46.41 423 THR A CA 1
ATOM 3276 C C . THR A 1 423 ? -9.852 -4.188 -1.61 1 46.41 423 THR A C 1
ATOM 3278 O O . THR A 1 423 ? -9.5 -3.699 -0.533 1 46.41 423 THR A O 1
ATOM 3281 N N . LYS A 1 424 ? -10.922 -4.848 -1.983 1 43.5 424 LYS A N 1
ATOM 3282 C CA . LYS A 1 424 ? -11.781 -5.164 -0.844 1 43.5 424 LYS A CA 1
ATOM 3283 C C . LYS A 1 424 ? -11.055 -6.062 0.156 1 43.5 424 LYS A C 1
ATOM 3285 O O . LYS A 1 424 ? -11.219 -5.91 1.368 1 43.5 424 LYS A O 1
ATOM 3290 N N . ALA A 1 425 ? -10.398 -7.059 -0.438 1 38.53 425 ALA A N 1
ATOM 3291 C CA . ALA A 1 425 ? -9.617 -7.973 0.394 1 38.53 425 ALA A CA 1
ATOM 3292 C C . ALA A 1 425 ? -8.484 -7.238 1.105 1 38.53 425 ALA A C 1
ATOM 3294 O O . ALA A 1 425 ? -8.18 -7.535 2.262 1 38.53 425 ALA A O 1
ATOM 3295 N N . ARG A 1 426 ? -7.844 -6.484 0.378 1 38.66 426 ARG A N 1
ATOM 3296 C CA . ARG A 1 426 ? -6.762 -5.723 0.994 1 38.66 426 ARG A CA 1
ATOM 3297 C C . ARG A 1 426 ? -7.301 -4.77 2.057 1 38.66 426 ARG A C 1
ATOM 3299 O O . ARG A 1 426 ? -6.652 -4.547 3.082 1 38.66 426 ARG A O 1
ATOM 3306 N N . SER A 1 427 ? -8.438 -4.125 1.697 1 37.34 427 SER A N 1
ATOM 3307 C CA . SER A 1 427 ? -9.102 -3.219 2.627 1 37.34 427 SER A CA 1
ATOM 3308 C C . SER A 1 427 ? -9.758 -3.984 3.773 1 37.34 427 SER A C 1
ATOM 3310 O O . SER A 1 427 ? -9.781 -3.506 4.91 1 37.34 427 SER A O 1
ATOM 3312 N N . ARG A 1 428 ? -10.5 -5.215 3.479 1 34.91 428 ARG A N 1
ATOM 3313 C CA . ARG A 1 428 ? -11.227 -6.07 4.41 1 34.91 428 ARG A CA 1
ATOM 3314 C C . ARG A 1 428 ? -10.281 -6.684 5.438 1 34.91 428 ARG A C 1
ATOM 3316 O O . ARG A 1 428 ? -10.688 -6.945 6.578 1 34.91 428 ARG A O 1
ATOM 3323 N N . VAL A 1 429 ? -9.305 -7.242 5.109 1 32.34 429 VAL A N 1
ATOM 3324 C CA . VAL A 1 429 ? -8.391 -7.93 6.02 1 32.34 429 VAL A CA 1
ATOM 3325 C C . VAL A 1 429 ? -7.949 -6.977 7.129 1 32.34 429 VAL A C 1
ATOM 3327 O O . VAL A 1 429 ? -7.473 -7.414 8.18 1 32.34 429 VAL A O 1
ATOM 3330 N N . ARG A 1 430 ? -8.156 -5.781 6.965 1 30.67 430 ARG A N 1
ATOM 3331 C CA . ARG A 1 430 ? -7.668 -4.816 7.949 1 30.67 430 ARG A CA 1
ATOM 3332 C C . ARG A 1 430 ? -8.656 -4.66 9.102 1 30.67 430 ARG A C 1
ATOM 3334 O O . ARG A 1 430 ? -8.328 -4.059 10.125 1 30.67 430 ARG A O 1
ATOM 3341 N N . ASP A 1 431 ? -9.859 -4.988 9.039 1 31.94 431 ASP A N 1
ATOM 3342 C CA . ASP A 1 431 ? -10.953 -4.711 9.977 1 31.94 431 ASP A CA 1
ATOM 3343 C C . ASP A 1 431 ? -10.727 -5.434 11.305 1 31.94 431 ASP A C 1
ATOM 3345 O O . ASP A 1 431 ? -11 -4.875 12.367 1 31.94 431 ASP A O 1
ATOM 3349 N N . LYS A 1 432 ? -10.609 -6.848 11.336 1 30.75 432 LYS A N 1
ATOM 3350 C CA . LYS A 1 432 ? -10.914 -7.625 12.531 1 30.75 432 LYS A CA 1
ATOM 3351 C C . LYS A 1 432 ? -9.898 -7.355 13.641 1 30.75 432 LYS A C 1
ATOM 3353 O O . LYS A 1 432 ? -10.062 -7.812 14.773 1 30.75 432 LYS A O 1
ATOM 3358 N N . ARG A 1 433 ? -8.828 -6.898 13.477 1 30.83 433 ARG A N 1
ATOM 3359 C CA . ARG A 1 433 ? -7.949 -6.844 14.633 1 30.83 433 ARG A CA 1
ATOM 3360 C C . ARG A 1 433 ? -8.344 -5.703 15.57 1 30.83 433 ARG A C 1
ATOM 3362 O O . ARG A 1 433 ? -7.809 -5.582 16.672 1 30.83 433 ARG A O 1
ATOM 3369 N N . ALA A 1 434 ? -9 -4.656 15.109 1 32.56 434 ALA A N 1
ATOM 3370 C CA . ALA A 1 434 ? -9.375 -3.576 16.016 1 32.56 434 ALA A CA 1
ATOM 3371 C C . ALA A 1 434 ? -10.492 -4.023 16.969 1 32.56 434 ALA A C 1
ATOM 3373 O O . ALA A 1 434 ? -10.742 -3.377 17.984 1 32.56 434 ALA A O 1
ATOM 3374 N N . ASP A 1 435 ? -11.344 -4.953 16.625 1 30.42 435 ASP A N 1
ATOM 3375 C CA . ASP A 1 435 ? -12.312 -5.438 17.594 1 30.42 435 ASP A CA 1
ATOM 3376 C C . ASP A 1 435 ? -11.609 -6.117 18.781 1 30.42 435 ASP A C 1
ATOM 3378 O O . ASP A 1 435 ? -12.227 -6.367 19.812 1 30.42 435 ASP A O 1
ATOM 3382 N N . VAL A 1 436 ? -10.484 -6.723 18.562 1 29.03 436 VAL A N 1
ATOM 3383 C CA . VAL A 1 436 ? -9.977 -7.434 19.734 1 29.03 436 VAL A CA 1
ATOM 3384 C C . VAL A 1 436 ? -9.375 -6.438 20.719 1 29.03 436 VAL A C 1
ATOM 3386 O O . VAL A 1 436 ? -8.914 -6.824 21.797 1 29.03 436 VAL A O 1
ATOM 3389 N N . LEU A 1 437 ? -8.977 -5.305 20.375 1 28.11 437 LEU A N 1
ATOM 3390 C CA . LEU A 1 437 ? -8.617 -4.555 21.562 1 28.11 437 LEU A CA 1
ATOM 3391 C C . LEU A 1 437 ? -9.852 -3.969 22.234 1 28.11 437 LEU A C 1
ATOM 3393 O O . LEU A 1 437 ? -10.734 -3.428 21.562 1 28.11 437 LEU A O 1
ATOM 3397 N N . MET B 1 1 ? -64.375 36.438 -32.344 1 18.23 1 MET B N 1
ATOM 3398 C CA . MET B 1 1 ? -64.812 36.406 -33.719 1 18.23 1 MET B CA 1
ATOM 3399 C C . MET B 1 1 ? -63.781 35.719 -34.625 1 18.23 1 MET B C 1
ATOM 3401 O O . MET B 1 1 ? -64.125 34.938 -35.5 1 18.23 1 MET B O 1
ATOM 3405 N N . PRO B 1 2 ? -62.688 36.469 -34.844 1 15.32 2 PRO B N 1
ATOM 3406 C CA . PRO B 1 2 ? -62.031 36.5 -36.156 1 15.32 2 PRO B CA 1
ATOM 3407 C C . PRO B 1 2 ? -61.406 35.156 -36.562 1 15.32 2 PRO B C 1
ATOM 3409 O O . PRO B 1 2 ? -61.062 34.344 -35.688 1 15.32 2 PRO B O 1
ATOM 3412 N N . ARG B 1 3 ? -61.219 35.094 -37.906 1 16.02 3 ARG B N 1
ATOM 3413 C CA . ARG B 1 3 ? -61.344 34.281 -39.125 1 16.02 3 ARG B CA 1
ATOM 3414 C C . ARG B 1 3 ? -60.062 33.562 -39.438 1 16.02 3 ARG B C 1
ATOM 3416 O O . ARG B 1 3 ? -60.094 32.375 -39.781 1 16.02 3 ARG B O 1
ATOM 3423 N N . SER B 1 4 ? -58.844 34.25 -39.625 1 14.57 4 SER B N 1
ATOM 3424 C CA . SER B 1 4 ? -58.312 34.469 -40.969 1 14.57 4 SER B CA 1
ATOM 3425 C C . SER B 1 4 ? -57.5 33.25 -41.438 1 14.57 4 SER B C 1
ATOM 3427 O O . SER B 1 4 ? -57.094 32.438 -40.625 1 14.57 4 SER B O 1
ATOM 3429 N N . ARG B 1 5 ? -56.312 33.594 -42.219 1 16.55 5 ARG B N 1
ATOM 3430 C CA . ARG B 1 5 ? -56.031 33.469 -43.656 1 16.55 5 ARG B CA 1
ATOM 3431 C C . ARG B 1 5 ? -55.406 32.125 -43.938 1 16.55 5 ARG B C 1
ATOM 3433 O O . ARG B 1 5 ? -54.844 31.469 -43.062 1 16.55 5 ARG B O 1
ATOM 3440 N N . ARG B 1 6 ? -54.75 31.891 -45.219 1 15.03 6 ARG B N 1
ATOM 3441 C CA . ARG B 1 6 ? -54.938 31.375 -46.562 1 15.03 6 ARG B CA 1
ATOM 3442 C C . ARG B 1 6 ? -53.875 30.344 -46.875 1 15.03 6 ARG B C 1
ATOM 3444 O O . ARG B 1 6 ? -54.188 29.234 -47.344 1 15.03 6 ARG B O 1
ATOM 3451 N N . GLY B 1 7 ? -52.656 30.891 -47.469 1 14.88 7 GLY B N 1
ATOM 3452 C CA . GLY B 1 7 ? -52.25 30.688 -48.875 1 14.88 7 GLY B CA 1
ATOM 3453 C C . GLY B 1 7 ? -51.594 29.344 -49.094 1 14.88 7 GLY B C 1
ATOM 3454 O O . GLY B 1 7 ? -51.188 28.656 -48.156 1 14.88 7 GLY B O 1
ATOM 3455 N N . ASP B 1 8 ? -50.688 29.266 -50.188 1 15.82 8 ASP B N 1
ATOM 3456 C CA . ASP B 1 8 ? -50.469 28.828 -51.562 1 15.82 8 ASP B CA 1
ATOM 3457 C C . ASP B 1 8 ? -49.5 27.641 -51.594 1 15.82 8 ASP B C 1
ATOM 3459 O O . ASP B 1 8 ? -48.781 27.391 -50.625 1 15.82 8 ASP B O 1
ATOM 3463 N N . GLY B 1 9 ? -49 27.312 -52.844 1 14.29 9 GLY B N 1
ATOM 3464 C CA . GLY B 1 9 ? -48.938 26.484 -54.031 1 14.29 9 GLY B CA 1
ATOM 3465 C C . GLY B 1 9 ? -47.688 25.656 -54.125 1 14.29 9 GLY B C 1
ATOM 3466 O O . GLY B 1 9 ? -47.625 24.516 -53.688 1 14.29 9 GLY B O 1
ATOM 3467 N N . ALA B 1 10 ? -46.656 26.094 -55.094 1 15.48 10 ALA B N 1
ATOM 3468 C CA . ALA B 1 10 ? -46.469 25.547 -56.438 1 15.48 10 ALA B CA 1
ATOM 3469 C C . ALA B 1 10 ? -45.375 24.5 -56.438 1 15.48 10 ALA B C 1
ATOM 3471 O O . ALA B 1 10 ? -45.594 23.344 -56.062 1 15.48 10 ALA B O 1
ATOM 3472 N N . ARG B 1 11 ? -44.375 24.781 -57.312 1 14 11 ARG B N 1
ATOM 3473 C CA . ARG B 1 11 ? -44 24.219 -58.594 1 14 11 ARG B CA 1
ATOM 3474 C C . ARG B 1 11 ? -42.844 23.203 -58.438 1 14 11 ARG B C 1
ATOM 3476 O O . ARG B 1 11 ? -42.938 22.078 -58.906 1 14 11 ARG B O 1
ATOM 3483 N N . ARG B 1 12 ? -41.562 23.656 -58.625 1 14.44 12 ARG B N 1
ATOM 3484 C CA . ARG B 1 12 ? -40.875 23.391 -59.875 1 14.44 12 ARG B CA 1
ATOM 3485 C C . ARG B 1 12 ? -40.062 22.094 -59.812 1 14.44 12 ARG B C 1
ATOM 3487 O O . ARG B 1 12 ? -39.781 21.594 -58.719 1 14.44 12 ARG B O 1
ATOM 3494 N N . GLY B 1 13 ? -38.875 22.203 -60.406 1 14.05 13 GLY B N 1
ATOM 3495 C CA . GLY B 1 13 ? -38.219 21.688 -61.594 1 14.05 13 GLY B CA 1
ATOM 3496 C C . GLY B 1 13 ? -37.438 20.406 -61.344 1 14.05 13 GLY B C 1
ATOM 3497 O O . GLY B 1 13 ? -37.312 19.969 -60.188 1 14.05 13 GLY B O 1
ATOM 3498 N N . GLY B 1 14 ? -36.25 20.422 -61.906 1 14.5 14 GLY B N 1
ATOM 3499 C CA . GLY B 1 14 ? -35.719 19.719 -63.062 1 14.5 14 GLY B CA 1
ATOM 3500 C C . GLY B 1 14 ? -35 18.422 -62.688 1 14.5 14 GLY B C 1
ATOM 3501 O O . GLY B 1 14 ? -34.719 18.172 -61.531 1 14.5 14 GLY B O 1
ATOM 3502 N N . ARG B 1 15 ? -34.125 18.141 -63.5 1 14.09 15 ARG B N 1
ATOM 3503 C CA . ARG B 1 15 ? -33.781 17.094 -64.438 1 14.09 15 ARG B CA 1
ATOM 3504 C C . ARG B 1 15 ? -32.906 16.031 -63.844 1 14.09 15 ARG B C 1
ATOM 3506 O O . ARG B 1 15 ? -33.219 14.836 -63.906 1 14.09 15 ARG B O 1
ATOM 3513 N N . GLY B 1 16 ? -31.578 16.297 -63.969 1 13.98 16 GLY B N 1
ATOM 3514 C CA . GLY B 1 16 ? -30.938 15.453 -64.938 1 13.98 16 GLY B CA 1
ATOM 3515 C C . GLY B 1 16 ? -30.531 14.102 -64.438 1 13.98 16 GLY B C 1
ATOM 3516 O O . GLY B 1 16 ? -30.672 13.844 -63.219 1 13.98 16 GLY B O 1
ATOM 3517 N N . ALA B 1 17 ? -29.297 13.906 -64.562 1 14.47 17 ALA B N 1
ATOM 3518 C CA . ALA B 1 17 ? -28.609 12.969 -65.438 1 14.47 17 ALA B CA 1
ATOM 3519 C C . ALA B 1 17 ? -28.297 11.664 -64.688 1 14.47 17 ALA B C 1
ATOM 3521 O O . ALA B 1 17 ? -28.328 11.609 -63.469 1 14.47 17 ALA B O 1
ATOM 3522 N N . HIS B 1 18 ? -27.172 11.242 -65.125 1 14.22 18 HIS B N 1
ATOM 3523 C CA . HIS B 1 18 ? -26.781 10.055 -65.875 1 14.22 18 HIS B CA 1
ATOM 3524 C C . HIS B 1 18 ? -26.375 8.922 -64.938 1 14.22 18 HIS B C 1
ATOM 3526 O O . HIS B 1 18 ? -26.906 7.812 -65 1 14.22 18 HIS B O 1
ATOM 3532 N N . ARG B 1 19 ? -25.078 8.812 -64.75 1 14.37 19 ARG B N 1
ATOM 3533 C CA . ARG B 1 19 ? -24.391 7.711 -65.438 1 14.37 19 ARG B CA 1
ATOM 3534 C C . ARG B 1 19 ? -24.234 6.516 -64.5 1 14.37 19 ARG B C 1
ATOM 3536 O O . ARG B 1 19 ? -23.984 6.688 -63.312 1 14.37 19 ARG B O 1
ATOM 3543 N N . ILE B 1 20 ? -24.781 5.559 -65 1 14.94 20 ILE B N 1
ATOM 3544 C CA . ILE B 1 20 ? -25.078 4.16 -64.688 1 14.94 20 ILE B CA 1
ATOM 3545 C C . ILE B 1 20 ? -23.891 3.5 -64 1 14.94 20 ILE B C 1
ATOM 3547 O O . ILE B 1 20 ? -24.031 2.902 -62.969 1 14.94 20 ILE B O 1
ATOM 3551 N N . ALA B 1 21 ? -23.172 3.102 -64.875 1 14.31 21 ALA B N 1
ATOM 3552 C CA . ALA B 1 21 ? -23.156 1.653 -65.125 1 14.31 21 ALA B CA 1
ATOM 3553 C C . ALA B 1 21 ? -22.109 0.992 -64.188 1 14.31 21 ALA B C 1
ATOM 3555 O O . ALA B 1 21 ? -22.344 -0.071 -63.625 1 14.31 21 ALA B O 1
ATOM 3556 N N . LYS B 1 22 ? -20.859 1.627 -64.438 1 15.3 22 LYS B N 1
ATOM 3557 C CA . LYS B 1 22 ? -19.969 0.648 -65.062 1 15.3 22 LYS B CA 1
ATOM 3558 C C . LYS B 1 22 ? -19.547 -0.425 -64.062 1 15.3 22 LYS B C 1
ATOM 3560 O O . LYS B 1 22 ? -19.578 -0.195 -62.875 1 15.3 22 LYS B O 1
ATOM 3565 N N . MET B 1 23 ? -18.547 -1.104 -64.562 1 14.95 23 MET B N 1
ATOM 3566 C CA . MET B 1 23 ? -18 -2.412 -64.875 1 14.95 23 MET B CA 1
ATOM 3567 C C . MET B 1 23 ? -17.188 -2.98 -63.719 1 14.95 23 MET B C 1
ATOM 3569 O O . MET B 1 23 ? -16.609 -2.229 -62.938 1 14.95 23 MET B O 1
ATOM 3573 N N . GLU B 1 24 ? -17.516 -4.207 -63.344 1 15.91 24 GLU B N 1
ATOM 3574 C CA . GLU B 1 24 ? -17.297 -5.383 -62.5 1 15.91 24 GLU B CA 1
ATOM 3575 C C . GLU B 1 24 ? -15.797 -5.633 -62.312 1 15.91 24 GLU B C 1
ATOM 3577 O O . GLU B 1 24 ? -15.391 -6.199 -61.281 1 15.91 24 GLU B O 1
ATOM 3582 N N . SER B 1 25 ? -15.07 -5.328 -63.438 1 14.66 25 SER B N 1
ATOM 3583 C CA . SER B 1 25 ? -14.312 -6.543 -63.75 1 14.66 25 SER B CA 1
ATOM 3584 C C . SER B 1 25 ? -13.18 -6.75 -62.75 1 14.66 25 SER B C 1
ATOM 3586 O O . SER B 1 25 ? -12.891 -7.883 -62.344 1 14.66 25 SER B O 1
ATOM 3588 N N . GLN B 1 26 ? -12.32 -5.672 -62.469 1 14.83 26 GLN B N 1
ATOM 3589 C CA . GLN B 1 26 ? -11.016 -6.023 -63.031 1 14.83 26 GLN B CA 1
ATOM 3590 C C . GLN B 1 26 ? -10.289 -7.039 -62.156 1 14.83 26 GLN B C 1
ATOM 3592 O O . GLN B 1 26 ? -9.977 -8.141 -62.594 1 14.83 26 GLN B O 1
ATOM 3597 N N . ALA B 1 27 ? -9.133 -6.613 -61.75 1 15.3 27 ALA B N 1
ATOM 3598 C CA . ALA B 1 27 ? -7.762 -6.973 -62.094 1 15.3 27 ALA B CA 1
ATOM 3599 C C . ALA B 1 27 ? -7.195 -8.016 -61.156 1 15.3 27 ALA B C 1
ATOM 3601 O O . ALA B 1 27 ? -7.676 -8.156 -60.031 1 15.3 27 ALA B O 1
ATOM 3602 N N . SER B 1 28 ? -6.004 -8.398 -61.469 1 15.9 28 SER B N 1
ATOM 3603 C CA . SER B 1 28 ? -5.074 -9.492 -61.75 1 15.9 28 SER B CA 1
ATOM 3604 C C . SER B 1 28 ? -4.391 -9.961 -60.469 1 15.9 28 SER B C 1
ATOM 3606 O O . SER B 1 28 ? -4.434 -11.141 -60.125 1 15.9 28 SER B O 1
ATOM 3608 N N . ASP B 1 29 ? -3.17 -9.555 -60.25 1 15.59 29 ASP B N 1
ATOM 3609 C CA . ASP B 1 29 ? -1.903 -10.273 -60.344 1 15.59 29 ASP B CA 1
ATOM 3610 C C . ASP B 1 29 ? -1.39 -10.68 -58.969 1 15.59 29 ASP B C 1
ATOM 3612 O O . ASP B 1 29 ? -1.568 -9.945 -58 1 15.59 29 ASP B O 1
ATOM 3616 N N . ASP B 1 30 ? -1.083 -12 -58.781 1 15.98 30 ASP B N 1
ATOM 3617 C CA . ASP B 1 30 ? -0.66 -13.055 -57.875 1 15.98 30 ASP B CA 1
ATOM 3618 C C . ASP B 1 30 ? 0.53 -12.609 -57.031 1 15.98 30 ASP B C 1
ATOM 3620 O O . ASP B 1 30 ? 0.569 -12.852 -55.812 1 15.98 30 ASP B O 1
ATOM 3624 N N . ASP B 1 31 ? 1.757 -12.281 -57.656 1 14.83 31 ASP B N 1
ATOM 3625 C CA . ASP B 1 31 ? 2.91 -13.156 -57.469 1 14.83 31 ASP B CA 1
ATOM 3626 C C . ASP B 1 31 ? 3.713 -12.75 -56.25 1 14.83 31 ASP B C 1
ATOM 3628 O O . ASP B 1 31 ? 4.523 -13.531 -55.719 1 14.83 31 ASP B O 1
ATOM 3632 N N . ALA B 1 32 ? 3.992 -11.43 -55.938 1 14.87 32 ALA B N 1
ATOM 3633 C CA . ALA B 1 32 ? 5.422 -11.133 -55.844 1 14.87 32 ALA B CA 1
ATOM 3634 C C . ALA B 1 32 ? 6.059 -11.789 -54.625 1 14.87 32 ALA B C 1
ATOM 3636 O O . ALA B 1 32 ? 5.367 -12.125 -53.688 1 14.87 32 ALA B O 1
ATOM 3637 N N . ALA B 1 33 ? 7.238 -11.047 -54.125 1 15.09 33 ALA B N 1
ATOM 3638 C CA . ALA B 1 33 ? 8.688 -11.211 -54.062 1 15.09 33 ALA B CA 1
ATOM 3639 C C . ALA B 1 33 ? 9.102 -11.68 -52.656 1 15.09 33 ALA B C 1
ATOM 3641 O O . ALA B 1 33 ? 8.352 -11.523 -51.688 1 15.09 33 ALA B O 1
ATOM 3642 N N . SER B 1 34 ? 10.469 -11.547 -52.406 1 15.62 34 SER B N 1
ATOM 3643 C CA . SER B 1 34 ? 11.727 -12.203 -52.062 1 15.62 34 SER B CA 1
ATOM 3644 C C . SER B 1 34 ? 12.039 -12.047 -50.594 1 15.62 34 SER B C 1
ATOM 3646 O O . SER B 1 34 ? 11.484 -11.164 -49.906 1 15.62 34 SER B O 1
ATOM 3648 N N . GLU B 1 35 ? 13.148 -12.742 -50.062 1 17.64 35 GLU B N 1
ATOM 3649 C CA . GLU B 1 35 ? 13.906 -13.484 -49.062 1 17.64 35 GLU B CA 1
ATOM 3650 C C . GLU B 1 35 ? 14.625 -12.539 -48.125 1 17.64 35 GLU B C 1
ATOM 3652 O O . GLU B 1 35 ? 15.039 -12.945 -47.031 1 17.64 35 GLU B O 1
ATOM 3657 N N . VAL B 1 36 ? 14.836 -11.164 -48.25 1 17.67 36 VAL B N 1
ATOM 3658 C CA . VAL B 1 36 ? 16.234 -10.836 -47.969 1 17.67 36 VAL B CA 1
ATOM 3659 C C . VAL B 1 36 ? 16.5 -10.875 -46.469 1 17.67 36 VAL B C 1
ATOM 3661 O O . VAL B 1 36 ? 15.719 -10.32 -45.688 1 17.67 36 VAL B O 1
ATOM 3664 N N . LEU B 1 37 ? 17.562 -11.711 -46.031 1 18.08 37 LEU B N 1
ATOM 3665 C CA . LEU B 1 37 ? 18.328 -12.234 -44.906 1 18.08 37 LEU B CA 1
ATOM 3666 C C . LEU B 1 37 ? 18.984 -11.109 -44.125 1 18.08 37 LEU B C 1
ATOM 3668 O O . LEU B 1 37 ? 19.719 -11.359 -43.156 1 18.08 37 LEU B O 1
ATOM 3672 N N . SER B 1 38 ? 18.594 -9.719 -44.25 1 18.16 38 SER B N 1
ATOM 3673 C CA . SER B 1 38 ? 19.797 -8.945 -43.969 1 18.16 38 SER B CA 1
ATOM 3674 C C . SER B 1 38 ? 20.234 -9.07 -42.531 1 18.16 38 SER B C 1
ATOM 3676 O O . SER B 1 38 ? 19.391 -9.102 -41.625 1 18.16 38 SER B O 1
ATOM 3678 N N . HIS B 1 39 ? 21.562 -9.477 -42.281 1 19.14 39 HIS B N 1
ATOM 3679 C CA . HIS B 1 39 ? 22.594 -9.812 -41.312 1 19.14 39 HIS B CA 1
ATOM 3680 C C . HIS B 1 39 ? 22.969 -8.602 -40.469 1 19.14 39 HIS B C 1
ATOM 3682 O O . HIS B 1 39 ? 23.891 -8.672 -39.625 1 19.14 39 HIS B O 1
ATOM 3688 N N . TYR B 1 40 ? 22.297 -7.406 -40.344 1 18.16 40 TYR B N 1
ATOM 3689 C CA . TYR B 1 40 ? 23.219 -6.316 -40.031 1 18.16 40 TYR B CA 1
ATOM 3690 C C . TYR B 1 40 ? 23.703 -6.434 -38.594 1 18.16 40 TYR B C 1
ATOM 3692 O O . TYR B 1 40 ? 22.906 -6.582 -37.656 1 18.16 40 TYR B O 1
ATOM 3700 N N . SER B 1 41 ? 24.969 -6.852 -38.406 1 21.02 41 SER B N 1
ATOM 3701 C CA . SER B 1 41 ? 25.938 -7.031 -37.312 1 21.02 41 SER B CA 1
ATOM 3702 C C . SER B 1 41 ? 26.172 -5.723 -36.562 1 21.02 41 SER B C 1
ATOM 3704 O O . SER B 1 41 ? 27.078 -5.633 -35.719 1 21.02 41 SER B O 1
ATOM 3706 N N . SER B 1 42 ? 25.469 -4.547 -36.719 1 19.91 42 SER B N 1
ATOM 3707 C CA . SER B 1 42 ? 26.312 -3.385 -36.469 1 19.91 42 SER B CA 1
ATOM 3708 C C . SER B 1 42 ? 26.688 -3.305 -35 1 19.91 42 SER B C 1
ATOM 3710 O O . SER B 1 42 ? 25.859 -3.525 -34.125 1 19.91 42 SER B O 1
ATOM 3712 N N . ALA B 1 43 ? 27.984 -3.539 -34.594 1 22.73 43 ALA B N 1
ATOM 3713 C CA . ALA B 1 43 ? 28.953 -3.367 -33.531 1 22.73 43 ALA B CA 1
ATOM 3714 C C . ALA B 1 43 ? 28.906 -1.949 -32.969 1 22.73 43 ALA B C 1
ATOM 3716 O O . ALA B 1 43 ? 29.688 -1.087 -33.344 1 22.73 43 ALA B O 1
ATOM 3717 N N . SER B 1 44 ? 27.609 -1.355 -32.844 1 22.88 44 SER B N 1
ATOM 3718 C CA . SER B 1 44 ? 27.797 0.051 -32.5 1 22.88 44 SER B CA 1
ATOM 3719 C C . SER B 1 44 ? 28.578 0.203 -31.203 1 22.88 44 SER B C 1
ATOM 3721 O O . SER B 1 44 ? 28.281 -0.458 -30.203 1 22.88 44 SER B O 1
ATOM 3723 N N . GLU B 1 45 ? 29.797 0.353 -31.281 1 25.52 45 GLU B N 1
ATOM 3724 C CA . GLU B 1 45 ? 30.859 0.796 -30.359 1 25.52 45 GLU B CA 1
ATOM 3725 C C . GLU B 1 45 ? 30.391 1.971 -29.516 1 25.52 45 GLU B C 1
ATOM 3727 O O . GLU B 1 45 ? 30.297 3.102 -30 1 25.52 45 GLU B O 1
ATOM 3732 N N . THR B 1 46 ? 29.281 1.762 -28.859 1 23.88 46 THR B N 1
ATOM 3733 C CA . THR B 1 46 ? 28.797 2.875 -28.031 1 23.88 46 THR B CA 1
ATOM 3734 C C . THR B 1 46 ? 29.906 3.389 -27.125 1 23.88 46 THR B C 1
ATOM 3736 O O . THR B 1 46 ? 30.406 2.656 -26.266 1 23.88 46 THR B O 1
ATOM 3739 N N . THR B 1 47 ? 30.766 4.055 -27.719 1 29.11 47 THR B N 1
ATOM 3740 C CA . THR B 1 47 ? 31.75 4.852 -26.984 1 29.11 47 THR B CA 1
ATOM 3741 C C . THR B 1 47 ? 31.109 5.512 -25.766 1 29.11 47 THR B C 1
ATOM 3743 O O . THR B 1 47 ? 30.141 6.258 -25.891 1 29.11 47 THR B O 1
ATOM 3746 N N . SER B 1 48 ? 30.953 4.746 -24.812 1 28.38 48 SER B N 1
ATOM 3747 C CA . SER B 1 48 ? 30.594 5.215 -23.469 1 28.38 48 SER B CA 1
ATOM 3748 C C . SER B 1 48 ? 31.219 6.578 -23.188 1 28.38 48 SER B C 1
ATOM 3750 O O . SER B 1 48 ? 32.438 6.691 -23 1 28.38 48 SER B O 1
ATOM 3752 N N . VAL B 1 49 ? 30.859 7.527 -24.125 1 30.98 49 VAL B N 1
ATOM 3753 C CA . VAL B 1 49 ? 31.328 8.852 -23.719 1 30.98 49 VAL B CA 1
ATOM 3754 C C . VAL B 1 49 ? 30.969 9.109 -22.25 1 30.98 49 VAL B C 1
ATOM 3756 O O . VAL B 1 49 ? 29.781 9.203 -21.906 1 30.98 49 VAL B O 1
ATOM 3759 N N . THR B 1 50 ? 31.422 8.305 -21.344 1 32.84 50 THR B N 1
ATOM 3760 C CA . THR B 1 50 ? 31.484 8.758 -19.969 1 32.84 50 THR B CA 1
ATOM 3761 C C . THR B 1 50 ? 31.547 10.281 -19.891 1 32.84 50 THR B C 1
ATOM 3763 O O . THR B 1 50 ? 32.594 10.875 -20.219 1 32.84 50 THR B O 1
ATOM 3766 N N . GLU B 1 51 ? 30.547 10.836 -20.5 1 33.5 51 GLU B N 1
ATOM 3767 C CA . GLU B 1 51 ? 30.578 12.273 -20.281 1 33.5 51 GLU B CA 1
ATOM 3768 C C . GLU B 1 51 ? 31.016 12.602 -18.844 1 33.5 51 GLU B C 1
ATOM 3770 O O . GLU B 1 51 ? 30.375 12.156 -17.891 1 33.5 51 GLU B O 1
ATOM 3775 N N . GLU B 1 52 ? 32.156 12.617 -18.531 1 34.69 52 GLU B N 1
ATOM 3776 C CA . GLU B 1 52 ? 32.781 13.25 -17.375 1 34.69 52 GLU B CA 1
ATOM 3777 C C . GLU B 1 52 ? 31.969 14.43 -16.859 1 34.69 52 GLU B C 1
ATOM 3779 O O . GLU B 1 52 ? 31.828 15.438 -17.562 1 34.69 52 GLU B O 1
ATOM 3784 N N . VAL B 1 53 ? 30.719 14.156 -16.328 1 41.53 53 VAL B N 1
ATOM 3785 C CA . VAL B 1 53 ? 30.266 15.305 -15.555 1 41.53 53 VAL B CA 1
ATOM 3786 C C . VAL B 1 53 ? 31.453 16.172 -15.156 1 41.53 53 VAL B C 1
ATOM 3788 O O . VAL B 1 53 ? 32.344 15.727 -14.43 1 41.53 53 VAL B O 1
ATOM 3791 N N . THR B 1 54 ? 31.906 16.891 -15.898 1 40.09 54 THR B N 1
ATOM 3792 C CA . THR B 1 54 ? 33.062 17.734 -15.617 1 40.09 54 THR B CA 1
ATOM 3793 C C . THR B 1 54 ? 33.062 18.188 -14.156 1 40.09 54 THR B C 1
ATOM 3795 O O . THR B 1 54 ? 32.031 18.516 -13.609 1 40.09 54 THR B O 1
ATOM 3798 N N . GLY B 1 55 ? 33.906 17.672 -13.18 1 44.41 55 GLY B N 1
ATOM 3799 C CA . GLY B 1 55 ? 34.25 18.031 -11.812 1 44.41 55 GLY B CA 1
ATOM 3800 C C . GLY B 1 55 ? 33.688 19.375 -11.383 1 44.41 55 GLY B C 1
ATOM 3801 O O . GLY B 1 55 ? 33.531 19.641 -10.188 1 44.41 55 GLY B O 1
ATOM 3802 N N . GLY B 1 56 ? 33.5 20.125 -12.156 1 45.75 56 GLY B N 1
ATOM 3803 C CA . GLY B 1 56 ? 33.062 21.484 -11.852 1 45.75 56 GLY B CA 1
ATOM 3804 C C . GLY B 1 56 ? 31.578 21.594 -11.57 1 45.75 56 GLY B C 1
ATOM 3805 O O . GLY B 1 56 ? 31.172 22.297 -10.641 1 45.75 56 GLY B O 1
ATOM 3806 N N . GLU B 1 57 ? 30.828 20.891 -12.328 1 54.12 57 GLU B N 1
ATOM 3807 C CA . GLU B 1 57 ? 29.391 21.047 -12.148 1 54.12 57 GLU B CA 1
ATOM 3808 C C . GLU B 1 57 ? 28.906 20.344 -10.883 1 54.12 57 GLU B C 1
ATOM 3810 O O . GLU B 1 57 ? 28.062 20.859 -10.156 1 54.12 57 GLU B O 1
ATOM 3815 N N . ALA B 1 58 ? 29.406 19.234 -10.57 1 55.84 58 ALA B N 1
ATOM 3816 C CA . ALA B 1 58 ? 29.109 18.531 -9.32 1 55.84 58 ALA B CA 1
ATOM 3817 C C . ALA B 1 58 ? 29.609 19.328 -8.117 1 55.84 58 ALA B C 1
ATOM 3819 O O . ALA B 1 58 ? 28.953 19.375 -7.074 1 55.84 58 ALA B O 1
ATOM 3820 N N . VAL B 1 59 ? 30.75 19.891 -8.305 1 60.62 59 VAL B N 1
ATOM 3821 C CA . VAL B 1 59 ? 31.312 20.75 -7.262 1 60.62 59 VAL B CA 1
ATOM 3822 C C . VAL B 1 59 ? 30.438 21.984 -7.066 1 60.62 59 VAL B C 1
ATOM 3824 O O . VAL B 1 59 ? 30.203 22.406 -5.938 1 60.62 59 VAL B O 1
ATOM 3827 N N . ASP B 1 60 ? 29.891 22.359 -8.125 1 64 60 ASP B N 1
ATOM 3828 C CA . ASP B 1 60 ? 29.047 23.562 -8.039 1 64 60 ASP B CA 1
ATOM 3829 C C . ASP B 1 60 ? 27.703 23.234 -7.391 1 64 60 ASP B C 1
ATOM 3831 O O . ASP B 1 60 ? 27.203 24.016 -6.574 1 64 60 ASP B O 1
ATOM 3835 N N . GLU B 1 61 ? 27.297 22.016 -7.688 1 71 61 GLU B N 1
ATOM 3836 C CA . GLU B 1 61 ? 26.031 21.641 -7.078 1 71 61 GLU B CA 1
ATOM 3837 C C . GLU B 1 61 ? 26.188 21.375 -5.586 1 71 61 GLU B C 1
ATOM 3839 O O . GLU B 1 61 ? 25.312 21.734 -4.789 1 71 61 GLU B O 1
ATOM 3844 N N . GLN B 1 62 ? 27.312 20.844 -5.254 1 72.88 62 GLN B N 1
ATOM 3845 C CA . GLN B 1 62 ? 27.609 20.609 -3.8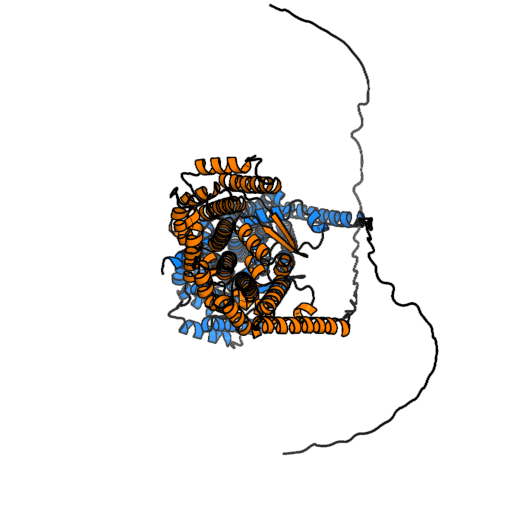44 1 72.88 62 GLN B CA 1
ATOM 3846 C C . GLN B 1 62 ? 27.812 21.922 -3.088 1 72.88 62 GLN B C 1
ATOM 3848 O O . GLN B 1 62 ? 27.375 22.047 -1.943 1 72.88 62 GLN B O 1
ATOM 3853 N N . ALA B 1 63 ? 28.453 22.828 -3.734 1 75 63 ALA B N 1
ATOM 3854 C CA . ALA B 1 63 ? 28.688 24.125 -3.105 1 75 63 ALA B CA 1
ATOM 3855 C C . ALA B 1 63 ? 27.359 24.875 -2.912 1 75 63 ALA B C 1
ATOM 3857 O O . ALA B 1 63 ? 27.156 25.516 -1.881 1 75 63 ALA B O 1
ATOM 3858 N N . GLN B 1 64 ? 26.609 24.781 -3.852 1 80.19 64 GLN B N 1
ATOM 3859 C CA . GLN B 1 64 ? 25.297 25.438 -3.738 1 80.19 64 GLN B CA 1
ATOM 3860 C C . GLN B 1 64 ? 24.469 24.797 -2.637 1 80.19 64 GLN B C 1
ATOM 3862 O O . GLN B 1 64 ? 23.797 25.484 -1.874 1 80.19 64 GLN B O 1
ATOM 3867 N N . GLN B 1 65 ? 24.609 23.516 -2.512 1 81.56 65 GLN B N 1
ATOM 3868 C CA . GLN B 1 65 ? 23.891 22.797 -1.464 1 81.56 65 GLN B CA 1
ATOM 3869 C C . GLN B 1 65 ? 24.406 23.188 -0.08 1 81.56 65 GLN B C 1
ATOM 3871 O O . GLN B 1 65 ? 23.625 23.359 0.854 1 81.56 65 GLN B O 1
ATOM 3876 N N . GLU B 1 66 ? 25.672 23.406 -0.052 1 82.75 66 GLU B N 1
ATOM 3877 C CA . GLU B 1 66 ? 26.281 23.797 1.22 1 82.75 66 GLU B CA 1
ATOM 3878 C C . GLU B 1 66 ? 25.844 25.203 1.623 1 82.75 66 GLU B C 1
ATOM 3880 O O . GLU B 1 66 ? 25.641 25.469 2.805 1 82.75 66 GLU B O 1
ATOM 3885 N N . GLU B 1 67 ? 25.812 26 0.743 1 86.25 67 GLU B N 1
ATOM 3886 C CA . GLU B 1 67 ? 25.375 27.375 1.027 1 86.25 67 GLU B CA 1
ATOM 3887 C C . GLU B 1 67 ? 23.938 27.406 1.513 1 86.25 67 GLU B C 1
ATOM 3889 O O . GLU B 1 67 ? 23.609 28.141 2.453 1 86.25 67 GLU B O 1
ATOM 3894 N N . VAL B 1 68 ? 23.125 26.734 0.856 1 87.69 68 VAL B N 1
ATOM 3895 C CA . VAL B 1 68 ? 21.719 26.656 1.258 1 87.69 68 VAL B CA 1
ATOM 3896 C C . VAL B 1 68 ? 21.625 26.078 2.672 1 87.69 68 VAL B C 1
ATOM 3898 O O . VAL B 1 68 ? 20.859 26.578 3.496 1 87.69 68 VAL B O 1
ATOM 3901 N N . GLU B 1 69 ? 22.469 25.094 2.973 1 89.81 69 GLU B N 1
ATOM 3902 C CA . GLU B 1 69 ? 22.453 24.469 4.293 1 89.81 69 GLU B CA 1
ATOM 3903 C C . GLU B 1 69 ? 22.922 25.453 5.367 1 89.81 69 GLU B C 1
ATOM 3905 O O . GLU B 1 69 ? 22.391 25.469 6.477 1 89.81 69 GLU B O 1
ATOM 3910 N N . ASP B 1 70 ? 23.891 26.25 5.008 1 92.12 70 ASP B N 1
ATOM 3911 C CA . ASP B 1 70 ? 24.391 27.234 5.961 1 92.12 70 ASP B CA 1
ATOM 3912 C C . ASP B 1 70 ? 23.328 28.281 6.273 1 92.12 70 ASP B C 1
ATOM 3914 O O . ASP B 1 70 ? 23.172 28.688 7.426 1 92.12 70 ASP B O 1
ATOM 3918 N N . LYS B 1 71 ? 22.688 28.625 5.297 1 94.31 71 LYS B N 1
ATOM 3919 C CA . LYS B 1 71 ? 21.609 29.578 5.5 1 94.31 71 LYS B CA 1
ATOM 3920 C C . LYS B 1 71 ? 20.5 28.984 6.371 1 94.31 71 LYS B C 1
ATOM 3922 O O . LYS B 1 71 ? 19.938 29.672 7.23 1 94.31 71 LYS B O 1
ATOM 3927 N N . LEU B 1 72 ? 20.219 27.766 6.164 1 95.88 72 LEU B N 1
ATOM 3928 C CA . LEU B 1 72 ? 19.203 27.078 6.949 1 95.88 72 LEU B CA 1
ATOM 3929 C C . LEU B 1 72 ? 19.625 26.953 8.406 1 95.88 72 LEU B C 1
ATOM 3931 O O . LEU B 1 72 ? 18.797 27.141 9.312 1 95.88 72 LEU B O 1
ATOM 3935 N N . LYS B 1 73 ? 20.891 26.703 8.586 1 95.44 73 LYS B N 1
ATOM 3936 C CA . LYS B 1 73 ? 21.406 26.656 9.953 1 95.44 73 LYS B CA 1
ATOM 3937 C C . LYS B 1 73 ? 21.219 27.984 10.664 1 95.44 73 LYS B C 1
ATOM 3939 O O . LYS B 1 73 ? 20.844 28.016 11.836 1 95.44 73 LYS B O 1
ATOM 3944 N N . GLU B 1 74 ? 21.516 28.953 9.977 1 95.88 74 GLU B N 1
ATOM 3945 C CA . GLU B 1 74 ? 21.359 30.297 10.539 1 95.88 74 GLU B CA 1
ATOM 3946 C C . GLU B 1 74 ? 19.891 30.578 10.867 1 95.88 74 GLU B C 1
ATOM 3948 O O . GLU B 1 74 ? 19.594 31.156 11.914 1 95.88 74 GLU B O 1
ATOM 3953 N N . CYS B 1 75 ? 19.031 30.25 9.953 1 96.62 75 CYS B N 1
ATOM 3954 C CA . CYS B 1 75 ? 17.609 30.438 10.203 1 96.62 75 CYS B CA 1
ATOM 3955 C C . CYS B 1 75 ? 17.172 29.672 11.438 1 96.62 75 CYS B C 1
ATOM 3957 O O . CYS B 1 75 ? 16.406 30.172 12.258 1 96.62 75 CYS B O 1
ATOM 3959 N N . ILE B 1 76 ? 17.656 28.406 11.625 1 96.56 76 ILE B N 1
ATOM 3960 C CA . ILE B 1 76 ? 17.297 27.578 12.766 1 96.56 76 ILE B CA 1
ATOM 3961 C C . ILE B 1 76 ? 17.781 28.234 14.055 1 96.56 76 ILE B C 1
ATOM 3963 O O . ILE B 1 76 ? 17.047 28.297 15.047 1 96.56 76 ILE B O 1
ATOM 3967 N N . ASP B 1 77 ? 18.922 28.812 13.992 1 95.69 77 ASP B N 1
ATOM 3968 C CA . ASP B 1 77 ? 19.469 29.531 15.148 1 95.69 77 ASP B CA 1
ATOM 3969 C C . ASP B 1 77 ? 18.641 30.766 15.461 1 95.69 77 ASP B C 1
ATOM 3971 O O . ASP B 1 77 ? 18.391 31.094 16.625 1 95.69 77 ASP B O 1
ATOM 3975 N N . ASN B 1 78 ? 18.234 31.391 14.422 1 96.88 78 ASN B N 1
ATOM 3976 C CA . ASN B 1 78 ? 17.516 32.656 14.57 1 96.88 78 ASN B CA 1
ATOM 3977 C C . ASN B 1 78 ? 16.125 32.438 15.125 1 96.88 78 ASN B C 1
ATOM 3979 O O . ASN B 1 78 ? 15.477 33.375 15.586 1 96.88 78 ASN B O 1
ATOM 3983 N N . VAL B 1 79 ? 15.617 31.234 15.086 1 96.69 79 VAL B N 1
ATOM 3984 C CA . VAL B 1 79 ? 14.305 30.938 15.664 1 96.69 79 VAL B CA 1
ATOM 3985 C C . VAL B 1 79 ? 14.375 31.078 17.188 1 96.69 79 VAL B C 1
ATOM 3987 O O . VAL B 1 79 ? 13.352 31.234 17.844 1 96.69 79 VAL B O 1
ATOM 3990 N N . MET B 1 80 ? 15.547 31.062 17.703 1 94.62 80 MET B N 1
ATOM 3991 C CA . MET B 1 80 ? 15.727 31.172 19.141 1 94.62 80 MET B CA 1
ATOM 3992 C C . MET B 1 80 ? 16.172 32.562 19.531 1 94.62 80 MET B C 1
ATOM 3994 O O . MET B 1 80 ? 16.531 32.812 20.688 1 94.62 80 MET B O 1
ATOM 3998 N N . ASP B 1 81 ? 16.109 33.469 18.641 1 95.44 81 ASP B N 1
ATOM 3999 C CA . ASP B 1 81 ? 16.562 34.812 18.906 1 95.44 81 ASP B CA 1
ATOM 4000 C C . ASP B 1 81 ? 15.672 35.5 19.938 1 95.44 81 ASP B C 1
ATOM 4002 O O . ASP B 1 81 ? 14.5 35.156 20.078 1 95.44 81 ASP B O 1
ATOM 4006 N N . LYS B 1 82 ? 16.188 36.562 20.5 1 94.56 82 LYS B N 1
ATOM 4007 C CA . LYS B 1 82 ? 15.438 37.312 21.516 1 94.56 82 LYS B CA 1
ATOM 4008 C C . LYS B 1 82 ? 14.367 38.188 20.875 1 94.56 82 LYS B C 1
ATOM 4010 O O . LYS B 1 82 ? 13.297 38.406 21.453 1 94.56 82 LYS B O 1
ATOM 4015 N N . SER B 1 83 ? 14.625 38.594 19.688 1 94.81 83 SER B N 1
ATOM 4016 C CA . SER B 1 83 ? 13.703 39.469 18.969 1 94.81 83 SER B CA 1
ATOM 4017 C C . SER B 1 83 ? 12.609 38.656 18.281 1 94.81 83 SER B C 1
ATOM 4019 O O . SER B 1 83 ? 12.898 37.75 17.469 1 94.81 83 SER B O 1
ATOM 4021 N N . ALA B 1 84 ? 11.391 39 18.562 1 94.62 84 ALA B N 1
ATOM 4022 C CA . ALA B 1 84 ? 10.242 38.312 17.953 1 94.62 84 ALA B CA 1
ATOM 4023 C C . ALA B 1 84 ? 10.25 38.469 16.438 1 94.62 84 ALA B C 1
ATOM 4025 O O . ALA B 1 84 ? 9.891 37.531 15.711 1 94.62 84 ALA B O 1
ATOM 4026 N N . LYS B 1 85 ? 10.633 39.656 16 1 95.44 85 LYS B N 1
ATOM 4027 C CA . LYS B 1 85 ? 10.68 39.938 14.57 1 95.44 85 LYS B CA 1
ATOM 4028 C C . LYS B 1 85 ? 11.688 39.031 13.867 1 95.44 85 LYS B C 1
ATOM 4030 O O . LYS B 1 85 ? 11.406 38.5 12.789 1 95.44 85 LYS B O 1
ATOM 4035 N N . THR B 1 86 ? 12.828 38.875 14.523 1 96.38 86 THR B N 1
ATOM 4036 C CA . THR B 1 86 ? 13.859 38 13.969 1 96.38 86 THR B CA 1
ATOM 4037 C C . THR B 1 86 ? 13.375 36.531 13.922 1 96.38 86 THR B C 1
ATOM 4039 O O . THR B 1 86 ? 13.602 35.844 12.93 1 96.38 86 THR B O 1
ATOM 4042 N N . ARG B 1 87 ? 12.727 36.094 14.992 1 97.62 87 ARG B N 1
ATOM 4043 C CA . ARG B 1 87 ? 12.188 34.75 15.016 1 97.62 87 ARG B CA 1
ATOM 4044 C C . ARG B 1 87 ? 11.148 34.531 13.914 1 97.62 87 ARG B C 1
ATOM 4046 O O . ARG B 1 87 ? 11.164 33.531 13.227 1 97.62 87 ARG B O 1
ATOM 4053 N N . GLN B 1 88 ? 10.312 35.5 13.727 1 97.31 88 GLN B N 1
ATOM 4054 C CA . GLN B 1 88 ? 9.273 35.406 12.711 1 97.31 88 GLN B CA 1
ATOM 4055 C C . GLN B 1 88 ? 9.867 35.344 11.312 1 97.31 88 GLN B C 1
ATOM 4057 O O . GLN B 1 88 ? 9.414 34.531 10.484 1 97.31 88 GLN B O 1
ATOM 4062 N N . VAL B 1 89 ? 10.828 36.219 11.086 1 97.5 89 VAL B N 1
ATOM 4063 C CA . VAL B 1 89 ? 11.5 36.188 9.789 1 97.5 89 VAL B CA 1
ATOM 4064 C C . VAL B 1 89 ? 12.164 34.844 9.562 1 97.5 89 VAL B C 1
ATOM 4066 O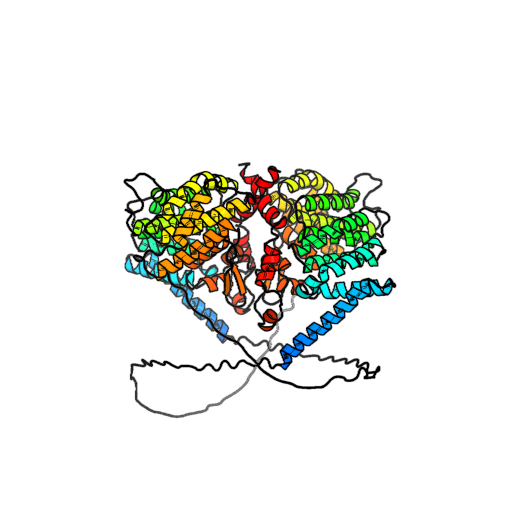 O . VAL B 1 89 ? 12.102 34.281 8.461 1 97.5 89 VAL B O 1
ATOM 4069 N N . ALA B 1 90 ? 12.812 34.312 10.602 1 98 90 ALA B N 1
ATOM 4070 C CA . ALA B 1 90 ? 13.453 33 10.523 1 98 90 ALA B CA 1
ATOM 4071 C C . ALA B 1 90 ? 12.43 31.906 10.234 1 98 90 ALA B C 1
ATOM 4073 O O . ALA B 1 90 ? 12.664 31.031 9.391 1 98 90 ALA B O 1
ATOM 4074 N N . LEU B 1 91 ? 11.312 31.953 10.914 1 98.44 91 LEU B N 1
ATOM 4075 C CA . LEU B 1 91 ? 10.25 30.969 10.711 1 98.44 91 LEU B CA 1
ATOM 4076 C C . LEU B 1 91 ? 9.719 31.031 9.281 1 98.44 91 LEU B C 1
ATOM 4078 O O . LEU B 1 91 ? 9.477 30 8.656 1 98.44 91 LEU B O 1
ATOM 4082 N N . GLU B 1 92 ? 9.547 32.219 8.758 1 98.06 92 GLU B N 1
ATOM 4083 C CA . GLU B 1 92 ? 9.086 32.406 7.387 1 98.06 92 GLU B CA 1
ATOM 4084 C C . GLU B 1 92 ? 10.078 31.812 6.391 1 98.06 92 GLU B C 1
ATOM 4086 O O . GLU B 1 92 ? 9.688 31.219 5.387 1 98.06 92 GLU B O 1
ATOM 4091 N N . SER B 1 93 ? 11.305 32.031 6.723 1 97.44 93 SER B N 1
ATOM 4092 C CA . SER B 1 93 ? 12.352 31.5 5.867 1 97.44 93 SER B CA 1
ATOM 4093 C C . SER B 1 93 ? 12.344 29.969 5.895 1 97.44 93 SER B C 1
ATOM 4095 O O . SER B 1 93 ? 12.5 29.328 4.855 1 97.44 93 SER B O 1
ATOM 4097 N N . LEU B 1 94 ? 12.188 29.422 7.039 1 98.19 94 LEU B N 1
ATOM 4098 C CA . LEU B 1 94 ? 12.125 27.969 7.164 1 98.19 94 LEU B CA 1
ATOM 4099 C C . LEU B 1 94 ? 10.898 27.422 6.449 1 98.19 94 LEU B C 1
ATOM 4101 O O . LEU B 1 94 ? 10.969 26.375 5.797 1 98.19 94 LEU B O 1
ATOM 4105 N N . ARG B 1 95 ? 9.766 28.078 6.629 1 98.25 95 ARG B N 1
ATOM 4106 C CA . ARG B 1 95 ? 8.555 27.672 5.93 1 98.25 95 ARG B CA 1
ATOM 4107 C C . ARG B 1 95 ? 8.797 27.562 4.43 1 98.25 95 ARG B C 1
ATOM 4109 O O . ARG B 1 95 ? 8.43 26.547 3.809 1 98.25 95 ARG B O 1
ATOM 4116 N N . LEU B 1 96 ? 9.43 28.578 3.869 1 97.12 96 LEU B N 1
ATOM 4117 C CA . LEU B 1 96 ? 9.695 28.609 2.436 1 97.12 96 LEU B CA 1
ATOM 4118 C C . LEU B 1 96 ? 10.656 27.5 2.029 1 97.12 96 LEU B C 1
ATOM 4120 O O . LEU B 1 96 ? 10.422 26.797 1.041 1 97.12 96 LEU B O 1
ATOM 4124 N N . ALA B 1 97 ? 11.656 27.281 2.822 1 96.94 97 ALA B N 1
ATOM 4125 C CA . ALA B 1 97 ? 12.656 26.266 2.516 1 96.94 97 ALA B CA 1
ATOM 4126 C C . ALA B 1 97 ? 12.062 24.859 2.592 1 96.94 97 ALA B C 1
ATOM 4128 O O . ALA B 1 97 ? 12.234 24.062 1.678 1 96.94 97 ALA B O 1
ATOM 4129 N N . PHE B 1 98 ? 11.312 24.609 3.701 1 97.81 98 PHE B N 1
ATOM 4130 C CA . PHE B 1 98 ? 10.766 23.281 3.932 1 97.81 98 PHE B CA 1
ATOM 4131 C C . PHE B 1 98 ? 9.703 22.938 2.887 1 97.81 98 PHE B C 1
ATOM 4133 O O . PHE B 1 98 ? 9.5 21.781 2.551 1 97.81 98 PHE B O 1
ATOM 4140 N N . SER B 1 99 ? 9.016 23.875 2.332 1 97.62 99 SER B N 1
ATOM 4141 C CA . SER B 1 99 ? 7.949 23.641 1.361 1 97.62 99 SER B CA 1
ATOM 4142 C C . SER B 1 99 ? 8.516 23.469 -0.045 1 97.62 99 SER B C 1
ATOM 4144 O O . SER B 1 99 ? 7.902 22.797 -0.889 1 97.62 99 SER B O 1
ATOM 4146 N N . SER B 1 100 ? 9.695 23.984 -0.28 1 95.69 100 SER B N 1
ATOM 4147 C CA . SER B 1 100 ? 10.195 24.047 -1.648 1 95.69 100 SER B CA 1
ATOM 4148 C C . SER B 1 100 ? 11.195 22.922 -1.926 1 95.69 100 SER B C 1
ATOM 4150 O O . SER B 1 100 ? 11.43 22.578 -3.082 1 95.69 100 SER B O 1
ATOM 4152 N N . LYS B 1 101 ? 11.805 22.359 -0.843 1 93.94 101 LYS B N 1
ATOM 4153 C CA . LYS B 1 101 ? 12.852 21.359 -1.021 1 93.94 101 LYS B CA 1
ATOM 4154 C C . LYS B 1 101 ? 12.648 20.172 -0.083 1 93.94 101 LYS B C 1
ATOM 4156 O O . LYS B 1 101 ? 12.008 20.312 0.959 1 93.94 101 LYS B O 1
ATOM 4161 N N . THR B 1 102 ? 13.219 19.062 -0.487 1 93.06 102 THR B N 1
ATOM 4162 C CA . THR B 1 102 ? 13.305 17.906 0.396 1 93.06 102 THR B CA 1
ATOM 4163 C C . THR B 1 102 ? 14.609 17.938 1.188 1 93.06 102 THR B C 1
ATOM 4165 O O . THR B 1 102 ? 15.688 17.797 0.615 1 93.06 102 THR B O 1
ATOM 4168 N N . LEU B 1 103 ? 14.516 18.078 2.443 1 92.88 103 LEU B N 1
ATOM 4169 C CA . LEU B 1 103 ? 15.672 18.328 3.293 1 92.88 103 LEU B CA 1
ATOM 4170 C C . LEU B 1 103 ? 15.805 17.25 4.359 1 92.88 103 LEU B C 1
ATOM 4172 O O . LEU B 1 103 ? 16.234 17.516 5.48 1 92.88 103 LEU B O 1
ATOM 4176 N N . PHE B 1 104 ? 15.43 16.125 4.074 1 90.19 104 PHE B N 1
ATOM 4177 C CA . PHE B 1 104 ? 15.352 15.047 5.051 1 90.19 104 PHE B CA 1
ATOM 4178 C C . PHE B 1 104 ? 16.703 14.797 5.699 1 90.19 104 PHE B C 1
ATOM 4180 O O . PHE B 1 104 ? 16.828 14.789 6.926 1 90.19 104 PHE B O 1
ATOM 4187 N N . ASP B 1 105 ? 17.75 14.617 4.957 1 87.19 105 ASP B N 1
ATOM 4188 C CA . ASP B 1 105 ? 19.078 14.297 5.465 1 87.19 105 ASP B CA 1
ATOM 4189 C C . ASP B 1 105 ? 19.594 15.391 6.398 1 87.19 105 ASP B C 1
ATOM 4191 O O . ASP B 1 105 ? 20.141 15.102 7.465 1 87.19 105 ASP B O 1
ATOM 4195 N N . PHE B 1 106 ? 19.422 16.578 5.906 1 92.19 106 PHE B N 1
ATOM 4196 C CA . PHE B 1 106 ? 19.859 17.734 6.676 1 92.19 106 PHE B CA 1
ATOM 4197 C C . PHE B 1 106 ? 19.109 17.828 8 1 92.19 106 PHE B C 1
ATOM 4199 O O . PHE B 1 106 ? 19.734 18.031 9.055 1 92.19 106 PHE B O 1
ATOM 4206 N N . LEU B 1 107 ? 17.844 17.609 7.969 1 94.69 107 LEU B N 1
ATOM 4207 C CA . LEU B 1 107 ? 17 17.812 9.141 1 94.69 107 LEU B CA 1
ATOM 4208 C C . LEU B 1 107 ? 17.078 16.609 10.078 1 94.69 107 LEU B C 1
ATOM 4210 O O . LEU B 1 107 ? 16.812 16.734 11.273 1 94.69 107 LEU B O 1
ATOM 4214 N N . LEU B 1 108 ? 17.328 15.438 9.547 1 91.19 108 LEU B N 1
ATOM 4215 C CA . LEU B 1 108 ? 17.422 14.227 10.367 1 91.19 108 LEU B CA 1
ATOM 4216 C C . LEU B 1 108 ? 18.406 14.43 11.516 1 91.19 108 LEU B C 1
ATOM 4218 O O . LEU B 1 108 ? 18.125 14.039 12.656 1 91.19 108 LEU B O 1
ATOM 4222 N N . GLU B 1 109 ? 19.469 15.117 11.242 1 90.62 109 GLU B N 1
ATOM 4223 C CA . GLU B 1 109 ? 20.5 15.336 12.234 1 90.62 109 GLU B CA 1
ATOM 4224 C C . GLU B 1 109 ? 20.141 16.484 13.172 1 90.62 109 GLU B C 1
ATOM 4226 O O . GLU B 1 109 ? 20.734 16.641 14.242 1 90.62 109 GLU B O 1
ATOM 4231 N N . ARG B 1 110 ? 19.172 17.25 12.797 1 94.44 110 ARG B N 1
ATOM 4232 C CA . ARG B 1 110 ? 18.875 18.469 13.547 1 94.44 110 ARG B CA 1
ATOM 4233 C C . ARG B 1 110 ? 17.422 18.484 14.008 1 94.44 110 ARG B C 1
ATOM 4235 O O . ARG B 1 110 ? 16.938 19.5 14.508 1 94.44 110 ARG B O 1
ATOM 4242 N N . ARG B 1 111 ? 16.734 17.438 13.836 1 93.56 111 ARG B N 1
ATOM 4243 C CA . ARG B 1 111 ? 15.297 17.391 14.078 1 93.56 111 ARG B CA 1
ATOM 4244 C C . ARG B 1 111 ? 14.969 17.75 15.523 1 93.56 111 ARG B C 1
ATOM 4246 O O . ARG B 1 111 ? 13.977 18.438 15.789 1 93.56 111 ARG B O 1
ATOM 4253 N N . LEU B 1 112 ? 15.828 17.375 16.453 1 94.69 112 LEU B N 1
ATOM 4254 C CA . LEU B 1 112 ? 15.57 17.656 17.859 1 94.69 112 LEU B CA 1
ATOM 4255 C C . LEU B 1 112 ? 15.719 19.156 18.156 1 94.69 112 LEU B C 1
ATOM 4257 O O . LEU B 1 112 ? 14.898 19.734 18.875 1 94.69 112 LEU B O 1
ATOM 4261 N N . THR B 1 113 ? 16.766 19.688 17.578 1 95.88 113 THR B N 1
ATOM 4262 C CA . THR B 1 113 ? 17.016 21.109 17.766 1 95.88 113 THR B CA 1
ATOM 4263 C C . THR B 1 113 ? 15.867 21.938 17.188 1 95.88 113 THR B C 1
ATOM 4265 O O . THR B 1 113 ? 15.367 22.859 17.844 1 95.88 113 THR B O 1
ATOM 4268 N N . VAL B 1 114 ? 15.469 21.625 15.984 1 97.5 114 VAL B N 1
ATOM 4269 C CA . VAL B 1 114 ? 14.383 22.359 15.336 1 97.5 114 VAL B CA 1
ATOM 4270 C C . VAL B 1 114 ? 13.094 22.172 16.125 1 97.5 114 VAL B C 1
ATOM 4272 O O . VAL B 1 114 ? 12.352 23.125 16.359 1 97.5 114 VAL B O 1
ATOM 4275 N N . THR B 1 115 ? 12.812 20.938 16.609 1 97.44 115 THR B N 1
ATOM 4276 C CA . THR B 1 115 ? 11.609 20.641 17.375 1 97.44 115 THR B CA 1
ATOM 4277 C C . THR B 1 115 ? 11.586 21.453 18.672 1 97.44 115 THR B C 1
ATOM 4279 O O . THR B 1 115 ? 10.555 22.031 19.031 1 97.44 115 THR B O 1
ATOM 4282 N N . ASP B 1 116 ? 12.711 21.531 19.25 1 96.88 116 ASP B N 1
ATOM 4283 C CA . ASP B 1 116 ? 12.812 22.297 20.5 1 96.88 116 ASP B CA 1
ATOM 4284 C C . ASP B 1 116 ? 12.562 23.781 20.25 1 96.88 116 ASP B C 1
ATOM 4286 O O . ASP B 1 116 ? 11.898 24.453 21.062 1 96.88 116 ASP B O 1
ATOM 4290 N N . SER B 1 117 ? 13.148 24.297 19.266 1 96.81 117 SER B N 1
ATOM 4291 C CA . SER B 1 117 ? 12.953 25.703 18.922 1 96.81 117 SER B CA 1
ATOM 4292 C C . SER B 1 117 ? 11.492 26 18.625 1 96.81 117 SER B C 1
ATOM 4294 O O . SER B 1 117 ? 10.961 27.016 19.062 1 96.81 117 SER B O 1
ATOM 4296 N N . LEU B 1 118 ? 10.875 25.125 17.875 1 98.06 118 LEU B N 1
ATOM 4297 C CA . LEU B 1 118 ? 9.469 25.312 17.562 1 98.06 118 LEU B CA 1
ATOM 4298 C C . LEU B 1 118 ? 8.602 25.188 18.812 1 98.06 118 LEU B C 1
ATOM 4300 O O . LEU B 1 118 ? 7.617 25.922 18.953 1 98.06 118 LEU B O 1
ATOM 4304 N N . GLU B 1 119 ? 8.984 24.25 19.672 1 97.81 119 GLU B N 1
ATOM 4305 C CA . GLU B 1 119 ? 8.273 24.109 20.938 1 97.81 119 GLU B CA 1
ATOM 4306 C C . GLU B 1 119 ? 8.289 25.406 21.734 1 97.81 119 GLU B C 1
ATOM 4308 O O . GLU B 1 119 ? 7.27 25.812 22.297 1 97.81 119 GLU B O 1
ATOM 4313 N N . LYS B 1 120 ? 9.398 26.031 21.781 1 96.81 120 LYS B N 1
ATOM 4314 C CA . LYS B 1 120 ? 9.539 27.297 22.5 1 96.81 120 LYS B CA 1
ATOM 4315 C C . LYS B 1 120 ? 8.68 28.391 21.875 1 96.81 120 LYS B C 1
ATOM 4317 O O . LYS B 1 120 ? 8.031 29.172 22.578 1 96.81 120 LYS B O 1
ATOM 4322 N N . CYS B 1 121 ? 8.688 28.469 20.578 1 97.25 121 CYS B N 1
ATOM 4323 C CA . CYS B 1 121 ? 7.867 29.453 19.859 1 97.25 121 CYS B CA 1
ATOM 4324 C C . CYS B 1 121 ? 6.387 29.219 20.125 1 97.25 121 CYS B C 1
ATOM 4326 O O . CYS B 1 121 ? 5.617 30.172 20.266 1 97.25 121 CYS B O 1
ATOM 4328 N N . LEU B 1 122 ? 5.984 27.969 20.234 1 97.56 122 LEU B N 1
ATOM 4329 C CA . LEU B 1 122 ? 4.582 27.641 20.484 1 97.56 122 LEU B CA 1
ATOM 4330 C C . LEU B 1 122 ? 4.199 27.922 21.922 1 97.56 122 LEU B C 1
ATOM 4332 O O . LEU B 1 122 ? 3.08 28.359 22.203 1 97.56 122 LEU B O 1
ATOM 4336 N N . LYS B 1 123 ? 5.105 27.734 22.797 1 95.94 123 LYS B N 1
ATOM 4337 C CA . LYS B 1 123 ? 4.832 27.891 24.234 1 95.94 123 LYS B CA 1
ATOM 4338 C C . LYS B 1 123 ? 4.828 29.375 24.625 1 95.94 123 LYS B C 1
ATOM 4340 O O . LYS B 1 123 ? 3.922 29.828 25.312 1 95.94 123 LYS B O 1
ATOM 4345 N N . LYS B 1 124 ? 5.844 30.078 24.094 1 94.5 124 LYS B N 1
ATOM 4346 C CA . LYS B 1 124 ? 6.074 31.438 24.594 1 94.5 124 LYS B CA 1
ATOM 4347 C C . LYS B 1 124 ? 5.625 32.469 23.562 1 94.5 124 LYS B C 1
ATOM 4349 O O . LYS B 1 124 ? 5.418 33.656 23.906 1 94.5 124 LYS B O 1
ATOM 4354 N N . GLY B 1 125 ? 5.547 32.062 22.359 1 91.75 125 GLY B N 1
ATOM 4355 C CA . GLY B 1 125 ? 5.16 33 21.312 1 91.75 125 GLY B CA 1
ATOM 4356 C C . GLY B 1 125 ? 3.693 33.406 21.375 1 91.75 125 GLY B C 1
ATOM 4357 O O . GLY B 1 125 ? 2.934 32.844 22.172 1 91.75 125 GLY B O 1
ATOM 4358 N N . LYS B 1 126 ? 3.424 34.438 20.547 1 89.81 126 LYS B N 1
ATOM 4359 C CA . LYS B 1 126 ? 2.029 34.875 20.469 1 89.81 126 LYS B CA 1
ATOM 4360 C C . LYS B 1 126 ? 1.619 35.156 19.031 1 89.81 126 LYS B C 1
ATOM 4362 O O . LYS B 1 126 ? 2.443 35.594 18.219 1 89.81 126 LYS B O 1
ATOM 4367 N N . GLY B 1 127 ? 0.357 34.938 18.781 1 93.19 127 GLY B N 1
ATOM 4368 C CA . GLY B 1 127 ? -0.258 35.312 17.531 1 93.19 127 GLY B CA 1
ATOM 4369 C C . GLY B 1 127 ? 0.433 34.75 16.312 1 93.19 127 GLY B C 1
ATOM 4370 O O . GLY B 1 127 ? 0.463 33.5 16.141 1 93.19 127 GLY B O 1
ATOM 4371 N N . GLU B 1 128 ? 1.055 35.594 15.625 1 95.12 128 GLU B N 1
ATOM 4372 C CA . GLU B 1 128 ? 1.642 35.25 14.328 1 95.12 128 GLU B CA 1
ATOM 4373 C C . GLU B 1 128 ? 2.824 34.312 14.492 1 95.12 128 GLU B C 1
ATOM 4375 O O . GLU B 1 128 ? 3.031 33.406 13.664 1 95.12 128 GLU B O 1
ATOM 4380 N N . GLU B 1 129 ? 3.623 34.5 15.562 1 96.81 129 GLU B N 1
ATOM 4381 C CA . GLU B 1 129 ? 4.762 33.625 15.812 1 96.81 129 GLU B CA 1
ATOM 4382 C C . GLU B 1 129 ? 4.312 32.188 16.031 1 96.81 129 GLU B C 1
ATOM 4384 O O . GLU B 1 129 ? 4.891 31.25 15.477 1 96.81 129 GLU B O 1
ATOM 4389 N N . GLN B 1 130 ? 3.264 32 16.859 1 97.5 130 GLN B N 1
ATOM 4390 C CA . GLN B 1 130 ? 2.719 30.672 17.094 1 97.5 130 GLN B CA 1
ATOM 4391 C C . GLN B 1 130 ? 2.162 30.062 15.812 1 97.5 130 GLN B C 1
ATOM 4393 O O . GLN B 1 130 ? 2.357 28.875 15.547 1 97.5 130 GLN B O 1
ATOM 4398 N N . SER B 1 131 ? 1.473 30.875 15.055 1 98.06 131 SER B N 1
ATOM 4399 C CA . SER B 1 131 ? 0.896 30.438 13.797 1 98.06 131 SER B CA 1
ATOM 4400 C C . SER B 1 131 ? 1.975 29.938 12.844 1 98.06 131 SER B C 1
ATOM 4402 O O . SER B 1 131 ? 1.859 28.844 12.281 1 98.06 131 SER B O 1
ATOM 4404 N N . LEU B 1 132 ? 3.004 30.703 12.711 1 98.31 132 LEU B N 1
ATOM 4405 C CA . LEU B 1 132 ? 4.109 30.328 11.836 1 98.31 132 LEU B CA 1
ATOM 4406 C C . LEU B 1 132 ? 4.809 29.078 12.336 1 98.31 132 LEU B C 1
ATOM 4408 O O . LEU B 1 132 ? 5.168 28.203 11.539 1 98.31 132 LEU B O 1
ATOM 4412 N N . ALA B 1 133 ? 5.027 29.016 13.633 1 98.5 133 ALA B N 1
ATOM 4413 C CA . ALA B 1 133 ? 5.684 27.859 14.227 1 98.5 133 ALA B CA 1
ATOM 4414 C C . ALA B 1 133 ? 4.895 26.578 13.938 1 98.5 133 ALA B C 1
ATOM 4416 O O . ALA B 1 133 ? 5.48 25.547 13.609 1 98.5 133 ALA B O 1
ATOM 4417 N N . ALA B 1 134 ? 3.566 26.625 14.031 1 98.62 134 ALA B N 1
ATOM 4418 C CA . ALA B 1 134 ? 2.715 25.469 13.742 1 98.62 134 ALA B CA 1
ATOM 4419 C C . ALA B 1 134 ? 2.838 25.047 12.281 1 98.62 134 ALA B C 1
ATOM 4421 O O . ALA B 1 134 ? 2.871 23.859 11.977 1 98.62 134 ALA B O 1
ATOM 4422 N N . THR B 1 135 ? 2.887 26.031 11.414 1 98.62 135 THR B N 1
ATOM 4423 C CA . THR B 1 135 ? 3.031 25.75 9.992 1 98.62 135 THR B CA 1
ATOM 4424 C C . THR B 1 135 ? 4.371 25.094 9.703 1 98.62 135 THR B C 1
ATOM 4426 O O . THR B 1 135 ? 4.434 24.109 8.969 1 98.62 135 THR B O 1
ATOM 4429 N N . VAL B 1 136 ? 5.43 25.641 10.312 1 98.69 136 VAL B N 1
ATOM 4430 C CA . VAL B 1 136 ? 6.758 25.062 10.109 1 98.69 136 VAL B CA 1
ATOM 4431 C C . VAL B 1 136 ? 6.809 23.656 10.703 1 98.69 136 VAL B C 1
ATOM 4433 O O . VAL B 1 136 ? 7.469 22.766 10.148 1 98.69 136 VAL B O 1
ATOM 4436 N N . LEU B 1 137 ? 6.121 23.438 11.82 1 98.44 137 LEU B N 1
ATOM 4437 C CA . LEU B 1 137 ? 6.031 22.109 12.414 1 98.44 137 LEU B CA 1
ATOM 4438 C C . LEU B 1 137 ? 5.41 21.125 11.43 1 98.44 137 LEU B C 1
ATOM 4440 O O . LEU B 1 137 ? 5.902 20 11.281 1 98.44 137 LEU B O 1
ATOM 4444 N N . THR B 1 138 ? 4.324 21.484 10.789 1 98.56 138 THR B N 1
ATOM 4445 C CA . THR B 1 138 ? 3.684 20.656 9.781 1 98.56 138 THR B CA 1
ATOM 4446 C C . THR B 1 138 ? 4.672 20.266 8.688 1 98.56 138 THR B C 1
ATOM 4448 O O . THR B 1 138 ? 4.758 19.094 8.305 1 98.56 138 THR B O 1
ATOM 4451 N N . LEU B 1 139 ? 5.418 21.219 8.297 1 98.56 139 LEU B N 1
ATOM 4452 C CA . LEU B 1 139 ? 6.375 20.984 7.223 1 98.56 139 LEU B CA 1
ATOM 4453 C C . LEU B 1 139 ? 7.527 20.109 7.703 1 98.56 139 LEU B C 1
ATOM 4455 O O . LEU B 1 139 ? 8.047 19.297 6.941 1 98.56 139 LEU B O 1
ATOM 4459 N N . LEU B 1 140 ? 7.945 20.328 8.93 1 98.19 140 LEU B N 1
ATOM 4460 C CA . LEU B 1 140 ? 8.969 19.453 9.5 1 98.19 140 LEU B CA 1
ATOM 4461 C C . LEU B 1 140 ? 8.484 18 9.547 1 98.19 140 LEU B C 1
ATOM 4463 O O . LEU B 1 140 ? 9.234 17.094 9.195 1 98.19 140 LEU B O 1
ATOM 4467 N N . CYS B 1 141 ? 7.254 17.828 9.984 1 96.88 141 CYS B N 1
ATOM 4468 C CA . CYS B 1 141 ? 6.672 16.484 10.016 1 96.88 141 CYS B CA 1
ATOM 4469 C C . CYS B 1 141 ? 6.645 15.875 8.625 1 96.88 141 CYS B C 1
ATOM 4471 O O . CYS B 1 141 ? 6.918 14.68 8.461 1 96.88 141 CYS B O 1
ATOM 4473 N N . LEU B 1 142 ? 6.285 16.641 7.656 1 96.88 142 LEU B N 1
ATOM 4474 C CA . LEU B 1 142 ? 6.246 16.203 6.266 1 96.88 142 LEU B CA 1
ATOM 4475 C C . LEU B 1 142 ? 7.629 15.758 5.797 1 96.88 142 LEU B C 1
ATOM 4477 O O . LEU B 1 142 ? 7.754 14.789 5.051 1 96.88 142 LEU B O 1
ATOM 4481 N N . GLN B 1 143 ? 8.68 16.5 6.285 1 95.88 143 GLN B N 1
ATOM 4482 C CA . GLN B 1 143 ? 10.055 16.156 5.949 1 95.88 143 GLN B CA 1
ATOM 4483 C C . GLN B 1 143 ? 10.484 14.859 6.625 1 95.88 143 GLN B C 1
ATOM 4485 O O . GLN B 1 143 ? 11.172 14.031 6.02 1 95.88 143 GLN B O 1
ATOM 4490 N N . MET B 1 144 ? 10.07 14.648 7.832 1 93.31 144 MET B N 1
ATOM 4491 C CA . MET B 1 144 ? 10.484 13.484 8.617 1 93.31 144 MET B CA 1
ATOM 4492 C C . MET B 1 144 ? 9.734 12.234 8.172 1 93.31 144 MET B C 1
ATOM 4494 O O . MET B 1 144 ? 10.281 11.133 8.195 1 93.31 144 MET B O 1
ATOM 4498 N N . GLY B 1 145 ? 8.484 12.438 7.766 1 92.38 145 GLY B N 1
ATOM 4499 C CA . GLY B 1 145 ? 7.707 11.32 7.258 1 92.38 145 GLY B CA 1
ATOM 4500 C C . GLY B 1 145 ? 7.035 10.516 8.352 1 92.38 145 GLY B C 1
ATOM 4501 O O . GLY B 1 145 ? 6.859 11 9.469 1 92.38 145 GLY B O 1
ATOM 4502 N N . SER B 1 146 ? 6.617 9.312 8.055 1 90.62 146 SER B N 1
ATOM 4503 C CA . SER B 1 146 ? 5.797 8.484 8.93 1 90.62 146 SER B CA 1
ATOM 4504 C C . SER B 1 146 ? 6.656 7.531 9.75 1 90.62 146 SER B C 1
ATOM 4506 O O . SER B 1 146 ? 6.129 6.699 10.492 1 90.62 146 SER B O 1
ATOM 4508 N N . GLY B 1 147 ? 7.938 7.645 9.703 1 86.75 147 GLY B N 1
ATOM 4509 C CA . GLY B 1 147 ? 8.844 6.805 10.469 1 86.75 147 GLY B CA 1
ATOM 4510 C C . GLY B 1 147 ? 8.953 7.219 11.922 1 86.75 147 GLY B C 1
ATOM 4511 O O . GLY B 1 147 ? 8.195 8.07 12.391 1 86.75 147 GLY B O 1
ATOM 4512 N N . PRO B 1 148 ? 9.875 6.582 12.625 1 88 148 PRO B N 1
ATOM 4513 C CA . PRO B 1 148 ? 10.055 6.891 14.047 1 88 148 PRO B CA 1
ATOM 4514 C C . PRO B 1 148 ? 10.375 8.367 14.297 1 88 148 PRO B C 1
ATOM 4516 O O . PRO B 1 148 ? 9.953 8.93 15.312 1 88 148 PRO B O 1
ATOM 4519 N N . GLU B 1 149 ? 11.07 9 13.359 1 90.44 149 GLU B N 1
ATOM 4520 C CA . GLU B 1 149 ? 11.453 10.406 13.508 1 90.44 149 GLU B CA 1
ATOM 4521 C C . GLU B 1 149 ? 10.227 11.312 13.461 1 90.44 149 GLU B C 1
ATOM 4523 O O . GLU B 1 149 ? 10.094 12.234 14.266 1 90.44 149 GLU B O 1
ATOM 4528 N N . GLY B 1 150 ? 9.406 11.039 12.492 1 92.12 150 GLY B N 1
ATOM 4529 C CA . GLY B 1 150 ? 8.172 11.805 12.422 1 92.12 150 GLY B CA 1
ATOM 4530 C C . GLY B 1 150 ? 7.254 11.57 13.602 1 92.12 150 GLY B C 1
ATOM 4531 O O . GLY B 1 150 ? 6.633 12.5 14.109 1 92.12 150 GLY B O 1
ATOM 4532 N N . GLU B 1 151 ? 7.191 10.359 14.086 1 92.75 151 GLU B N 1
ATOM 4533 C CA . GLU B 1 151 ? 6.379 10.008 15.25 1 92.75 151 GLU B CA 1
ATOM 4534 C C . GLU B 1 151 ? 6.852 10.742 16.5 1 92.75 151 GLU B C 1
ATOM 4536 O O . GLU B 1 151 ? 6.035 11.211 17.297 1 92.75 151 GLU B O 1
ATOM 4541 N N . GLU B 1 152 ? 8.133 10.844 16.594 1 93.62 152 GLU B N 1
ATOM 4542 C CA . GLU B 1 152 ? 8.711 11.523 17.75 1 93.62 152 GLU B CA 1
ATOM 4543 C C . GLU B 1 152 ? 8.375 13.008 17.734 1 93.62 152 GLU B C 1
ATOM 4545 O O . GLU B 1 152 ? 8.016 13.578 18.766 1 93.62 152 GLU B O 1
ATOM 4550 N N . VAL B 1 153 ? 8.508 13.547 16.562 1 95.44 153 VAL B N 1
ATOM 4551 C CA . VAL B 1 153 ? 8.195 14.961 16.422 1 95.44 153 VAL B CA 1
ATOM 4552 C C . VAL B 1 153 ? 6.734 15.211 16.812 1 95.44 153 VAL B C 1
ATOM 4554 O O . VAL B 1 153 ? 6.434 16.109 17.594 1 95.44 153 VAL B O 1
ATOM 4557 N N . PHE B 1 154 ? 5.852 14.43 16.344 1 96.38 154 PHE B N 1
ATOM 4558 C CA . PHE B 1 154 ? 4.43 14.617 16.609 1 96.38 154 PHE B CA 1
ATOM 4559 C C . PHE B 1 154 ? 4.109 14.336 18.062 1 96.38 154 PHE B C 1
ATOM 4561 O O . PHE B 1 154 ? 3.371 15.094 18.703 1 96.38 154 PHE B O 1
ATOM 4568 N N . ARG B 1 155 ? 4.609 13.289 18.578 1 94.69 155 ARG B N 1
ATOM 4569 C CA . ARG B 1 155 ? 4.367 12.938 19.969 1 94.69 155 ARG B CA 1
ATOM 4570 C C . ARG B 1 155 ? 4.785 14.078 20.906 1 94.69 155 ARG B C 1
ATOM 4572 O O . ARG B 1 155 ? 4.094 14.367 21.875 1 94.69 155 ARG B O 1
ATOM 4579 N N . SER B 1 156 ? 5.891 14.719 20.609 1 95.44 156 SER B N 1
ATOM 4580 C CA . SER B 1 156 ? 6.449 15.766 21.453 1 95.44 156 SER B CA 1
ATOM 4581 C C . SER B 1 156 ? 5.582 17.031 21.406 1 95.44 156 SER B C 1
ATOM 4583 O O . SER B 1 156 ? 5.445 17.719 22.422 1 95.44 156 SER B O 1
ATOM 4585 N N . LEU B 1 157 ? 4.961 17.281 20.281 1 96.38 157 LEU B N 1
ATOM 4586 C CA . LEU B 1 157 ? 4.359 18.609 20.141 1 96.38 157 LEU B CA 1
ATOM 4587 C C . LEU B 1 157 ? 2.838 18.516 20.109 1 96.38 157 LEU B C 1
ATOM 4589 O O . LEU B 1 157 ? 2.145 19.531 20.203 1 96.38 157 LEU B O 1
ATOM 4593 N N . LYS B 1 158 ? 2.256 17.281 20.031 1 97.19 158 LYS B N 1
ATOM 4594 C CA . LYS B 1 158 ? 0.81 17.078 19.984 1 97.19 158 LYS B CA 1
ATOM 4595 C C . LYS B 1 158 ? 0.136 17.734 21.203 1 97.19 158 LYS B C 1
ATOM 4597 O O . LYS B 1 158 ? -0.838 18.469 21.047 1 97.19 158 LYS B O 1
ATOM 4602 N N . PRO B 1 159 ? 0.73 17.578 22.391 1 97.5 159 PRO B N 1
ATOM 4603 C CA . PRO B 1 159 ? 0.065 18.188 23.547 1 97.5 159 PRO B CA 1
ATOM 4604 C C . PRO B 1 159 ? -0.002 19.703 23.469 1 97.5 159 PRO B C 1
ATOM 4606 O O . PRO B 1 159 ? -1.015 20.297 23.844 1 97.5 159 PRO B O 1
ATOM 4609 N N . LEU B 1 160 ? 1.026 20.281 23 1 97.56 160 LEU B N 1
ATOM 4610 C CA . LEU B 1 160 ? 1.068 21.734 22.891 1 97.56 160 LEU B CA 1
ATOM 4611 C C . LEU B 1 160 ? 0.079 22.234 21.844 1 97.56 160 LEU B C 1
ATOM 4613 O O . LEU B 1 160 ? -0.612 23.234 22.062 1 97.56 160 LEU B O 1
ATOM 4617 N N . LEU B 1 161 ? 0.053 21.578 20.688 1 98.38 161 LEU B N 1
ATOM 4618 C CA . LEU B 1 161 ? -0.921 21.938 19.672 1 98.38 161 LEU B CA 1
ATOM 4619 C C . LEU B 1 161 ? -2.342 21.859 20.219 1 98.38 161 LEU B C 1
ATOM 4621 O O . LEU B 1 161 ? -3.146 22.766 19.984 1 98.38 161 LEU B O 1
ATOM 4625 N N . THR B 1 162 ? -2.639 20.812 20.969 1 98.31 162 THR B N 1
ATOM 4626 C CA . THR B 1 162 ? -3.963 20.594 21.547 1 98.31 162 THR B CA 1
ATOM 4627 C C . THR B 1 162 ? -4.289 21.688 22.562 1 98.31 162 THR B C 1
ATOM 4629 O O . THR B 1 162 ? -5.402 22.219 22.594 1 98.31 162 THR B O 1
ATOM 4632 N N . THR B 1 163 ? -3.277 22.031 23.344 1 98 163 THR B N 1
ATOM 4633 C CA . THR B 1 163 ? -3.461 23.047 24.375 1 98 163 THR B CA 1
ATOM 4634 C C . THR B 1 163 ? -3.795 24.391 23.75 1 98 163 THR B C 1
ATOM 4636 O O . THR B 1 163 ? -4.754 25.062 24.141 1 98 163 THR B O 1
ATOM 4639 N N . ILE B 1 164 ? -3.053 24.812 22.766 1 98 164 ILE B N 1
ATOM 4640 C CA . ILE B 1 164 ? -3.283 26.094 22.109 1 98 164 ILE B CA 1
ATOM 4641 C C . ILE B 1 164 ? -4.633 26.078 21.391 1 98 164 ILE B C 1
ATOM 4643 O O . ILE B 1 164 ? -5.391 27.047 21.469 1 98 164 ILE B O 1
ATOM 4647 N N . LEU B 1 165 ? -4.926 25 20.766 1 97.81 165 LEU B N 1
ATOM 4648 C CA . LEU B 1 165 ? -6.148 24.859 19.984 1 97.81 165 LEU B CA 1
ATOM 4649 C C . LEU B 1 165 ? -7.379 24.953 20.875 1 97.81 165 LEU B C 1
ATOM 4651 O O . LEU B 1 165 ? -8.383 25.562 20.5 1 97.81 165 LEU B O 1
ATOM 4655 N N . THR B 1 166 ? -7.305 24.438 22.047 1 97 166 THR B N 1
ATOM 4656 C CA . THR B 1 166 ? -8.469 24.344 22.922 1 97 166 THR B CA 1
ATOM 4657 C C . THR B 1 166 ? -8.539 25.547 23.859 1 97 166 THR B C 1
ATOM 4659 O O . THR B 1 166 ? -9.531 25.75 24.547 1 97 166 THR B O 1
ATOM 4662 N N . ASP B 1 167 ? -7.461 26.359 23.859 1 95.81 167 ASP B N 1
ATOM 4663 C CA . ASP B 1 167 ? -7.441 27.562 24.672 1 95.81 167 ASP B CA 1
ATOM 4664 C C . ASP B 1 167 ? -8.172 28.703 23.984 1 95.81 167 ASP B C 1
ATOM 4666 O O . ASP B 1 167 ? -7.648 29.312 23.047 1 95.81 167 ASP B O 1
ATOM 4670 N N . SER B 1 168 ? -9.305 29.094 24.469 1 91.75 168 SER B N 1
ATOM 4671 C CA . SER B 1 168 ? -10.125 30.125 23.859 1 91.75 168 SER B CA 1
ATOM 4672 C C . SER B 1 168 ? -9.477 31.5 23.969 1 91.75 168 SER B C 1
ATOM 4674 O O . SER B 1 168 ? -9.844 32.438 23.25 1 91.75 168 SER B O 1
ATOM 4676 N N . SER B 1 169 ? -8.445 31.625 24.812 1 94.19 169 SER B N 1
ATOM 4677 C CA . SER B 1 169 ? -7.766 32.906 25 1 94.19 169 SER B CA 1
ATOM 4678 C C . SER B 1 169 ? -6.602 33.062 24.031 1 94.19 169 SER B C 1
ATOM 4680 O O . SER B 1 169 ? -6.07 34.156 23.859 1 94.19 169 SER B O 1
ATOM 4682 N N . ALA B 1 170 ? -6.266 32.031 23.406 1 94.62 170 ALA B N 1
ATOM 4683 C CA . ALA B 1 170 ? -5.176 32.094 22.438 1 94.62 170 ALA B CA 1
ATOM 4684 C C . ALA B 1 170 ? -5.609 32.844 21.156 1 94.62 170 ALA B C 1
ATOM 4686 O O . ALA B 1 170 ? -6.805 32.938 20.875 1 94.62 170 ALA B O 1
ATOM 4687 N N . SER B 1 171 ? -4.672 33.375 20.516 1 95.94 171 SER B N 1
ATOM 4688 C CA . SER B 1 171 ? -4.945 34.094 19.281 1 95.94 171 SER B CA 1
ATOM 4689 C C . SER B 1 171 ? -5.645 33.188 18.266 1 95.94 171 SER B C 1
ATOM 4691 O O . SER B 1 171 ? -5.305 32 18.141 1 95.94 171 SER B O 1
ATOM 4693 N N . GLN B 1 172 ? -6.566 33.688 17.562 1 95.31 172 GLN B N 1
ATOM 4694 C CA . GLN B 1 172 ? -7.328 32.938 16.578 1 95.31 172 GLN B CA 1
ATOM 4695 C C . GLN B 1 172 ? -6.422 32.406 15.469 1 95.31 172 GLN B C 1
ATOM 4697 O O . GLN B 1 172 ? -6.594 31.266 15.008 1 95.31 172 GLN B O 1
ATOM 4702 N N . VAL B 1 173 ? -5.512 33.25 15.039 1 96.44 173 VAL B N 1
ATOM 4703 C CA . VAL B 1 173 ? -4.625 32.875 13.953 1 96.44 173 VAL B CA 1
ATOM 4704 C C . VAL B 1 173 ? -3.75 31.703 14.398 1 96.44 173 VAL B C 1
ATOM 4706 O O . VAL B 1 173 ? -3.48 30.781 13.617 1 96.44 173 VAL B O 1
ATOM 4709 N N . ALA B 1 174 ? -3.303 31.719 15.656 1 97.69 174 ALA B N 1
ATOM 4710 C CA . ALA B 1 174 ? -2.523 30.609 16.203 1 97.69 174 ALA B CA 1
ATOM 4711 C C . ALA B 1 174 ? -3.357 29.328 16.266 1 97.69 174 ALA B C 1
ATOM 4713 O O . ALA B 1 174 ? -2.887 28.25 15.898 1 97.69 174 ALA B O 1
ATOM 4714 N N . ARG B 1 175 ? -4.605 29.406 16.703 1 98.12 175 ARG B N 1
ATOM 4715 C CA . ARG B 1 175 ? -5.5 28.266 16.812 1 98.12 175 ARG B CA 1
ATOM 4716 C C . ARG B 1 175 ? -5.777 27.656 15.438 1 98.12 175 ARG B C 1
ATOM 4718 O O . ARG B 1 175 ? -5.852 26.438 15.297 1 98.12 175 ARG B O 1
ATOM 4725 N N . GLN B 1 176 ? -5.918 28.547 14.453 1 98 176 GLN B N 1
ATOM 4726 C CA . GLN B 1 176 ? -6.156 28.094 13.086 1 98 176 GLN B CA 1
ATOM 4727 C C . GLN B 1 176 ? -5.004 27.234 12.586 1 98 176 GLN B C 1
ATOM 4729 O O . GLN B 1 176 ? -5.223 26.125 12.086 1 98 176 GLN B O 1
ATOM 4734 N N . SER B 1 177 ? -3.787 27.719 12.727 1 98.5 177 SER B N 1
ATOM 4735 C CA . SER B 1 177 ? -2.613 26.984 12.273 1 98.5 177 SER B CA 1
ATOM 4736 C C . SER B 1 177 ? -2.416 25.703 13.078 1 98.5 177 SER B C 1
ATOM 4738 O O . SER B 1 177 ? -1.981 24.688 12.539 1 98.5 177 SER B O 1
ATOM 4740 N N . CYS B 1 178 ? -2.744 25.766 14.375 1 98.69 178 CYS B N 1
ATOM 4741 C CA . CYS B 1 178 ? -2.604 24.578 15.219 1 98.69 178 CYS B CA 1
ATOM 4742 C C . CYS B 1 178 ? -3.615 23.516 14.836 1 98.69 178 CYS B C 1
ATOM 4744 O O . CYS B 1 178 ? -3.324 22.312 14.922 1 98.69 178 CYS B O 1
ATOM 4746 N N . ALA B 1 179 ? -4.82 23.875 14.383 1 98.75 179 ALA B N 1
ATOM 4747 C CA . ALA B 1 179 ? -5.812 22.922 13.906 1 98.75 179 ALA B CA 1
ATOM 4748 C C . ALA B 1 179 ? -5.301 22.156 12.68 1 98.75 179 ALA B C 1
ATOM 4750 O O . ALA B 1 179 ? -5.41 20.938 12.609 1 98.75 179 ALA B O 1
ATOM 4751 N N . THR B 1 180 ? -4.738 22.938 11.75 1 98.75 180 THR B N 1
ATOM 4752 C CA . THR B 1 180 ? -4.195 22.328 10.539 1 98.75 180 THR B CA 1
ATOM 4753 C C . THR B 1 180 ? -3.004 21.438 10.867 1 98.75 180 THR B C 1
ATOM 4755 O O . THR B 1 180 ? -2.912 20.312 10.367 1 98.75 180 THR B O 1
ATOM 4758 N N . ALA B 1 181 ? -2.143 21.938 11.758 1 98.81 181 ALA B N 1
ATOM 4759 C CA . ALA B 1 181 ? -0.953 21.172 12.133 1 98.81 181 ALA B CA 1
ATOM 4760 C C . ALA B 1 181 ? -1.332 19.859 12.82 1 98.81 181 ALA B C 1
ATOM 4762 O O . ALA B 1 181 ? -0.743 18.812 12.547 1 98.81 181 ALA B O 1
ATOM 4763 N N . LEU B 1 182 ? -2.33 19.938 13.719 1 98.69 182 LEU B N 1
ATOM 4764 C CA . LEU B 1 182 ? -2.762 18.75 14.438 1 98.69 182 LEU B CA 1
ATOM 4765 C C . LEU B 1 182 ? -3.264 17.688 13.469 1 98.69 182 LEU B C 1
ATOM 4767 O O . LEU B 1 182 ? -2.871 16.516 13.562 1 98.69 182 LEU B O 1
ATOM 4771 N N . GLY B 1 183 ? -4.078 18.094 12.531 1 98.44 183 GLY B N 1
ATOM 4772 C CA . GLY B 1 183 ? -4.598 17.156 11.547 1 98.44 183 GLY B CA 1
ATOM 4773 C C . GLY B 1 183 ? -3.52 16.594 10.648 1 98.44 183 GLY B C 1
ATOM 4774 O O . GLY B 1 183 ? -3.443 15.375 10.453 1 98.44 183 GLY B O 1
ATOM 4775 N N . MET B 1 184 ? -2.697 17.453 10.109 1 98.38 184 MET B N 1
ATOM 4776 C CA . MET B 1 184 ? -1.662 17.047 9.164 1 98.38 184 MET B CA 1
ATOM 4777 C C . MET B 1 184 ? -0.639 16.141 9.828 1 98.38 184 MET B C 1
ATOM 4779 O O . MET B 1 184 ? -0.297 15.078 9.297 1 98.38 184 MET B O 1
ATOM 4783 N N . CYS B 1 185 ? -0.133 16.562 10.992 1 97.88 185 CYS B N 1
ATOM 4784 C CA . CYS B 1 185 ? 0.888 15.773 11.68 1 97.88 185 CYS B CA 1
ATOM 4785 C C . CYS B 1 185 ? 0.328 14.43 12.141 1 97.88 185 CYS B C 1
ATOM 4787 O O . CYS B 1 185 ? 1.019 13.414 12.078 1 97.88 185 CYS B O 1
ATOM 4789 N N . CYS B 1 186 ? -0.946 14.43 12.578 1 97.25 186 CYS B N 1
ATOM 4790 C CA . CYS B 1 186 ? -1.578 13.172 12.945 1 97.25 186 CYS B CA 1
ATOM 4791 C C . CYS B 1 186 ? -1.698 12.242 11.742 1 97.25 186 CYS B C 1
ATOM 4793 O O . CYS B 1 186 ? -1.402 11.047 11.836 1 97.25 186 CYS B O 1
ATOM 4795 N N . TYR B 1 187 ? -2.137 12.766 10.617 1 96.94 187 TYR B N 1
ATOM 4796 C CA . TYR B 1 187 ? -2.266 11.984 9.391 1 96.94 187 TYR B CA 1
ATOM 4797 C C . TYR B 1 187 ? -0.931 11.359 9 1 96.94 187 TYR B C 1
ATOM 4799 O O . TYR B 1 187 ? -0.883 10.203 8.57 1 96.94 187 TYR B O 1
ATOM 4807 N N . ILE B 1 188 ? 0.125 12.141 9.188 1 95.19 188 ILE B N 1
ATOM 4808 C CA . ILE B 1 188 ? 1.445 11.742 8.711 1 95.19 188 ILE B CA 1
ATOM 4809 C C . ILE B 1 188 ? 2.076 10.766 9.695 1 95.19 188 ILE B C 1
ATOM 4811 O O . ILE B 1 188 ? 2.641 9.742 9.297 1 95.19 188 ILE B O 1
ATOM 4815 N N . ALA B 1 189 ? 1.927 11.031 11 1 92.75 189 ALA B N 1
ATOM 4816 C CA . ALA B 1 189 ? 2.906 10.438 11.906 1 92.75 189 ALA B CA 1
ATOM 4817 C C . ALA B 1 189 ? 2.227 9.812 13.117 1 92.75 189 ALA B C 1
ATOM 4819 O O . ALA B 1 189 ? 2.896 9.391 14.062 1 92.75 189 ALA B O 1
ATOM 4820 N N . ALA B 1 190 ? 0.939 9.797 13.203 1 90.38 190 ALA B N 1
ATOM 4821 C CA . ALA B 1 190 ? 0.313 9.156 14.359 1 90.38 190 ALA B CA 1
ATOM 4822 C C . ALA B 1 190 ? 0.763 7.707 14.492 1 90.38 190 ALA B C 1
ATOM 4824 O O . ALA B 1 190 ? 0.752 6.957 13.516 1 90.38 190 ALA B O 1
ATOM 4825 N N . ALA B 1 191 ? 1.112 7.324 15.641 1 79.75 191 ALA B N 1
ATOM 4826 C CA . ALA B 1 191 ? 1.692 6.004 15.891 1 79.75 191 ALA B CA 1
ATOM 4827 C C . ALA B 1 191 ? 0.605 4.969 16.156 1 79.75 191 ALA B C 1
ATOM 4829 O O . ALA B 1 191 ? 0.809 3.773 15.922 1 79.75 191 ALA B O 1
ATOM 4830 N N . ASP B 1 192 ? -0.477 5.41 16.719 1 81.5 192 ASP B N 1
ATOM 4831 C CA . ASP B 1 192 ? -1.507 4.441 17.078 1 81.5 192 ASP B CA 1
ATOM 4832 C C . ASP B 1 192 ? -2.902 5.039 16.922 1 81.5 192 ASP B C 1
ATOM 4834 O O . ASP B 1 192 ? -3.045 6.219 16.594 1 81.5 192 ASP B O 1
ATOM 4838 N N . MET B 1 193 ? -3.818 4.266 17.188 1 85.38 193 MET B N 1
ATOM 4839 C CA . MET B 1 193 ? -5.219 4.625 17 1 85.38 193 MET B CA 1
ATOM 4840 C C . MET B 1 193 ? -5.672 5.625 18.062 1 85.38 193 MET B C 1
ATOM 4842 O O . MET B 1 193 ? -6.555 6.449 17.812 1 85.38 193 MET B O 1
ATOM 4846 N N . GLU B 1 194 ? -5.043 5.539 19.141 1 89.81 194 GLU B N 1
ATOM 4847 C CA . GLU B 1 194 ? -5.41 6.441 20.219 1 89.81 194 GLU B CA 1
ATOM 4848 C C . GLU B 1 194 ? -5.109 7.891 19.859 1 89.81 194 GLU B C 1
ATOM 4850 O O . GLU B 1 194 ? -5.898 8.789 20.156 1 89.81 194 GLU B O 1
ATOM 4855 N N . ASP B 1 195 ? -3.971 8.047 19.219 1 91.88 195 ASP B N 1
ATOM 4856 C CA . ASP B 1 195 ? -3.619 9.383 18.766 1 91.88 195 ASP B 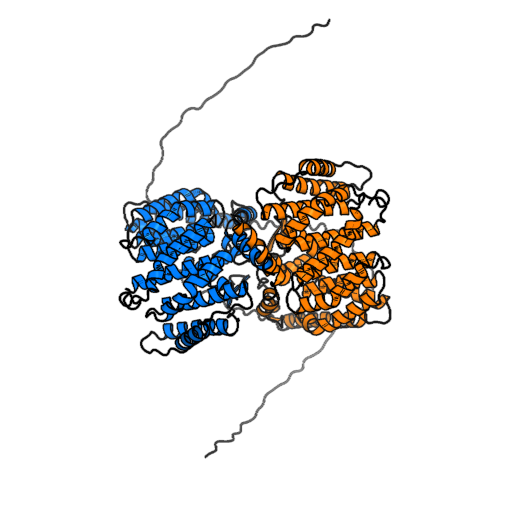CA 1
ATOM 4857 C C . ASP B 1 195 ? -4.637 9.898 17.75 1 91.88 195 ASP B C 1
ATOM 4859 O O . ASP B 1 195 ? -5.062 11.055 17.812 1 91.88 195 ASP B O 1
ATOM 4863 N N . LEU B 1 196 ? -5.02 9.047 16.875 1 93.31 196 LEU B N 1
ATOM 4864 C CA . LEU B 1 196 ? -5.984 9.414 15.852 1 93.31 196 LEU B CA 1
ATOM 4865 C C . LEU B 1 196 ? -7.32 9.805 16.469 1 93.31 196 LEU B C 1
ATOM 4867 O O . LEU B 1 196 ? -7.859 10.875 16.172 1 93.31 196 LEU B O 1
ATOM 4871 N N . VAL B 1 197 ? -7.816 9.039 17.406 1 94.62 197 VAL B N 1
ATOM 4872 C CA . VAL B 1 197 ? -9.117 9.25 18.016 1 94.62 197 VAL B CA 1
ATOM 4873 C C . VAL B 1 197 ? -9.086 10.531 18.859 1 94.62 197 VAL B C 1
ATOM 4875 O O . VAL B 1 197 ? -10.031 11.32 18.844 1 94.62 197 VAL B O 1
ATOM 4878 N N . SER B 1 198 ? -7.992 10.703 19.547 1 96.31 198 SER B N 1
ATOM 4879 C CA . SER B 1 198 ? -7.871 11.898 20.375 1 96.31 198 SER B CA 1
ATOM 4880 C C . SER B 1 198 ? -7.844 13.164 19.516 1 96.31 198 SER B C 1
ATOM 4882 O O . SER B 1 198 ? -8.461 14.164 19.875 1 96.31 198 SER B O 1
ATOM 4884 N N . CYS B 1 199 ? -7.098 13.141 18.438 1 97.56 199 CYS B N 1
ATOM 4885 C CA . CYS B 1 199 ? -7.047 14.289 17.547 1 97.56 199 CYS B CA 1
ATOM 4886 C C . CYS B 1 199 ? -8.414 14.555 16.922 1 97.56 199 CYS B C 1
ATOM 4888 O O . CYS B 1 199 ? -8.836 15.711 16.812 1 97.56 199 CYS B O 1
ATOM 4890 N N . LEU B 1 200 ? -9.117 13.461 16.516 1 97.25 200 LEU B N 1
ATOM 4891 C CA . LEU B 1 200 ? -10.461 13.609 15.953 1 97.25 200 LEU B CA 1
ATOM 4892 C C . LEU B 1 200 ? -11.391 14.273 16.953 1 97.25 200 LEU B C 1
ATOM 4894 O O . LEU B 1 200 ? -12.109 15.211 16.609 1 97.25 200 LEU B O 1
ATOM 4898 N N . ALA B 1 201 ? -11.289 13.828 18.156 1 96.75 201 ALA B N 1
ATOM 4899 C CA . ALA B 1 201 ? -12.148 14.367 19.203 1 96.75 201 ALA B CA 1
ATOM 4900 C C . ALA B 1 201 ? -11.844 15.844 19.453 1 96.75 201 ALA B C 1
ATOM 4902 O O . ALA B 1 201 ? -12.758 16.656 19.625 1 96.75 201 ALA B O 1
ATOM 4903 N N . CYS B 1 202 ? -10.617 16.156 19.469 1 97.62 202 CYS B N 1
ATOM 4904 C CA . CYS B 1 202 ? -10.203 17.531 19.688 1 97.62 202 CYS B CA 1
ATOM 4905 C C . CYS B 1 202 ? -10.727 18.438 18.578 1 97.62 202 CYS B C 1
ATOM 4907 O O . CYS B 1 202 ? -11.289 19.5 18.859 1 97.62 202 CYS B O 1
ATOM 4909 N N . LEU B 1 203 ? -10.508 18.047 17.391 1 98.12 203 LEU B N 1
ATOM 4910 C CA . LEU B 1 203 ? -10.961 18.828 16.234 1 98.12 203 LEU B CA 1
ATOM 4911 C C . LEU B 1 203 ? -12.484 18.938 16.219 1 98.12 203 LEU B C 1
ATOM 4913 O O . LEU B 1 203 ? -13.031 20.016 15.938 1 98.12 203 LEU B O 1
ATOM 4917 N N . GLU B 1 204 ? -13.195 17.859 16.547 1 96.25 204 GLU B N 1
ATOM 4918 C CA . GLU B 1 204 ? -14.648 17.859 16.641 1 96.25 204 GLU B CA 1
ATOM 4919 C C . GLU B 1 204 ? -15.133 18.891 17.672 1 96.25 204 GLU B C 1
ATOM 4921 O O . GLU B 1 204 ? -16.156 19.547 17.453 1 96.25 204 GLU B O 1
ATOM 4926 N N . GLY B 1 205 ? -14.367 18.922 18.734 1 94.69 205 GLY B N 1
ATOM 4927 C CA . GLY B 1 205 ? -14.719 19.875 19.781 1 94.69 205 GLY B CA 1
ATOM 4928 C C . GLY B 1 205 ? -14.648 21.312 19.328 1 94.69 205 GLY B C 1
ATOM 4929 O O . GLY B 1 205 ? -15.344 22.188 19.859 1 94.69 205 GLY B O 1
ATOM 4930 N N . ILE B 1 206 ? -13.875 21.594 18.359 1 95.69 206 ILE B N 1
ATOM 4931 C CA . ILE B 1 206 ? -13.68 22.953 17.875 1 95.69 206 ILE B CA 1
ATOM 4932 C C . ILE B 1 206 ? -14.805 23.312 16.906 1 95.69 206 ILE B C 1
ATOM 4934 O O . ILE B 1 206 ? -15.523 24.297 17.141 1 95.69 206 ILE B O 1
ATOM 4938 N N . PHE B 1 207 ? -15.055 22.516 15.891 1 93.56 207 PHE B N 1
ATOM 4939 C CA . PHE B 1 207 ? -16.047 22.922 14.898 1 93.56 207 PHE B CA 1
ATOM 4940 C C . PHE B 1 207 ? -17.453 22.547 15.352 1 93.56 207 PHE B C 1
ATOM 4942 O O . PHE B 1 207 ? -18.438 23.031 14.797 1 93.56 207 PHE B O 1
ATOM 4949 N N . GLY B 1 208 ? -17.578 21.578 16.344 1 88.5 208 GLY B N 1
ATOM 4950 C CA . GLY B 1 208 ? -18.891 21.188 16.844 1 88.5 208 GLY B CA 1
ATOM 4951 C C . GLY B 1 208 ? -19.703 22.359 17.375 1 88.5 208 GLY B C 1
ATOM 4952 O O . GLY B 1 208 ? -20.938 22.297 17.391 1 88.5 208 GLY B O 1
ATOM 4953 N N . SER B 1 209 ? -19.016 23.266 17.891 1 79.81 209 SER B N 1
ATOM 4954 C CA . SER B 1 209 ? -19.703 24.438 18.406 1 79.81 209 SER B CA 1
ATOM 4955 C C . SER B 1 209 ? -20.438 25.188 17.297 1 79.81 209 SER B C 1
ATOM 4957 O O . SER B 1 209 ? -21.375 25.953 17.562 1 79.81 209 SER B O 1
ATOM 4959 N N . SER B 1 210 ? -20 25.016 16.125 1 76.12 210 SER B N 1
ATOM 4960 C CA . SER B 1 210 ? -20.641 25.641 14.977 1 76.12 210 SER B CA 1
ATOM 4961 C C . SER B 1 210 ? -21.938 24.938 14.609 1 76.12 210 SER B C 1
ATOM 4963 O O . SER B 1 210 ? -22.781 25.484 13.891 1 76.12 210 SER B O 1
ATOM 4965 N N . CYS B 1 211 ? -22.109 23.672 15.086 1 68.31 211 CYS B N 1
ATOM 4966 C CA . CYS B 1 211 ? -23.266 22.859 14.719 1 68.31 211 CYS B CA 1
ATOM 4967 C C . CYS B 1 211 ? -24.391 23.016 15.742 1 68.31 211 CYS B C 1
ATOM 4969 O O . CYS B 1 211 ? -25.422 22.375 15.625 1 68.31 211 CYS B O 1
ATOM 4971 N N . SER B 1 212 ? -24.141 23.703 16.938 1 62.97 212 SER B N 1
ATOM 4972 C CA . SER B 1 212 ? -25.156 23.766 17.984 1 62.97 212 SER B CA 1
ATOM 4973 C C . SER B 1 212 ? -26.359 24.594 17.531 1 62.97 212 SER B C 1
ATOM 4975 O O . SER B 1 212 ? -26.203 25.578 16.797 1 62.97 212 SER B O 1
ATOM 4977 N N . THR B 1 213 ? -27.484 23.922 17.594 1 56.97 213 THR B N 1
ATOM 4978 C CA . THR B 1 213 ? -28.797 24.469 17.281 1 56.97 213 THR B CA 1
ATOM 4979 C C . THR B 1 213 ? -29.156 25.609 18.219 1 56.97 213 THR B C 1
ATOM 4981 O O . THR B 1 213 ? -30.219 26.219 18.094 1 56.97 213 THR B O 1
ATOM 4984 N N . ASP B 1 214 ? -28.438 25.719 19.406 1 52.41 214 ASP B N 1
ATOM 4985 C CA . ASP B 1 214 ? -28.875 26.766 20.328 1 52.41 214 ASP B CA 1
ATOM 4986 C C . ASP B 1 214 ? -28.828 28.141 19.656 1 52.41 214 ASP B C 1
ATOM 4988 O O . ASP B 1 214 ? -27.797 28.547 19.109 1 52.41 214 ASP B O 1
ATOM 4992 N N . ALA B 1 215 ? -29.938 28.609 19.344 1 49.12 215 ALA B N 1
ATOM 4993 C CA . ALA B 1 215 ? -30.312 29.859 18.688 1 49.12 215 ALA B CA 1
ATOM 4994 C C . ALA B 1 215 ? -29.344 30.984 19.062 1 49.12 215 ALA B C 1
ATOM 4996 O O . ALA B 1 215 ? -29.125 31.922 18.281 1 49.12 215 ALA B O 1
ATOM 4997 N N . SER B 1 216 ? -29 31.031 20.281 1 47 216 SER B N 1
ATOM 4998 C CA . SER B 1 216 ? -28.172 32.156 20.719 1 47 216 SER B CA 1
ATOM 4999 C C . SER B 1 216 ? -26.766 32.062 20.141 1 47 216 SER B C 1
ATOM 5001 O O . SER B 1 216 ? -26.031 33.031 20.141 1 47 216 SER B O 1
ATOM 5003 N N . LEU B 1 217 ? -26.281 30.859 19.797 1 49.5 217 LEU B N 1
ATOM 5004 C CA . LEU B 1 217 ? -24.938 30.688 19.25 1 49.5 217 LEU B CA 1
ATOM 5005 C C . LEU B 1 217 ? -24.984 30.5 17.734 1 49.5 217 LEU B C 1
ATOM 5007 O O . LEU B 1 217 ? -24.094 29.875 17.172 1 49.5 217 LEU B O 1
ATOM 5011 N N . VAL B 1 218 ? -25.984 30.75 17.094 1 49.22 218 VAL B N 1
ATOM 5012 C CA . VAL B 1 218 ? -26.141 30.594 15.656 1 49.22 218 VAL B CA 1
ATOM 5013 C C . VAL B 1 218 ? -24.828 30.938 14.961 1 49.22 218 VAL B C 1
ATOM 5015 O O . VAL B 1 218 ? -24.203 31.969 15.266 1 49.22 218 VAL B O 1
ATOM 5018 N N . PRO B 1 219 ? -24.219 29.984 14.211 1 51.72 219 PRO B N 1
ATOM 5019 C CA . PRO B 1 219 ? -22.984 30.141 13.445 1 51.72 219 PRO B CA 1
ATOM 5020 C C . PRO B 1 219 ? -22.844 31.516 12.812 1 51.72 219 PRO B C 1
ATOM 5022 O O . PRO B 1 219 ? -21.734 32 12.602 1 51.72 219 PRO B O 1
ATOM 5025 N N . SER B 1 220 ? -24.094 32.188 12.477 1 49.88 220 SER B N 1
ATOM 5026 C CA . SER B 1 220 ? -24.078 33.469 11.789 1 49.88 220 SER B CA 1
ATOM 5027 C C . SER B 1 220 ? -23.359 34.531 12.625 1 49.88 220 SER B C 1
ATOM 5029 O O . SER B 1 220 ? -22.938 35.562 12.102 1 49.88 220 SER B O 1
ATOM 5031 N N . HIS B 1 221 ? -23.156 34.188 13.93 1 57.41 221 HIS B N 1
ATOM 5032 C CA . HIS B 1 221 ? -22.688 35.312 14.719 1 57.41 221 HIS B CA 1
ATOM 5033 C C . HIS B 1 221 ? -21.219 35.125 15.125 1 57.41 221 HIS B C 1
ATOM 5035 O O . HIS B 1 221 ? -20.672 35.938 15.859 1 57.41 221 HIS B O 1
ATOM 5041 N N . HIS B 1 222 ? -20.703 34.094 14.359 1 66.38 222 HIS B N 1
ATOM 5042 C CA . HIS B 1 222 ? -19.297 33.906 14.734 1 66.38 222 HIS B CA 1
ATOM 5043 C C . HIS B 1 222 ? -18.391 34.812 13.914 1 66.38 222 HIS B C 1
ATOM 5045 O O . HIS B 1 222 ? -18.688 35.125 12.75 1 66.38 222 HIS B O 1
ATOM 5051 N N . SER B 1 223 ? -17.438 35.375 14.508 1 83.75 223 SER B N 1
ATOM 5052 C CA . SER B 1 223 ? -16.438 36.219 13.852 1 83.75 223 SER B CA 1
ATOM 5053 C C . SER B 1 223 ? -15.773 35.469 12.695 1 83.75 223 SER B C 1
ATOM 5055 O O . SER B 1 223 ? -15.711 34.219 12.695 1 83.75 223 SER B O 1
ATOM 5057 N N . PRO B 1 224 ? -15.555 36.156 11.68 1 86.94 224 PRO B N 1
ATOM 5058 C CA . PRO B 1 224 ? -14.898 35.562 10.516 1 86.94 224 PRO B CA 1
ATOM 5059 C C . PRO B 1 224 ? -13.672 34.75 10.898 1 86.94 224 PRO B C 1
ATOM 5061 O O . PRO B 1 224 ? -13.406 33.719 10.281 1 86.94 224 PRO B O 1
ATOM 5064 N N . LEU B 1 225 ? -12.969 35.156 11.898 1 89.75 225 LEU B N 1
ATOM 5065 C CA . LEU B 1 225 ? -11.781 34.438 12.344 1 89.75 225 LEU B CA 1
ATOM 5066 C C . LEU B 1 225 ? -12.164 33.094 12.961 1 89.75 225 LEU B C 1
ATOM 5068 O O . LEU B 1 225 ? -11.477 32.094 12.758 1 89.75 225 LEU B O 1
ATOM 5072 N N . LEU B 1 226 ? -13.219 33.094 13.656 1 91.56 226 LEU B N 1
ATOM 5073 C CA . LEU B 1 226 ? -13.695 31.859 14.273 1 91.56 226 LEU B CA 1
ATOM 5074 C C . LEU B 1 226 ? -14.203 30.891 13.211 1 91.56 226 LEU B C 1
ATOM 5076 O O . LEU B 1 226 ? -13.984 29.672 13.32 1 91.56 226 LEU B O 1
ATOM 5080 N N . GLN B 1 227 ? -14.82 31.375 12.227 1 92 227 GLN B N 1
ATOM 5081 C CA . GLN B 1 227 ? -15.305 30.531 11.141 1 92 227 GLN B CA 1
ATOM 5082 C C . GLN B 1 227 ? -14.148 29.875 10.383 1 92 227 GLN B C 1
ATOM 5084 O O . GLN B 1 227 ? -14.234 28.719 9.969 1 92 227 GLN B O 1
ATOM 5089 N N . THR B 1 228 ? -13.117 30.703 10.172 1 94.56 228 THR B N 1
ATOM 5090 C CA . THR B 1 228 ? -11.922 30.141 9.547 1 94.56 228 THR B CA 1
ATOM 5091 C C . THR B 1 228 ? -11.336 29.016 10.391 1 94.56 228 THR B C 1
ATOM 5093 O O . THR B 1 228 ? -10.859 28.016 9.859 1 94.56 228 THR B O 1
ATOM 5096 N N . LEU B 1 229 ? -11.367 29.234 11.719 1 96.56 229 LEU B N 1
ATOM 5097 C CA . LEU B 1 229 ? -10.922 28.172 12.625 1 96.56 229 LEU B CA 1
ATOM 5098 C C . LEU B 1 229 ? -11.766 26.922 12.461 1 96.56 229 LEU B C 1
ATOM 5100 O O . LEU B 1 229 ? -11.227 25.812 12.398 1 96.56 229 LEU B O 1
ATOM 5104 N N . HIS B 1 230 ? -13.047 27.062 12.375 1 95.81 230 HIS B N 1
ATOM 5105 C CA . HIS B 1 230 ? -13.938 25.938 12.164 1 95.81 230 HIS B CA 1
ATOM 5106 C C . HIS B 1 230 ? -13.617 25.219 10.844 1 95.81 230 HIS B C 1
ATOM 5108 O O . HIS B 1 230 ? -13.641 23.984 10.781 1 95.81 230 HIS B O 1
ATOM 5114 N N . CYS B 1 231 ? -13.312 26.047 9.836 1 96.25 231 CYS B N 1
ATOM 5115 C CA . CYS B 1 231 ? -12.945 25.484 8.539 1 96.25 231 CYS B CA 1
ATOM 5116 C C . CYS B 1 231 ? -11.68 24.641 8.648 1 96.25 231 CYS B C 1
ATOM 5118 O O . CYS B 1 231 ? -11.641 23.516 8.156 1 96.25 231 CYS B O 1
ATOM 5120 N N . ASN B 1 232 ? -10.68 25.156 9.273 1 97.94 232 ASN B N 1
ATOM 5121 C CA . ASN B 1 232 ? -9.414 24.438 9.438 1 97.94 232 ASN B CA 1
ATOM 5122 C C . ASN B 1 232 ? -9.609 23.125 10.203 1 97.94 232 ASN B C 1
ATOM 5124 O O . ASN B 1 232 ? -9.062 22.094 9.82 1 97.94 232 ASN B O 1
ATOM 5128 N N . ALA B 1 233 ? -10.398 23.219 11.258 1 98.25 233 ALA B N 1
ATOM 5129 C CA . ALA B 1 233 ? -10.648 22.031 12.086 1 98.25 233 ALA B CA 1
ATOM 5130 C C . ALA B 1 233 ? -11.391 20.969 11.297 1 98.25 233 ALA B C 1
ATOM 5132 O O . ALA B 1 233 ? -11.047 19.781 11.367 1 98.25 233 ALA B O 1
ATOM 5133 N N . LEU B 1 234 ? -12.344 21.375 10.562 1 98.19 234 LEU B N 1
ATOM 5134 C CA . LEU B 1 234 ? -13.141 20.438 9.781 1 98.19 234 LEU B CA 1
ATOM 5135 C C . LEU B 1 234 ? -12.305 19.812 8.672 1 98.19 234 LEU B C 1
ATOM 5137 O O . LEU B 1 234 ? -12.414 18.609 8.414 1 98.19 234 LEU B O 1
ATOM 5141 N N . GLN B 1 235 ? -11.531 20.594 8.047 1 98.5 235 GLN B N 1
ATOM 5142 C CA . GLN B 1 235 ? -10.648 20.078 7.008 1 98.5 235 GLN B CA 1
ATOM 5143 C C . GLN B 1 235 ? -9.672 19.047 7.57 1 98.5 235 GLN B C 1
ATOM 5145 O O . GLN B 1 235 ? -9.445 18 6.961 1 98.5 235 GLN B O 1
ATOM 5150 N N . SER B 1 236 ? -9.086 19.359 8.688 1 98.75 236 SER B N 1
ATOM 5151 C CA . SER B 1 236 ? -8.164 18.422 9.344 1 98.75 236 SER B CA 1
ATOM 5152 C C . SER B 1 236 ? -8.891 17.156 9.789 1 98.75 236 SER B C 1
ATOM 5154 O O . SER B 1 236 ? -8.352 16.062 9.648 1 98.75 236 SER B O 1
ATOM 5156 N N . TRP B 1 237 ? -10.086 17.391 10.305 1 98.38 237 TRP B N 1
ATOM 5157 C CA . TRP B 1 237 ? -10.914 16.266 10.711 1 98.38 237 TRP B CA 1
ATOM 5158 C C . TRP B 1 237 ? -11.227 15.352 9.531 1 98.38 237 TRP B C 1
ATOM 5160 O O . TRP B 1 237 ? -11.07 14.133 9.609 1 98.38 237 TRP B O 1
ATOM 5170 N N . SER B 1 238 ? -11.641 15.914 8.406 1 98.44 238 SER B N 1
ATOM 5171 C CA . SER B 1 238 ? -11.961 15.164 7.195 1 98.44 238 SER B CA 1
ATOM 5172 C C . SER B 1 238 ? -10.734 14.414 6.676 1 98.44 238 SER B C 1
ATOM 5174 O O . SER B 1 238 ? -10.852 13.289 6.184 1 98.44 238 SER B O 1
ATOM 5176 N N . LEU B 1 239 ? -9.57 15.031 6.77 1 98.06 239 LEU B N 1
ATOM 5177 C CA . LEU B 1 239 ? -8.336 14.367 6.359 1 98.06 239 LEU B CA 1
ATOM 5178 C C . LEU B 1 239 ? -8.102 13.102 7.168 1 98.06 239 LEU B C 1
ATOM 5180 O O . LEU B 1 239 ? -7.785 12.047 6.605 1 98.06 239 LEU B O 1
ATOM 5184 N N . LEU B 1 240 ? -8.328 13.195 8.438 1 97.19 240 LEU B N 1
ATOM 5185 C CA . LEU B 1 240 ? -8.078 12.055 9.312 1 97.19 240 LEU B CA 1
ATOM 5186 C C . LEU B 1 240 ? -9.086 10.938 9.055 1 97.19 240 LEU B C 1
ATOM 5188 O O . LEU B 1 240 ? -8.773 9.766 9.25 1 97.19 240 LEU B O 1
ATOM 5192 N N . LEU B 1 241 ? -10.289 11.281 8.578 1 96.25 241 LEU B N 1
ATOM 5193 C CA . LEU B 1 241 ? -11.297 10.273 8.266 1 96.25 241 LEU B CA 1
ATOM 5194 C C . LEU B 1 241 ? -10.797 9.328 7.176 1 96.25 241 LEU B C 1
ATOM 5196 O O . LEU B 1 241 ? -11.203 8.164 7.125 1 96.25 241 LEU B O 1
ATOM 5200 N N . THR B 1 242 ? -9.93 9.82 6.289 1 94.5 242 THR B N 1
ATOM 5201 C CA . THR B 1 242 ? -9.469 9.031 5.145 1 94.5 242 THR B CA 1
ATOM 5202 C C . THR B 1 242 ? -8.625 7.852 5.605 1 94.5 242 THR B C 1
ATOM 5204 O O . THR B 1 242 ? -8.398 6.906 4.848 1 94.5 242 THR B O 1
ATOM 5207 N N . ILE B 1 243 ? -8.156 7.895 6.863 1 90.69 243 ILE B N 1
ATOM 5208 C CA . ILE B 1 243 ? -7.312 6.801 7.336 1 90.69 243 ILE B CA 1
ATOM 5209 C C . ILE B 1 243 ? -7.973 6.125 8.539 1 90.69 243 ILE B C 1
ATOM 5211 O O . ILE B 1 243 ? -7.34 5.328 9.234 1 90.69 243 ILE B O 1
ATOM 5215 N N . CYS B 1 244 ? -9.242 6.516 8.82 1 89 244 CYS B N 1
ATOM 5216 C CA . CYS B 1 244 ? -9.961 5.988 9.977 1 89 244 CYS B CA 1
ATOM 5217 C C . CYS B 1 244 ? -10.492 4.586 9.695 1 89 244 CYS B C 1
ATOM 5219 O O . CYS B 1 244 ? -11 4.32 8.609 1 89 244 CYS B O 1
ATOM 5221 N N . PRO B 1 245 ? -10.422 3.713 10.711 1 85.81 245 PRO B N 1
ATOM 5222 C CA . PRO B 1 245 ? -11 2.381 10.531 1 85.81 245 PRO B CA 1
ATOM 5223 C C . PRO B 1 245 ? -12.523 2.408 10.414 1 85.81 245 PRO B C 1
ATOM 5225 O O . PRO B 1 245 ? -13.164 3.377 10.836 1 85.81 245 PRO B O 1
ATOM 5228 N N . SER B 1 246 ? -13.109 1.351 9.891 1 85.62 246 SER B N 1
ATOM 5229 C CA . SER B 1 246 ? -14.539 1.251 9.609 1 85.62 246 SER B CA 1
ATOM 5230 C C . SER B 1 246 ? -15.367 1.389 10.883 1 85.62 246 SER B C 1
ATOM 5232 O O . SER B 1 246 ? -16.438 1.991 10.867 1 85.62 246 SER B O 1
ATOM 5234 N N . THR B 1 247 ? -14.867 0.819 11.938 1 87.25 247 THR B N 1
ATOM 5235 C CA . THR B 1 247 ? -15.602 0.866 13.195 1 87.25 247 THR B CA 1
ATOM 5236 C C . THR B 1 247 ? -15.773 2.307 13.664 1 87.25 247 THR B C 1
ATOM 5238 O O . THR B 1 247 ? -16.844 2.68 14.156 1 87.25 247 THR B O 1
ATOM 5241 N N . GLN B 1 248 ? -14.742 3.088 13.516 1 90.19 248 GLN B N 1
ATOM 5242 C CA . GLN B 1 248 ? -14.797 4.492 13.922 1 90.19 248 GLN B CA 1
ATOM 5243 C C . GLN B 1 248 ? -15.648 5.305 12.953 1 90.19 248 GLN B C 1
ATOM 5245 O O . GLN B 1 248 ? -16.359 6.227 13.367 1 90.19 248 GLN B O 1
ATOM 5250 N N . ILE B 1 249 ? -15.609 4.918 11.695 1 93.19 249 ILE B N 1
ATOM 5251 C CA . ILE B 1 249 ? -16.391 5.625 10.688 1 93.19 249 ILE B CA 1
ATOM 5252 C C . ILE B 1 249 ? -17.875 5.445 10.969 1 93.19 249 ILE B C 1
ATOM 5254 O O . ILE B 1 249 ? -18.656 6.387 10.82 1 93.19 249 ILE B O 1
ATOM 5258 N N . LYS B 1 250 ? -18.297 4.266 11.32 1 93 250 LYS B N 1
ATOM 5259 C CA . LYS B 1 250 ? -19.703 4.02 11.641 1 93 250 LYS B CA 1
ATOM 5260 C C . LYS B 1 250 ? -20.188 4.938 12.758 1 93 250 LYS B C 1
ATOM 5262 O O . LYS B 1 250 ? -21.266 5.523 12.664 1 93 250 LYS B O 1
ATOM 5267 N N . LYS B 1 251 ? -19.344 5.07 13.773 1 93.81 251 LYS B N 1
ATOM 5268 C CA . LYS B 1 251 ? -19.672 5.965 14.883 1 93.81 251 LYS B CA 1
ATOM 5269 C C . LYS B 1 251 ? -19.781 7.41 14.406 1 93.81 251 LYS B C 1
ATOM 5271 O O . LYS B 1 251 ? -20.688 8.133 14.812 1 93.81 251 LYS B O 1
ATOM 5276 N N . ILE B 1 252 ? -18.891 7.742 13.586 1 94.5 252 ILE B N 1
ATOM 5277 C CA . ILE B 1 252 ? -18.844 9.109 13.07 1 94.5 252 ILE B CA 1
ATOM 5278 C C . ILE B 1 252 ? -20.078 9.375 12.219 1 94.5 252 ILE B C 1
ATOM 5280 O O . ILE B 1 252 ? -20.688 10.445 12.312 1 94.5 252 ILE B O 1
ATOM 5284 N N . LEU B 1 253 ? -20.438 8.422 11.398 1 94.88 253 LEU B N 1
ATOM 5285 C CA . LEU B 1 253 ? -21.625 8.555 10.562 1 94.88 253 LEU B CA 1
ATOM 5286 C C . LEU B 1 253 ? -22.875 8.766 11.406 1 94.88 253 LEU B C 1
ATOM 5288 O O . LEU B 1 253 ? -23.672 9.664 11.133 1 94.88 253 LEU B O 1
ATOM 5292 N N . ASP B 1 254 ? -23.016 8.094 12.453 1 93.62 254 ASP B N 1
ATOM 5293 C CA . ASP B 1 254 ? -24.188 8.164 13.32 1 93.62 254 ASP B CA 1
ATOM 5294 C C . ASP B 1 254 ? -24.234 9.5 14.07 1 93.62 254 ASP B C 1
ATOM 5296 O O . ASP B 1 254 ? -25.297 10.094 14.234 1 93.62 254 ASP B O 1
ATOM 5300 N N . ASN B 1 255 ? -23.078 10.008 14.406 1 92.19 255 ASN B N 1
ATOM 5301 C CA . ASN B 1 255 ? -23.016 11.164 15.305 1 92.19 255 ASN B CA 1
ATOM 5302 C C . ASN B 1 255 ? -22.938 12.469 14.531 1 92.19 255 ASN B C 1
ATOM 5304 O O . ASN B 1 255 ? -23.406 13.508 15.008 1 92.19 255 ASN B O 1
ATOM 5308 N N . HIS B 1 256 ? -22.344 12.43 13.312 1 92.44 256 HIS B N 1
ATOM 5309 C CA . HIS B 1 256 ? -22 13.711 12.711 1 92.44 256 HIS B CA 1
ATOM 5310 C C . HIS B 1 256 ? -22.75 13.93 11.398 1 92.44 256 HIS B C 1
ATOM 5312 O O . HIS B 1 256 ? -22.984 15.07 10.992 1 92.44 256 HIS B O 1
ATOM 5318 N N . LEU B 1 257 ? -23.109 12.875 10.719 1 93 257 LEU B N 1
ATOM 5319 C CA . LEU B 1 257 ? -23.766 13.031 9.422 1 93 257 LEU B CA 1
ATOM 5320 C C . LEU B 1 257 ? -25.062 13.828 9.562 1 93 257 LEU B C 1
ATOM 5322 O O . LEU B 1 257 ? -25.375 14.672 8.719 1 93 257 LEU B O 1
ATOM 5326 N N . PRO B 1 258 ? -25.812 13.711 10.641 1 92 258 PRO B N 1
ATOM 5327 C CA . PRO B 1 258 ? -27.031 14.516 10.789 1 92 258 PRO B CA 1
ATOM 5328 C C . PRO B 1 258 ? -26.75 15.977 11.125 1 92 258 PRO B C 1
ATOM 5330 O O . PRO B 1 258 ? -27.594 16.844 10.914 1 92 258 PRO B O 1
ATOM 5333 N N . LYS B 1 259 ? -25.562 16.281 11.633 1 92.12 259 LYS B N 1
ATOM 5334 C CA . LYS B 1 259 ? -25.25 17.609 12.117 1 92.12 259 LYS B CA 1
ATOM 5335 C C . LYS B 1 259 ? -24.484 18.422 11.062 1 92.12 259 LYS B C 1
ATOM 5337 O O . LYS B 1 259 ? -24.609 19.656 11.016 1 92.12 259 LYS B O 1
ATOM 5342 N N . LEU B 1 260 ? -23.75 17.781 10.25 1 93.88 260 LEU B N 1
ATOM 5343 C CA . LEU B 1 260 ? -22.875 18.438 9.281 1 93.88 260 LEU B CA 1
ATOM 5344 C C . LEU B 1 260 ? -23.672 19.297 8.312 1 93.88 260 LEU B C 1
ATOM 5346 O O . LEU B 1 260 ? -23.25 20.391 7.941 1 93.88 260 LEU B O 1
ATOM 5350 N N . PRO B 1 261 ? -24.906 18.859 7.953 1 93.44 261 PRO B N 1
ATOM 5351 C CA . PRO B 1 261 ? -25.688 19.656 7.016 1 93.44 261 PRO B CA 1
ATOM 5352 C C . PRO B 1 261 ? -26.078 21.016 7.582 1 93.44 261 PRO B C 1
ATOM 5354 O O . PRO B 1 261 ? -26.391 21.938 6.828 1 93.44 261 PRO B O 1
ATOM 5357 N N . LEU B 1 262 ? -26 21.172 8.82 1 91.38 262 LEU B N 1
ATOM 5358 C CA . LEU B 1 262 ? -26.281 22.469 9.438 1 91.38 262 LEU B CA 1
ATOM 5359 C C . LEU B 1 262 ? -25.234 23.5 9.039 1 91.38 262 LEU B C 1
ATOM 5361 O O . LEU B 1 262 ? -25.531 24.688 8.938 1 91.38 262 LEU B O 1
ATOM 5365 N N . MET B 1 263 ? -24.078 23.078 8.797 1 92.75 263 MET B N 1
ATOM 5366 C CA . MET B 1 263 ? -22.969 23.969 8.438 1 92.75 263 MET B CA 1
ATOM 5367 C C . MET B 1 263 ? -23.125 24.453 6.996 1 92.75 263 MET B C 1
ATOM 5369 O O . MET B 1 263 ? -22.469 25.422 6.594 1 92.75 263 MET B O 1
ATOM 5373 N N . LEU B 1 264 ? -24 23.828 6.254 1 93.06 264 LEU B N 1
ATOM 5374 C CA . LEU B 1 264 ? -24.25 24.219 4.875 1 93.06 264 LEU B CA 1
ATOM 5375 C C . LEU B 1 264 ? -25.016 25.547 4.824 1 93.06 264 LEU B C 1
ATOM 5377 O O . LEU B 1 264 ? -25.078 26.188 3.775 1 93.06 264 LEU B O 1
ATOM 5381 N N . SER B 1 265 ? -25.5 25.984 5.93 1 89.62 265 SER B N 1
ATOM 5382 C CA . SER B 1 265 ? -26.266 27.234 5.984 1 89.62 265 SER B CA 1
ATOM 5383 C C . SER B 1 265 ? -25.406 28.375 6.535 1 89.62 265 SER B C 1
ATOM 5385 O O . SER B 1 265 ? -25.922 29.469 6.789 1 89.62 265 SER B O 1
ATOM 5387 N N . SER B 1 266 ? -24.172 28.125 6.723 1 87.81 266 SER B N 1
ATOM 5388 C CA . SER B 1 266 ? -23.266 29.156 7.23 1 87.81 266 SER B CA 1
ATOM 5389 C C . SER B 1 266 ? -23.125 30.297 6.238 1 87.81 266 SER B C 1
ATOM 5391 O O . SER B 1 266 ? -23.266 30.109 5.027 1 87.81 266 SER B O 1
ATOM 5393 N N . ASP B 1 267 ? -22.781 31.453 6.742 1 84.88 267 ASP B N 1
ATOM 5394 C CA . ASP B 1 267 ? -22.562 32.625 5.883 1 84.88 267 ASP B CA 1
ATOM 5395 C C . ASP B 1 267 ? -21.172 32.594 5.25 1 84.88 267 ASP B C 1
ATOM 5397 O O . ASP B 1 267 ? -20.906 33.312 4.297 1 84.88 267 ASP B O 1
ATOM 5401 N N . ASN B 1 268 ? -20.375 31.828 5.773 1 88.44 268 ASN B N 1
ATOM 5402 C CA . ASN B 1 268 ? -19.031 31.688 5.23 1 88.44 268 ASN B CA 1
ATOM 5403 C C . ASN B 1 268 ? -18.984 30.656 4.113 1 88.44 268 ASN B C 1
ATOM 5405 O O . ASN B 1 268 ? -19.234 29.469 4.344 1 88.44 268 ASN B O 1
ATOM 5409 N N . VAL B 1 269 ? -18.656 31.125 2.961 1 90.75 269 VAL B N 1
ATOM 5410 C CA . VAL B 1 269 ? -18.672 30.266 1.775 1 90.75 269 VAL B CA 1
ATOM 5411 C C . VAL B 1 269 ? -17.672 29.125 1.944 1 90.75 269 VAL B C 1
ATOM 5413 O O . VAL B 1 269 ? -17.953 27.984 1.565 1 90.75 269 VAL B O 1
ATOM 5416 N N . ASN B 1 270 ? -16.5 29.359 2.479 1 93.62 270 ASN B N 1
ATOM 5417 C CA . ASN B 1 270 ? -15.484 28.328 2.646 1 93.62 270 ASN B CA 1
ATOM 5418 C C . ASN B 1 270 ? -15.961 27.219 3.58 1 93.62 270 ASN B C 1
ATOM 5420 O O . ASN B 1 270 ? -15.695 26.047 3.338 1 93.62 270 ASN B O 1
ATOM 5424 N N . LEU B 1 271 ? -16.641 27.609 4.633 1 93.88 271 LEU B N 1
ATOM 5425 C CA . LEU B 1 271 ? -17.156 26.625 5.574 1 93.88 271 LEU B CA 1
ATOM 5426 C C . LEU B 1 271 ? -18.219 25.75 4.918 1 93.88 271 LEU B C 1
ATOM 5428 O O . LEU B 1 271 ? -18.25 24.531 5.125 1 93.88 271 LEU B O 1
ATOM 5432 N N . ARG B 1 272 ? -19.062 26.328 4.098 1 94.5 272 ARG B N 1
ATOM 5433 C CA . ARG B 1 272 ? -20.062 25.547 3.365 1 94.5 272 ARG B CA 1
ATOM 5434 C C . ARG B 1 272 ? -19.391 24.547 2.434 1 94.5 272 ARG B C 1
ATOM 5436 O O . ARG B 1 272 ? -19.781 23.375 2.396 1 94.5 272 ARG B O 1
ATOM 5443 N N . ILE B 1 273 ? -18.422 25 1.772 1 96.56 273 ILE B N 1
ATOM 5444 C CA . ILE B 1 273 ? -17.719 24.172 0.798 1 96.56 273 ILE B CA 1
ATOM 5445 C C . ILE B 1 273 ? -17.062 22.984 1.506 1 96.56 273 ILE B C 1
ATOM 5447 O O . ILE B 1 273 ? -17.234 21.828 1.104 1 96.56 273 ILE B O 1
ATOM 5451 N N . VAL B 1 274 ? -16.312 23.297 2.541 1 97.38 274 VAL B N 1
ATOM 5452 C CA . VAL B 1 274 ? -15.625 22.25 3.283 1 97.38 274 VAL B CA 1
ATOM 5453 C C . VAL B 1 274 ? -16.641 21.266 3.859 1 97.38 274 VAL B C 1
ATOM 5455 O O . VAL B 1 274 ? -16.406 20.047 3.848 1 97.38 274 VAL B O 1
ATOM 5458 N N . ALA B 1 275 ? -17.75 21.781 4.391 1 96.75 275 ALA B N 1
ATOM 5459 C CA . ALA B 1 275 ? -18.812 20.922 4.91 1 96.75 275 ALA B CA 1
ATOM 5460 C C . ALA B 1 275 ? -19.344 20 3.824 1 96.75 275 ALA B C 1
ATOM 5462 O O . ALA B 1 275 ? -19.5 18.797 4.047 1 96.75 275 ALA B O 1
ATOM 5463 N N . GLY B 1 276 ? -19.641 20.562 2.648 1 97.81 276 GLY B N 1
ATOM 5464 C CA . GLY B 1 276 ? -20.125 19.766 1.537 1 97.81 276 GLY B CA 1
ATOM 5465 C C . GLY B 1 276 ? -19.156 18.672 1.126 1 97.81 276 GLY B C 1
ATOM 5466 O O . GLY B 1 276 ? -19.547 17.516 0.939 1 97.81 276 GLY B O 1
ATOM 5467 N N . GLU B 1 277 ? -17.906 19.062 0.94 1 98.06 277 GLU B N 1
ATOM 5468 C CA . GLU B 1 277 ? -16.875 18.094 0.584 1 98.06 277 GLU B CA 1
ATOM 5469 C C . GLU B 1 277 ? -16.75 17 1.645 1 98.06 277 GLU B C 1
ATOM 5471 O O . GLU B 1 277 ? -16.531 15.836 1.319 1 98.06 277 GLU B O 1
ATOM 5476 N N . THR B 1 278 ? -16.859 17.375 2.924 1 98.19 278 THR B N 1
ATOM 5477 C CA . THR B 1 278 ? -16.781 16.422 4.023 1 98.19 278 THR B CA 1
ATOM 5478 C C . THR B 1 278 ? -17.938 15.445 3.979 1 98.19 278 THR B C 1
ATOM 5480 O O . THR B 1 278 ? -17.766 14.25 4.215 1 98.19 278 THR B O 1
ATOM 5483 N N . ILE B 1 279 ? -19.109 15.938 3.688 1 97.81 279 ILE B N 1
ATOM 5484 C CA . ILE B 1 279 ? -20.281 15.078 3.562 1 97.81 279 ILE B CA 1
ATOM 5485 C C . ILE B 1 279 ? -20.047 14.062 2.438 1 97.81 279 ILE B C 1
ATOM 5487 O O . ILE B 1 279 ? -20.328 12.875 2.602 1 97.81 279 ILE B O 1
ATOM 5491 N N . ALA B 1 280 ? -19.594 14.555 1.282 1 97.75 280 ALA B N 1
ATOM 5492 C CA . ALA B 1 280 ? -19.297 13.648 0.173 1 97.75 280 ALA B CA 1
ATOM 5493 C C . ALA B 1 280 ? -18.297 12.578 0.587 1 97.75 280 ALA B C 1
ATOM 5495 O O . ALA B 1 280 ? -18.453 11.406 0.248 1 97.75 280 ALA B O 1
ATOM 5496 N N . LEU B 1 281 ? -17.281 12.984 1.27 1 97.69 281 LEU B N 1
ATOM 5497 C CA . LEU B 1 281 ? -16.281 12.039 1.765 1 97.69 281 LEU B CA 1
ATOM 5498 C C . LEU B 1 281 ? -16.922 10.984 2.66 1 97.69 281 LEU B C 1
ATOM 5500 O O . LEU B 1 281 ? -16.641 9.797 2.527 1 97.69 281 LEU B O 1
ATOM 5504 N N . LEU B 1 282 ? -17.797 11.398 3.58 1 97.44 282 LEU B N 1
ATOM 5505 C CA . LEU B 1 282 ? -18.453 10.461 4.48 1 97.44 282 LEU B CA 1
ATOM 5506 C C . LEU B 1 282 ? -19.312 9.469 3.697 1 97.44 282 LEU B C 1
ATOM 5508 O O . LEU B 1 282 ? -19.344 8.273 4.02 1 97.44 282 LEU B O 1
ATOM 5512 N N . PHE B 1 283 ? -20 9.961 2.662 1 96.38 283 PHE B N 1
ATOM 5513 C CA . PHE B 1 283 ? -20.781 9.07 1.816 1 96.38 283 PHE B CA 1
ATOM 5514 C C . PHE B 1 283 ? -19.891 8.055 1.115 1 96.38 283 PHE B C 1
ATOM 5516 O O . PHE B 1 283 ? -20.234 6.879 1.003 1 96.38 283 PHE B O 1
ATOM 5523 N N . GLU B 1 284 ? -18.781 8.562 0.616 1 95.5 284 GLU B N 1
ATOM 5524 C CA . GLU B 1 284 ? -17.828 7.668 -0.041 1 95.5 284 GLU B CA 1
ATOM 5525 C C . GLU B 1 284 ? -17.359 6.574 0.911 1 95.5 284 GLU B C 1
ATOM 5527 O O . GLU B 1 284 ? -17.375 5.395 0.563 1 95.5 284 GLU B O 1
ATOM 5532 N N . LEU B 1 285 ? -16.953 6.949 2.117 1 94.25 285 LEU B N 1
ATOM 5533 C CA . LEU B 1 285 ? -16.469 6 3.113 1 94.25 285 LEU B CA 1
ATOM 5534 C C . LEU B 1 285 ? -17.562 5.023 3.516 1 94.25 285 LEU B C 1
ATOM 5536 O O . LEU B 1 285 ? -17.312 3.83 3.697 1 94.25 285 LEU B O 1
ATOM 5540 N N . ALA B 1 286 ? -18.781 5.523 3.656 1 94 286 ALA B N 1
ATOM 5541 C CA . ALA B 1 286 ? -19.922 4.676 4.004 1 94 286 ALA B CA 1
ATOM 5542 C C . ALA B 1 286 ? -20.188 3.641 2.918 1 94 286 ALA B C 1
ATOM 5544 O O . ALA B 1 286 ? -20.406 2.463 3.213 1 94 286 ALA B O 1
ATOM 5545 N N . ARG B 1 287 ? -20.141 4.043 1.655 1 90.62 287 ARG B N 1
ATOM 5546 C CA . ARG B 1 287 ? -20.422 3.16 0.524 1 90.62 287 ARG B CA 1
ATOM 5547 C C . ARG B 1 287 ? -19.297 2.137 0.348 1 90.62 287 ARG B C 1
ATOM 5549 O O . ARG B 1 287 ? -19.547 1.019 -0.109 1 90.62 287 ARG B O 1
ATOM 5556 N N . ASP B 1 288 ? -18.125 2.58 0.647 1 84.81 288 ASP B N 1
ATOM 5557 C CA . ASP B 1 288 ? -17 1.644 0.603 1 84.81 288 ASP B CA 1
ATOM 5558 C C . ASP B 1 288 ? -17.203 0.505 1.602 1 84.81 288 ASP B C 1
ATOM 5560 O O . ASP B 1 288 ? -16.797 -0.63 1.346 1 84.81 288 ASP B O 1
ATOM 5564 N N . MET B 1 289 ? -17.75 0.814 2.729 1 84.44 289 MET B N 1
ATOM 5565 C CA . MET B 1 289 ? -17.984 -0.181 3.77 1 84.44 289 MET B CA 1
ATOM 5566 C C . MET B 1 289 ? -19.234 -1.013 3.451 1 84.44 289 MET B C 1
ATOM 5568 O O . MET B 1 289 ? -19.219 -2.232 3.625 1 84.44 289 MET B O 1
ATOM 5572 N N . GLU B 1 290 ? -20.266 -0.316 3.115 1 86.44 290 GLU B N 1
ATOM 5573 C CA . GLU B 1 290 ? -21.531 -0.941 2.762 1 86.44 290 GLU B CA 1
ATOM 5574 C C . GLU B 1 290 ? -22.062 -0.418 1.427 1 86.44 290 GLU B C 1
ATOM 5576 O O . GLU B 1 290 ? -22.625 0.672 1.362 1 86.44 290 GLU B O 1
ATOM 5581 N N . GLU B 1 291 ? -21.922 -1.219 0.434 1 80.31 291 GLU B N 1
ATOM 5582 C CA . GLU B 1 291 ? -22.281 -0.809 -0.919 1 80.31 291 GLU B CA 1
ATOM 5583 C C . GLU B 1 291 ? -23.703 -0.269 -0.97 1 80.31 291 GLU B C 1
ATOM 5585 O O . GLU B 1 291 ? -24 0.657 -1.729 1 80.31 291 GLU B O 1
ATOM 5590 N N . ASP B 1 292 ? -24.578 -0.755 -0.193 1 85.62 292 ASP B N 1
ATOM 5591 C CA . ASP B 1 292 ? -25.969 -0.321 -0.202 1 85.62 292 ASP B CA 1
ATOM 5592 C C . ASP B 1 292 ? -26.25 0.671 0.927 1 85.62 292 ASP B C 1
ATOM 5594 O O . ASP B 1 292 ? -27.359 0.724 1.458 1 85.62 292 ASP B O 1
ATOM 5598 N N . PHE B 1 293 ? -25.266 1.406 1.248 1 90.75 293 PHE B N 1
ATOM 5599 C CA . PHE B 1 293 ? -25.438 2.406 2.297 1 90.75 293 PHE B CA 1
ATOM 5600 C C . PHE B 1 293 ? -26.578 3.352 1.965 1 90.75 293 PHE B C 1
ATOM 5602 O O . PHE B 1 293 ? -26.672 3.863 0.846 1 90.75 293 PHE B O 1
ATOM 5609 N N . PHE B 1 294 ? -27.406 3.498 3.078 1 89.44 294 PHE B N 1
ATOM 5610 C CA . PHE B 1 294 ? -28.562 4.391 2.932 1 89.44 294 PHE B CA 1
ATOM 5611 C C . PHE B 1 294 ? -28.641 5.367 4.102 1 89.44 294 PHE B C 1
ATOM 5613 O O . PHE B 1 294 ? -28.594 4.953 5.262 1 89.44 294 PHE B O 1
ATOM 5620 N N . TYR B 1 295 ? -28.703 6.629 3.744 1 92.25 295 TYR B N 1
ATOM 5621 C CA . TYR B 1 295 ? -28.922 7.68 4.73 1 92.25 295 TYR B CA 1
ATOM 5622 C C . TYR B 1 295 ? -30.359 8.203 4.66 1 92.25 295 TYR B C 1
ATOM 5624 O O . TYR B 1 295 ? -30.812 8.633 3.6 1 92.25 295 TYR B O 1
ATOM 5632 N N . GLU B 1 296 ? -31.094 8.234 5.754 1 91.25 296 GLU B N 1
ATOM 5633 C CA . GLU B 1 296 ? -32.531 8.508 5.816 1 91.25 296 GLU B CA 1
ATOM 5634 C C . GLU B 1 296 ? -32.844 9.906 5.301 1 91.25 296 GLU B C 1
ATOM 5636 O O . GLU B 1 296 ? -33.875 10.109 4.652 1 91.25 296 GLU B O 1
ATOM 5641 N N . ASP B 1 297 ? -31.969 10.812 5.59 1 92.94 297 ASP B N 1
ATOM 5642 C CA . ASP B 1 297 ? -32.25 12.195 5.227 1 92.94 297 ASP B CA 1
ATOM 5643 C C . ASP B 1 297 ? -31.547 12.578 3.924 1 92.94 297 ASP B C 1
ATOM 5645 O O . ASP B 1 297 ? -31.188 13.742 3.725 1 92.94 297 ASP B O 1
ATOM 5649 N N . THR B 1 298 ? -31.266 11.625 3.148 1 93.5 298 THR B N 1
ATOM 5650 C CA . THR B 1 298 ? -30.547 11.859 1.898 1 93.5 298 THR B CA 1
ATOM 5651 C C . THR B 1 298 ? -31.328 12.82 1.004 1 93.5 298 THR B C 1
ATOM 5653 O O . THR B 1 298 ? -30.75 13.703 0.372 1 93.5 298 THR B O 1
ATOM 5656 N N . ASP B 1 299 ? -32.625 12.695 1.01 1 93.56 299 ASP B N 1
ATOM 5657 C CA . ASP B 1 299 ? -33.438 13.562 0.16 1 93.56 299 ASP B CA 1
ATOM 5658 C C . ASP B 1 299 ? -33.344 15.023 0.611 1 93.56 299 ASP B C 1
ATOM 5660 O O . ASP B 1 299 ? -33.219 15.922 -0.215 1 93.56 299 ASP B O 1
ATOM 5664 N N . LEU B 1 300 ? -33.469 15.195 1.842 1 94.81 300 LEU B N 1
ATOM 5665 C CA . LEU B 1 300 ? -33.344 16.547 2.385 1 94.81 300 LEU B CA 1
ATOM 5666 C C . LEU B 1 300 ? -31.969 17.109 2.121 1 94.81 300 LEU B C 1
ATOM 5668 O O . LEU B 1 300 ? -31.828 18.281 1.757 1 94.81 300 LEU B O 1
ATOM 5672 N N . LEU B 1 301 ? -31.031 16.359 2.307 1 95.75 301 LEU B N 1
ATOM 5673 C CA . LEU B 1 301 ? -29.656 16.75 2.039 1 95.75 301 LEU B CA 1
ATOM 5674 C C . LEU B 1 301 ? -29.469 17.156 0.578 1 95.75 301 LEU B C 1
ATOM 5676 O O . LEU B 1 301 ? -28.906 18.219 0.283 1 95.75 301 LEU B O 1
ATOM 5680 N N . CYS B 1 302 ? -30.016 16.328 -0.329 1 95.69 302 CYS B N 1
ATOM 5681 C CA . CYS B 1 302 ? -29.891 16.594 -1.758 1 95.69 302 CYS B CA 1
ATOM 5682 C C . CYS B 1 302 ? -30.594 17.906 -2.135 1 95.69 302 CYS B C 1
ATOM 5684 O O . CYS B 1 302 ? -30.109 18.641 -3 1 95.69 302 CYS B O 1
ATOM 5686 N N . THR B 1 303 ? -31.656 18.188 -1.485 1 95.44 303 THR B N 1
ATOM 5687 C CA . THR B 1 303 ? -32.375 19.453 -1.731 1 95.44 303 THR B CA 1
ATOM 5688 C C . THR B 1 303 ? -31.5 20.641 -1.336 1 95.44 303 THR B C 1
ATOM 5690 O O . THR B 1 303 ? -31.406 21.625 -2.078 1 95.44 303 THR B O 1
ATOM 5693 N N . LYS B 1 304 ? -30.859 20.531 -0.222 1 94.75 304 LYS B N 1
ATOM 5694 C CA . LYS B 1 304 ? -29.984 21.594 0.248 1 94.75 304 LYS B CA 1
ATOM 5695 C C . LYS B 1 304 ? -28.781 21.766 -0.677 1 94.75 304 LYS B C 1
ATOM 5697 O O . LYS B 1 304 ? -28.391 22.891 -1.012 1 94.75 304 LYS B O 1
ATOM 5702 N N . LEU B 1 305 ? -28.25 20.719 -1.05 1 96.38 305 LEU B N 1
ATOM 5703 C CA . LEU B 1 305 ? -27.078 20.734 -1.932 1 96.38 305 LEU B CA 1
ATOM 5704 C C . LEU B 1 305 ? -27.453 21.312 -3.297 1 96.38 305 LEU B C 1
ATOM 5706 O O . LEU B 1 305 ? -26.672 22.062 -3.893 1 96.38 305 LEU B O 1
ATOM 5710 N N . LYS B 1 306 ? -28.594 20.938 -3.771 1 95.12 306 LYS B N 1
ATOM 5711 C CA . LYS B 1 306 ? -29.078 21.469 -5.047 1 95.12 306 LYS B CA 1
ATOM 5712 C C . LYS B 1 306 ? -29.234 22.984 -4.984 1 95.12 306 LYS B C 1
ATOM 5714 O O . LYS B 1 306 ? -28.891 23.688 -5.938 1 95.12 306 LYS B O 1
ATOM 5719 N N . ALA B 1 307 ? -29.719 23.391 -3.928 1 93.81 307 ALA B N 1
ATOM 5720 C CA . ALA B 1 307 ? -29.875 24.844 -3.746 1 93.81 307 ALA B CA 1
ATOM 5721 C C . ALA B 1 307 ? -28.516 25.547 -3.77 1 93.81 307 ALA B C 1
ATOM 5723 O O . ALA B 1 307 ? -28.375 26.609 -4.359 1 93.81 307 ALA B O 1
ATOM 5724 N N . LEU B 1 308 ? -27.547 25.016 -3.143 1 93.75 308 LEU B N 1
ATOM 5725 C CA . LEU B 1 308 ? -26.219 25.594 -3.092 1 93.75 308 LEU B CA 1
ATOM 5726 C C . LEU B 1 308 ? -25.531 25.5 -4.449 1 93.75 308 LEU B C 1
ATOM 5728 O O . LEU B 1 308 ? -24.703 26.344 -4.801 1 93.75 308 LEU B O 1
ATOM 5732 N N . ALA B 1 309 ? -25.859 24.453 -5.23 1 92.38 309 ALA B N 1
ATOM 5733 C CA . ALA B 1 309 ? -25.281 24.234 -6.555 1 92.38 309 ALA B CA 1
ATOM 5734 C C . ALA B 1 309 ? -25.859 25.203 -7.57 1 92.38 309 ALA B C 1
ATOM 5736 O O . ALA B 1 309 ? -25.312 25.375 -8.664 1 92.38 309 ALA B O 1
ATOM 5737 N N . THR B 1 310 ? -26.906 25.797 -7.152 1 88.69 310 THR B N 1
ATOM 5738 C CA . THR B 1 310 ? -27.578 26.719 -8.078 1 88.69 310 THR B CA 1
ATOM 5739 C C . THR B 1 310 ? -27.688 28.109 -7.469 1 88.69 310 THR B C 1
ATOM 5741 O O . THR B 1 310 ? -28.266 29.016 -8.078 1 88.69 310 THR B O 1
ATOM 5744 N N . ASP B 1 311 ? -27.156 28.281 -6.273 1 81.25 311 ASP B N 1
ATOM 5745 C CA . ASP B 1 311 ? -27.312 29.516 -5.52 1 81.25 311 ASP B CA 1
ATOM 5746 C C . ASP B 1 311 ? -26.828 30.719 -6.332 1 81.25 311 ASP B C 1
ATOM 5748 O O . ASP B 1 311 ? -25.703 30.703 -6.855 1 81.25 311 ASP B O 1
ATOM 5752 N N . SER B 1 312 ? -27.703 31.672 -6.418 1 71.25 312 SER B N 1
ATOM 5753 C CA . SER B 1 312 ? -27.453 32.906 -7.164 1 71.25 312 SER B CA 1
ATOM 5754 C C . SER B 1 312 ? -27.453 34.125 -6.246 1 71.25 312 SER B C 1
ATOM 5756 O O . SER B 1 312 ? -27.781 35.219 -6.684 1 71.25 312 SER B O 1
ATOM 5758 N N . ASN B 1 313 ? -27.078 33.812 -5.02 1 68.75 313 ASN B N 1
ATOM 5759 C CA . ASN B 1 313 ? -27.078 34.969 -4.098 1 68.75 313 ASN B CA 1
ATOM 5760 C C . ASN B 1 313 ? -26.125 36.062 -4.547 1 68.75 313 ASN B C 1
ATOM 5762 O O . ASN B 1 313 ? -24.906 35.844 -4.562 1 68.75 313 ASN B O 1
ATOM 5766 N N . LYS B 1 314 ? -26.594 37.188 -4.902 1 68.5 314 LYS B N 1
ATOM 5767 C CA . LYS B 1 314 ? -25.875 38.312 -5.504 1 68.5 314 LYS B CA 1
ATOM 5768 C C . LYS B 1 314 ? -24.984 39 -4.477 1 68.5 314 LYS B C 1
ATOM 5770 O O . LYS B 1 314 ? -24.078 39.781 -4.84 1 68.5 314 LYS B O 1
ATOM 5775 N N . TYR B 1 315 ? -25.156 38.688 -3.256 1 72.44 315 TYR B N 1
ATOM 5776 C CA . TYR B 1 315 ? -24.391 39.438 -2.246 1 72.44 315 TYR B CA 1
ATOM 5777 C C . TYR B 1 315 ? -23.016 38.812 -2.061 1 72.44 315 TYR B C 1
ATOM 5779 O O . TYR B 1 315 ? -22.125 39.438 -1.473 1 72.44 315 TYR B O 1
ATOM 5787 N N . ARG B 1 316 ? -22.766 37.844 -2.691 1 77 316 ARG B N 1
ATOM 5788 C CA . ARG B 1 316 ? -21.469 37.156 -2.574 1 77 316 ARG B CA 1
ATOM 5789 C C . ARG B 1 316 ? -20.609 37.438 -3.805 1 77 316 ARG B C 1
ATOM 5791 O O . ARG B 1 316 ? -21.125 37.719 -4.883 1 77 316 ARG B O 1
ATOM 5798 N N . ALA B 1 317 ? -19.281 37.375 -3.57 1 82.5 317 ALA B N 1
ATOM 5799 C CA . ALA B 1 317 ? -18.359 37.562 -4.68 1 82.5 317 ALA B CA 1
ATOM 5800 C C . ALA B 1 317 ? -18.594 36.531 -5.781 1 82.5 317 ALA B C 1
ATOM 5802 O O . ALA B 1 317 ? -18.859 35.375 -5.496 1 82.5 317 ALA B O 1
ATOM 5803 N N . LYS B 1 318 ? -18.578 37 -6.965 1 81.38 318 LYS B N 1
ATOM 5804 C CA . LYS B 1 318 ? -18.828 36.188 -8.148 1 81.38 318 LYS B CA 1
ATOM 5805 C C . LYS B 1 318 ? -17.938 34.969 -8.172 1 81.38 318 LYS B C 1
ATOM 5807 O O . LYS B 1 318 ? -18.406 33.844 -8.477 1 81.38 318 LYS B O 1
ATOM 5812 N N . THR B 1 319 ? -16.719 35.125 -7.875 1 84.19 319 THR B N 1
ATOM 5813 C CA . THR B 1 319 ? -15.758 34.031 -7.895 1 84.19 319 THR B CA 1
ATOM 5814 C C . THR B 1 319 ? -16.141 32.969 -6.863 1 84.19 319 THR B C 1
ATOM 5816 O O . THR B 1 319 ? -16.047 31.766 -7.133 1 84.19 319 THR B O 1
ATOM 5819 N N . ASP B 1 320 ? -16.547 33.375 -5.754 1 84.31 320 ASP B N 1
ATOM 5820 C CA . ASP B 1 320 ? -16.953 32.469 -4.68 1 84.31 320 ASP B CA 1
ATOM 5821 C C . ASP B 1 320 ? -18.203 31.672 -5.059 1 84.31 320 ASP B C 1
ATOM 5823 O O . ASP B 1 320 ? -18.312 30.484 -4.754 1 84.31 320 ASP B O 1
ATOM 5827 N N . ARG B 1 321 ? -19.047 32.375 -5.742 1 85.88 321 ARG B N 1
ATOM 5828 C CA . ARG B 1 321 ? -20.281 31.75 -6.156 1 85.88 321 ARG B CA 1
ATOM 5829 C C . ARG B 1 321 ? -20.016 30.656 -7.199 1 85.88 321 ARG B C 1
ATOM 5831 O O . ARG B 1 321 ? -20.594 29.578 -7.129 1 85.88 321 ARG B O 1
ATOM 5838 N N . ARG B 1 322 ? -19.188 31 -8.062 1 87.88 322 ARG B N 1
ATOM 5839 C CA . ARG B 1 322 ? -18.859 30.031 -9.109 1 87.88 322 ARG B CA 1
ATOM 5840 C C . ARG B 1 322 ? -18.188 28.797 -8.523 1 87.88 322 ARG B C 1
ATOM 5842 O O . ARG B 1 322 ? -18.5 27.672 -8.898 1 87.88 322 ARG B O 1
ATOM 5849 N N . LYS B 1 323 ? -17.266 29.047 -7.664 1 89.31 323 LYS B N 1
ATOM 5850 C CA . LYS B 1 323 ? -16.562 27.938 -7.004 1 89.31 323 LYS B CA 1
ATOM 5851 C C . LYS B 1 323 ? -17.531 27.078 -6.207 1 89.31 323 LYS B C 1
ATOM 5853 O O . LYS B 1 323 ? -17.469 25.844 -6.289 1 89.31 323 LYS B O 1
ATOM 5858 N N . GLN B 1 324 ? -18.391 27.75 -5.473 1 91.12 324 GLN B N 1
ATOM 5859 C CA . GLN B 1 324 ? -19.375 27.031 -4.676 1 91.12 324 GLN B CA 1
ATOM 5860 C C . GLN B 1 324 ? -20.281 26.188 -5.559 1 91.12 324 GLN B C 1
ATOM 5862 O O . GLN B 1 324 ? -20.469 24.984 -5.305 1 91.12 324 GLN B O 1
ATOM 5867 N N . ARG B 1 325 ? -20.781 26.75 -6.609 1 91.88 325 ARG B N 1
ATOM 5868 C CA . ARG B 1 325 ? -21.688 26.016 -7.5 1 91.88 325 ARG B CA 1
ATOM 5869 C C . ARG B 1 325 ? -21 24.797 -8.102 1 91.88 325 ARG B C 1
ATOM 5871 O O . ARG B 1 325 ? -21.578 23.703 -8.133 1 91.88 325 ARG B O 1
ATOM 5878 N N . SER B 1 326 ? -19.828 25.016 -8.523 1 93.12 326 SER B N 1
ATOM 5879 C CA . SER B 1 326 ? -19.078 23.938 -9.156 1 93.12 326 SER B CA 1
ATOM 5880 C C . SER B 1 326 ? -18.844 22.781 -8.18 1 93.12 326 SER B C 1
ATOM 5882 O O . SER B 1 326 ? -19.109 21.625 -8.5 1 93.12 326 SER B O 1
ATOM 5884 N N . ILE B 1 327 ? -18.422 23.062 -7.027 1 94.81 327 ILE B N 1
ATOM 5885 C CA . ILE B 1 327 ? -18.078 22.047 -6.031 1 94.81 327 ILE B CA 1
ATOM 5886 C C . ILE B 1 327 ? -19.344 21.297 -5.605 1 94.81 327 ILE B C 1
ATOM 5888 O O . ILE B 1 327 ? -19.359 20.078 -5.508 1 94.81 327 ILE B O 1
ATOM 5892 N N . PHE B 1 328 ? -20.453 22.078 -5.363 1 96.38 328 PHE B N 1
ATOM 5893 C CA . PHE B 1 328 ? -21.672 21.438 -4.883 1 96.38 328 PHE B CA 1
ATOM 5894 C C . PHE B 1 328 ? -22.344 20.625 -5.996 1 96.38 328 PHE B C 1
ATOM 5896 O O . PHE B 1 328 ? -23.047 19.656 -5.73 1 96.38 328 PHE B O 1
ATOM 5903 N N . ARG B 1 329 ? -22.125 21.047 -7.215 1 95.44 329 ARG B N 1
ATOM 5904 C CA . ARG B 1 329 ? -22.562 20.203 -8.32 1 95.44 329 ARG B CA 1
ATOM 5905 C C . ARG B 1 329 ? -21.859 18.844 -8.273 1 95.44 329 ARG B C 1
ATOM 5907 O O . ARG B 1 329 ? -22.484 17.812 -8.461 1 95.44 329 ARG B O 1
ATOM 5914 N N . ASP B 1 330 ? -20.578 18.906 -8.117 1 96.31 330 ASP B N 1
ATOM 5915 C CA . ASP B 1 330 ? -19.797 17.672 -8.016 1 96.31 330 ASP B CA 1
ATOM 5916 C C . ASP B 1 330 ? -20.25 16.828 -6.82 1 96.31 330 ASP B C 1
ATOM 5918 O O . ASP B 1 330 ? -20.391 15.609 -6.93 1 96.31 330 ASP B O 1
ATOM 5922 N N . VAL B 1 331 ? -20.453 17.438 -5.648 1 97.38 331 VAL B N 1
ATOM 5923 C CA . VAL B 1 331 ? -20.875 16.766 -4.43 1 97.38 331 VAL B CA 1
ATOM 5924 C C . VAL B 1 331 ? -22.234 16.094 -4.656 1 97.38 331 VAL B C 1
ATOM 5926 O O . VAL B 1 331 ? -22.422 14.914 -4.344 1 97.38 331 VAL B O 1
ATOM 5929 N N . LEU B 1 332 ? -23.188 16.859 -5.227 1 96.31 332 LEU B N 1
ATOM 5930 C CA . LEU B 1 332 ? -24.516 16.359 -5.508 1 96.31 332 LEU B CA 1
ATOM 5931 C C . LEU B 1 332 ? -24.453 15.188 -6.484 1 96.31 332 LEU B C 1
ATOM 5933 O O . LEU B 1 332 ? -25.094 14.156 -6.266 1 96.31 332 LEU B O 1
ATOM 5937 N N . HIS B 1 333 ? -23.703 15.359 -7.484 1 95.75 333 HIS B N 1
ATOM 5938 C CA . HIS B 1 333 ? -23.562 14.305 -8.484 1 95.75 333 HIS B CA 1
ATOM 5939 C C . HIS B 1 333 ? -23.031 13.023 -7.863 1 95.75 333 HIS B C 1
ATOM 5941 O O . HIS B 1 333 ? -23.484 11.93 -8.195 1 95.75 333 HIS B O 1
ATOM 5947 N N . PHE B 1 334 ? -22.141 13.086 -7.059 1 96.06 334 PHE B N 1
ATOM 5948 C CA . PHE B 1 334 ? -21.562 11.906 -6.418 1 96.06 334 PHE B CA 1
ATOM 5949 C C . PHE B 1 334 ? -22.594 11.234 -5.512 1 96.06 334 PHE B C 1
ATOM 5951 O O . PHE B 1 334 ? -22.734 10.008 -5.527 1 96.06 334 PHE B O 1
ATOM 5958 N N . ILE B 1 335 ? -23.219 12.07 -4.668 1 95.5 335 ILE B N 1
ATOM 5959 C CA . ILE B 1 335 ? -24.172 11.523 -3.705 1 95.5 335 ILE B CA 1
ATOM 5960 C C . ILE B 1 335 ? -25.312 10.828 -4.445 1 95.5 335 ILE B C 1
ATOM 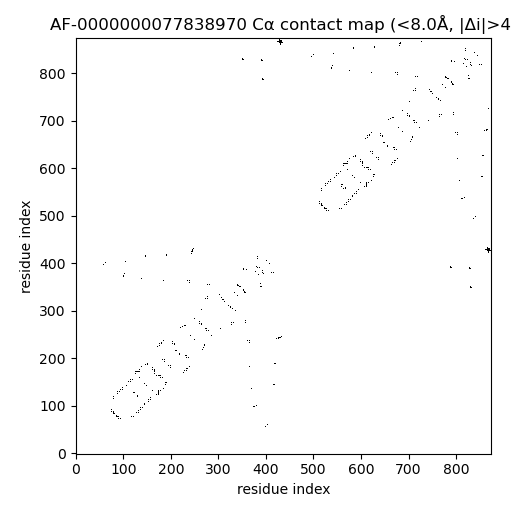5962 O O . ILE B 1 335 ? -25.766 9.758 -4.027 1 95.5 335 ILE B O 1
ATOM 5966 N N . GLU B 1 336 ? -25.672 11.32 -5.594 1 93.56 336 GLU B N 1
ATOM 5967 C CA . GLU B 1 336 ? -26.797 10.773 -6.34 1 93.56 336 GLU B CA 1
ATOM 5968 C C . GLU B 1 336 ? -26.375 9.602 -7.211 1 93.56 336 GLU B C 1
ATOM 5970 O O . GLU B 1 336 ? -27.094 8.609 -7.324 1 93.56 336 GLU B O 1
ATOM 5975 N N . ASN B 1 337 ? -25.156 9.734 -7.793 1 90.12 337 ASN B N 1
ATOM 5976 C CA . ASN B 1 337 ? -24.797 8.758 -8.828 1 90.12 337 ASN B CA 1
ATOM 5977 C C . ASN B 1 337 ? -23.609 7.902 -8.406 1 90.12 337 ASN B C 1
ATOM 5979 O O . ASN B 1 337 ? -23.312 6.891 -9.039 1 90.12 337 ASN B O 1
ATOM 5983 N N . GLY B 1 338 ? -22.922 8.336 -7.48 1 89.5 338 GLY B N 1
ATOM 5984 C CA . GLY B 1 338 ? -21.766 7.574 -7.02 1 89.5 338 GLY B CA 1
ATOM 5985 C C . GLY B 1 338 ? -20.516 7.82 -7.84 1 89.5 338 GLY B C 1
ATOM 5986 O O . GLY B 1 338 ? -19.531 7.086 -7.719 1 89.5 338 GLY B O 1
ATOM 5987 N N . GLU B 1 339 ? -20.547 8.852 -8.664 1 87.5 339 GLU B N 1
ATOM 5988 C CA . GLU B 1 339 ? -19.422 9.125 -9.555 1 87.5 339 GLU B CA 1
ATOM 5989 C C . GLU B 1 339 ? -18.656 10.383 -9.117 1 87.5 339 GLU B C 1
ATOM 5991 O O . GLU B 1 339 ? -19.281 11.414 -8.828 1 87.5 339 GLU B O 1
ATOM 5996 N N . CYS B 1 340 ? -17.391 10.227 -9.055 1 87.31 340 CYS B N 1
ATOM 5997 C CA . CYS B 1 340 ? -16.531 11.344 -8.672 1 87.31 340 CYS B CA 1
ATOM 5998 C C . CYS B 1 340 ? -15.859 11.961 -9.891 1 87.31 340 CYS B C 1
ATOM 6000 O O . CYS B 1 340 ? -15.492 11.25 -10.828 1 87.31 340 CYS B O 1
ATOM 6002 N N . HIS B 1 341 ? -15.789 13.258 -9.859 1 86.06 341 HIS B N 1
ATOM 6003 C CA . HIS B 1 341 ? -15.039 13.953 -10.898 1 86.06 341 HIS B CA 1
ATOM 6004 C C . HIS B 1 341 ? -13.555 13.602 -10.844 1 86.06 341 HIS B C 1
ATOM 6006 O O . HIS B 1 341 ? -12.969 13.555 -9.766 1 86.06 341 HIS B O 1
ATOM 6012 N N . GLU B 1 342 ? -13.117 13.344 -12.023 1 84.38 342 GLU B N 1
ATOM 6013 C CA . GLU B 1 342 ? -11.719 12.938 -12.086 1 84.38 342 GLU B CA 1
ATOM 6014 C C . GLU B 1 342 ? -10.82 14.109 -12.469 1 84.38 342 GLU B C 1
ATOM 6016 O O . GLU B 1 342 ? -11.18 14.93 -13.312 1 84.38 342 GLU B O 1
ATOM 6021 N N . GLU B 1 343 ? -9.711 14.211 -11.727 1 89.94 343 GLU B N 1
ATOM 6022 C CA . GLU B 1 343 ? -8.688 15.211 -12.016 1 89.94 343 GLU B CA 1
ATOM 6023 C C . GLU B 1 343 ? -7.316 14.562 -12.188 1 89.94 343 GLU B C 1
ATOM 6025 O O . GLU B 1 343 ? -6.961 13.641 -11.453 1 89.94 343 GLU B O 1
ATOM 6030 N N . THR B 1 344 ? -6.617 14.984 -13.25 1 91.5 344 THR B N 1
ATOM 6031 C CA . THR B 1 344 ? -5.254 14.516 -13.469 1 91.5 344 THR B CA 1
ATOM 6032 C C . THR B 1 344 ? -4.246 15.602 -13.102 1 91.5 344 THR B C 1
ATOM 6034 O O . THR B 1 344 ? -4.32 16.719 -13.602 1 91.5 344 THR B O 1
ATOM 6037 N N . ILE B 1 345 ? -3.324 15.289 -12.242 1 94.88 345 ILE B N 1
ATOM 6038 C CA . ILE B 1 345 ? -2.266 16.203 -11.828 1 94.88 345 ILE B CA 1
ATOM 6039 C C . ILE B 1 345 ? -0.944 15.789 -12.469 1 94.88 345 ILE B C 1
ATOM 6041 O O . ILE B 1 345 ? -0.467 14.672 -12.258 1 94.88 345 ILE B O 1
ATOM 6045 N N . LYS B 1 346 ? -0.374 16.672 -13.211 1 93.06 346 LYS B N 1
ATOM 6046 C CA . LYS B 1 346 ? 0.893 16.375 -13.883 1 93.06 346 LYS B CA 1
ATOM 6047 C C . LYS B 1 346 ? 2.061 17.031 -13.148 1 93.06 346 LYS B C 1
ATOM 6049 O O . LYS B 1 346 ? 1.951 18.172 -12.68 1 93.06 346 LYS B O 1
ATOM 6054 N N . PHE B 1 347 ? 3.158 16.344 -13.055 1 94.12 347 PHE B N 1
ATOM 6055 C CA . PHE B 1 347 ? 4.379 16.859 -12.453 1 94.12 347 PHE B CA 1
ATOM 6056 C C . PHE B 1 347 ? 5.605 16.156 -13.023 1 94.12 347 PHE B C 1
ATOM 6058 O O . PHE B 1 347 ? 5.816 14.969 -12.781 1 94.12 347 PHE B O 1
ATOM 6065 N N . GLY B 1 348 ? 6.363 16.891 -13.797 1 90.38 348 GLY B N 1
ATOM 6066 C CA . GLY B 1 348 ? 7.48 16.281 -14.508 1 90.38 348 GLY B CA 1
ATOM 6067 C C . GLY B 1 348 ? 7.047 15.297 -15.57 1 90.38 348 GLY B C 1
ATOM 6068 O O . GLY B 1 348 ? 6.234 15.625 -16.438 1 90.38 348 GLY B O 1
ATOM 6069 N N . LEU B 1 349 ? 7.691 14.07 -15.453 1 91.06 349 LEU B N 1
ATOM 6070 C CA . LEU B 1 349 ? 7.367 13 -16.391 1 91.06 349 LEU B CA 1
ATOM 6071 C C . LEU B 1 349 ? 6.238 12.125 -15.859 1 91.06 349 LEU B C 1
ATOM 6073 O O . LEU B 1 349 ? 5.875 11.133 -16.484 1 91.06 349 LEU B O 1
ATOM 6077 N N . GLU B 1 350 ? 5.68 12.57 -14.727 1 93.88 350 GLU B N 1
ATOM 6078 C CA . GLU B 1 350 ? 4.715 11.719 -14.047 1 93.88 350 GLU B CA 1
ATOM 6079 C C . GLU B 1 350 ? 3.354 12.406 -13.93 1 93.88 350 GLU B C 1
ATOM 6081 O O . GLU B 1 350 ? 3.242 13.609 -14.148 1 93.88 350 GLU B O 1
ATOM 6086 N N . CYS B 1 351 ? 2.342 11.633 -13.664 1 92.12 351 CYS B N 1
ATOM 6087 C CA . CYS B 1 351 ? 1.018 12.164 -13.359 1 92.12 351 CYS B CA 1
ATOM 6088 C C . CYS B 1 351 ? 0.327 11.328 -12.289 1 92.12 351 CYS B C 1
ATOM 6090 O O . CYS B 1 351 ? 0.783 10.227 -11.961 1 92.12 351 CYS B O 1
ATOM 6092 N N . MET B 1 352 ? -0.629 11.82 -11.68 1 92.56 352 MET B N 1
ATOM 6093 C CA . MET B 1 352 ? -1.463 11.117 -10.711 1 92.56 352 MET B CA 1
ATOM 6094 C C . MET B 1 352 ? -2.939 11.414 -10.938 1 92.56 352 MET B C 1
ATOM 6096 O O . MET B 1 352 ? -3.295 12.523 -11.352 1 92.56 352 MET B O 1
ATOM 6100 N N . TYR B 1 353 ? -3.744 10.469 -10.664 1 89.5 353 TYR B N 1
ATOM 6101 C CA . TYR B 1 353 ? -5.188 10.617 -10.805 1 89.5 353 TYR B CA 1
ATOM 6102 C C . TYR B 1 353 ? -5.844 10.891 -9.453 1 89.5 353 TYR B C 1
ATOM 6104 O O . TYR B 1 353 ? -5.555 10.203 -8.469 1 89.5 353 TYR B O 1
ATOM 6112 N N . VAL B 1 354 ? -6.609 11.914 -9.375 1 92.5 354 VAL B N 1
ATOM 6113 C CA . VAL B 1 354 ? -7.473 12.203 -8.234 1 92.5 354 VAL B CA 1
ATOM 6114 C C . VAL B 1 354 ? -8.922 11.852 -8.578 1 92.5 354 VAL B C 1
ATOM 6116 O O . VAL B 1 354 ? -9.625 12.641 -9.203 1 92.5 354 VAL B O 1
ATOM 6119 N N . ASP B 1 355 ? -9.305 10.656 -8.156 1 88.62 355 ASP B N 1
ATOM 6120 C CA . ASP B 1 355 ? -10.555 10.109 -8.664 1 88.62 355 ASP B CA 1
ATOM 6121 C C . ASP B 1 355 ? -11.508 9.75 -7.523 1 88.62 355 ASP B C 1
ATOM 6123 O O . ASP B 1 355 ? -12.484 9.023 -7.723 1 88.62 355 ASP B O 1
ATOM 6127 N N . SER B 1 356 ? -11.227 10.148 -6.348 1 92.25 356 SER B N 1
ATOM 6128 C CA . SER B 1 356 ? -12.086 9.938 -5.191 1 92.25 356 SER B CA 1
ATOM 6129 C C . SER B 1 356 ? -12.062 11.141 -4.254 1 92.25 356 SER B C 1
ATOM 6131 O O . SER B 1 356 ? -11.156 11.977 -4.332 1 92.25 356 SER B O 1
ATOM 6133 N N . TRP B 1 357 ? -13.062 11.273 -3.395 1 96.12 357 TRP B N 1
ATOM 6134 C CA . TRP B 1 357 ? -13.109 12.383 -2.449 1 96.12 357 TRP B CA 1
ATOM 6135 C C . TRP B 1 357 ? -12.008 12.258 -1.401 1 96.12 357 TRP B C 1
ATOM 6137 O O . TRP B 1 357 ? -11.453 13.258 -0.951 1 96.12 357 TRP B O 1
ATOM 6147 N N . ALA B 1 358 ? -11.711 11.016 -0.991 1 95.44 358 ALA B N 1
ATOM 6148 C CA . ALA B 1 358 ? -10.625 10.781 -0.044 1 95.44 358 ALA B CA 1
ATOM 6149 C C . ALA B 1 358 ? -9.289 11.242 -0.62 1 95.44 358 ALA B C 1
ATOM 6151 O O . ALA B 1 358 ? -8.531 11.945 0.045 1 95.44 358 ALA B O 1
ATOM 6152 N N . ARG B 1 359 ? -9.031 10.859 -1.832 1 94.62 359 ARG B N 1
ATOM 6153 C CA . ARG B 1 359 ? -7.785 11.25 -2.48 1 94.62 359 ARG B CA 1
ATOM 6154 C C . ARG B 1 359 ? -7.738 12.758 -2.711 1 94.62 359 ARG B C 1
ATOM 6156 O O . ARG B 1 359 ? -6.676 13.375 -2.598 1 94.62 359 ARG B O 1
ATOM 6163 N N . ARG B 1 360 ? -8.867 13.344 -3.072 1 96.38 360 ARG B N 1
ATOM 6164 C CA . ARG B 1 360 ? -8.961 14.781 -3.271 1 96.38 360 ARG B CA 1
ATOM 6165 C C . ARG B 1 360 ? -8.641 15.531 -1.982 1 96.38 360 ARG B C 1
ATOM 6167 O O . ARG B 1 360 ? -7.875 16.5 -1.991 1 96.38 360 ARG B O 1
ATOM 6174 N N . ARG B 1 361 ? -9.227 15.086 -0.905 1 97.62 361 ARG B N 1
ATOM 6175 C CA . ARG B 1 361 ? -8.977 15.734 0.376 1 97.62 361 ARG B CA 1
ATOM 6176 C C . ARG B 1 361 ? -7.508 15.625 0.769 1 97.62 361 ARG B C 1
ATOM 6178 O O . ARG B 1 361 ? -6.906 16.594 1.229 1 97.62 361 ARG B O 1
ATOM 6185 N N . THR B 1 362 ? -6.945 14.438 0.587 1 97.62 362 THR B N 1
ATOM 6186 C CA . THR B 1 362 ? -5.543 14.211 0.921 1 97.62 362 THR B CA 1
ATOM 6187 C C . THR B 1 362 ? -4.633 15.102 0.079 1 97.62 362 THR B C 1
ATOM 6189 O O . THR B 1 362 ? -3.766 15.797 0.613 1 97.62 362 THR B O 1
ATOM 6192 N N . TYR B 1 363 ? -4.91 15.133 -1.203 1 97.81 363 TYR B N 1
ATOM 6193 C CA . TYR B 1 363 ? -4.082 15.945 -2.086 1 97.81 363 TYR B CA 1
ATOM 6194 C C . TYR B 1 363 ? -4.188 17.422 -1.727 1 97.81 363 TYR B C 1
ATOM 6196 O O . TYR B 1 363 ? -3.174 18.125 -1.646 1 97.81 363 TYR B O 1
ATOM 6204 N N . ASN B 1 364 ? -5.422 17.859 -1.528 1 97.75 364 ASN B N 1
ATOM 6205 C CA . ASN B 1 364 ? -5.625 19.281 -1.209 1 97.75 364 ASN B CA 1
ATOM 6206 C C . ASN B 1 364 ? -4.934 19.656 0.095 1 97.75 364 ASN B C 1
ATOM 6208 O O . ASN B 1 364 ? -4.418 20.766 0.225 1 97.75 364 ASN B O 1
ATOM 6212 N N . ALA B 1 365 ? -4.93 18.812 1.072 1 98.38 365 ALA B N 1
ATOM 6213 C CA . ALA B 1 365 ? -4.258 19.094 2.338 1 98.38 365 ALA B CA 1
ATOM 6214 C C . ALA B 1 365 ? -2.768 19.344 2.123 1 98.38 365 ALA B C 1
ATOM 6216 O O . ALA B 1 365 ? -2.213 20.312 2.645 1 98.38 365 ALA B O 1
ATOM 6217 N N . PHE B 1 366 ? -2.131 18.516 1.317 1 98.25 366 PHE B N 1
ATOM 6218 C CA . PHE B 1 366 ? -0.7 18.672 1.078 1 98.25 366 PHE B CA 1
ATOM 6219 C C . PHE B 1 366 ? -0.424 19.859 0.17 1 98.25 366 PHE B C 1
ATOM 6221 O O . PHE B 1 366 ? 0.584 20.547 0.333 1 98.25 366 PHE B O 1
ATOM 6228 N N . LYS B 1 367 ? -1.293 20.031 -0.759 1 97.81 367 LYS B N 1
ATOM 6229 C CA . LYS B 1 367 ? -1.164 21.203 -1.632 1 97.81 367 LYS B CA 1
ATOM 6230 C C . LYS B 1 367 ? -1.236 22.5 -0.833 1 97.81 367 LYS B C 1
ATOM 6232 O O . LYS B 1 367 ? -0.47 23.438 -1.083 1 97.81 367 LYS B O 1
ATOM 6237 N N . GLU B 1 368 ? -2.137 22.531 0.106 1 97.31 368 GLU B N 1
ATOM 6238 C CA . GLU B 1 368 ? -2.283 23.703 0.956 1 97.31 368 GLU B CA 1
ATOM 6239 C C . GLU B 1 368 ? -1.049 23.906 1.829 1 97.31 368 GLU B C 1
ATOM 6241 O O . GLU B 1 368 ? -0.617 25.047 2.045 1 97.31 368 GLU B O 1
ATOM 6246 N N . ALA B 1 369 ? -0.514 22.922 2.311 1 97.75 369 ALA B N 1
ATOM 6247 C CA . ALA B 1 369 ? 0.647 23.016 3.193 1 97.75 369 ALA B CA 1
ATOM 6248 C C . ALA B 1 369 ? 1.906 23.375 2.41 1 97.75 369 ALA B C 1
ATOM 6250 O O . ALA B 1 369 ? 2.73 24.156 2.879 1 97.75 369 ALA B O 1
ATOM 6251 N N . LEU B 1 370 ? 2.018 22.875 1.189 1 98.19 370 LEU B N 1
ATOM 6252 C CA . LEU B 1 370 ? 3.271 22.969 0.449 1 98.19 370 LEU B CA 1
ATOM 6253 C C . LEU B 1 370 ? 3.217 24.125 -0.559 1 98.19 370 LEU B C 1
ATOM 6255 O O . LEU B 1 370 ? 4.254 24.578 -1.036 1 98.19 370 LEU B O 1
ATOM 6259 N N . GLY B 1 371 ? 2.006 24.547 -0.921 1 96.31 371 GLY B N 1
ATOM 6260 C CA . GLY B 1 371 ? 1.878 25.578 -1.938 1 96.31 371 GLY B CA 1
ATOM 6261 C C . GLY B 1 371 ? 2.514 25.203 -3.26 1 96.31 371 GLY B C 1
ATOM 6262 O O . GLY B 1 371 ? 2.236 24.125 -3.799 1 96.31 371 GLY B O 1
ATOM 6263 N N . SER B 1 372 ? 3.395 26.016 -3.764 1 94.38 372 SER B N 1
ATOM 6264 C CA . SER B 1 372 ? 4.023 25.797 -5.062 1 94.38 372 SER B CA 1
ATOM 6265 C C . SER B 1 372 ? 5.008 24.641 -5.023 1 94.38 372 SER B C 1
ATOM 6267 O O . SER B 1 372 ? 5.398 24.109 -6.07 1 94.38 372 SER B O 1
ATOM 6269 N N . GLY B 1 373 ? 5.367 24.266 -3.816 1 97.25 373 GLY B N 1
ATOM 6270 C CA . GLY B 1 373 ? 6.332 23.188 -3.68 1 97.25 373 GLY B CA 1
ATOM 6271 C C . GLY B 1 373 ? 5.715 21.812 -3.84 1 97.25 373 GLY B C 1
ATOM 6272 O O . GLY B 1 373 ? 6.426 20.797 -3.842 1 97.25 373 GLY B O 1
ATOM 6273 N N . VAL B 1 374 ? 4.449 21.672 -4.047 1 97.62 374 VAL B N 1
ATOM 6274 C CA . VAL B 1 374 ? 3.746 20.391 -4.055 1 97.62 374 VAL B CA 1
ATOM 6275 C C . VAL B 1 374 ? 4.273 19.516 -5.195 1 97.62 374 VAL B C 1
ATOM 6277 O O . VAL B 1 374 ? 4.43 18.297 -5.039 1 97.62 374 VAL B O 1
ATOM 6280 N N . ARG B 1 375 ? 4.574 20.094 -6.332 1 95.94 375 ARG B N 1
ATOM 6281 C CA . ARG B 1 375 ? 5.059 19.312 -7.473 1 95.94 375 ARG B CA 1
ATOM 6282 C C . ARG B 1 375 ? 6.426 18.719 -7.184 1 95.94 375 ARG B C 1
ATOM 6284 O O . ARG B 1 375 ? 6.672 17.547 -7.488 1 95.94 375 ARG B O 1
ATOM 6291 N N . HIS B 1 376 ? 7.242 19.547 -6.566 1 95.88 376 HIS B N 1
ATOM 6292 C CA . HIS B 1 376 ? 8.57 19.062 -6.199 1 95.88 376 HIS B CA 1
ATOM 6293 C C . HIS B 1 376 ? 8.477 17.906 -5.199 1 95.88 376 HIS B C 1
ATOM 6295 O O . HIS B 1 376 ? 9.164 16.906 -5.344 1 95.88 376 HIS B O 1
ATOM 6301 N N . HIS B 1 377 ? 7.652 18.078 -4.27 1 97.12 377 HIS B N 1
ATOM 6302 C CA . HIS B 1 377 ? 7.523 17.062 -3.234 1 97.12 377 HIS B CA 1
ATOM 6303 C C . HIS B 1 377 ? 6.852 15.805 -3.775 1 97.12 377 HIS B C 1
ATOM 6305 O O . HIS B 1 377 ? 7.176 14.695 -3.355 1 97.12 377 HIS B O 1
ATOM 6311 N N . LEU B 1 378 ? 5.938 15.867 -4.703 1 96.88 378 LEU B N 1
ATOM 6312 C CA . LEU B 1 378 ? 5.348 14.703 -5.348 1 96.88 378 LEU B CA 1
ATOM 6313 C C . LEU B 1 378 ? 6.402 13.906 -6.105 1 96.88 378 LEU B C 1
ATOM 6315 O O . LEU B 1 378 ? 6.312 12.68 -6.199 1 96.88 378 LEU B O 1
ATOM 6319 N N . GLN B 1 379 ? 7.41 14.625 -6.598 1 94.75 379 GLN B N 1
ATOM 6320 C CA . GLN B 1 379 ? 8.445 13.977 -7.395 1 94.75 379 GLN B CA 1
ATOM 6321 C C . GLN B 1 379 ? 9.492 13.32 -6.5 1 94.75 379 GLN B C 1
ATOM 6323 O O . GLN B 1 379 ? 10.047 12.273 -6.848 1 94.75 379 GLN B O 1
ATOM 6328 N N . ASN B 1 380 ? 9.688 13.914 -5.32 1 92.5 380 ASN B N 1
ATOM 6329 C CA . ASN B 1 380 ? 10.93 13.547 -4.656 1 92.5 380 ASN B CA 1
ATOM 6330 C C . ASN B 1 380 ? 10.688 13.078 -3.227 1 92.5 380 ASN B C 1
ATOM 6332 O O . ASN B 1 380 ? 11.562 12.469 -2.609 1 92.5 380 ASN B O 1
ATOM 6336 N N . ASN B 1 381 ? 9.586 13.438 -2.652 1 93.56 381 ASN B N 1
ATOM 6337 C CA . ASN B 1 381 ? 9.32 13.141 -1.25 1 93.56 381 ASN B CA 1
ATOM 6338 C C . ASN B 1 381 ? 8.758 11.734 -1.075 1 93.56 381 ASN B C 1
ATOM 6340 O O . ASN B 1 381 ? 7.656 11.438 -1.549 1 93.56 381 ASN B O 1
ATOM 6344 N N . GLU B 1 382 ? 9.453 10.875 -0.365 1 90.94 382 GLU B N 1
ATOM 6345 C CA . GLU B 1 382 ? 9.102 9.461 -0.22 1 90.94 382 GLU B CA 1
ATOM 6346 C C . GLU B 1 382 ? 7.742 9.305 0.448 1 90.94 382 GLU B C 1
ATOM 6348 O O . GLU B 1 382 ? 6.969 8.414 0.084 1 90.94 382 GLU B O 1
ATOM 6353 N N . LEU B 1 383 ? 7.438 10.141 1.374 1 93.06 383 LEU B N 1
ATOM 6354 C CA . LEU B 1 383 ? 6.164 10.062 2.082 1 93.06 383 LEU B CA 1
ATOM 6355 C C . LEU B 1 383 ? 4.996 10.305 1.132 1 93.06 383 LEU B C 1
ATOM 6357 O O . LEU B 1 383 ? 4.062 9.5 1.074 1 93.06 383 LEU B O 1
ATOM 6361 N N . LEU B 1 384 ? 5.043 11.438 0.415 1 95.56 384 LEU B N 1
ATOM 6362 C CA . LEU B 1 384 ? 3.969 11.773 -0.511 1 95.56 384 LEU B CA 1
ATOM 6363 C C . LEU B 1 384 ? 3.812 10.695 -1.578 1 95.56 384 LEU B C 1
ATOM 6365 O O . LEU B 1 384 ? 2.691 10.352 -1.959 1 95.56 384 LEU B O 1
ATOM 6369 N N . ARG B 1 385 ? 4.941 10.211 -2.049 1 94.56 385 ARG B N 1
ATOM 6370 C CA . ARG B 1 385 ? 4.902 9.195 -3.092 1 94.56 385 ARG B CA 1
ATOM 6371 C C . ARG B 1 385 ? 4.289 7.902 -2.57 1 94.56 385 ARG B C 1
ATOM 6373 O O . ARG B 1 385 ? 3.602 7.191 -3.309 1 94.56 385 ARG B O 1
ATOM 6380 N N . GLU B 1 386 ? 4.562 7.586 -1.374 1 91.75 386 GLU B N 1
ATOM 6381 C CA . GLU B 1 386 ? 3.916 6.426 -0.766 1 91.75 386 GLU B CA 1
ATOM 6382 C C . GLU B 1 386 ? 2.414 6.645 -0.618 1 91.75 386 GLU B C 1
ATOM 6384 O O . GLU B 1 386 ? 1.616 5.77 -0.951 1 91.75 386 GLU B O 1
ATOM 6389 N N . ILE B 1 387 ? 1.987 7.805 -0.13 1 93 387 ILE B N 1
ATOM 6390 C CA . ILE B 1 387 ? 0.591 8.141 0.123 1 93 387 ILE B CA 1
ATOM 6391 C C . ILE B 1 387 ? -0.201 8.07 -1.181 1 93 387 ILE B C 1
ATOM 6393 O O . ILE B 1 387 ? -1.336 7.59 -1.199 1 93 387 ILE B O 1
ATOM 6397 N N . PHE B 1 388 ? 0.378 8.492 -2.236 1 94 388 PHE B N 1
ATOM 6398 C CA . PHE B 1 388 ? -0.345 8.57 -3.5 1 94 388 PHE B CA 1
ATOM 6399 C C . PHE B 1 388 ? 0.041 7.41 -4.414 1 94 388 PHE B C 1
ATOM 6401 O O . PHE B 1 388 ? -0.312 7.398 -5.594 1 94 388 PHE B O 1
ATOM 6408 N N . GLU B 1 389 ? 0.838 6.438 -3.908 1 91.19 389 GLU B N 1
ATOM 6409 C CA . GLU B 1 389 ? 1.205 5.211 -4.609 1 91.19 389 GLU B CA 1
ATOM 6410 C C . GLU B 1 389 ? 1.898 5.52 -5.934 1 91.19 389 GLU B C 1
ATOM 6412 O O . GLU B 1 389 ? 1.498 5.012 -6.98 1 91.19 389 GLU B O 1
ATOM 6417 N N . LEU B 1 390 ? 3.002 6.309 -5.832 1 94.06 390 LEU B N 1
ATOM 6418 C CA . LEU B 1 390 ? 3.723 6.742 -7.023 1 94.06 390 LEU B CA 1
ATOM 6419 C C . LEU B 1 390 ? 5.047 5.996 -7.16 1 94.06 390 LEU B C 1
ATOM 6421 O O . LEU B 1 390 ? 5.809 6.238 -8.102 1 94.06 390 LEU B O 1
ATOM 6425 N N . GLY B 1 391 ? 5.324 5.023 -6.215 1 91.56 391 GLY B N 1
ATOM 6426 C CA . GLY B 1 391 ? 6.598 4.324 -6.234 1 91.56 391 GLY B CA 1
ATOM 6427 C C . GLY B 1 391 ? 7.77 5.207 -5.844 1 91.56 391 GLY B C 1
ATOM 6428 O O . GLY B 1 391 ? 7.582 6.367 -5.473 1 91.56 391 GLY B O 1
ATOM 6429 N N . PRO B 1 392 ? 8.992 4.652 -5.891 1 91.44 392 PRO B N 1
ATOM 6430 C CA . PRO B 1 392 ? 10.18 5.438 -5.559 1 91.44 392 PRO B CA 1
ATOM 6431 C C . PRO B 1 392 ? 10.422 6.582 -6.539 1 91.44 392 PRO B C 1
ATOM 6433 O O . PRO B 1 392 ? 9.961 6.531 -7.68 1 91.44 392 PRO B O 1
ATOM 6436 N N . PRO B 1 393 ? 11.078 7.656 -6.016 1 91.5 393 PRO B N 1
ATOM 6437 C CA . PRO B 1 393 ? 11.406 8.75 -6.93 1 91.5 393 PRO B CA 1
ATOM 6438 C C . PRO B 1 393 ? 12.172 8.281 -8.172 1 91.5 393 PRO B C 1
ATOM 6440 O O . PRO B 1 393 ? 12.961 7.336 -8.086 1 91.5 393 PRO B O 1
ATOM 6443 N N . LEU B 1 394 ? 11.93 8.938 -9.305 1 90.69 394 LEU B N 1
ATOM 6444 C CA . LEU B 1 394 ? 12.562 8.562 -10.562 1 90.69 394 LEU B CA 1
ATOM 6445 C C . LEU B 1 394 ? 14.078 8.703 -10.484 1 90.69 394 LEU B C 1
ATOM 6447 O O . LEU B 1 394 ? 14.586 9.57 -9.773 1 90.69 394 LEU B O 1
ATOM 6451 N N . VAL B 1 395 ? 14.742 7.84 -11.188 1 81.5 395 VAL B N 1
ATOM 6452 C CA . VAL B 1 395 ? 16.203 7.844 -11.242 1 81.5 395 VAL B CA 1
ATOM 6453 C C . VAL B 1 395 ? 16.672 8.758 -12.375 1 81.5 395 VAL B C 1
ATOM 6455 O O . VAL B 1 395 ? 16.938 8.297 -13.484 1 81.5 395 VAL B O 1
ATOM 6458 N N . LEU B 1 396 ? 16.484 9.977 -12.281 1 74.12 396 LEU B N 1
ATOM 6459 C CA . LEU B 1 396 ? 16.812 10.914 -13.359 1 74.12 396 LEU B CA 1
ATOM 6460 C C . LEU B 1 396 ? 18.297 11.25 -13.352 1 74.12 396 LEU B C 1
ATOM 6462 O O . LEU B 1 396 ? 18.922 11.336 -14.414 1 74.12 396 LEU B O 1
ATOM 6466 N N . ASP B 1 397 ? 18.734 11.766 -12.266 1 64.25 397 ASP B N 1
ATOM 6467 C CA . ASP B 1 397 ? 20.109 12.258 -12.25 1 64.25 397 ASP B CA 1
ATOM 6468 C C . ASP B 1 397 ? 20.969 11.453 -11.281 1 64.25 397 ASP B C 1
ATOM 6470 O O . ASP B 1 397 ? 20.641 11.344 -10.094 1 64.25 397 ASP B O 1
ATOM 6474 N N . ALA B 1 398 ? 21.75 10.672 -11.969 1 58.59 398 ALA B N 1
ATOM 6475 C CA . ALA B 1 398 ? 22.734 9.93 -11.188 1 58.59 398 ALA B CA 1
ATOM 6476 C C . ALA B 1 398 ? 23.344 10.805 -10.102 1 58.59 398 ALA B C 1
ATOM 6478 O O . ALA B 1 398 ? 23.641 10.328 -9 1 58.59 398 ALA B O 1
ATOM 6479 N N . ALA B 1 399 ? 23.438 12.102 -10.398 1 53.84 399 ALA B N 1
ATOM 6480 C CA . ALA B 1 399 ? 24.062 13.008 -9.438 1 53.84 399 ALA B CA 1
ATOM 6481 C C . ALA B 1 399 ? 23.188 13.188 -8.203 1 53.84 399 ALA B C 1
ATOM 6483 O O . ALA B 1 399 ? 23.688 13.258 -7.082 1 53.84 399 ALA B O 1
ATOM 6484 N N . ALA B 1 400 ? 21.906 13.195 -8.484 1 56.66 400 ALA B N 1
ATOM 6485 C CA . ALA B 1 400 ? 21 13.391 -7.355 1 56.66 400 ALA B CA 1
ATOM 6486 C C . ALA B 1 400 ? 21.016 12.18 -6.426 1 56.66 400 ALA B C 1
ATOM 6488 O O . ALA B 1 400 ? 20.938 12.328 -5.203 1 56.66 400 ALA B O 1
ATOM 6489 N N . ILE B 1 401 ? 21.188 11.016 -6.996 1 58.28 401 ILE B N 1
ATOM 6490 C CA . ILE B 1 401 ? 21.25 9.773 -6.23 1 58.28 401 ILE B CA 1
ATOM 6491 C C . ILE B 1 401 ? 22.516 9.758 -5.367 1 58.28 401 ILE B C 1
ATOM 6493 O O . ILE B 1 401 ? 22.469 9.328 -4.211 1 58.28 401 ILE B O 1
ATOM 6497 N N . LYS B 1 402 ? 23.484 10.406 -5.977 1 57.38 402 LYS B N 1
ATOM 6498 C CA . LYS B 1 402 ? 24.766 10.391 -5.266 1 57.38 402 LYS B CA 1
ATOM 6499 C C . LYS B 1 402 ? 24.766 11.406 -4.125 1 57.38 402 LYS B C 1
ATOM 6501 O O . LYS B 1 402 ? 25.453 11.219 -3.123 1 57.38 402 LYS B O 1
ATOM 6506 N N . ALA B 1 403 ? 24.016 12.43 -4.27 1 53.44 403 ALA B N 1
ATOM 6507 C CA . ALA B 1 403 ? 24.062 13.516 -3.295 1 53.44 403 ALA B CA 1
ATOM 6508 C C . ALA B 1 403 ? 23.328 13.133 -2.012 1 53.44 403 ALA B C 1
ATOM 6510 O O . ALA B 1 403 ? 23.547 13.742 -0.962 1 53.44 403 ALA B O 1
ATOM 6511 N N . SER B 1 404 ? 22.594 12.031 -2.086 1 61.72 404 SER B N 1
ATOM 6512 C CA . SER B 1 404 ? 21.844 11.664 -0.888 1 61.72 404 SER B CA 1
ATOM 6513 C C . SER B 1 404 ? 22.688 10.781 0.038 1 61.72 404 SER B C 1
ATOM 6515 O O . SER B 1 404 ? 23.312 9.828 -0.413 1 61.72 404 SER B O 1
ATOM 6517 N N . LYS B 1 405 ? 22.938 11.258 1.274 1 65.75 405 LYS B N 1
ATOM 6518 C CA . LYS B 1 405 ? 23.656 10.5 2.289 1 65.75 405 LYS B CA 1
ATOM 6519 C C . LYS B 1 405 ? 22.938 9.195 2.615 1 65.75 405 LYS B C 1
ATOM 6521 O O . LYS B 1 405 ? 23.594 8.18 2.879 1 65.75 405 LYS B O 1
ATOM 6526 N N . ILE B 1 406 ? 21.641 9.336 2.652 1 68.75 406 ILE B N 1
ATOM 6527 C CA . ILE B 1 406 ? 20.812 8.156 2.906 1 68.75 406 ILE B CA 1
ATOM 6528 C C . ILE B 1 406 ? 20.281 7.602 1.587 1 68.75 406 ILE B C 1
ATOM 6530 O O . ILE B 1 406 ? 19.781 8.352 0.745 1 68.75 406 ILE B O 1
ATOM 6534 N N . SER B 1 407 ? 20.578 6.285 1.537 1 70.75 407 SER B N 1
ATOM 6535 C CA . SER B 1 407 ? 20.141 5.672 0.289 1 70.75 407 SER B CA 1
ATOM 6536 C C . SER B 1 407 ? 18.625 5.785 0.114 1 70.75 407 SER B C 1
ATOM 6538 O O . SER B 1 407 ? 17.891 5.91 1.095 1 70.75 407 SER B O 1
ATOM 6540 N N . ARG B 1 408 ? 18.297 5.863 -1.096 1 77.44 408 ARG B N 1
ATOM 6541 C CA . ARG B 1 408 ? 16.875 5.926 -1.433 1 77.44 408 ARG B CA 1
ATOM 6542 C C . ARG B 1 408 ? 16.109 4.781 -0.781 1 77.44 408 ARG B C 1
ATOM 6544 O O . ARG B 1 408 ? 14.984 4.973 -0.301 1 77.44 408 ARG B O 1
ATOM 6551 N N . PHE B 1 409 ? 16.766 3.74 -0.724 1 73.75 409 PHE B N 1
ATOM 6552 C CA . PHE B 1 409 ? 16.125 2.568 -0.138 1 73.75 409 PHE B CA 1
ATOM 6553 C C . PHE B 1 409 ? 15.969 2.732 1.369 1 73.75 409 PHE B C 1
ATOM 6555 O O . PHE B 1 409 ? 14.945 2.342 1.939 1 73.75 409 PHE B O 1
ATOM 6562 N N . GLU B 1 410 ? 16.922 3.279 1.941 1 73.06 410 GLU B N 1
ATOM 6563 C CA . GLU B 1 410 ? 16.844 3.523 3.379 1 73.06 410 GLU B CA 1
ATOM 6564 C C . GLU B 1 410 ? 15.727 4.512 3.711 1 73.06 410 GLU B C 1
ATOM 6566 O O . GLU B 1 410 ? 15.016 4.344 4.707 1 73.06 410 GLU B O 1
ATOM 6571 N N . LYS B 1 411 ? 15.633 5.414 2.916 1 74.81 411 LYS B N 1
ATOM 6572 C CA . LYS B 1 411 ? 14.562 6.379 3.111 1 74.81 411 LYS B CA 1
ATOM 6573 C C . LYS B 1 411 ? 13.195 5.715 2.998 1 74.81 411 LYS B C 1
ATOM 6575 O O . LYS B 1 411 ? 12.281 6.016 3.773 1 74.81 411 LYS B O 1
ATOM 6580 N N . HIS B 1 412 ? 13.102 4.879 2.062 1 73.88 412 HIS B N 1
ATOM 6581 C CA . HIS B 1 412 ? 11.875 4.102 1.888 1 73.88 412 HIS B CA 1
ATOM 6582 C C . HIS B 1 412 ? 11.578 3.258 3.123 1 73.88 412 HIS B C 1
ATOM 6584 O O . HIS B 1 412 ? 10.438 3.219 3.594 1 73.88 412 HIS B O 1
ATOM 6590 N N . LEU B 1 413 ? 12.625 2.668 3.607 1 74.19 413 LEU B N 1
ATOM 6591 C CA . LEU B 1 413 ? 12.461 1.814 4.781 1 74.19 413 LEU B CA 1
ATOM 6592 C C . LEU B 1 413 ? 11.977 2.621 5.98 1 74.19 413 LEU B C 1
ATOM 6594 O O . LEU B 1 413 ? 11.148 2.148 6.758 1 74.19 413 LEU B O 1
ATOM 6598 N N . TYR B 1 414 ? 12.5 3.816 5.965 1 68 414 TYR B N 1
ATOM 6599 C CA . TYR B 1 414 ? 12.117 4.707 7.055 1 68 414 TYR B CA 1
ATOM 6600 C C . TYR B 1 414 ? 10.633 5.027 7.008 1 68 414 TYR B C 1
ATOM 6602 O O . TYR B 1 414 ? 9.977 5.121 8.047 1 68 414 TYR B O 1
ATOM 6610 N N . ASN B 1 415 ? 10.18 5.117 5.836 1 66.88 415 ASN B N 1
ATOM 6611 C CA . ASN B 1 415 ? 8.797 5.543 5.664 1 66.88 415 ASN B CA 1
ATOM 6612 C C . ASN B 1 415 ? 7.84 4.352 5.672 1 66.88 415 ASN B C 1
ATOM 6614 O O . ASN B 1 415 ? 6.664 4.492 6.016 1 66.88 415 ASN B O 1
ATOM 6618 N N . SER B 1 416 ? 8.305 3.148 5.055 1 60.97 416 SER B N 1
ATOM 6619 C CA . SER B 1 416 ? 7.453 1.968 4.941 1 60.97 416 SER B CA 1
ATOM 6620 C C . SER B 1 416 ? 7.152 1.368 6.309 1 60.97 416 SER B C 1
ATOM 6622 O O . SER B 1 416 ? 6.062 0.839 6.535 1 60.97 416 SER B O 1
ATOM 6624 N N . ALA B 1 417 ? 8.297 1.305 7.125 1 49.69 417 ALA B N 1
ATOM 6625 C CA . ALA B 1 417 ? 8.141 0.659 8.43 1 49.69 417 ALA B CA 1
ATOM 6626 C C . ALA B 1 417 ? 6.973 1.266 9.203 1 49.69 417 ALA B C 1
ATOM 6628 O O . ALA B 1 417 ? 6.391 0.609 10.07 1 49.69 417 ALA B O 1
ATOM 6629 N N . ALA B 1 418 ? 6.754 2.502 8.992 1 43.91 418 ALA B N 1
ATOM 6630 C CA . ALA B 1 418 ? 5.824 3.189 9.891 1 43.91 418 ALA B CA 1
ATOM 6631 C C . ALA B 1 418 ? 4.379 2.873 9.523 1 43.91 418 ALA B C 1
ATOM 6633 O O . ALA B 1 418 ? 3.451 3.525 10.008 1 43.91 418 ALA B O 1
ATOM 6634 N N . PHE B 1 419 ? 4.125 2.414 8.273 1 44.88 419 PHE B N 1
ATOM 6635 C CA . PHE B 1 419 ? 2.697 2.287 7.996 1 44.88 419 PHE B CA 1
ATOM 6636 C C . PHE B 1 419 ? 1.983 1.589 9.148 1 44.88 419 PHE B C 1
ATOM 6638 O O . PHE B 1 419 ? 1.495 0.468 8.992 1 44.88 419 PHE B O 1
ATOM 6645 N N . LYS B 1 420 ? 2.609 1.677 10.227 1 44.94 420 LYS B N 1
ATOM 6646 C CA . LYS B 1 420 ? 1.858 1.003 11.281 1 44.94 420 LYS B CA 1
ATOM 6647 C C . LYS B 1 420 ? 0.396 1.439 11.281 1 44.94 420 LYS B C 1
ATOM 6649 O O . LYS B 1 420 ? -0.506 0.601 11.227 1 44.94 420 LYS B O 1
ATOM 6654 N N . ALA B 1 421 ? 0.159 2.607 11.758 1 41.09 421 ALA B N 1
ATOM 6655 C CA . ALA B 1 421 ? -1.246 2.957 11.953 1 41.09 421 ALA B CA 1
ATOM 6656 C C . ALA B 1 421 ? -1.962 3.121 10.617 1 41.09 421 ALA B C 1
ATOM 6658 O O . ALA B 1 421 ? -3.098 2.668 10.453 1 41.09 421 ALA B O 1
ATOM 6659 N N . ARG B 1 422 ? -1.35 3.85 9.711 1 40.19 422 ARG B N 1
ATOM 6660 C CA . ARG B 1 422 ? -1.988 4.098 8.422 1 40.19 422 ARG B CA 1
ATOM 6661 C C . ARG B 1 422 ? -2.191 2.795 7.652 1 40.19 422 ARG B C 1
ATOM 6663 O O . ARG B 1 422 ? -3.236 2.592 7.031 1 40.19 422 ARG B O 1
ATOM 6670 N N . THR B 1 423 ? -1.017 2.082 7.57 1 46.09 423 THR B N 1
ATOM 6671 C CA . THR B 1 423 ? -1.094 0.818 6.848 1 46.09 423 THR B CA 1
ATOM 6672 C C . THR B 1 423 ? -1.991 -0.172 7.586 1 46.09 423 THR B C 1
ATOM 6674 O O . THR B 1 423 ? -2.736 -0.928 6.957 1 46.09 423 THR B O 1
ATOM 6677 N N . LYS B 1 424 ? -1.737 -0.031 8.867 1 43.12 424 LYS B N 1
ATOM 6678 C CA . LYS B 1 424 ? -2.596 -0.887 9.68 1 43.12 424 LYS B CA 1
ATOM 6679 C C . LYS B 1 424 ? -4.062 -0.503 9.523 1 43.12 424 LYS B C 1
ATOM 6681 O O . LYS B 1 424 ? -4.938 -1.371 9.5 1 43.12 424 LYS B O 1
ATOM 6686 N N . ALA B 1 425 ? -4.266 0.803 9.562 1 38.56 425 ALA B N 1
ATOM 6687 C CA . ALA B 1 425 ? -5.617 1.324 9.391 1 38.56 425 ALA B CA 1
ATOM 6688 C C . ALA B 1 425 ? -6.152 1.028 7.996 1 38.56 425 ALA B C 1
ATOM 6690 O O . ALA B 1 425 ? -7.34 0.742 7.824 1 38.56 425 ALA B O 1
ATOM 6691 N N . ARG B 1 426 ? -5.344 1.294 7.094 1 37.84 426 ARG B N 1
ATOM 6692 C CA . ARG B 1 426 ? -5.777 1 5.73 1 37.84 426 ARG B CA 1
ATOM 6693 C C . ARG B 1 426 ? -6.055 -0.49 5.555 1 37.84 426 ARG B C 1
ATOM 6695 O O . ARG B 1 426 ? -6.973 -0.873 4.828 1 37.84 426 ARG B O 1
ATOM 6702 N N . SER B 1 427 ? -5.148 -1.306 6.156 1 36.78 427 SER B N 1
ATOM 6703 C CA . SER B 1 427 ? -5.305 -2.756 6.137 1 36.78 427 SER B CA 1
ATOM 6704 C C . SER B 1 427 ? -6.461 -3.201 7.023 1 36.78 427 SER B C 1
ATOM 6706 O O . SER B 1 427 ? -7.152 -4.176 6.715 1 36.78 427 SER B O 1
ATOM 6708 N N . ARG B 1 428 ? -6.641 -2.58 8.312 1 33.81 428 ARG B N 1
ATOM 6709 C CA . ARG B 1 428 ? -7.617 -2.902 9.344 1 33.81 428 ARG B CA 1
ATOM 6710 C C . ARG B 1 428 ? -9.039 -2.645 8.859 1 33.81 428 ARG B C 1
ATOM 6712 O O . ARG B 1 428 ? -9.977 -3.314 9.289 1 33.81 428 ARG B O 1
ATOM 6719 N N . VAL B 1 429 ? -9.328 -1.585 8.375 1 32.22 429 VAL B N 1
ATOM 6720 C CA . VAL B 1 429 ? -10.695 -1.184 8.047 1 32.22 429 VAL B CA 1
ATOM 6721 C C . VAL B 1 429 ? -11.312 -2.201 7.094 1 32.22 429 VAL B C 1
ATOM 6723 O O . VAL B 1 429 ? -12.539 -2.268 6.961 1 32.22 429 VAL B O 1
ATOM 6726 N N . ARG B 1 430 ? -10.57 -2.959 6.535 1 30.28 430 ARG B N 1
ATOM 6727 C CA . ARG B 1 430 ? -11.109 -3.865 5.527 1 30.28 430 ARG B CA 1
ATOM 6728 C C . ARG B 1 430 ? -11.688 -5.121 6.172 1 30.28 430 ARG B C 1
ATOM 6730 O O . ARG B 1 430 ? -12.344 -5.922 5.504 1 30.28 430 ARG B O 1
ATOM 6737 N N . ASP B 1 431 ? -11.43 -5.488 7.367 1 31.75 431 ASP B N 1
ATOM 6738 C CA . ASP B 1 431 ? -11.742 -6.758 8.023 1 31.75 431 ASP B CA 1
ATOM 6739 C C . ASP B 1 431 ? -13.25 -6.93 8.188 1 31.75 431 ASP B C 1
ATOM 6741 O O . ASP B 1 431 ? -13.773 -8.031 8.031 1 31.75 431 ASP B O 1
ATOM 6745 N N . LYS B 1 432 ? -14.016 -5.961 8.875 1 30.38 432 LYS B N 1
ATOM 6746 C CA . LYS B 1 432 ? -15.297 -6.285 9.5 1 30.38 432 LYS B CA 1
ATOM 6747 C C . LYS B 1 432 ? -16.344 -6.641 8.453 1 30.38 432 LYS B C 1
ATOM 6749 O O . LYS B 1 432 ? -17.438 -7.098 8.789 1 30.38 432 LYS B O 1
ATOM 6754 N N . ARG B 1 433 ? -16.312 -6.293 7.336 1 30.89 433 ARG B N 1
ATOM 6755 C CA . ARG B 1 433 ? -17.484 -6.598 6.523 1 30.89 433 ARG B CA 1
ATOM 6756 C C . ARG B 1 433 ? -17.531 -8.078 6.156 1 30.89 433 ARG B C 1
ATOM 6758 O O . ARG B 1 433 ? -18.516 -8.555 5.598 1 30.89 433 ARG B O 1
ATOM 6765 N N . ALA B 1 434 ? -16.438 -8.766 6.129 1 32.72 434 ALA B N 1
ATOM 6766 C CA . ALA B 1 434 ? -16.5 -10.172 5.758 1 32.72 434 ALA B CA 1
ATOM 6767 C C . ALA B 1 434 ? -17.141 -11.008 6.867 1 32.72 434 ALA B C 1
ATOM 6769 O O . ALA B 1 434 ? -17.562 -12.141 6.637 1 32.72 434 ALA B O 1
ATOM 6770 N N . ASP B 1 435 ? -17.047 -10.602 8.109 1 30.25 435 ASP B N 1
ATOM 6771 C CA . ASP B 1 435 ? -17.781 -11.336 9.133 1 30.25 435 ASP B CA 1
ATOM 6772 C C . ASP B 1 435 ? -19.297 -11.242 8.906 1 30.25 435 ASP B C 1
ATOM 6774 O O . ASP B 1 435 ? -20.062 -11.977 9.516 1 30.25 435 ASP B O 1
ATOM 6778 N N . VAL B 1 436 ? -19.75 -10.18 8.352 1 28.98 436 VAL B N 1
ATOM 6779 C CA . VAL B 1 436 ? -21.219 -10.141 8.312 1 28.98 436 VAL B CA 1
ATOM 6780 C C . VAL B 1 436 ? -21.734 -11.039 7.199 1 28.98 436 VAL B C 1
ATOM 6782 O O . VAL B 1 436 ? -22.938 -11.195 7.027 1 28.98 436 VAL B O 1
ATOM 6785 N N . LEU B 1 437 ? -20.984 -11.359 6.195 1 28.36 437 LEU B N 1
ATOM 6786 C CA . LEU B 1 437 ? -21.719 -12.336 5.383 1 28.36 437 LEU B CA 1
ATOM 6787 C C . LEU B 1 437 ? -21.578 -13.734 5.965 1 28.36 437 LEU B C 1
ATOM 6789 O O . LEU B 1 437 ? -20.5 -14.141 6.379 1 28.36 437 LEU B O 1
#

Nearest PDB structures (foldseek):
  6mtc-assembly1_v  TM=8.804E-01  e=7.789E-28  Oryctolagus cuniculus
  6xu6-assembly1_DA  TM=8.496E-01  e=5.621E-16  Drosophila melanogaster
  5ve8-assembly2_B  TM=6.482E-01  e=5.389E-02  Kluyveromyces lactis
  8or2-assembly1_C  TM=4.003E-01  e=5.170E-02  Homo sapiens
  6w2r-assembly3_C  TM=2.485E-01  e=4.647E-01  synthetic construct

Secondary structure (DSSP, 8-state):
------------------------------------------------------HHHHHHHHHHHHHHHHHHHHHHHHTT-S-HHHHHHHHHHHHHHHHHS--HHHHHTTHHHHHHHHHHHHHH--THHHHHHHHHHHHHHHHHTTSHHHHHHHHHHHHHHHHHHH-TTS-HHHHHHHHHHHHHHHHHH--SHHHHHHHHHHHHHHHGGGG---GGG-GGGS-HHHHHHHHHHHHHHHHHHTT--HHHHHHHHHHHTTTGGGGGG-S-HHHHHHHHHHHHHHHHHHHHH-TT---TTHHHHHHHHHHHHH---TTS-HHHHHHHHHHHHHHHHHHHH--PPPEEEEETTEEEEE-SHHHHHHHHHHHHHHGGGHHHHHHH-HHHHHHTTB-SPP---HHHHHH-SS-HHHHHHHHHS--SHHHHHHHHTTSTTTT--/------------------------------------------------------HHHHHHHHHHHHHHHHHHHHHHHHTT-S-HHHHHHHHHHHHHHHHHS--HHHHHTTHHHHHHHHHHHHHH--THHHHHHHHHHHHHHHHHTTSHHHHHHHHHHHHHHHHHHH-TTS-HHHHHHHHHHHHHHHHHH--SHHHHHHHHHHHHHHHGGGG---GGG-GGGS-HHHHHHHHHHHHHHHHHHTT--HHHHHHHHHHHTTTGGGGGG-S-HHHHHHHHHHHHHHHHHHHHH-TT---TTHHHHHHHHHHHHH---TTS-HHHHHHHHHHHHHHHHHHHH--PPPEEEEETTEEEEE-SHHHHHHHHHHHHHHGGGHHHHHHH-HHHHHHTTB-SPP---HHHHHH-SS-HHHHHHHHHTTTTHHHHHHHHTTSHHHH--

Solvent-accessible surface area (backbone atoms only — not comparable to full-atom values): 47457 Å² total; per-residue (Å²): 137,93,74,99,82,80,89,79,86,86,80,88,78,82,85,84,82,86,80,82,86,80,85,79,87,82,83,82,78,86,75,74,87,76,80,74,66,75,70,78,67,76,74,71,71,68,68,70,68,68,69,61,68,52,73,58,56,62,48,45,52,50,48,51,51,48,50,54,49,51,52,50,51,49,32,61,54,30,42,67,44,89,47,66,66,52,18,42,53,20,39,52,50,47,40,53,49,50,28,56,47,89,50,41,76,69,38,67,79,38,46,65,61,53,50,50,40,39,49,48,32,53,72,71,42,57,40,66,41,21,19,43,30,27,49,36,48,35,39,49,34,62,49,50,19,31,14,73,64,9,27,50,54,37,64,70,43,46,62,56,37,51,50,46,48,70,34,86,83,45,42,58,62,20,26,26,28,21,30,38,23,50,25,53,30,42,65,51,15,37,67,40,65,64,54,50,53,50,51,42,51,54,28,45,62,58,30,46,59,46,49,42,77,52,71,89,49,35,47,74,72,50,51,71,61,55,47,50,30,31,35,29,15,46,52,18,41,49,46,40,53,66,45,49,30,49,74,59,47,53,53,43,49,72,68,39,61,81,40,48,65,57,34,56,70,39,77,47,67,66,38,20,47,51,38,46,54,42,50,43,32,51,50,49,55,43,34,70,72,35,79,80,60,81,63,92,59,47,64,61,50,50,53,54,34,51,48,48,32,61,49,74,67,78,86,50,59,66,68,57,43,52,52,43,18,52,52,29,44,48,38,44,42,22,76,75,70,70,49,58,74,73,44,79,50,76,44,90,52,36,46,45,78,33,60,39,58,54,52,40,46,49,49,48,55,48,36,66,73,24,49,88,16,35,53,54,37,55,52,64,32,66,50,53,11,57,75,68,27,39,35,57,55,63,65,76,47,72,63,60,63,63,68,40,90,61,50,70,64,54,52,45,49,41,40,56,70,31,43,38,30,53,44,40,21,45,24,16,36,12,20,57,62,62,71,73,104,134,91,81,84,92,85,87,91,83,90,82,84,82,87,76,80,85,75,90,74,76,82,81,85,72,80,88,83,89,85,77,84,88,87,78,85,74,83,71,85,70,82,75,76,72,71,69,73,69,69,68,65,73,54,74,58,58,60,50,47,52,50,49,53,49,49,51,54,50,52,52,49,51,50,31,60,55,30,43,65,43,91,46,65,68,52,18,41,53,20,40,52,50,47,37,54,48,47,28,56,48,88,51,40,76,70,38,67,80,36,44,66,60,53,48,50,40,37,48,48,32,53,71,72,40,59,40,67,42,21,19,43,30,26,49,35,48,34,38,49,33,61,51,50,19,28,12,74,64,10,27,48,54,38,65,70,44,47,62,56,34,51,50,47,48,70,34,85,82,48,43,58,64,22,28,28,27,20,29,38,24,52,25,51,30,42,66,51,16,39,72,41,66,65,54,49,51,52,51,44,51,53,30,46,63,60,31,47,59,49,48,44,78,54,72,91,54,38,50,78,72,51,50,70,60,53,47,50,31,29,35,29,15,46,53,21,40,48,46,41,54,67,47,48,33,49,73,58,47,54,53,43,48,72,69,39,59,80,42,47,64,58,35,56,71,43,82,46,65,66,39,22,47,52,38,48,54,42,51,42,31,51,51,50,54,43,32,71,69,34,78,82,59,79,63,92,58,47,65,62,50,50,52,54,36,50,47,49,32,63,52,74,68,77,88,50,59,66,68,57,43,51,53,42,19,53,52,30,43,50,38,46,44,22,74,75,68,70,49,58,75,70,44,78,50,75,44,89,53,38,46,47,78,33,58,40,59,56,52,42,47,50,49,48,54,48,36,66,73,25,49,88,17,35,51,53,37,57,52,63,32,65,51,54,11,58,77,68,28,41,35,57,56,65,63,75,46,71,65,62,63,62,70,40,89,62,48,71,64,53,54,45,50,42,38,58,70,30,39,46,31,54,43,38,22,48,27,16,35,14,20,56,61,63,73,71,103

InterPro domains:
  IPR006921 Interferon-related developmental regulator, C-terminal [PF04836] (381-434)
  IPR007701 Interferon-related developmental regulator, N-terminal [PF05004] (37-336)
  IPR011989 Armadillo-like helical [G3DSA:1.25.10.10] (55-321)
  IPR016024 Armadillo-type fold [SSF48371] (65-310)
  IPR039777 Interferon-related developmental regulator [PTHR12354] (25-436)

Organism: Podarcis muralis (NCBI:txid64176)

Sequence (874 aa):
MPRSRRGDGARRGGRGAHRIAKMESQASDDDAASEVLSHYSSASETTSVTEEVTGGEAVDEQAQQEEVEDKLKECIDNVMDKSAKTRQVALESLRLAFSSKTLFDFLLERRLTVTDSLEKCLKKGKGEEQSLAATVLTLLCLQMGSGPEGEEVFRSLKPLLTTILTDSSASQVARQSCATALGMCCYIAAADMEDLVSCLACLEGIFGSSCSTDASLVPSHHSPLLQTLHCNALQSWSLLLTICPSTQIKKILDNHLPKLPLMLSSDNVNLRIVAGETIALLFELARDMEEDFFYEDTDLLCTKLKALATDSNKYRAKTDRRKQRSIFRDVLHFIENGECHEETIKFGLECMYVDSWARRRTYNAFKEALGSGVRHHLQNNELLREIFELGPPLVLDAAAIKASKISRFEKHLYNSAAFKARTKARSRVRDKRADVLMPRSRRGDGARRGGRGAHRIAKMESQASDDDAASEVLSHYSSASETTSVTEEVTGGEAVDEQAQQEEVEDKLKECIDNVMDKSAKTRQVALESLRLAFSSKTLFDFLLERRLTVTDSLEKCLKKGKGEEQSLAATVLTLLCLQMGSGPEGEEVFRSLKPLLTTILTDSSASQVARQSCATALGMCCYIAAADMEDLVSCLACLEGIFGSSCSTDASLVPSHHSPLLQTLHCNALQSWSLLLTICPSTQIKKILDNHLPKLPLMLSSDNVNLRIVAGETIALLFELARDMEEDFFYEDTDLLCTKLKALATDSNKYRAKTDRRKQRSIFRDVLHFIENGECHEETIKFGLECMYVDSWARRRTYNAFKEALGSGVRHHLQNNELLREIFELGPPLVLDAAAIKASKISRFEKHLYNSAAFKARTKARSRVRDKRADVL

pLDDT: mean 78.42, std 27.33, range [13.45, 98.81]